Protein 3HI7 (pdb70)

GO terms:
  GO:0008131 primary methylamine oxidase activity (F, IDA)
  GO:0052598 histamine oxidase activity (F, IDA)
  GO:0005576 extracellular region (C, IDA)
  GO:0050232 putrescine oxidase activity (F, EXP)
  GO:0035580 specific granule lumen (C, TAS)
  GO:0005576 extracellular region (C, TAS)
  GO:0005886 plasma membrane (C, TAS)
  GO:0005515 protein binding (F, IPI)
  GO:0052597 diamine oxidase activity (F, IDA)
  GO:0005507 copper ion binding (F, IDA)
  GO:0005509 calcium ion binding (F, IDA)
  GO:0008201 heparin binding (F, IDA)
  GO:0070062 extracellular exosome (C, IDA)
  GO:0005886 plasma membrane (C, IDA)
  GO:0050232 putrescine oxidase activity (F, IDA)
  GO:0070062 extracellular exosome (C, HDA)
  GO:0009445 putrescine metabolic process (P, IMP)
  GO:0042803 protein homodimerization activity (F, IPI)

CATH classification: 3.10.450.40 (+2 more: 3.10.450.40, 2.70.98.20)

Structure (mmCIF, N/CA/C/O backbone):
data_3HI7
#
_entry.id   3HI7
#
_cell.length_a   92.506
_cell.length_b   94.784
_cell.length_c   196.525
_cell.angle_alpha   90.00
_cell.angle_beta   90.00
_cell.angle_gamma   90.00
#
_symmetry.space_group_name_H-M   'P 21 21 21'
#
loop_
_entity.id
_entity.type
_entity.pdbx_description
1 polymer 'Amiloride-sensitive amine oxidase'
2 branched beta-D-mannopyranose-(1-4)-2-acetamido-2-deoxy-beta-D-glucopyranose-(1-4)-2-acetamido-2-deoxy-beta-D-glucopyranose
3 branched 2-acetamido-2-deoxy-beta-D-glucopyranose-(1-4)-2-acetamido-2-deoxy-beta-D-glucopyranose
4 non-polymer 'COPPER (II) ION'
5 non-polymer 'CALCIUM ION'
6 non-polymer GLYCEROL
7 water water
#
loop_
_atom_site.group_PDB
_atom_site.id
_atom_site.type_symbol
_atom_site.label_atom_id
_atom_site.label_alt_id
_atom_site.label_comp_id
_atom_site.label_asym_id
_atom_site.label_entity_id
_atom_site.label_seq_id
_atom_site.pdbx_PDB_ins_code
_atom_site.Cartn_x
_atom_site.Cartn_y
_atom_site.Cartn_z
_atom_site.occupancy
_atom_site.B_iso_or_equiv
_atom_site.auth_seq_id
_atom_site.auth_comp_id
_atom_site.auth_asym_id
_atom_site.auth_atom_id
_atom_site.pdbx_PDB_model_num
ATOM 1 N N . PRO A 1 7 ? -54.973 1.302 47.562 1.00 37.88 27 PRO A N 1
ATOM 2 C CA . PRO A 1 7 ? -54.142 1.413 48.777 1.00 37.11 27 PRO A CA 1
ATOM 3 C C . PRO A 1 7 ? -54.869 0.999 50.059 1.00 36.35 27 PRO A C 1
ATOM 4 O O . PRO A 1 7 ? -54.241 0.473 50.987 1.00 37.29 27 PRO A O 1
ATOM 8 N N . ARG A 1 8 ? -56.179 1.248 50.118 1.00 34.86 28 ARG A N 1
ATOM 9 C CA . ARG A 1 8 ? -57.010 0.780 51.226 1.00 33.17 28 ARG A CA 1
ATOM 10 C C . ARG A 1 8 ? -56.987 -0.749 51.346 1.00 31.42 28 ARG A C 1
ATOM 11 O O . ARG A 1 8 ? -57.016 -1.270 52.456 1.00 31.19 28 ARG A O 1
ATOM 13 N N . LYS A 1 9 ? -56.927 -1.457 50.212 1.00 29.22 29 LYS A N 1
ATOM 14 C CA . LYS A 1 9 ? -56.972 -2.927 50.221 1.00 27.76 29 LYS A CA 1
ATOM 15 C C . LYS A 1 9 ? -55.725 -3.543 50.854 1.00 25.60 29 LYS A C 1
ATOM 16 O O . LYS A 1 9 ? -55.824 -4.607 51.458 1.00 25.68 29 LYS A O 1
ATOM 22 N N . ALA A 1 10 ? -54.578 -2.866 50.749 1.00 22.05 30 ALA A N 1
ATOM 23 C CA . ALA A 1 10 ? -53.343 -3.347 51.373 1.00 20.49 30 ALA A CA 1
ATOM 24 C C . ALA A 1 10 ? -53.498 -3.484 52.888 1.00 18.88 30 ALA A C 1
ATOM 25 O O . ALA A 1 10 ? -52.734 -4.211 53.530 1.00 17.84 30 ALA A O 1
ATOM 27 N N . GLY A 1 11 ? -54.490 -2.776 53.447 1.00 17.69 31 GLY A N 1
ATOM 28 C CA . GLY A 1 11 ? -54.801 -2.829 54.864 1.00 16.53 31 GLY A CA 1
ATOM 29 C C . GLY A 1 11 ? -55.077 -4.215 55.416 1.00 15.08 31 GLY A C 1
ATOM 30 O O . GLY A 1 11 ? -54.856 -4.454 56.583 1.00 14.33 31 GLY A O 1
ATOM 31 N N . VAL A 1 12 ? -55.528 -5.140 54.574 1.00 14.43 32 VAL A N 1
ATOM 32 C CA . VAL A 1 12 ? -55.736 -6.527 55.020 1.00 13.71 32 VAL A CA 1
ATOM 33 C C . VAL A 1 12 ? -54.438 -7.184 55.539 1.00 13.55 32 VAL A C 1
ATOM 34 O O . VAL A 1 12 ? -54.472 -8.071 56.397 1.00 12.00 32 VAL A O 1
ATOM 38 N N . PHE A 1 13 ? -53.301 -6.726 55.010 1.00 12.92 33 PHE A N 1
ATOM 39 C CA . PHE A 1 13 ? -51.978 -7.216 55.351 1.00 13.88 33 PHE A CA 1
ATOM 40 C C . PHE A 1 13 ? -51.275 -6.389 56.420 1.00 14.14 33 PHE A C 1
ATOM 41 O O . PHE A 1 13 ? -50.165 -6.716 56.838 1.00 13.82 33 PHE A O 1
ATOM 49 N N . SER A 1 14 ? -51.913 -5.317 56.860 1.00 14.06 34 SER A N 1
ATOM 50 C CA . SER A 1 14 ? -51.259 -4.386 57.755 1.00 14.80 34 SER A CA 1
ATOM 51 C C . SER A 1 14 ? -51.132 -4.866 59.211 1.00 14.92 34 SER A C 1
ATOM 52 O O . SER A 1 14 ? -52.039 -5.475 59.777 1.00 14.11 34 SER A O 1
ATOM 55 N N . ASP A 1 15 ? -49.982 -4.578 59.804 1.00 14.30 35 ASP A N 1
ATOM 56 C CA . ASP A 1 15 ? -49.769 -4.774 61.230 1.00 14.88 35 ASP A CA 1
ATOM 57 C C . ASP A 1 15 ? -50.755 -3.970 62.068 1.00 14.55 35 ASP A C 1
ATOM 58 O O . ASP A 1 15 ? -51.361 -3.008 61.603 1.00 13.29 35 ASP A O 1
ATOM 63 N N . LEU A 1 16 ? -50.910 -4.390 63.311 1.00 15.15 36 LEU A N 1
ATOM 64 C CA . LEU A 1 16 ? -51.812 -3.709 64.219 1.00 15.34 36 LEU A CA 1
ATOM 65 C C . LEU A 1 16 ? -51.311 -2.310 64.582 1.00 15.91 36 LEU A C 1
ATOM 66 O O . LEU A 1 16 ? -50.116 -2.092 64.792 1.00 16.01 36 LEU A O 1
ATOM 71 N N . SER A 1 17 ? -52.252 -1.381 64.674 1.00 16.37 37 SER A N 1
ATOM 72 C CA . SER A 1 17 ? -51.966 -0.052 65.183 1.00 16.60 37 SER A CA 1
ATOM 73 C C . SER A 1 17 ? -51.827 -0.057 66.689 1.00 16.73 37 SER A C 1
ATOM 74 O O . SER A 1 17 ? -52.226 -1.017 67.371 1.00 16.36 37 SER A O 1
ATOM 77 N N . ASN A 1 18 ? -51.253 1.032 67.205 1.00 16.58 38 ASN A N 1
ATOM 78 C CA . ASN A 1 18 ? -51.202 1.279 68.642 1.00 16.80 38 ASN A CA 1
ATOM 79 C C . ASN A 1 18 ? -52.586 1.089 69.253 1.00 16.62 38 ASN A C 1
ATOM 80 O O . ASN A 1 18 ? -52.737 0.372 70.241 1.00 16.56 38 ASN A O 1
ATOM 85 N N . GLN A 1 19 ? -53.592 1.713 68.637 1.00 16.75 39 GLN A N 1
ATOM 86 C CA . GLN A 1 19 ? -54.976 1.621 69.094 1.00 16.74 39 GLN A CA 1
ATOM 87 C C . GLN A 1 19 ? -55.518 0.194 69.105 1.00 16.83 39 GLN A C 1
ATOM 88 O O . GLN A 1 19 ? -56.204 -0.207 70.045 1.00 17.17 39 GLN A O 1
ATOM 90 N N . GLU A 1 20 ? -55.230 -0.561 68.049 1.00 16.43 40 GLU A N 1
ATOM 91 C CA . GLU A 1 20 ? -55.681 -1.953 67.947 1.00 16.16 40 GLU A CA 1
ATOM 92 C C . GLU A 1 20 ? -55.001 -2.832 68.988 1.00 15.94 40 GLU A C 1
ATOM 93 O O . GLU A 1 20 ? -55.647 -3.683 69.603 1.00 16.57 40 GLU A O 1
ATOM 99 N N . LEU A 1 21 ? -53.700 -2.633 69.193 1.00 15.18 41 LEU A N 1
ATOM 100 C CA . LEU A 1 21 ? -52.979 -3.367 70.229 1.00 15.12 41 LEU A CA 1
ATOM 101 C C . LEU A 1 21 ? -53.580 -3.077 71.611 1.00 16.52 41 LEU A C 1
ATOM 102 O O . LEU A 1 21 ? -53.805 -4.003 72.411 1.00 15.73 41 LEU A O 1
ATOM 107 N N . LYS A 1 22 ? -53.855 -1.799 71.879 1.00 17.38 42 LYS A N 1
ATOM 108 C CA . LYS A 1 22 ? -54.475 -1.417 73.153 1.00 17.94 42 LYS A CA 1
ATOM 109 C C . LYS A 1 22 ? -55.845 -2.079 73.304 1.00 18.22 42 LYS A C 1
ATOM 110 O O . LYS A 1 22 ? -56.185 -2.560 74.397 1.00 18.87 42 LYS A O 1
ATOM 116 N N . ALA A 1 23 ? -56.615 -2.127 72.218 1.00 17.82 43 ALA A N 1
ATOM 117 C CA . ALA A 1 23 ? -57.964 -2.699 72.248 1.00 18.05 43 ALA A CA 1
ATOM 118 C C . ALA A 1 23 ? -57.932 -4.195 72.550 1.00 18.21 43 ALA A C 1
ATOM 119 O O . ALA A 1 23 ? -58.742 -4.697 73.332 1.00 17.67 43 ALA A O 1
ATOM 121 N N . VAL A 1 24 ? -56.971 -4.897 71.952 1.00 17.83 44 VAL A N 1
ATOM 122 C CA . VAL A 1 24 ? -56.808 -6.324 72.213 1.00 18.06 44 VAL A CA 1
ATOM 123 C C . VAL A 1 24 ? -56.380 -6.574 73.656 1.00 18.54 44 VAL A C 1
ATOM 124 O O . VAL A 1 24 ? -56.956 -7.436 74.350 1.00 18.83 44 VAL A O 1
ATOM 128 N N . HIS A 1 25 ? -55.392 -5.817 74.116 1.00 19.14 45 HIS A N 1
ATOM 129 C CA . HIS A 1 25 ? -54.900 -5.945 75.470 1.00 20.92 45 HIS A CA 1
ATOM 130 C C . HIS A 1 25 ? -56.024 -5.688 76.487 1.00 20.97 45 HIS A C 1
ATOM 131 O O . HIS A 1 25 ? -56.170 -6.435 77.456 1.00 21.23 45 HIS A O 1
ATOM 138 N N . SER A 1 26 ? -56.815 -4.647 76.238 1.00 21.31 46 SER A N 1
ATOM 139 C CA A SER A 1 26 ? -57.924 -4.296 77.139 0.50 21.37 46 SER A CA 1
ATOM 140 C CA B SER A 1 26 ? -57.940 -4.272 77.110 0.50 21.56 46 SER A CA 1
ATOM 141 C C . SER A 1 26 ? -58.996 -5.383 77.222 1.00 21.62 46 SER A C 1
ATOM 142 O O . SER A 1 26 ? -59.488 -5.711 78.331 1.00 21.58 46 SER A O 1
ATOM 147 N N . PHE A 1 27 ? -59.355 -5.948 76.074 1.00 21.46 47 PHE A N 1
ATOM 148 C CA . PHE A 1 27 ? -60.300 -7.039 75.994 1.00 21.07 47 PHE A CA 1
ATOM 149 C C . PHE A 1 27 ? -59.822 -8.223 76.826 1.00 21.20 47 PHE A C 1
ATOM 150 O O . PHE A 1 27 ? -60.593 -8.800 77.604 1.00 19.95 47 PHE A O 1
ATOM 158 N N . LEU A 1 28 ? -58.549 -8.585 76.691 1.00 20.97 48 LEU A N 1
ATOM 159 C CA . LEU A 1 28 ? -58.010 -9.676 77.509 1.00 21.29 48 LEU A CA 1
ATOM 160 C C . LEU A 1 28 ? -58.032 -9.333 79.003 1.00 22.80 48 LEU A C 1
ATOM 161 O O . LEU A 1 28 ? -58.480 -10.151 79.828 1.00 21.77 48 LEU A O 1
ATOM 166 N N . TRP A 1 29 ? -57.576 -8.129 79.346 1.00 23.74 49 TRP A N 1
ATOM 167 C CA . TRP A 1 29 ? -57.591 -7.669 80.749 1.00 25.61 49 TRP A CA 1
ATOM 168 C C . TRP A 1 29 ? -58.999 -7.575 81.366 1.00 25.71 49 TRP A C 1
ATOM 169 O O . TRP A 1 29 ? -59.144 -7.656 82.591 1.00 26.07 49 TRP A O 1
ATOM 180 N N . SER A 1 30 ? -60.021 -7.423 80.531 1.00 26.38 50 SER A N 1
ATOM 181 C CA . SER A 1 30 ? -61.409 -7.415 81.008 1.00 27.39 50 SER A CA 1
ATOM 182 C C . SER A 1 30 ? -61.896 -8.795 81.486 1.00 28.44 50 SER A C 1
ATOM 183 O O . SER A 1 30 ? -62.900 -8.887 82.213 1.00 28.98 50 SER A O 1
ATOM 186 N N . LYS A 1 31 ? -61.204 -9.860 81.075 1.00 28.80 51 LYS A N 1
ATOM 187 C CA . LYS A 1 31 ? -61.574 -11.225 81.462 1.00 29.14 51 LYS A CA 1
ATOM 188 C C . LYS A 1 31 ? -60.867 -11.561 82.779 1.00 29.04 51 LYS A C 1
ATOM 189 O O . LYS A 1 31 ? -59.720 -12.019 82.796 1.00 28.66 51 LYS A O 1
ATOM 195 N N . LYS A 1 32 ? -61.553 -11.318 83.896 1.00 29.04 52 LYS A N 1
ATOM 196 C CA . LYS A 1 32 ? -60.910 -11.399 85.217 1.00 29.01 52 LYS A CA 1
ATOM 197 C C . LYS A 1 32 ? -60.448 -12.815 85.568 1.00 28.05 52 LYS A C 1
ATOM 198 O O . LYS A 1 32 ? -59.518 -12.991 86.350 1.00 27.54 52 LYS A O 1
ATOM 202 N N . GLU A 1 33 ? -61.072 -13.814 84.954 1.00 27.98 53 GLU A N 1
ATOM 203 C CA . GLU A 1 33 ? -60.705 -15.217 85.171 1.00 28.04 53 GLU A CA 1
ATOM 204 C C . GLU A 1 33 ? -59.296 -15.561 84.681 1.00 27.04 53 GLU A C 1
ATOM 205 O O . GLU A 1 33 ? -58.704 -16.545 85.121 1.00 26.22 53 GLU A O 1
ATOM 211 N N . LEU A 1 34 ? -58.756 -14.741 83.782 1.00 25.71 54 LEU A N 1
ATOM 212 C CA . LEU A 1 34 ? -57.409 -14.955 83.265 1.00 24.70 54 LEU A CA 1
ATOM 213 C C . LEU A 1 34 ? -56.349 -14.546 84.272 1.00 24.32 54 LEU A C 1
ATOM 214 O O . LEU A 1 34 ? -55.196 -14.940 84.135 1.00 23.63 54 LEU A O 1
ATOM 219 N N . ARG A 1 35 ? -56.726 -13.754 85.286 1.00 24.37 55 ARG A N 1
ATOM 220 C CA . ARG A 1 35 ? -55.808 -13.366 86.356 1.00 24.44 55 ARG A CA 1
ATOM 221 C C . ARG A 1 35 ? -54.527 -12.725 85.803 1.00 23.86 55 ARG A C 1
ATOM 222 O O . ARG A 1 35 ? -53.436 -12.993 86.278 1.00 23.04 55 ARG A O 1
ATOM 227 N N . LEU A 1 36 ? -54.676 -11.860 84.803 1.00 23.64 56 LEU A N 1
ATOM 228 C CA . LEU A 1 36 ? -53.514 -11.303 84.099 1.00 23.42 56 LEU A CA 1
ATOM 229 C C . LEU A 1 36 ? -52.740 -10.308 84.943 1.00 23.80 56 LEU A C 1
ATOM 230 O O . LEU A 1 36 ? -53.337 -9.501 85.672 1.00 24.73 56 LEU A O 1
ATOM 235 N N . GLN A 1 37 ? -51.412 -10.389 84.863 1.00 22.71 57 GLN A N 1
ATOM 236 C CA . GLN A 1 37 ? -50.501 -9.440 85.490 1.00 23.11 57 GLN A CA 1
ATOM 237 C C . GLN A 1 37 ? -49.564 -8.881 84.427 1.00 22.90 57 GLN A C 1
ATOM 238 O O . GLN A 1 37 ? -49.455 -9.459 83.343 1.00 22.50 57 GLN A O 1
ATOM 244 N N . PRO A 1 38 ? -48.904 -7.746 84.722 1.00 22.80 58 PRO A N 1
ATOM 245 C CA . PRO A 1 38 ? -47.975 -7.182 83.757 1.00 22.52 58 PRO A CA 1
ATOM 246 C C . PRO A 1 38 ? -46.702 -8.014 83.553 1.00 22.37 58 PRO A C 1
ATOM 247 O O . PRO A 1 38 ? -46.238 -8.712 84.466 1.00 22.02 58 PRO A O 1
ATOM 251 N N . SER A 1 39 ? -46.133 -7.877 82.359 1.00 22.31 59 SER A N 1
ATOM 252 C CA A SER A 1 39 ? -44.898 -8.562 81.962 0.50 22.22 59 SER A CA 1
ATOM 253 C CA B SER A 1 39 ? -44.923 -8.599 81.993 0.50 22.52 59 SER A CA 1
ATOM 254 C C . SER A 1 39 ? -43.757 -8.270 82.920 1.00 22.71 59 SER A C 1
ATOM 255 O O . SER A 1 39 ? -42.924 -9.131 83.191 1.00 22.97 59 SER A O 1
ATOM 260 N N . SER A 1 40 ? -43.723 -7.035 83.422 1.00 22.64 60 SER A N 1
ATOM 261 C CA . SER A 1 40 ? -42.653 -6.580 84.293 1.00 23.09 60 SER A CA 1
ATOM 262 C C . SER A 1 40 ? -42.703 -7.150 85.713 1.00 23.65 60 SER A C 1
ATOM 263 O O . SER A 1 40 ? -41.715 -7.051 86.417 1.00 24.08 60 SER A O 1
ATOM 266 N N . THR A 1 41 ? -43.818 -7.744 86.136 1.00 24.11 61 THR A N 1
ATOM 267 C CA . THR A 1 41 ? -43.894 -8.342 87.488 1.00 24.83 61 THR A CA 1
ATOM 268 C C . THR A 1 41 ? -42.808 -9.423 87.684 1.00 25.24 61 THR A C 1
ATOM 269 O O . THR A 1 41 ? -42.721 -10.359 86.887 1.00 25.11 61 THR A O 1
ATOM 273 N N . THR A 1 42 ? -41.992 -9.309 88.733 1.00 25.78 62 THR A N 1
ATOM 274 C CA . THR A 1 42 ? -40.839 -10.226 88.888 1.00 26.45 62 THR A CA 1
ATOM 275 C C . THR A 1 42 ? -41.184 -11.509 89.630 1.00 25.55 62 THR A C 1
ATOM 276 O O . THR A 1 42 ? -40.638 -11.806 90.699 1.00 25.48 62 THR A O 1
ATOM 280 N N . THR A 1 43 ? -42.110 -12.258 89.050 1.00 24.41 63 THR A N 1
ATOM 281 C CA . THR A 1 43 ? -42.321 -13.654 89.404 1.00 23.28 63 THR A CA 1
ATOM 282 C C . THR A 1 43 ? -42.641 -14.362 88.109 1.00 22.41 63 THR A C 1
ATOM 283 O O . THR A 1 43 ? -43.233 -13.760 87.224 1.00 21.31 63 THR A O 1
ATOM 287 N N . MET A 1 44 ? -42.233 -15.624 87.999 1.00 21.55 64 MET A N 1
ATOM 288 C CA . MET A 1 44 ? -42.638 -16.468 86.879 1.00 21.41 64 MET A CA 1
ATOM 289 C C . MET A 1 44 ? -44.028 -17.064 87.098 1.00 21.25 64 MET A C 1
ATOM 290 O O . MET A 1 44 ? -44.706 -17.437 86.147 1.00 20.39 64 MET A O 1
ATOM 295 N N . ALA A 1 45 ? -44.472 -17.133 88.353 1.00 21.36 65 ALA A N 1
ATOM 296 C CA . ALA A 1 45 ? -45.759 -17.738 88.666 1.00 21.41 65 ALA A CA 1
ATOM 297 C C . ALA A 1 45 ? -46.889 -16.732 88.460 1.00 22.01 65 ALA A C 1
ATOM 298 O O . ALA A 1 45 ? -47.550 -16.313 89.418 1.00 22.15 65 ALA A O 1
ATOM 300 N N . LYS A 1 46 ? -47.102 -16.332 87.203 1.00 21.25 66 LYS A N 1
ATOM 301 C CA . LYS A 1 46 ? -48.104 -15.326 86.857 1.00 20.56 66 LYS A CA 1
ATOM 302 C C . LYS A 1 46 ? -48.651 -15.646 85.478 1.00 19.70 66 LYS A C 1
ATOM 303 O O . LYS A 1 46 ? -48.013 -16.354 84.697 1.00 19.10 66 LYS A O 1
ATOM 309 N N . ASN A 1 47 ? -49.848 -15.137 85.211 1.00 18.60 67 ASN A N 1
ATOM 310 C CA . ASN A 1 47 ? -50.438 -15.160 83.888 1.00 18.10 67 ASN A CA 1
ATOM 311 C C . ASN A 1 47 ? -50.204 -13.791 83.232 1.00 17.92 67 ASN A C 1
ATOM 312 O O . ASN A 1 47 ? -50.468 -12.764 83.839 1.00 18.35 67 ASN A O 1
ATOM 317 N N . THR A 1 48 ? -49.682 -13.789 82.008 1.00 17.57 68 THR A N 1
ATOM 318 C CA A THR A 1 48 ? -49.330 -12.546 81.323 0.50 17.21 68 THR A CA 1
ATOM 319 C CA B THR A 1 48 ? -49.329 -12.550 81.309 0.50 17.00 68 THR A CA 1
ATOM 320 C C . THR A 1 48 ? -49.532 -12.735 79.818 1.00 17.17 68 THR A C 1
ATOM 321 O O . THR A 1 48 ? -49.396 -13.857 79.305 1.00 16.90 68 THR A O 1
ATOM 328 N N . VAL A 1 49 ? -49.867 -11.646 79.124 1.00 16.28 69 VAL A N 1
ATOM 329 C CA . VAL A 1 49 ? -49.942 -11.654 77.674 1.00 15.84 69 VAL A CA 1
ATOM 330 C C . VAL A 1 49 ? -48.536 -11.315 77.169 1.00 15.13 69 VAL A C 1
ATOM 331 O O . VAL A 1 49 ? -48.027 -10.209 77.364 1.00 14.43 69 VAL A O 1
ATOM 335 N N . PHE A 1 50 ? -47.909 -12.268 76.499 1.00 13.91 70 PHE A N 1
ATOM 336 C CA . PHE A 1 50 ? -46.510 -12.122 76.076 1.00 13.83 70 PHE A CA 1
ATOM 337 C C . PHE A 1 50 ? -46.361 -11.430 74.719 1.00 13.09 70 PHE A C 1
ATOM 338 O O . PHE A 1 50 ? -45.425 -10.658 74.533 1.00 13.38 70 PHE A O 1
ATOM 346 N N . LEU A 1 51 ? -47.273 -11.715 73.796 1.00 12.80 71 LEU A N 1
ATOM 347 C CA . LEU A 1 51 ? -47.208 -11.189 72.435 1.00 13.62 71 LEU A CA 1
ATOM 348 C C . LEU A 1 51 ? -48.605 -10.960 71.882 1.00 12.91 71 LEU A C 1
ATOM 349 O O . LEU A 1 51 ? -49.517 -11.762 72.092 1.00 13.39 71 LEU A O 1
ATOM 354 N N . ILE A 1 52 ? -48.764 -9.842 71.170 1.00 11.95 72 ILE A N 1
ATOM 355 C CA . ILE A 1 52 ? -49.958 -9.563 70.395 1.00 12.02 72 ILE A CA 1
ATOM 356 C C . ILE A 1 52 ? -49.486 -9.068 69.030 1.00 12.36 72 ILE A C 1
ATOM 357 O O . ILE A 1 52 ? -48.649 -8.147 68.953 1.00 12.28 72 ILE A O 1
ATOM 362 N N . GLU A 1 53 ? -50.001 -9.677 67.965 1.00 12.21 73 GLU A N 1
ATOM 363 C CA . GLU A 1 53 ? -49.698 -9.243 66.584 1.00 12.61 73 GLU A CA 1
ATOM 364 C C . GLU A 1 53 ? -50.842 -9.611 65.654 1.00 12.68 73 GLU A C 1
ATOM 365 O O . GLU A 1 53 ? -51.683 -10.442 65.992 1.00 13.65 73 GLU A O 1
ATOM 371 N N . MET A 1 54 ? -50.905 -8.980 64.491 1.00 12.65 74 MET A N 1
ATOM 372 C CA . MET A 1 54 ? -51.979 -9.259 63.546 1.00 12.31 74 MET A CA 1
ATOM 373 C C . MET A 1 54 ? -51.867 -10.709 63.050 1.00 12.77 74 MET A C 1
ATOM 374 O O . MET A 1 54 ? -50.771 -11.189 62.776 1.00 12.31 74 MET A O 1
ATOM 379 N N . LEU A 1 55 ? -53.017 -11.368 62.943 1.00 12.58 75 LEU A N 1
ATOM 380 C CA . LEU A 1 55 ? -53.121 -12.746 62.460 1.00 13.07 75 LEU A CA 1
ATOM 381 C C . LEU A 1 55 ? -53.758 -12.717 61.084 1.00 13.41 75 LEU A C 1
ATOM 382 O O . LEU A 1 55 ? -54.942 -12.376 60.928 1.00 13.05 75 LEU A O 1
ATOM 387 N N . LEU A 1 56 ? -52.959 -13.063 60.076 1.00 13.68 76 LEU A N 1
ATOM 388 C CA . LEU A 1 56 ? -53.369 -12.923 58.701 1.00 14.02 76 LEU A CA 1
ATOM 389 C C . LEU A 1 56 ? -54.558 -13.818 58.395 1.00 13.60 76 LEU A C 1
ATOM 390 O O . LEU A 1 56 ? -54.584 -14.966 58.846 1.00 13.50 76 LEU A O 1
ATOM 395 N N . PRO A 1 57 ? -55.571 -13.289 57.672 1.00 13.93 77 PRO A N 1
ATOM 396 C CA . PRO A 1 57 ? -56.708 -14.131 57.295 1.00 13.92 77 PRO A CA 1
ATOM 397 C C . PRO A 1 57 ? -56.346 -15.203 56.289 1.00 13.87 77 PRO A C 1
ATOM 398 O O . PRO A 1 57 ? -55.245 -15.175 55.696 1.00 13.47 77 PRO A O 1
ATOM 402 N N . LYS A 1 58 ? -57.266 -16.138 56.086 1.00 13.58 78 LYS A N 1
ATOM 403 C CA . LYS A 1 58 ? -57.019 -17.226 55.137 1.00 14.09 78 LYS A CA 1
ATOM 404 C C . LYS A 1 58 ? -56.843 -16.675 53.723 1.00 13.60 78 LYS A C 1
ATOM 405 O O . LYS A 1 58 ? -57.589 -15.786 53.283 1.00 13.79 78 LYS A O 1
ATOM 410 N N . LYS A 1 59 ? -55.861 -17.222 53.002 1.00 13.55 79 LYS A N 1
ATOM 411 C CA . LYS A 1 59 ? -55.588 -16.794 51.630 1.00 13.27 79 LYS A CA 1
ATOM 412 C C . LYS A 1 59 ? -56.831 -16.873 50.730 1.00 13.68 79 LYS A C 1
ATOM 413 O O . LYS A 1 59 ? -57.076 -15.988 49.926 1.00 13.57 79 LYS A O 1
ATOM 419 N N . TYR A 1 60 ? -57.635 -17.921 50.876 1.00 14.56 80 TYR A N 1
ATOM 420 C CA . TYR A 1 60 ? -58.857 -18.039 50.084 1.00 14.86 80 TYR A CA 1
ATOM 421 C C . TYR A 1 60 ? -59.718 -16.767 50.177 1.00 14.21 80 TYR A C 1
ATOM 422 O O . TYR A 1 60 ? -60.209 -16.253 49.170 1.00 14.70 80 TYR A O 1
ATOM 431 N N . HIS A 1 61 ? -59.904 -16.298 51.401 1.00 15.01 81 HIS A N 1
ATOM 432 C CA . HIS A 1 61 ? -60.738 -15.136 51.687 1.00 16.01 81 HIS A CA 1
ATOM 433 C C . HIS A 1 61 ? -60.071 -13.833 51.242 1.00 15.32 81 HIS A C 1
ATOM 434 O O . HIS A 1 61 ? -60.748 -12.941 50.713 1.00 15.46 81 HIS A O 1
ATOM 441 N N . VAL A 1 62 ? -58.764 -13.715 51.481 1.00 14.02 82 VAL A N 1
ATOM 442 C CA . VAL A 1 62 ? -58.005 -12.545 51.017 1.00 13.07 82 VAL A CA 1
ATOM 443 C C . VAL A 1 62 ? -58.079 -12.397 49.498 1.00 13.21 82 VAL A C 1
ATOM 444 O O . VAL A 1 62 ? -58.358 -11.313 48.989 1.00 13.41 82 VAL A O 1
ATOM 448 N N . LEU A 1 63 ? -57.884 -13.485 48.762 1.00 13.39 83 LEU A N 1
ATOM 449 C CA . LEU A 1 63 ? -57.923 -13.412 47.308 1.00 14.06 83 LEU A CA 1
ATOM 450 C C . LEU A 1 63 ? -59.321 -13.062 46.769 1.00 14.69 83 LEU A C 1
ATOM 451 O O . LEU A 1 63 ? -59.432 -12.328 45.795 1.00 14.39 83 LEU A O 1
ATOM 456 N N . ARG A 1 64 ? -60.376 -13.564 47.407 1.00 15.44 84 ARG A N 1
ATOM 457 C CA . ARG A 1 64 ? -61.728 -13.195 46.995 1.00 16.72 84 ARG A CA 1
ATOM 458 C C . ARG A 1 64 ? -61.965 -11.703 47.223 1.00 16.45 84 ARG A C 1
ATOM 459 O O . ARG A 1 64 ? -62.620 -11.040 46.395 1.00 17.59 84 ARG A O 1
ATOM 463 N N . PHE A 1 65 ? -61.423 -11.178 48.319 1.00 16.54 85 PHE A N 1
ATOM 464 C CA . PHE A 1 65 ? -61.468 -9.732 48.614 1.00 16.75 85 PHE A CA 1
ATOM 465 C C . PHE A 1 65 ? -60.705 -8.938 47.556 1.00 16.57 85 PHE A C 1
ATOM 466 O O . PHE A 1 65 ? -61.231 -7.979 46.982 1.00 17.14 85 PHE A O 1
ATOM 474 N N . LEU A 1 66 ? -59.459 -9.329 47.314 1.00 15.86 86 LEU A N 1
ATOM 475 C CA . LEU A 1 66 ? -58.596 -8.613 46.394 1.00 16.38 86 LEU A CA 1
ATOM 476 C C . LEU A 1 66 ? -59.023 -8.734 44.941 1.00 16.70 86 LEU A C 1
ATOM 477 O O . LEU A 1 66 ? -58.994 -7.744 44.199 1.00 17.49 86 LEU A O 1
ATOM 482 N N . ASP A 1 67 ? -59.394 -9.937 44.520 1.00 16.90 87 ASP A N 1
ATOM 483 C CA . ASP A 1 67 ? -59.531 -10.249 43.099 1.00 18.24 87 ASP A CA 1
ATOM 484 C C . ASP A 1 67 ? -60.986 -10.341 42.625 1.00 19.01 87 ASP A C 1
ATOM 485 O O . ASP A 1 67 ? -61.247 -10.162 41.448 1.00 18.77 87 ASP A O 1
ATOM 490 N N . LYS A 1 68 ? -61.918 -10.637 43.526 1.00 20.71 88 LYS A N 1
ATOM 491 C CA . LYS A 1 68 ? -63.301 -10.925 43.122 1.00 22.44 88 LYS A CA 1
ATOM 492 C C . LYS A 1 68 ? -64.348 -9.993 43.733 1.00 23.29 88 LYS A C 1
ATOM 493 O O . LYS A 1 68 ? -65.547 -10.269 43.618 1.00 24.27 88 LYS A O 1
ATOM 499 N N . GLY A 1 69 ? -63.913 -8.919 44.382 1.00 23.17 89 GLY A N 1
ATOM 500 C CA . GLY A 1 69 ? -64.827 -7.918 44.910 1.00 23.45 89 GLY A CA 1
ATOM 501 C C . GLY A 1 69 ? -65.630 -8.335 46.125 1.00 23.81 89 GLY A C 1
ATOM 502 O O . GLY A 1 69 ? -66.606 -7.669 46.466 1.00 25.21 89 GLY A O 1
ATOM 503 N N . GLU A 1 70 ? -65.243 -9.417 46.795 1.00 23.14 90 GLU A N 1
ATOM 504 C CA . GLU A 1 70 ? -65.964 -9.865 47.987 1.00 22.76 90 GLU A CA 1
ATOM 505 C C . GLU A 1 70 ? -65.568 -9.039 49.226 1.00 22.59 90 GLU A C 1
ATOM 506 O O . GLU A 1 70 ? -64.682 -8.181 49.171 1.00 22.15 90 GLU A O 1
ATOM 510 N N . ARG A 1 71 ? -66.252 -9.276 50.343 1.00 22.62 91 ARG A N 1
ATOM 511 C CA . ARG A 1 71 ? -66.055 -8.497 51.560 1.00 22.28 91 ARG A CA 1
ATOM 512 C C . ARG A 1 71 ? -64.665 -8.681 52.148 1.00 22.52 91 ARG A C 1
ATOM 513 O O . ARG A 1 71 ? -64.052 -9.737 51.984 1.00 21.93 91 ARG A O 1
ATOM 515 N N . HIS A 1 72 ? -64.174 -7.632 52.806 1.00 22.80 92 HIS A N 1
ATOM 516 C CA . HIS A 1 72 ? -62.953 -7.666 53.603 1.00 23.48 92 HIS A CA 1
ATOM 517 C C . HIS A 1 72 ? -63.048 -8.816 54.607 1.00 22.75 92 HIS A C 1
ATOM 518 O O . HIS A 1 72 ? -64.070 -8.928 55.312 1.00 23.07 92 HIS A O 1
ATOM 525 N N . PRO A 1 73 ? -62.004 -9.671 54.697 1.00 21.41 93 PRO A N 1
ATOM 526 C CA . PRO A 1 73 ? -62.067 -10.698 55.734 1.00 20.69 93 PRO A CA 1
ATOM 527 C C . PRO A 1 73 ? -62.024 -10.092 57.133 1.00 19.87 93 PRO A C 1
ATOM 528 O O . PRO A 1 73 ? -61.538 -8.969 57.317 1.00 19.65 93 PRO A O 1
ATOM 532 N N . VAL A 1 74 ? -62.518 -10.841 58.119 1.00 19.23 94 VAL A N 1
ATOM 533 C CA . VAL A 1 74 ? -62.457 -10.399 59.507 1.00 18.82 94 VAL A CA 1
ATOM 534 C C . VAL A 1 74 ? -60.997 -10.203 59.914 1.00 18.10 94 VAL A C 1
ATOM 535 O O . VAL A 1 74 ? -60.139 -11.002 59.565 1.00 18.59 94 VAL A O 1
ATOM 539 N N . ARG A 1 75 ? -60.730 -9.109 60.607 1.00 17.33 95 ARG A N 1
ATOM 540 C CA . ARG A 1 75 ? -59.399 -8.799 61.092 1.00 17.17 95 ARG A CA 1
ATOM 541 C C . ARG A 1 75 ? -59.264 -9.305 62.527 1.00 16.51 95 ARG A C 1
ATOM 542 O O . ARG A 1 75 ? -60.158 -9.082 63.369 1.00 16.55 95 ARG A O 1
ATOM 550 N N . GLU A 1 76 ? -58.160 -10.008 62.797 1.00 15.36 96 GLU A N 1
ATOM 551 C CA . GLU A 1 76 ? -57.905 -10.630 64.089 1.00 14.73 96 GLU A CA 1
ATOM 552 C C . GLU A 1 76 ? -56.487 -10.385 64.568 1.00 13.61 96 GLU A C 1
ATOM 553 O O . GLU A 1 76 ? -55.596 -10.086 63.763 1.00 13.44 96 GLU A O 1
ATOM 559 N N . ALA A 1 77 ? -56.273 -10.563 65.865 1.00 12.95 97 ALA A N 1
ATOM 560 C CA . ALA A 1 77 ? -54.926 -10.557 66.469 1.00 13.08 97 ALA A CA 1
ATOM 561 C C . ALA A 1 77 ? -54.583 -11.919 67.048 1.00 13.17 97 ALA A C 1
ATOM 562 O O . ALA A 1 77 ? -55.431 -12.581 67.651 1.00 14.00 97 ALA A O 1
ATOM 564 N N . ARG A 1 78 ? -53.334 -12.330 66.882 1.00 12.82 98 ARG A N 1
ATOM 565 C CA . ARG A 1 78 ? -52.777 -13.438 67.660 1.00 13.12 98 ARG A CA 1
ATOM 566 C C . ARG A 1 78 ? -52.411 -12.918 69.028 1.00 13.30 98 ARG A C 1
ATOM 567 O O . ARG A 1 78 ? -51.724 -11.901 69.123 1.00 12.79 98 ARG A O 1
ATOM 575 N N . ALA A 1 79 ? -52.823 -13.630 70.083 1.00 12.86 99 ALA A N 1
ATOM 576 C CA . ALA A 1 79 ? -52.404 -13.323 71.445 1.00 13.14 99 ALA A CA 1
ATOM 577 C C . ALA A 1 79 ? -51.803 -14.558 72.097 1.00 13.11 99 ALA A C 1
ATOM 578 O O . ALA A 1 79 ? -52.460 -15.595 72.166 1.00 13.23 99 ALA A O 1
ATOM 580 N N . VAL A 1 80 ? -50.561 -14.443 72.561 1.00 13.34 100 VAL A N 1
ATOM 581 C CA . VAL A 1 80 ? -49.852 -15.532 73.249 1.00 13.36 100 VAL A CA 1
ATOM 582 C C . VAL A 1 80 ? -49.869 -15.268 74.745 1.00 14.40 100 VAL A C 1
ATOM 583 O O . VAL A 1 80 ? -49.322 -14.263 75.231 1.00 14.46 100 VAL A O 1
ATOM 587 N N . ILE A 1 81 ? -50.499 -16.173 75.480 1.00 14.60 101 ILE A N 1
ATOM 588 C CA . ILE A 1 81 ? -50.636 -16.016 76.915 1.00 15.21 101 ILE A CA 1
ATOM 589 C C . ILE A 1 81 ? -49.804 -17.063 77.645 1.00 15.00 101 ILE A C 1
ATOM 590 O O . ILE A 1 81 ? -49.942 -18.261 77.410 1.00 15.28 101 ILE A O 1
ATOM 595 N N . PHE A 1 82 ? -48.940 -16.572 78.520 1.00 15.04 102 PHE A N 1
ATOM 596 C CA . PHE A 1 82 ? -48.165 -17.391 79.437 1.00 15.19 102 PHE A CA 1
ATOM 597 C C . PHE A 1 82 ? -49.023 -17.637 80.676 1.00 16.36 102 PHE A C 1
ATOM 598 O O . PHE A 1 82 ? -49.224 -16.725 81.471 1.00 16.23 102 PHE A O 1
ATOM 606 N N . PHE A 1 83 ? -49.483 -18.867 80.854 1.00 16.77 103 PHE A N 1
ATOM 607 C CA . PHE A 1 83 ? -50.245 -19.248 82.055 1.00 17.43 103 PHE A CA 1
ATOM 608 C C . PHE A 1 83 ? -49.325 -19.872 83.106 1.00 17.35 103 PHE A C 1
ATOM 609 O O . PHE A 1 83 ? -49.241 -21.081 83.233 1.00 18.18 103 PHE A O 1
ATOM 617 N N . GLY A 1 84 ? -48.617 -19.030 83.841 1.00 17.89 104 GLY A N 1
ATOM 618 C CA . GLY A 1 84 ? -47.679 -19.464 84.872 1.00 18.75 104 GLY A CA 1
ATOM 619 C C . GLY A 1 84 ? -48.291 -19.622 86.278 1.00 19.77 104 GLY A C 1
ATOM 620 O O . GLY A 1 84 ? -47.645 -20.207 87.176 1.00 19.76 104 GLY A O 1
ATOM 621 N N . ASP A 1 85 ? -49.505 -19.104 86.457 1.00 20.30 105 ASP A N 1
ATOM 622 C CA . ASP A 1 85 ? -50.176 -19.001 87.777 1.00 21.59 105 ASP A CA 1
ATOM 623 C C . ASP A 1 85 ? -51.164 -20.153 87.937 1.00 21.81 105 ASP A C 1
ATOM 624 O O . ASP A 1 85 ? -52.367 -19.953 88.081 1.00 22.51 105 ASP A O 1
ATOM 629 N N . GLN A 1 86 ? -50.649 -21.369 87.879 1.00 23.02 106 GLN A N 1
ATOM 630 C CA . GLN A 1 86 ? -51.475 -22.568 87.973 1.00 23.21 106 GLN A CA 1
ATOM 631 C C . GLN A 1 86 ? -50.570 -23.759 88.216 1.00 24.17 106 GLN A C 1
ATOM 632 O O . GLN A 1 86 ? -49.342 -23.669 88.023 1.00 24.00 106 GLN A O 1
ATOM 638 N N . GLU A 1 87 ? -51.166 -24.866 88.659 1.00 24.75 107 GLU A N 1
ATOM 639 C CA . GLU A 1 87 ? -50.409 -26.077 89.016 1.00 25.53 107 GLU A CA 1
ATOM 640 C C . GLU A 1 87 ? -49.523 -26.595 87.875 1.00 24.59 107 GLU A C 1
ATOM 641 O O . GLU A 1 87 ? -48.361 -26.944 88.098 1.00 24.82 107 GLU A O 1
ATOM 647 N N . HIS A 1 88 ? -50.081 -26.638 86.672 1.00 23.78 108 HIS A N 1
ATOM 648 C CA . HIS A 1 88 ? -49.365 -27.108 85.488 1.00 23.37 108 HIS A CA 1
ATOM 649 C C . HIS A 1 88 ? -49.252 -25.971 84.474 1.00 21.60 108 HIS A C 1
ATOM 650 O O . HIS A 1 88 ? -50.086 -25.871 83.578 1.00 21.60 108 HIS A O 1
ATOM 657 N N . PRO A 1 89 ? -48.224 -25.125 84.619 1.00 20.25 109 PRO A N 1
ATOM 658 C CA . PRO A 1 89 ? -48.081 -23.968 83.730 1.00 19.28 109 PRO A CA 1
ATOM 659 C C . PRO A 1 89 ? -48.003 -24.366 82.265 1.00 18.61 109 PRO A C 1
ATOM 660 O O . PRO A 1 89 ? -47.545 -25.457 81.937 1.00 17.58 109 PRO A O 1
ATOM 664 N N . ASN A 1 90 ? -48.514 -23.502 81.392 1.00 18.07 110 ASN A N 1
ATOM 665 C CA . ASN A 1 90 ? -48.380 -23.710 79.962 1.00 17.90 110 ASN A CA 1
ATOM 666 C C . ASN A 1 90 ? -48.440 -22.386 79.196 1.00 16.90 110 ASN A C 1
ATOM 667 O O . ASN A 1 90 ? -48.683 -21.341 79.783 1.00 16.23 110 ASN A O 1
ATOM 672 N N . VAL A 1 91 ? -48.192 -22.464 77.893 1.00 16.33 111 VAL A N 1
ATOM 673 C CA . VAL A 1 91 ? -48.416 -21.351 76.985 1.00 15.13 111 VAL A CA 1
ATOM 674 C C . VAL A 1 91 ? -49.596 -21.735 76.105 1.00 15.09 111 VAL A C 1
ATOM 675 O O . VAL A 1 91 ? -49.647 -22.843 75.558 1.00 15.96 111 VAL A O 1
ATOM 679 N N . THR A 1 92 ? -50.554 -20.837 75.978 1.00 14.49 112 THR A N 1
ATOM 680 C CA . THR A 1 92 ? -51.678 -21.021 75.094 1.00 14.89 112 THR A CA 1
ATOM 681 C C . THR A 1 92 ? -51.844 -19.772 74.237 1.00 14.87 112 THR A C 1
ATOM 682 O O . THR A 1 92 ? -51.695 -18.663 74.749 1.00 16.05 112 THR A O 1
ATOM 686 N N . GLU A 1 93 ? -52.169 -19.976 72.964 1.00 14.94 113 GLU A N 1
ATOM 687 C CA . GLU A 1 93 ? -52.440 -18.887 72.026 1.00 14.96 113 GLU A CA 1
ATOM 688 C C . GLU A 1 93 ? -53.921 -18.788 71.712 1.00 15.38 113 GLU A C 1
ATOM 689 O O . GLU A 1 93 ? -54.645 -19.799 71.708 1.00 15.51 113 GLU A O 1
ATOM 695 N N . PHE A 1 94 ? -54.359 -17.571 71.413 1.00 15.31 114 PHE A N 1
ATOM 696 C CA . PHE A 1 94 ? -55.729 -17.304 71.011 1.00 16.23 114 PHE A CA 1
ATOM 697 C C . PHE A 1 94 ? -55.749 -16.359 69.827 1.00 16.34 114 PHE A C 1
ATOM 698 O O . PHE A 1 94 ? -54.818 -15.546 69.663 1.00 16.50 114 PHE A O 1
ATOM 706 N N . ALA A 1 95 ? -56.800 -16.461 69.026 1.00 16.13 115 ALA A N 1
ATOM 707 C CA . ALA A 1 95 ? -57.149 -15.449 68.033 1.00 16.58 115 ALA A CA 1
ATOM 708 C C . ALA A 1 95 ? -58.226 -14.560 68.646 1.00 17.31 115 ALA A C 1
ATOM 709 O O . ALA A 1 95 ? -59.277 -15.065 69.084 1.00 18.49 115 ALA A O 1
ATOM 711 N N . VAL A 1 96 ? -57.945 -13.268 68.715 1.00 16.93 116 VAL A N 1
ATOM 712 C CA . VAL A 1 96 ? -58.859 -12.265 69.271 1.00 17.23 116 VAL A CA 1
ATOM 713 C C . VAL A 1 96 ? -59.429 -11.409 68.142 1.00 17.74 116 VAL A C 1
ATOM 714 O O . VAL A 1 96 ? -58.692 -10.881 67.286 1.00 16.66 116 VAL A O 1
ATOM 718 N N . GLY A 1 97 ? -60.753 -11.286 68.118 1.00 18.11 117 GLY A N 1
ATOM 719 C CA . GLY A 1 97 ? -61.413 -10.498 67.092 1.00 18.82 117 GLY A CA 1
ATOM 720 C C . GLY A 1 97 ? -62.863 -10.221 67.461 1.00 19.52 117 GLY A C 1
ATOM 721 O O . GLY A 1 97 ? -63.287 -10.584 68.562 1.00 19.75 117 GLY A O 1
ATOM 722 N N . PRO A 1 98 ? -63.613 -9.552 66.566 1.00 20.02 118 PRO A N 1
ATOM 723 C CA . PRO A 1 98 ? -63.089 -8.936 65.354 1.00 20.06 118 PRO A CA 1
ATOM 724 C C . PRO A 1 98 ? -62.399 -7.622 65.719 1.00 20.31 118 PRO A C 1
ATOM 725 O O . PRO A 1 98 ? -62.497 -7.146 66.876 1.00 19.78 118 PRO A O 1
ATOM 729 N N . LEU A 1 99 ? -61.670 -7.060 64.755 1.00 20.41 119 LEU A N 1
ATOM 730 C CA . LEU A 1 99 ? -61.089 -5.745 64.905 1.00 20.90 119 LEU A CA 1
ATOM 731 C C . LEU A 1 99 ? -61.661 -4.880 63.778 1.00 21.39 119 LEU A C 1
ATOM 732 O O . LEU A 1 99 ? -61.513 -5.220 62.605 1.00 21.05 119 LEU A O 1
ATOM 737 N N . PRO A 1 100 ? -62.328 -3.768 64.124 1.00 22.39 120 PRO A N 1
ATOM 738 C CA . PRO A 1 100 ? -62.493 -3.236 65.475 1.00 22.88 120 PRO A CA 1
ATOM 739 C C . PRO A 1 100 ? -63.568 -3.960 66.293 1.00 23.00 120 PRO A C 1
ATOM 740 O O . PRO A 1 100 ? -64.390 -4.705 65.735 1.00 22.84 120 PRO A O 1
ATOM 744 N N . GLY A 1 101 ? -63.538 -3.722 67.602 1.00 23.02 121 GLY A N 1
ATOM 745 C CA . GLY A 1 101 ? -64.560 -4.201 68.527 1.00 23.71 121 GLY A CA 1
ATOM 746 C C . GLY A 1 101 ? -64.418 -5.650 68.938 1.00 23.78 121 GLY A C 1
ATOM 747 O O . GLY A 1 101 ? -65.283 -6.457 68.632 1.00 24.51 121 GLY A O 1
ATOM 748 N N . PRO A 1 102 ? -63.315 -5.997 69.626 1.00 24.33 122 PRO A N 1
ATOM 749 C CA . PRO A 1 102 ? -63.081 -7.409 69.924 1.00 24.83 122 PRO A CA 1
ATOM 750 C C . PRO A 1 102 ? -64.123 -8.013 70.868 1.00 25.28 122 PRO A C 1
ATOM 751 O O . PRO A 1 102 ? -64.445 -7.403 71.889 1.00 25.44 122 PRO A O 1
ATOM 755 N N A CYS A 1 103 ? -64.657 -9.181 70.496 0.50 25.62 123 CYS A N 1
ATOM 756 N N B CYS A 1 103 ? -64.618 -9.202 70.543 0.50 25.29 123 CYS A N 1
ATOM 757 C CA A CYS A 1 103 ? -65.672 -9.903 71.287 0.50 25.90 123 CYS A CA 1
ATOM 758 C CA B CYS A 1 103 ? -65.628 -9.848 71.376 0.50 25.30 123 CYS A CA 1
ATOM 759 C C A CYS A 1 103 ? -65.237 -11.276 71.769 0.50 25.67 123 CYS A C 1
ATOM 760 C C B CYS A 1 103 ? -65.469 -11.367 71.542 0.50 25.17 123 CYS A C 1
ATOM 761 O O A CYS A 1 103 ? -65.669 -11.721 72.835 0.50 25.29 123 CYS A O 1
ATOM 762 O O B CYS A 1 103 ? -66.325 -11.999 72.163 0.50 24.09 123 CYS A O 1
ATOM 767 N N . TYR A 1 104 ? -64.412 -11.959 70.978 1.00 24.82 124 TYR A N 1
ATOM 768 C CA . TYR A 1 104 ? -64.097 -13.367 71.221 1.00 24.69 124 TYR A CA 1
ATOM 769 C C . TYR A 1 104 ? -62.604 -13.585 71.369 1.00 24.97 124 TYR A C 1
ATOM 770 O O . TYR A 1 104 ? -61.786 -12.772 70.906 1.00 24.73 124 TYR A O 1
ATOM 779 N N . MET A 1 105 ? -62.261 -14.678 72.043 1.00 25.42 125 MET A N 1
ATOM 780 C CA . MET A 1 105 ? -60.929 -15.252 71.957 1.00 25.71 125 MET A CA 1
ATOM 781 C C . MET A 1 105 ? -61.065 -16.758 71.666 1.00 26.05 125 MET A C 1
ATOM 782 O O . MET A 1 105 ? -61.584 -17.526 72.504 1.00 26.62 125 MET A O 1
ATOM 787 N N . ARG A 1 106 ? -60.646 -17.159 70.463 1.00 25.14 126 ARG A N 1
ATOM 788 C CA . ARG A 1 106 ? -60.725 -18.549 70.013 1.00 24.82 126 ARG A CA 1
ATOM 789 C C . ARG A 1 106 ? -59.341 -19.226 70.043 1.00 24.30 126 ARG A C 1
ATOM 790 O O . ARG A 1 106 ? -58.303 -18.561 69.889 1.00 22.88 126 ARG A O 1
ATOM 798 N N . ALA A 1 107 ? -59.323 -20.548 70.233 1.00 24.13 127 ALA A N 1
ATOM 799 C CA . ALA A 1 107 ? -58.056 -21.288 70.297 1.00 23.65 127 ALA A CA 1
ATOM 800 C C . ALA A 1 107 ? -57.268 -21.120 69.012 1.00 23.20 127 ALA A C 1
ATOM 801 O O . ALA A 1 107 ? -57.838 -21.110 67.905 1.00 23.82 127 ALA A O 1
ATOM 803 N N . LEU A 1 108 ? -55.958 -20.971 69.153 1.00 21.78 128 LEU A N 1
ATOM 804 C CA . LEU A 1 108 ? -55.082 -20.805 67.997 1.00 21.72 128 LEU A CA 1
ATOM 805 C C . LEU A 1 108 ? -53.891 -21.735 68.158 1.00 21.62 128 LEU A C 1
ATOM 806 O O . LEU A 1 108 ? -53.322 -21.836 69.238 1.00 20.41 128 LEU A O 1
ATOM 811 N N . SER A 1 109 ? -53.535 -22.416 67.075 1.00 23.09 129 SER A N 1
ATOM 812 C CA . SER A 1 109 ? -52.392 -23.338 67.054 1.00 23.58 129 SER A CA 1
ATOM 813 C C . SER A 1 109 ? -52.356 -24.295 68.264 1.00 23.20 129 SER A C 1
ATOM 814 O O . SER A 1 109 ? -51.315 -24.467 68.902 1.00 23.20 129 SER A O 1
ATOM 817 N N . PRO A 1 110 ? -53.497 -24.920 68.588 1.00 22.85 130 PRO A N 1
ATOM 818 C CA . PRO A 1 110 ? -53.497 -25.839 69.731 1.00 22.87 130 PRO A CA 1
ATOM 819 C C . PRO A 1 110 ? -52.594 -27.050 69.489 1.00 22.59 130 PRO A C 1
ATOM 820 O O . PRO A 1 110 ? -52.495 -27.521 68.353 1.00 23.14 130 PRO A O 1
ATOM 824 N N . ARG A 1 111 ? -51.943 -27.531 70.539 1.00 21.63 131 ARG A N 1
ATOM 825 C CA . ARG A 1 111 ? -51.054 -28.696 70.444 1.00 21.56 131 ARG A CA 1
ATOM 826 C C . ARG A 1 111 ? -51.370 -29.673 71.571 1.00 21.58 131 ARG A C 1
ATOM 827 O O . ARG A 1 111 ? -50.581 -29.849 72.502 1.00 21.20 131 ARG A O 1
ATOM 835 N N . PRO A 1 112 ? -52.543 -30.308 71.488 1.00 21.94 132 PRO A N 1
ATOM 836 C CA . PRO A 1 112 ? -52.971 -31.188 72.576 1.00 22.76 132 PRO A CA 1
ATOM 837 C C . PRO A 1 112 ? -52.047 -32.394 72.702 1.00 22.58 132 PRO A C 1
ATOM 838 O O . PRO A 1 112 ? -51.539 -32.900 71.703 1.00 23.23 132 PRO A O 1
ATOM 842 N N . GLY A 1 113 ? -51.793 -32.824 73.931 1.00 23.08 133 GLY A N 1
ATOM 843 C CA . GLY A 1 113 ? -50.864 -33.937 74.173 1.00 23.50 133 GLY A CA 1
ATOM 844 C C . GLY A 1 113 ? -49.401 -33.555 74.351 1.00 23.42 133 GLY A C 1
ATOM 845 O O . GLY A 1 113 ? -48.599 -34.374 74.802 1.00 24.51 133 GLY A O 1
ATOM 846 N N . TYR A 1 114 ? -49.031 -32.318 74.009 1.00 22.42 134 TYR A N 1
ATOM 847 C CA . TYR A 1 114 ? -47.655 -31.864 74.192 1.00 21.55 134 TYR A CA 1
ATOM 848 C C . TYR A 1 114 ? -47.554 -31.292 75.586 1.00 22.58 134 TYR A C 1
ATOM 849 O O . TYR A 1 114 ? -48.413 -30.505 75.985 1.00 22.65 134 TYR A O 1
ATOM 858 N N . GLN A 1 115 ? -46.512 -31.672 76.313 1.00 22.46 135 GLN A N 1
ATOM 859 C CA . GLN A 1 115 ? -46.448 -31.354 77.733 1.00 23.25 135 GLN A CA 1
ATOM 860 C C . GLN A 1 115 ? -45.338 -30.376 78.132 1.00 22.49 135 GLN A C 1
ATOM 861 O O . GLN A 1 115 ? -45.243 -29.995 79.306 1.00 22.90 135 GLN A O 1
ATOM 865 N N . SER A 1 116 ? -44.559 -29.904 77.163 1.00 20.66 136 SER A N 1
ATOM 866 C CA . SER A 1 116 ? -43.428 -29.042 77.462 1.00 20.10 136 SER A CA 1
ATOM 867 C C . SER A 1 116 ? -43.612 -27.581 77.023 1.00 19.06 136 SER A C 1
ATOM 868 O O . SER A 1 116 ? -42.617 -26.870 76.873 1.00 18.05 136 SER A O 1
ATOM 871 N N . SER A 1 117 ? -44.844 -27.102 76.853 1.00 18.23 137 SER A N 1
ATOM 872 C CA . SER A 1 117 ? -44.986 -25.728 76.344 1.00 17.92 137 SER A CA 1
ATOM 873 C C . SER A 1 117 ? -44.352 -24.693 77.277 1.00 17.50 137 SER A C 1
ATOM 874 O O . SER A 1 117 ? -43.780 -23.709 76.808 1.00 17.48 137 SER A O 1
ATOM 877 N N . TRP A 1 118 ? -44.395 -24.929 78.592 1.00 17.05 138 TRP A N 1
ATOM 878 C CA . TRP A 1 118 ? -43.865 -23.931 79.524 1.00 16.26 138 TRP A CA 1
ATOM 879 C C . TRP A 1 118 ? -42.346 -23.837 79.337 1.00 15.40 138 TRP A C 1
ATOM 880 O O . TRP A 1 118 ? -41.790 -22.737 79.148 1.00 14.36 138 TRP A O 1
ATOM 891 N N . ALA A 1 119 ? -41.670 -24.986 79.341 1.00 14.49 139 ALA A N 1
ATOM 892 C CA . ALA A 1 119 ? -40.229 -25.000 79.131 1.00 14.80 139 ALA A CA 1
ATOM 893 C C . ALA A 1 119 ? -39.825 -24.393 77.773 1.00 14.21 139 ALA A C 1
ATOM 894 O O . ALA A 1 119 ? -38.723 -23.840 77.636 1.00 15.03 139 ALA A O 1
ATOM 896 N N . SER A 1 120 ? -40.705 -24.487 76.786 1.00 14.29 140 SER A N 1
ATOM 897 C CA . SER A 1 120 ? -40.401 -24.013 75.415 1.00 14.04 140 SER A CA 1
ATOM 898 C C . SER A 1 120 ? -40.506 -22.502 75.249 1.00 14.22 140 SER A C 1
ATOM 899 O O . SER A 1 120 ? -40.101 -21.960 74.222 1.00 14.53 140 SER A O 1
ATOM 902 N N . ARG A 1 121 ? -41.064 -21.819 76.240 1.00 13.58 141 ARG A N 1
ATOM 903 C CA . ARG A 1 121 ? -41.369 -20.417 76.062 1.00 13.78 141 ARG A CA 1
ATOM 904 C C . ARG A 1 121 ? -40.083 -19.569 76.030 1.00 13.08 141 ARG A C 1
ATOM 905 O O . ARG A 1 121 ? -39.069 -19.918 76.635 1.00 13.48 141 ARG A O 1
ATOM 913 N N . PRO A 1 122 ? -40.120 -18.445 75.300 1.00 13.00 142 PRO A N 1
ATOM 914 C CA . PRO A 1 122 ? -39.038 -17.491 75.296 1.00 13.66 142 PRO A CA 1
ATOM 915 C C . PRO A 1 122 ? -38.729 -16.936 76.670 1.00 14.28 142 PRO A C 1
ATOM 916 O O . PRO A 1 122 ? -39.596 -16.920 77.552 1.00 13.50 142 PRO A O 1
ATOM 920 N N . ILE A 1 123 ? -37.496 -16.484 76.829 1.00 14.91 143 ILE A N 1
ATOM 921 C CA . ILE A 1 123 ? -37.067 -15.784 78.043 1.00 16.18 143 ILE A CA 1
ATOM 922 C C . ILE A 1 123 ? -37.690 -14.390 78.028 1.00 16.67 143 ILE A C 1
ATOM 923 O O . ILE A 1 123 ? -38.019 -13.861 76.977 1.00 17.72 143 ILE A O 1
ATOM 928 N N . SER A 1 124 ? -37.904 -13.818 79.200 1.00 17.16 144 SER A N 1
ATOM 929 C CA . SER A 1 124 ? -38.492 -12.488 79.316 1.00 16.57 144 SER A CA 1
ATOM 930 C C . SER A 1 124 ? -37.599 -11.612 80.188 1.00 16.60 144 SER A C 1
ATOM 931 O O . SER A 1 124 ? -36.704 -12.105 80.888 1.00 16.17 144 SER A O 1
ATOM 934 N N . THR A 1 125 ? -37.839 -10.303 80.137 1.00 16.93 145 THR A N 1
ATOM 935 C CA . THR A 1 125 ? -37.105 -9.353 80.965 1.00 17.73 145 THR A CA 1
ATOM 936 C C . THR A 1 125 ? -37.225 -9.677 82.453 1.00 16.92 145 THR A C 1
ATOM 937 O O . THR A 1 125 ? -36.240 -9.588 83.182 1.00 16.82 145 THR A O 1
ATOM 941 N N . ALA A 1 126 ? -38.421 -10.039 82.894 1.00 16.71 146 ALA A N 1
ATOM 942 C CA . ALA A 1 126 ? -38.640 -10.414 84.306 1.00 16.70 146 ALA A CA 1
ATOM 943 C C . ALA A 1 126 ? -37.772 -11.615 84.690 1.00 16.58 146 ALA A C 1
ATOM 944 O O . ALA A 1 126 ? -37.141 -11.648 85.760 1.00 16.67 146 ALA A O 1
ATOM 946 N N . GLU A 1 127 ? -37.697 -12.587 83.780 1.00 16.20 147 GLU A N 1
ATOM 947 C CA . GLU A 1 127 ? -36.910 -13.784 84.019 1.00 15.71 147 GLU A CA 1
ATOM 948 C C . GLU A 1 127 ? -35.435 -13.460 84.133 1.00 15.92 147 GLU A C 1
ATOM 949 O O . GLU A 1 127 ? -34.757 -13.955 85.034 1.00 15.07 147 GLU A O 1
ATOM 955 N N . TYR A 1 128 ? -34.929 -12.585 83.263 1.00 16.36 148 TYR A N 1
ATOM 956 C CA . TYR A 1 128 ? -33.539 -12.159 83.367 1.00 16.74 148 TYR A CA 1
ATOM 957 C C . TYR A 1 128 ? -33.235 -11.467 84.712 1.00 17.08 148 TYR A C 1
ATOM 958 O O . TYR A 1 128 ? -32.134 -11.665 85.289 1.00 17.26 148 TYR A O 1
ATOM 967 N N . ALA A 1 129 ? -34.186 -10.658 85.191 1.00 17.03 149 ALA A N 1
ATOM 968 C CA . ALA A 1 129 ? -34.022 -9.962 86.483 1.00 17.65 149 ALA A CA 1
ATOM 969 C C . ALA A 1 129 ? -33.869 -10.994 87.603 1.00 17.96 149 ALA A C 1
ATOM 970 O O . ALA A 1 129 ? -32.966 -10.886 88.450 1.00 18.51 149 ALA A O 1
ATOM 972 N N . LEU A 1 130 ? -34.741 -11.998 87.595 1.00 17.72 150 LEU A N 1
ATOM 973 C CA . LEU A 1 130 ? -34.659 -13.100 88.567 1.00 17.93 150 LEU A CA 1
ATOM 974 C C . LEU A 1 130 ? -33.377 -13.914 88.414 1.00 18.03 150 LEU A C 1
ATOM 975 O O . LEU A 1 130 ? -32.813 -14.372 89.413 1.00 17.62 150 LEU A O 1
ATOM 980 N N . LEU A 1 131 ? -32.909 -14.118 87.175 1.00 17.80 151 LEU A N 1
ATOM 981 C CA . LEU A 1 131 ? -31.620 -14.786 86.958 1.00 18.17 151 LEU A CA 1
ATOM 982 C C . LEU A 1 131 ? -30.466 -13.989 87.550 1.00 18.42 151 LEU A C 1
ATOM 983 O O . LEU A 1 131 ? -29.562 -14.563 88.186 1.00 18.23 151 LEU A O 1
ATOM 988 N N A TYR A 1 132 ? -30.481 -12.670 87.360 0.50 18.60 152 TYR A N 1
ATOM 989 N N B TYR A 1 132 ? -30.496 -12.677 87.362 0.50 18.80 152 TYR A N 1
ATOM 990 C CA A TYR A 1 132 ? -29.459 -11.818 87.969 0.50 18.98 152 TYR A CA 1
ATOM 991 C CA B TYR A 1 132 ? -29.475 -11.814 87.927 0.50 19.33 152 TYR A CA 1
ATOM 992 C C A TYR A 1 132 ? -29.478 -11.921 89.491 0.50 19.19 152 TYR A C 1
ATOM 993 C C B TYR A 1 132 ? -29.482 -11.870 89.471 0.50 19.43 152 TYR A C 1
ATOM 994 O O A TYR A 1 132 ? -28.430 -12.017 90.121 0.50 18.93 152 TYR A O 1
ATOM 995 O O B TYR A 1 132 ? -28.424 -11.887 90.094 0.50 19.18 152 TYR A O 1
ATOM 1012 N N . HIS A 1 133 ? -30.669 -11.900 90.075 1.00 19.57 153 HIS A N 1
ATOM 1013 C CA . HIS A 1 133 ? -30.799 -12.048 91.537 1.00 20.46 153 HIS A CA 1
ATOM 1014 C C . HIS A 1 133 ? -30.257 -13.416 91.998 1.00 20.42 153 HIS A C 1
ATOM 1015 O O . HIS A 1 133 ? -29.587 -13.510 93.035 1.00 20.86 153 HIS A O 1
ATOM 1022 N N . THR A 1 134 ? -30.526 -14.461 91.214 1.00 20.09 154 THR A N 1
ATOM 1023 C CA . THR A 1 134 ? -30.025 -15.802 91.505 1.00 20.29 154 THR A CA 1
ATOM 1024 C C . THR A 1 134 ? -28.510 -15.837 91.477 1.00 20.60 154 THR A C 1
ATOM 1025 O O . THR A 1 134 ? -27.884 -16.434 92.364 1.00 20.67 154 THR A O 1
ATOM 1029 N N . LEU A 1 135 ? -27.904 -15.184 90.486 1.00 20.77 155 LEU A N 1
ATOM 1030 C CA . LEU A 1 135 ? -26.448 -15.142 90.407 1.00 21.29 155 LEU A CA 1
ATOM 1031 C C . LEU A 1 135 ? -25.812 -14.334 91.537 1.00 22.06 155 LEU A C 1
ATOM 1032 O O . LEU A 1 135 ? -24.776 -14.735 92.078 1.00 22.51 155 LEU A O 1
ATOM 1037 N N . GLN A 1 136 ? -26.414 -13.196 91.871 1.00 22.75 156 GLN A N 1
ATOM 1038 C CA . GLN A 1 136 ? -25.929 -12.361 92.975 1.00 23.44 156 GLN A CA 1
ATOM 1039 C C . GLN A 1 136 ? -25.859 -13.170 94.276 1.00 23.80 156 GLN A C 1
ATOM 1040 O O . GLN A 1 136 ? -24.871 -13.100 94.988 1.00 24.61 156 GLN A O 1
ATOM 1046 N N . GLU A 1 137 ? -26.886 -13.963 94.556 1.00 23.57 157 GLU A N 1
ATOM 1047 C CA . GLU A 1 137 ? -26.873 -14.838 95.739 1.00 24.18 157 GLU A CA 1
ATOM 1048 C C . GLU A 1 137 ? -25.946 -16.051 95.612 1.00 23.19 157 GLU A C 1
ATOM 1049 O O . GLU A 1 137 ? -25.106 -16.301 96.497 1.00 22.78 157 GLU A O 1
ATOM 1055 N N . ALA A 1 138 ? -26.099 -16.818 94.531 1.00 21.92 158 ALA A N 1
ATOM 1056 C CA . ALA A 1 138 ? -25.330 -18.062 94.349 1.00 20.89 158 ALA A CA 1
ATOM 1057 C C . ALA A 1 138 ? -23.820 -17.875 94.252 1.00 20.41 158 ALA A C 1
ATOM 1058 O O . ALA A 1 138 ? -23.062 -18.763 94.654 1.00 19.89 158 ALA A O 1
ATOM 1060 N N . THR A 1 139 ? -23.375 -16.751 93.697 1.00 19.56 159 THR A N 1
ATOM 1061 C CA . THR A 1 139 ? -21.951 -16.512 93.516 1.00 20.01 159 THR A CA 1
ATOM 1062 C C . THR A 1 139 ? -21.313 -15.709 94.656 1.00 20.36 159 THR A C 1
ATOM 1063 O O . THR A 1 139 ? -20.166 -15.300 94.535 1.00 19.88 159 THR A O 1
ATOM 1067 N N . LYS A 1 140 ? -22.030 -15.505 95.761 1.00 21.36 160 LYS A N 1
ATOM 1068 C CA . LYS A 1 140 ? -21.433 -14.828 96.939 1.00 22.12 160 LYS A CA 1
ATOM 1069 C C . LYS A 1 140 ? -20.090 -15.433 97.373 1.00 21.49 160 LYS A C 1
ATOM 1070 O O . LYS A 1 140 ? -19.147 -14.698 97.622 1.00 20.32 160 LYS A O 1
ATOM 1076 N N . PRO A 1 141 ? -19.973 -16.771 97.401 1.00 20.94 161 PRO A N 1
ATOM 1077 C CA . PRO A 1 141 ? -18.683 -17.351 97.744 1.00 21.28 161 PRO A CA 1
ATOM 1078 C C . PRO A 1 141 ? -17.528 -16.890 96.849 1.00 21.19 161 PRO A C 1
ATOM 1079 O O . PRO A 1 141 ? -16.361 -16.853 97.294 1.00 21.36 161 PRO A O 1
ATOM 1083 N N . LEU A 1 142 ? -17.853 -16.503 95.607 1.00 20.61 162 LEU A N 1
ATOM 1084 C CA . LEU A 1 142 ? -16.845 -16.083 94.629 1.00 20.24 162 LEU A CA 1
ATOM 1085 C C . LEU A 1 142 ? -16.559 -14.580 94.608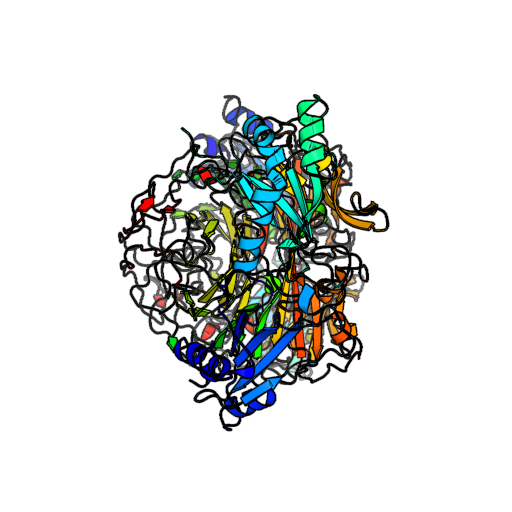 1.00 20.25 162 LEU A C 1
ATOM 1086 O O . LEU A 1 142 ? -15.789 -14.118 93.771 1.00 20.18 162 LEU A O 1
ATOM 1091 N N . HIS A 1 143 ? -17.166 -13.814 95.515 1.00 20.30 163 HIS A N 1
ATOM 1092 C CA . HIS A 1 143 ? -17.016 -12.352 95.485 1.00 20.42 163 HIS A CA 1
ATOM 1093 C C . HIS A 1 143 ? -15.545 -11.912 95.454 1.00 20.42 163 HIS A C 1
ATOM 1094 O O . HIS A 1 143 ? -15.149 -11.125 94.603 1.00 19.51 163 HIS A O 1
ATOM 1101 N N . GLN A 1 144 ? -14.722 -12.425 96.370 1.00 20.91 164 GLN A N 1
ATOM 1102 C CA . GLN A 1 144 ? -13.314 -12.047 96.380 1.00 21.63 164 GLN A CA 1
ATOM 1103 C C . GLN A 1 144 ? -12.586 -12.560 95.150 1.00 20.68 164 GLN A C 1
ATOM 1104 O O . GLN A 1 144 ? -11.729 -11.875 94.611 1.00 20.75 164 GLN A O 1
ATOM 1110 N N . PHE A 1 145 ? -12.902 -13.780 94.739 1.00 20.24 165 PHE A N 1
ATOM 1111 C CA . PHE A 1 145 ? -12.390 -14.311 93.471 1.00 19.99 165 PHE A CA 1
ATOM 1112 C C . PHE A 1 145 ? -12.671 -13.315 92.318 1.00 19.65 165 PHE A C 1
ATOM 1113 O O . PHE A 1 145 ? -11.779 -13.024 91.504 1.00 19.95 165 PHE A O 1
ATOM 1121 N N . PHE A 1 146 ? -13.891 -12.789 92.268 1.00 20.09 166 PHE A N 1
ATOM 1122 C CA . PHE A 1 146 ? -14.268 -11.823 91.223 1.00 20.23 166 PHE A CA 1
ATOM 1123 C C . PHE A 1 146 ? -13.426 -10.539 91.285 1.00 20.91 166 PHE A C 1
ATOM 1124 O O . PHE A 1 146 ? -12.889 -10.069 90.268 1.00 20.13 166 PHE A O 1
ATOM 1132 N N . LEU A 1 147 ? -13.306 -9.956 92.479 1.00 21.65 167 LEU A N 1
ATOM 1133 C CA . LEU A 1 147 ? -12.525 -8.733 92.617 1.00 22.02 167 LEU A CA 1
ATOM 1134 C C . LEU A 1 147 ? -11.067 -8.958 92.244 1.00 22.48 167 LEU A C 1
ATOM 1135 O O . LEU A 1 147 ? -10.475 -8.131 91.539 1.00 22.86 167 LEU A O 1
ATOM 1140 N N . ASN A 1 148 ? -10.489 -10.074 92.703 1.00 23.14 168 ASN A N 1
ATOM 1141 C CA . ASN A 1 148 ? -9.081 -10.365 92.468 1.00 23.68 168 ASN A CA 1
ATOM 1142 C C . ASN A 1 148 ? -8.771 -10.642 91.003 1.00 23.02 168 ASN A C 1
ATOM 1143 O O . ASN A 1 148 ? -7.763 -10.160 90.505 1.00 23.29 168 ASN A O 1
ATOM 1148 N N . THR A 1 149 ? -9.643 -11.385 90.314 1.00 22.06 169 THR A N 1
ATOM 1149 C CA . THR A 1 149 ? -9.370 -11.798 88.931 1.00 21.33 169 THR A CA 1
ATOM 1150 C C . THR A 1 149 ? -9.897 -10.817 87.855 1.00 20.51 169 THR A C 1
ATOM 1151 O O . THR A 1 149 ? -9.318 -10.717 86.767 1.00 21.17 169 THR A O 1
ATOM 1155 N N . THR A 1 150 ? -10.957 -10.082 88.170 1.00 20.24 170 THR A N 1
ATOM 1156 C CA . THR A 1 150 ? -11.610 -9.193 87.183 1.00 19.96 170 THR A CA 1
ATOM 1157 C C . THR A 1 150 ? -11.725 -7.717 87.568 1.00 20.01 170 THR A C 1
ATOM 1158 O O . THR A 1 150 ? -11.903 -6.867 86.691 1.00 19.98 170 THR A O 1
ATOM 1162 N N . GLY A 1 151 ? -11.670 -7.403 88.864 1.00 19.60 171 GLY A N 1
ATOM 1163 C CA . GLY A 1 151 ? -11.896 -6.031 89.321 1.00 19.01 171 GLY A CA 1
ATOM 1164 C C . GLY A 1 151 ? -13.355 -5.615 89.311 1.00 18.46 171 GLY A C 1
ATOM 1165 O O . GLY A 1 151 ? -13.692 -4.456 89.598 1.00 19.10 171 GLY A O 1
ATOM 1166 N N . PHE A 1 152 ? -14.227 -6.554 88.962 1.00 17.39 172 PHE A N 1
ATOM 1167 C CA . PHE A 1 152 ? -15.656 -6.320 88.783 1.00 16.91 172 PHE A CA 1
ATOM 1168 C C . PHE A 1 152 ? -16.389 -7.304 89.703 1.00 16.57 172 PHE A C 1
ATOM 1169 O O . PHE A 1 152 ? -15.792 -8.279 90.161 1.00 17.69 172 PHE A O 1
ATOM 1177 N N . SER A 1 153 ? -17.688 -7.108 89.907 1.00 16.71 173 SER A N 1
ATOM 1178 C CA . SER A 1 153 ? -18.467 -7.982 90.785 1.00 17.28 173 SER A CA 1
ATOM 1179 C C . SER A 1 153 ? -19.927 -8.036 90.407 1.00 17.38 173 SER A C 1
ATOM 1180 O O . SER A 1 153 ? -20.404 -7.206 89.642 1.00 16.73 173 SER A O 1
ATOM 1183 N N . PHE A 1 154 ? -20.636 -9.009 90.983 1.00 17.80 174 PHE A N 1
ATOM 1184 C CA . PHE A 1 154 ? -22.093 -9.056 90.928 1.00 18.88 174 PHE A CA 1
ATOM 1185 C C . PHE A 1 154 ? -22.714 -8.293 92.089 1.00 20.16 174 PHE A C 1
ATOM 1186 O O . PHE A 1 154 ? -23.743 -7.638 91.898 1.00 20.77 174 PHE A O 1
ATOM 1194 N N . GLN A 1 155 ? -22.106 -8.380 93.276 1.00 20.78 175 GLN A N 1
ATOM 1195 C CA . GLN A 1 155 ? -22.672 -7.722 94.473 1.00 21.83 175 GLN A CA 1
ATOM 1196 C C . GLN A 1 155 ? -22.043 -6.352 94.692 1.00 21.26 175 GLN A C 1
ATOM 1197 O O . GLN A 1 155 ? -20.840 -6.174 94.458 1.00 20.30 175 GLN A O 1
ATOM 1203 N N . ASP A 1 156 ? -22.885 -5.396 95.087 1.00 21.07 176 ASP A N 1
ATOM 1204 C CA . ASP A 1 156 ? -22.455 -4.037 95.460 1.00 21.25 176 ASP A CA 1
ATOM 1205 C C . ASP A 1 156 ? -21.675 -3.348 94.333 1.00 20.68 176 ASP A C 1
ATOM 1206 O O . ASP A 1 156 ? -20.693 -2.667 94.592 1.00 19.83 176 ASP A O 1
ATOM 1211 N N . CYS A 1 157 ? -22.108 -3.539 93.084 1.00 20.27 177 CYS A N 1
ATOM 1212 C CA . CYS A 1 157 ? -21.434 -2.901 91.950 1.00 20.44 177 CYS A CA 1
ATOM 1213 C C . CYS A 1 157 ? -22.205 -1.683 91.460 1.00 20.33 177 CYS A C 1
ATOM 1214 O O . CYS A 1 157 ? -23.400 -1.571 91.692 1.00 19.62 177 CYS A O 1
ATOM 1217 N N . HIS A 1 158 ? -21.498 -0.782 90.775 1.00 20.17 178 HIS A N 1
ATOM 1218 C CA . HIS A 1 158 ? -22.105 0.406 90.190 1.00 20.85 178 HIS A CA 1
ATOM 1219 C C . HIS A 1 158 ? -21.627 0.598 88.753 1.00 20.77 178 HIS A C 1
ATOM 1220 O O . HIS A 1 158 ? -22.439 0.512 87.841 1.00 21.20 178 HIS A O 1
ATOM 1227 N N . ASP A 1 159 ? -20.324 0.817 88.566 1.00 21.02 179 ASP A N 1
ATOM 1228 C CA . ASP A 1 159 ? -19.716 0.985 87.242 1.00 21.21 179 ASP A CA 1
ATOM 1229 C C . ASP A 1 159 ? -18.780 -0.163 86.859 1.00 20.74 179 ASP A C 1
ATOM 1230 O O . ASP A 1 159 ? -18.206 -0.161 85.769 1.00 19.72 179 ASP A O 1
ATOM 1235 N N . ARG A 1 160 ? -18.586 -1.118 87.767 1.00 19.35 180 ARG A N 1
ATOM 1236 C CA . ARG A 1 160 ? -17.721 -2.243 87.519 1.00 18.97 180 ARG A CA 1
ATOM 1237 C C . ARG A 1 160 ? -18.524 -3.513 87.794 1.00 18.10 180 ARG A C 1
ATOM 1238 O O . ARG A 1 160 ? -18.184 -4.329 88.668 1.00 16.96 180 ARG A O 1
ATOM 1246 N N . CYS A 1 161 ? -19.602 -3.655 87.027 1.00 16.86 181 CYS A N 1
ATOM 1247 C CA . CYS A 1 161 ? -20.530 -4.771 87.173 1.00 17.08 181 CYS A CA 1
ATOM 1248 C C . CYS A 1 161 ? -20.216 -5.926 86.225 1.00 16.73 181 CYS A C 1
ATOM 1249 O O . CYS A 1 161 ? -19.934 -5.704 85.036 1.00 15.65 181 CYS A O 1
ATOM 1252 N N . LEU A 1 162 ? -20.293 -7.146 86.756 1.00 16.07 182 LEU A N 1
ATOM 1253 C CA . LEU A 1 162 ? -20.314 -8.342 85.908 1.00 16.43 182 LEU A CA 1
ATOM 1254 C C . LEU A 1 162 ? -21.687 -8.472 85.284 1.00 16.37 182 LEU A C 1
ATOM 1255 O O . LEU A 1 162 ? -22.708 -8.046 85.847 1.00 16.41 182 LEU A O 1
ATOM 1260 N N . ALA A 1 163 ? -21.705 -9.073 84.099 1.00 16.18 183 ALA A N 1
ATOM 1261 C CA . ALA A 1 163 ? -22.931 -9.331 83.379 1.00 16.11 183 ALA A CA 1
ATOM 1262 C C . ALA A 1 163 ? -22.837 -10.752 82.852 1.00 15.56 183 ALA A C 1
ATOM 1263 O O . ALA A 1 163 ? -21.800 -11.410 82.989 1.00 15.57 183 ALA A O 1
ATOM 1265 N N . PHE A 1 164 ? -23.921 -11.230 82.269 1.00 15.81 184 PHE A N 1
ATOM 1266 C CA . PHE A 1 164 ? -23.890 -12.542 81.628 1.00 15.52 184 PHE A CA 1
ATOM 1267 C C . PHE A 1 164 ? -24.629 -12.533 80.295 1.00 15.32 184 PHE A C 1
ATOM 1268 O O . PHE A 1 164 ? -25.449 -11.679 80.050 1.00 15.27 184 PHE A O 1
ATOM 1276 N N . THR A 1 165 ? -24.267 -13.495 79.450 1.00 15.20 185 THR A N 1
ATOM 1277 C CA . THR A 1 165 ? -24.911 -13.740 78.164 1.00 14.95 185 THR A CA 1
ATOM 1278 C C . THR A 1 165 ? -25.356 -15.185 78.236 1.00 14.03 185 THR A C 1
ATOM 1279 O O . THR A 1 165 ? -24.520 -16.078 78.445 1.00 14.12 185 THR A O 1
ATOM 1283 N N . ASP A 1 166 ? -26.658 -15.414 78.125 1.00 13.69 186 ASP A N 1
ATOM 1284 C CA . ASP A 1 166 ? -27.200 -16.768 78.127 1.00 13.46 186 ASP A CA 1
ATOM 1285 C C . ASP A 1 166 ? -27.144 -17.357 76.715 1.00 13.31 186 ASP A C 1
ATOM 1286 O O . ASP A 1 166 ? -27.364 -16.653 75.723 1.00 13.79 186 ASP A O 1
ATOM 1291 N N . VAL A 1 167 ? -26.865 -18.651 76.647 1.00 13.31 187 VAL A N 1
ATOM 1292 C CA . VAL A 1 167 ? -26.963 -19.375 75.395 1.00 13.21 187 VAL A CA 1
ATOM 1293 C C . VAL A 1 167 ? -28.189 -20.266 75.439 1.00 13.01 187 VAL A C 1
ATOM 1294 O O . VAL A 1 167 ? -28.780 -20.513 76.504 1.00 13.20 187 VAL A O 1
ATOM 1298 N N . ALA A 1 168 ? -28.584 -20.722 74.259 1.00 12.35 188 ALA A N 1
ATOM 1299 C CA . ALA A 1 168 ? -29.724 -21.585 74.103 1.00 12.00 188 ALA A CA 1
ATOM 1300 C C . ALA A 1 168 ? -29.374 -22.558 72.962 1.00 12.48 188 ALA A C 1
ATOM 1301 O O . ALA A 1 168 ? -28.500 -22.249 72.146 1.00 11.99 188 ALA A O 1
ATOM 1303 N N . PRO A 1 169 ? -30.020 -23.738 72.924 1.00 13.27 189 PRO A N 1
ATOM 1304 C CA . PRO A 1 169 ? -31.071 -24.208 73.828 1.00 13.52 189 PRO A CA 1
ATOM 1305 C C . PRO A 1 169 ? -30.559 -24.517 75.250 1.00 13.61 189 PRO A C 1
ATOM 1306 O O . PRO A 1 169 ? -29.355 -24.458 75.508 1.00 13.43 189 PRO A O 1
ATOM 1310 N N . ARG A 1 170 ? -31.490 -24.879 76.124 1.00 14.02 190 ARG A N 1
ATOM 1311 C CA . ARG A 1 170 ? -31.284 -24.807 77.567 1.00 14.05 190 ARG A CA 1
ATOM 1312 C C . ARG A 1 170 ? -31.494 -26.179 78.214 1.00 14.08 190 ARG A C 1
ATOM 1313 O O . ARG A 1 170 ? -32.483 -26.424 78.919 1.00 14.42 190 ARG A O 1
ATOM 1321 N N . GLY A 1 171 ? -30.561 -27.069 77.942 1.00 14.21 191 GLY A N 1
ATOM 1322 C CA . GLY A 1 171 ? -30.624 -28.415 78.469 1.00 14.73 191 GLY A CA 1
ATOM 1323 C C . GLY A 1 171 ? -30.257 -29.426 77.410 1.00 15.31 191 GLY A C 1
ATOM 1324 O O . GLY A 1 171 ? -29.623 -29.087 76.401 1.00 14.47 191 GLY A O 1
ATOM 1325 N N . VAL A 1 172 ? -30.652 -30.670 77.656 1.00 15.89 192 VAL A N 1
ATOM 1326 C CA . VAL A 1 172 ? -30.305 -31.786 76.778 1.00 16.57 192 VAL A CA 1
ATOM 1327 C C . VAL A 1 172 ? -31.516 -32.553 76.288 1.00 16.49 192 VAL A C 1
ATOM 1328 O O . VAL A 1 172 ? -31.357 -33.556 75.604 1.00 16.48 192 VAL A O 1
ATOM 1332 N N . ALA A 1 173 ? -32.714 -32.094 76.625 1.00 15.86 193 ALA A N 1
ATOM 1333 C CA . ALA A 1 173 ? -33.949 -32.771 76.230 1.00 16.95 193 ALA A CA 1
ATOM 1334 C C . ALA A 1 173 ? -35.135 -31.845 76.408 1.00 16.27 193 ALA A C 1
ATOM 1335 O O . ALA A 1 173 ? -35.079 -30.876 77.185 1.00 16.02 193 ALA A O 1
ATOM 1337 N N . SER A 1 174 ? -36.212 -32.166 75.704 1.00 16.53 194 SER A N 1
ATOM 1338 C CA . SER A 1 174 ? -37.466 -31.436 75.772 1.00 17.00 194 SER A CA 1
ATOM 1339 C C . SER A 1 174 ? -37.952 -31.335 77.213 1.00 17.69 194 SER A C 1
ATOM 1340 O O . SER A 1 174 ? -37.955 -32.332 77.945 1.00 17.11 194 SER A O 1
ATOM 1343 N N . GLY A 1 175 ? -38.348 -30.126 77.616 1.00 17.05 195 GLY A N 1
ATOM 1344 C CA . GLY A 1 175 ? -38.844 -29.879 78.959 1.00 17.15 195 GLY A CA 1
ATOM 1345 C C . GLY A 1 175 ? -37.839 -29.293 79.923 1.00 16.91 195 GLY A C 1
ATOM 1346 O O . GLY A 1 175 ? -38.211 -28.902 81.026 1.00 17.59 195 GLY A O 1
ATOM 1347 N N . GLN A 1 176 ? -36.568 -29.252 79.542 1.00 16.56 196 GLN A N 1
ATOM 1348 C CA . GLN A 1 176 ? -35.541 -28.674 80.399 1.00 16.05 196 GLN A CA 1
ATOM 1349 C C . GLN A 1 176 ? -35.409 -27.169 80.147 1.00 16.12 196 GLN A C 1
ATOM 1350 O O . GLN A 1 176 ? -35.680 -26.667 79.040 1.00 15.69 196 GLN A O 1
ATOM 1356 N N . ARG A 1 177 ? -34.993 -26.471 81.192 1.00 15.78 197 ARG A N 1
ATOM 1357 C CA . ARG A 1 177 ? -34.693 -25.047 81.138 1.00 15.29 197 ARG A CA 1
ATOM 1358 C C . ARG A 1 177 ? -33.482 -24.797 82.030 1.00 15.16 197 ARG A C 1
ATOM 1359 O O . ARG A 1 177 ? -33.556 -24.223 83.134 1.00 15.64 197 ARG A O 1
ATOM 1367 N N . ARG A 1 178 ? -32.348 -25.269 81.527 1.00 14.20 198 ARG A N 1
ATOM 1368 C CA . ARG A 1 178 ? -31.073 -25.183 82.183 1.00 14.61 198 ARG A CA 1
ATOM 1369 C C . ARG A 1 178 ? -30.133 -24.431 81.262 1.00 13.65 198 ARG A C 1
ATOM 1370 O O . ARG A 1 178 ? -29.721 -24.963 80.236 1.00 13.95 198 ARG A O 1
ATOM 1378 N N . SER A 1 179 ? -29.845 -23.184 81.600 1.00 13.15 199 SER A N 1
ATOM 1379 C CA . SER A 1 179 ? -29.062 -22.296 80.721 1.00 12.93 199 SER A CA 1
ATOM 1380 C C . SER A 1 179 ? -27.605 -22.164 81.110 1.00 13.40 199 SER A C 1
ATOM 1381 O O . SER A 1 179 ? -27.276 -21.856 82.264 1.00 13.51 199 SER A O 1
ATOM 1384 N N . TRP A 1 180 ? -26.713 -22.343 80.136 1.00 13.00 200 TRP A N 1
ATOM 1385 C CA . TRP A 1 180 ? -25.315 -21.951 80.315 1.00 13.28 200 TRP A CA 1
ATOM 1386 C C . TRP A 1 180 ? -25.191 -20.433 80.150 1.00 13.98 200 TRP A C 1
ATOM 1387 O O . TRP A 1 180 ? -25.760 -19.846 79.221 1.00 13.36 200 TRP A O 1
ATOM 1398 N N . LEU A 1 181 ? -24.464 -19.806 81.073 1.00 13.71 201 LEU A N 1
ATOM 1399 C CA . LEU A 1 181 ? -24.300 -18.351 81.100 1.00 14.32 201 LEU A CA 1
ATOM 1400 C C . LEU A 1 181 ? -22.832 -18.029 80.987 1.00 14.02 201 LEU A C 1
ATOM 1401 O O . LEU A 1 181 ? -22.025 -18.519 81.778 1.00 14.90 201 LEU A O 1
ATOM 1406 N N . ILE A 1 182 ? -22.471 -17.200 80.010 1.00 13.61 202 ILE A N 1
ATOM 1407 C CA . ILE A 1 182 ? -21.114 -16.721 79.839 1.00 13.41 202 ILE A CA 1
ATOM 1408 C C . ILE A 1 182 ? -20.957 -15.438 80.667 1.00 13.81 202 ILE A C 1
ATOM 1409 O O . ILE A 1 182 ? -21.652 -14.442 80.419 1.00 13.66 202 ILE A O 1
ATOM 1414 N N . ILE A 1 183 ? -20.036 -15.455 81.628 1.00 13.47 203 ILE A N 1
ATOM 1415 C CA . ILE A 1 183 ? -19.799 -14.290 82.453 1.00 13.17 203 ILE A CA 1
ATOM 1416 C C . ILE A 1 183 ? -18.853 -13.323 81.759 1.00 13.56 203 ILE A C 1
ATOM 1417 O O . ILE A 1 183 ? -17.806 -13.726 81.193 1.00 13.96 203 ILE A O 1
ATOM 1422 N N . GLN A 1 184 ? -19.222 -12.042 81.811 1.00 13.43 204 GLN A N 1
ATOM 1423 C CA . GLN A 1 184 ? -18.541 -10.971 81.095 1.00 13.69 204 GLN A CA 1
ATOM 1424 C C . GLN A 1 184 ? -18.402 -9.728 81.971 1.00 14.13 204 GLN A C 1
ATOM 1425 O O . GLN A 1 184 ? -19.168 -9.535 82.902 1.00 12.94 204 GLN A O 1
ATOM 1431 N N . ARG A 1 185 ? -17.427 -8.885 81.646 1.00 14.22 205 ARG A N 1
ATOM 1432 C CA . ARG A 1 185 ? -17.383 -7.553 82.239 1.00 15.33 205 ARG A CA 1
ATOM 1433 C C . ARG A 1 185 ? -18.256 -6.570 81.487 1.00 15.64 205 ARG A C 1
ATOM 1434 O O . ARG A 1 185 ? -18.145 -6.435 80.269 1.00 15.15 205 ARG A O 1
ATOM 1442 N N . TYR A 1 186 ? -19.130 -5.879 82.220 1.00 15.48 206 TYR A N 1
ATOM 1443 C CA . TYR A 1 186 ? -20.047 -4.918 81.623 1.00 16.31 206 TYR A CA 1
ATOM 1444 C C . TYR A 1 186 ? -19.364 -3.583 81.309 1.00 16.35 206 TYR A C 1
ATOM 1445 O O . TYR A 1 186 ? -19.415 -2.622 82.086 1.00 16.28 206 TYR A O 1
ATOM 1454 N N . VAL A 1 187 ? -18.703 -3.556 80.157 1.00 15.20 207 VAL A N 1
ATOM 1455 C CA . VAL A 1 187 ? -18.036 -2.388 79.637 1.00 15.00 207 VAL A CA 1
ATOM 1456 C C . VAL A 1 187 ? -18.584 -2.160 78.217 1.00 15.10 207 VAL A C 1
ATOM 1457 O O . VAL A 1 187 ? -19.361 -2.960 77.720 1.00 15.23 207 VAL A O 1
ATOM 1461 N N . GLU A 1 188 ? -18.187 -1.056 77.600 1.00 15.32 208 GLU A N 1
ATOM 1462 C CA . GLU A 1 188 ? -18.516 -0.767 76.200 1.00 14.80 208 GLU A CA 1
ATOM 1463 C C . GLU A 1 188 ? -18.166 -1.957 75.308 1.00 14.21 208 GLU A C 1
ATOM 1464 O O . GLU A 1 188 ? -17.007 -2.369 75.241 1.00 13.85 208 GLU A O 1
ATOM 1470 N N . GLY A 1 189 ? -19.161 -2.469 74.575 1.00 14.00 209 GLY A N 1
ATOM 1471 C CA . GLY A 1 189 ? -18.987 -3.653 73.753 1.00 13.72 209 GLY A CA 1
ATOM 1472 C C . GLY A 1 189 ? -18.727 -4.892 74.585 1.00 12.96 209 GLY A C 1
ATOM 1473 O O . GLY A 1 189 ? -17.873 -5.718 74.230 1.00 12.54 209 GLY A O 1
ATOM 1474 N N . TYR A 1 190 ? -19.474 -5.016 75.688 1.00 12.86 210 TYR A N 1
ATOM 1475 C CA . TYR A 1 190 ? -19.327 -6.107 76.698 1.00 12.67 210 TYR A CA 1
ATOM 1476 C C . TYR A 1 190 ? -19.351 -7.516 76.156 1.00 12.44 210 TYR A C 1
ATOM 1477 O O . TYR A 1 190 ? -18.833 -8.444 76.791 1.00 11.44 210 TYR A O 1
ATOM 1486 N N . PHE A 1 191 ? -19.976 -7.687 74.991 1.00 12.52 211 PHE A N 1
ATOM 1487 C CA . PHE A 1 191 ? -20.006 -8.966 74.305 1.00 11.93 211 PHE A CA 1
ATOM 1488 C C . PHE A 1 191 ? -18.646 -9.608 74.148 1.00 12.32 211 PHE A C 1
ATOM 1489 O O . PHE A 1 191 ? -18.544 -10.850 74.124 1.00 13.30 211 PHE A O 1
ATOM 1497 N N . LEU A 1 192 ? -17.613 -8.772 74.024 1.00 12.41 212 LEU A N 1
ATOM 1498 C CA . LEU A 1 192 ? -16.263 -9.226 73.743 1.00 12.64 212 LEU A CA 1
ATOM 1499 C C . LEU A 1 192 ? -15.357 -9.268 74.976 1.00 13.28 212 LEU A C 1
ATOM 1500 O O . LEU A 1 192 ? -14.137 -9.345 74.827 1.00 13.27 212 LEU A O 1
ATOM 1505 N N . HIS A 1 193 ? -15.952 -9.273 76.176 1.00 13.39 213 HIS A N 1
ATOM 1506 C CA . HIS A 1 193 ? -15.190 -9.314 77.418 1.00 14.06 213 HIS A CA 1
ATOM 1507 C C . HIS A 1 193 ? -15.541 -10.477 78.353 1.00 14.26 213 HIS A C 1
ATOM 1508 O O . HIS A 1 193 ? -15.949 -10.247 79.494 1.00 13.35 213 HIS A O 1
ATOM 1515 N N . PRO A 1 194 ? -15.371 -11.738 77.888 1.00 14.01 214 PRO A N 1
ATOM 1516 C CA . PRO A 1 194 ? -15.634 -12.874 78.766 1.00 14.17 214 PRO A CA 1
ATOM 1517 C C . PRO A 1 194 ? -14.567 -12.944 79.862 1.00 14.72 214 PRO A C 1
ATOM 1518 O O . PRO A 1 194 ? -13.421 -12.544 79.626 1.00 14.83 214 PRO A O 1
ATOM 1522 N N . THR A 1 195 ? -14.956 -13.409 81.048 1.00 15.20 215 THR A N 1
ATOM 1523 C CA . THR A 1 195 ? -14.011 -13.480 82.180 1.00 15.93 215 THR A CA 1
ATOM 1524 C C . THR A 1 195 ? -13.303 -14.819 82.302 1.00 16.28 215 THR A C 1
ATOM 1525 O O . THR A 1 195 ? -12.275 -14.919 82.958 1.00 17.80 215 THR A O 1
ATOM 1529 N N . GLY A 1 196 ? -13.834 -15.842 81.651 1.00 16.93 216 GLY A N 1
ATOM 1530 C CA . GLY A 1 196 ? -13.343 -17.209 81.802 1.00 16.07 216 GLY A CA 1
ATOM 1531 C C . GLY A 1 196 ? -14.239 -18.082 82.629 1.00 16.03 216 GLY A C 1
ATOM 1532 O O . GLY A 1 196 ? -14.041 -19.302 82.675 1.00 16.66 216 GLY A O 1
ATOM 1533 N N . LEU A 1 197 ? -15.235 -17.482 83.285 1.00 16.04 217 LEU A N 1
ATOM 1534 C CA . LEU A 1 197 ? -16.234 -18.239 84.038 1.00 16.00 217 LEU A CA 1
ATOM 1535 C C . LEU A 1 197 ? -17.508 -18.445 83.232 1.00 15.93 217 LEU A C 1
ATOM 1536 O O . LEU A 1 197 ? -17.994 -17.518 82.582 1.00 15.97 217 LEU A O 1
ATOM 1541 N N . GLU A 1 198 ? -18.052 -19.652 83.299 1.00 15.10 218 GLU A N 1
ATOM 1542 C CA . GLU A 1 198 ? -19.380 -19.956 82.771 1.00 15.97 218 GLU A CA 1
ATOM 1543 C C . GLU A 1 198 ? -20.161 -20.729 83.828 1.00 15.96 218 GLU A C 1
ATOM 1544 O O . GLU A 1 198 ? -19.573 -21.551 84.528 1.00 17.31 218 GLU A O 1
ATOM 1550 N N . LEU A 1 199 ? -21.468 -20.479 83.926 1.00 15.53 219 LEU A N 1
ATOM 1551 C CA . LEU A 1 199 ? -22.339 -21.064 84.941 1.00 15.75 219 LEU A CA 1
ATOM 1552 C C . LEU A 1 199 ? -23.586 -21.701 84.325 1.00 15.90 219 LEU A C 1
ATOM 1553 O O . LEU A 1 199 ? -24.215 -21.117 83.436 1.00 15.31 219 LEU A O 1
ATOM 1558 N N . LEU A 1 200 ? -23.928 -22.900 84.793 1.00 15.16 220 LEU A N 1
ATOM 1559 C CA . LEU A 1 200 ? -25.143 -23.578 84.377 1.00 15.29 220 LEU A CA 1
ATOM 1560 C C . LEU A 1 200 ? -26.209 -23.383 85.436 1.00 16.03 220 LEU A C 1
ATOM 1561 O O . LEU A 1 200 ? -25.994 -23.783 86.587 1.00 16.13 220 LEU A O 1
ATOM 1566 N N . VAL A 1 201 ? -27.334 -22.772 85.059 1.00 15.96 221 VAL A N 1
ATOM 1567 C CA . VAL A 1 201 ? -28.451 -22.512 85.975 1.00 16.19 221 VAL A CA 1
ATOM 1568 C C . VAL A 1 201 ? -29.738 -23.224 85.568 1.00 16.59 221 VAL A C 1
ATOM 1569 O O . VAL A 1 201 ? -30.217 -23.073 84.460 1.00 16.82 221 VAL A O 1
ATOM 1573 N N . ASP A 1 202 ? -30.310 -24.001 86.487 1.00 16.88 222 ASP A N 1
ATOM 1574 C CA . ASP A 1 202 ? -31.619 -24.597 86.274 1.00 17.69 222 ASP A CA 1
ATOM 1575 C C . ASP A 1 202 ? -32.665 -23.591 86.748 1.00 17.90 222 ASP A C 1
ATOM 1576 O O . ASP A 1 202 ? -32.787 -23.355 87.954 1.00 19.07 222 ASP A O 1
ATOM 1581 N N . HIS A 1 203 ? -33.386 -22.988 85.798 1.00 16.86 223 HIS A N 1
ATOM 1582 C CA . HIS A 1 203 ? -34.449 -22.021 86.101 1.00 16.69 223 HIS A CA 1
ATOM 1583 C C . HIS A 1 203 ? -35.844 -22.482 85.631 1.00 16.73 223 HIS A C 1
ATOM 1584 O O . HIS A 1 203 ? -36.687 -21.690 85.254 1.00 15.92 223 HIS A O 1
ATOM 1591 N N . GLY A 1 204 ? -36.086 -23.788 85.709 1.00 17.24 224 GLY A N 1
ATOM 1592 C CA . GLY A 1 204 ? -37.357 -24.354 85.315 1.00 17.89 224 GLY A CA 1
ATOM 1593 C C . GLY A 1 204 ? -38.535 -24.045 86.232 1.00 18.67 224 GLY A C 1
ATOM 1594 O O . GLY A 1 204 ? -39.647 -23.816 85.752 1.00 19.28 224 GLY A O 1
ATOM 1595 N N A SER A 1 205 ? -38.295 -24.017 87.544 0.50 18.70 225 SER A N 1
ATOM 1596 N N B SER A 1 205 ? -38.326 -24.065 87.548 0.50 19.42 225 SER A N 1
ATOM 1597 C CA A SER A 1 205 ? -39.385 -23.794 88.506 0.50 18.46 225 SER A CA 1
ATOM 1598 C CA B SER A 1 205 ? -39.461 -23.870 88.466 0.50 19.85 225 SER A CA 1
ATOM 1599 C C A SER A 1 205 ? -40.008 -22.412 88.364 0.50 19.05 225 SER A C 1
ATOM 1600 C C B SER A 1 205 ? -40.008 -22.447 88.395 0.50 19.77 225 SER A C 1
ATOM 1601 O O A SER A 1 205 ? -39.314 -21.444 88.058 0.50 18.77 225 SER A O 1
ATOM 1602 O O B SER A 1 205 ? -39.264 -21.496 88.159 0.50 19.55 225 SER A O 1
ATOM 1607 N N . THR A 1 206 ? -41.315 -22.309 88.605 1.00 19.89 226 THR A N 1
ATOM 1608 C CA . THR A 1 206 ? -41.959 -20.984 88.659 1.00 20.85 226 THR A CA 1
ATOM 1609 C C . THR A 1 206 ? -41.633 -20.267 89.978 1.00 21.53 226 THR A C 1
ATOM 1610 O O . THR A 1 206 ? -41.942 -19.095 90.129 1.00 21.55 226 THR A O 1
ATOM 1614 N N . ASP A 1 207 ? -41.026 -20.986 90.925 1.00 22.28 227 ASP A N 1
ATOM 1615 C CA . ASP A 1 207 ? -40.508 -20.379 92.134 1.00 22.86 227 ASP A CA 1
ATOM 1616 C C . ASP A 1 207 ? -39.000 -20.192 91.974 1.00 22.21 227 ASP A C 1
ATOM 1617 O O . ASP A 1 207 ? -38.228 -21.150 92.060 1.00 21.85 227 ASP A O 1
ATOM 1622 N N . ALA A 1 208 ? -38.580 -18.949 91.744 1.00 22.45 228 ALA A N 1
ATOM 1623 C CA . ALA A 1 208 ? -37.160 -18.650 91.505 1.00 23.18 228 ALA A CA 1
ATOM 1624 C C . ALA A 1 208 ? -36.277 -19.023 92.690 1.00 23.64 228 ALA A C 1
ATOM 1625 O O . ALA A 1 208 ? -35.066 -19.196 92.547 1.00 23.41 228 ALA A O 1
ATOM 1627 N N . GLY A 1 209 ? -36.882 -19.151 93.871 1.00 24.71 229 GLY A N 1
ATOM 1628 C CA . GLY A 1 209 ? -36.165 -19.634 95.041 1.00 24.79 229 GLY A CA 1
ATOM 1629 C C . GLY A 1 209 ? -35.611 -21.038 94.893 1.00 24.99 229 GLY A C 1
ATOM 1630 O O . GLY A 1 209 ? -34.659 -21.389 95.580 1.00 26.00 229 GLY A O 1
ATOM 1631 N N . HIS A 1 210 ? -36.188 -21.848 94.006 1.00 24.48 230 HIS A N 1
ATOM 1632 C CA . HIS A 1 210 ? -35.657 -23.185 93.737 1.00 24.79 230 HIS A CA 1
ATOM 1633 C C . HIS A 1 210 ? -34.509 -23.211 92.728 1.00 23.56 230 HIS A C 1
ATOM 1634 O O . HIS A 1 210 ? -33.892 -24.254 92.545 1.00 22.89 230 HIS A O 1
ATOM 1641 N N . TRP A 1 211 ? -34.252 -22.091 92.055 1.00 22.58 231 TRP A N 1
ATOM 1642 C CA . TRP A 1 211 ? -33.237 -22.032 91.001 1.00 21.77 231 TRP A CA 1
ATOM 1643 C C . TRP A 1 211 ? -31.838 -22.207 91.556 1.00 22.04 231 TRP A C 1
ATOM 1644 O O . TRP A 1 211 ? -31.511 -21.689 92.626 1.00 21.93 231 TRP A O 1
ATOM 1655 N N . ALA A 1 212 ? -30.996 -22.932 90.829 1.00 22.16 232 ALA A N 1
ATOM 1656 C CA . ALA A 1 212 ? -29.659 -23.225 91.337 1.00 22.39 232 ALA A CA 1
ATOM 1657 C C . ALA A 1 212 ? -28.626 -23.203 90.239 1.00 22.16 232 ALA A C 1
ATOM 1658 O O . ALA A 1 212 ? -28.916 -23.579 89.091 1.00 21.60 232 ALA A O 1
ATOM 1660 N N . VAL A 1 213 ? -27.426 -22.777 90.614 1.00 22.02 233 VAL A N 1
ATOM 1661 C CA . VAL A 1 213 ? -26.235 -23.014 89.828 1.00 22.32 233 VAL A CA 1
ATOM 1662 C C . VAL A 1 213 ? -25.881 -24.480 90.021 1.00 22.76 233 VAL A C 1
ATOM 1663 O O . VAL A 1 213 ? -25.528 -24.893 91.138 1.00 23.07 233 VAL A O 1
ATOM 1667 N N . GLU A 1 214 ? -25.977 -25.275 88.955 1.00 22.04 234 GLU A N 1
ATOM 1668 C CA . GLU A 1 214 ? -25.749 -26.725 89.067 1.00 21.62 234 GLU A CA 1
ATOM 1669 C C . GLU A 1 214 ? -24.368 -27.147 88.591 1.00 21.46 234 GLU A C 1
ATOM 1670 O O . GLU A 1 214 ? -23.937 -28.263 88.855 1.00 21.41 234 GLU A O 1
ATOM 1676 N N . GLN A 1 215 ? -23.670 -26.261 87.894 1.00 20.25 235 GLN A N 1
ATOM 1677 C CA . GLN A 1 215 ? -22.338 -26.568 87.411 1.00 20.87 235 GLN A CA 1
ATOM 1678 C C . GLN A 1 215 ? -21.609 -25.270 87.143 1.00 20.22 235 GLN A C 1
ATOM 1679 O O . GLN A 1 215 ? -22.245 -24.254 86.861 1.00 19.22 235 GLN A O 1
ATOM 1685 N N . VAL A 1 216 ? -20.281 -25.325 87.251 1.00 19.69 236 VAL A N 1
ATOM 1686 C CA . VAL A 1 216 ? -19.398 -24.175 87.113 1.00 19.65 236 VAL A CA 1
ATOM 1687 C C . VAL A 1 216 ? -18.225 -24.585 86.246 1.00 19.48 236 VAL A C 1
ATOM 1688 O O . VAL A 1 216 ? -17.594 -25.606 86.495 1.00 20.03 236 VAL A O 1
ATOM 1692 N N . TRP A 1 217 ? -17.948 -23.792 85.223 1.00 18.40 237 TRP A N 1
ATOM 1693 C CA . TRP A 1 217 ? -16.757 -23.957 84.407 1.00 18.48 237 TRP A CA 1
ATOM 1694 C C . TRP A 1 217 ? -15.892 -22.704 84.531 1.00 18.25 237 TRP A C 1
ATOM 1695 O O . TRP A 1 217 ? -16.387 -21.576 84.371 1.00 17.90 237 TRP A O 1
ATOM 1706 N N . TYR A 1 218 ? -14.609 -22.885 84.849 1.00 18.08 238 TYR A N 1
ATOM 1707 C CA . TYR A 1 218 ? -13.665 -21.772 84.837 1.00 18.59 238 TYR A CA 1
ATOM 1708 C C . TYR A 1 218 ? -12.342 -22.179 84.194 1.00 18.97 238 TYR A C 1
ATOM 1709 O O . TYR A 1 218 ? -11.701 -23.146 84.632 1.00 19.26 238 TYR A O 1
ATOM 1718 N N . ASN A 1 219 ? -11.963 -21.458 83.138 1.00 19.60 239 ASN A N 1
ATOM 1719 C CA . ASN A 1 219 ? -10.634 -21.557 82.507 1.00 20.34 239 ASN A CA 1
ATOM 1720 C C . ASN A 1 219 ? -10.197 -22.998 82.278 1.00 20.57 239 ASN A C 1
ATOM 1721 O O . ASN A 1 219 ? -9.104 -23.400 82.670 1.00 20.62 239 ASN A O 1
ATOM 1726 N N . GLY A 1 220 ? -11.091 -23.792 81.716 1.00 20.76 240 GLY A N 1
ATOM 1727 C CA . GLY A 1 220 ? -10.747 -25.136 81.267 1.00 21.52 240 GLY A CA 1
ATOM 1728 C C . GLY A 1 220 ? -11.149 -26.279 82.169 1.00 22.01 240 GLY A C 1
ATOM 1729 O O . GLY A 1 220 ? -10.955 -27.431 81.791 1.00 22.50 240 GLY A O 1
ATOM 1730 N N . LYS A 1 221 ? -11.717 -25.987 83.343 1.00 22.20 241 LYS A N 1
ATOM 1731 C CA . LYS A 1 221 ? -12.075 -27.038 84.308 1.00 22.36 241 LYS A CA 1
ATOM 1732 C C . LYS A 1 221 ? -13.465 -26.849 84.871 1.00 22.20 241 LYS A C 1
ATOM 1733 O O . LYS A 1 221 ? -13.907 -25.716 85.084 1.00 22.16 241 LYS A O 1
ATOM 1737 N N . PHE A 1 222 ? -14.124 -27.963 85.175 1.00 22.37 242 PHE A N 1
ATOM 1738 C CA . PHE A 1 222 ? -15.418 -27.932 85.830 1.00 22.48 242 PHE A CA 1
ATOM 1739 C C . PHE A 1 222 ? -15.210 -27.972 87.340 1.00 23.85 242 PHE A C 1
ATOM 1740 O O . PHE A 1 222 ? -14.244 -28.598 87.817 1.00 23.81 242 PHE A O 1
ATOM 1748 N N . TYR A 1 223 ? -16.115 -27.339 88.091 1.00 24.60 243 TYR A N 1
ATOM 1749 C CA . TYR A 1 223 ? -15.977 -27.239 89.556 1.00 25.50 243 TYR A CA 1
ATOM 1750 C C . TYR A 1 223 ? -17.167 -27.623 90.409 1.00 26.76 243 TYR A C 1
ATOM 1751 O O . TYR A 1 223 ? -17.035 -27.652 91.652 1.00 29.03 243 TYR A O 1
ATOM 1760 N N . GLY A 1 224 ? -18.322 -27.887 89.807 1.00 26.48 244 GLY A N 1
ATOM 1761 C CA . GLY A 1 224 ? -19.462 -28.408 90.574 1.00 26.35 244 GLY A CA 1
ATOM 1762 C C . GLY A 1 224 ? -20.325 -27.305 91.173 1.00 25.76 244 GLY A C 1
ATOM 1763 O O . GLY A 1 224 ? -21.519 -27.221 90.883 1.00 27.29 244 GLY A O 1
ATOM 1764 N N . SER A 1 225 ? -19.720 -26.446 91.992 1.00 24.06 245 SER A N 1
ATOM 1765 C CA . SER A 1 225 ? -20.449 -25.341 92.625 1.00 22.64 245 SER A CA 1
ATOM 1766 C C . SER A 1 225 ? -19.556 -24.116 92.807 1.00 21.75 245 SER A C 1
ATOM 1767 O O . SER A 1 225 ? -18.329 -24.223 92.755 1.00 21.18 245 SER A O 1
ATOM 1770 N N . PRO A 1 226 ? -20.167 -22.940 93.041 1.00 21.24 246 PRO A N 1
ATOM 1771 C CA . PRO A 1 226 ? -19.360 -21.748 93.321 1.00 21.25 246 PRO A CA 1
ATOM 1772 C C . PRO A 1 226 ? -18.466 -21.883 94.573 1.00 21.31 246 PRO A C 1
ATOM 1773 O O . PRO A 1 226 ? -17.330 -21.408 94.577 1.00 20.58 246 PRO A O 1
ATOM 1777 N N . GLU A 1 227 ? -18.986 -22.555 95.596 1.00 21.73 247 GLU A N 1
ATOM 1778 C CA . GLU A 1 227 ? -18.240 -22.817 96.829 1.00 22.87 247 GLU A CA 1
ATOM 1779 C C . GLU A 1 227 ? -16.977 -23.650 96.557 1.00 22.85 247 GLU A C 1
ATOM 1780 O O . GLU A 1 227 ? -15.894 -23.315 97.051 1.00 22.92 247 GLU A O 1
ATOM 1782 N N . GLU A 1 228 ? -17.082 -24.700 95.740 1.00 22.85 248 GLU A N 1
ATOM 1783 C CA . GLU A 1 228 ? -15.898 -25.520 95.451 1.00 22.86 248 GLU A CA 1
ATOM 1784 C C . GLU A 1 228 ? -14.836 -24.696 94.749 1.00 22.65 248 GLU A C 1
ATOM 1785 O O . GLU A 1 228 ? -13.668 -24.747 95.114 1.00 22.89 248 GLU A O 1
ATOM 1791 N N . LEU A 1 229 ? -15.221 -23.937 93.726 1.00 22.74 249 LEU A N 1
ATOM 1792 C CA . LEU A 1 229 ? -14.245 -23.078 93.054 1.00 22.68 249 LEU A CA 1
ATOM 1793 C C . LEU A 1 229 ? -13.646 -22.048 94.035 1.00 22.90 249 LEU A C 1
ATOM 1794 O O . LEU A 1 229 ? -12.453 -21.750 93.984 1.00 23.13 249 LEU A O 1
ATOM 1799 N N . ALA A 1 230 ? -14.484 -21.486 94.895 1.00 23.79 250 ALA A N 1
ATOM 1800 C CA . ALA A 1 230 ? -14.006 -20.494 95.870 1.00 24.72 250 ALA A CA 1
ATOM 1801 C C . ALA A 1 230 ? -12.942 -21.124 96.789 1.00 25.53 250 ALA A C 1
ATOM 1802 O O . ALA A 1 230 ? -11.892 -20.524 97.049 1.00 25.58 250 ALA A O 1
ATOM 1804 N N . ARG A 1 231 ? -13.217 -22.346 97.237 1.00 26.75 251 ARG A N 1
ATOM 1805 C CA . ARG A 1 231 ? -12.318 -23.087 98.134 1.00 27.64 251 ARG A CA 1
ATOM 1806 C C . ARG A 1 231 ? -10.985 -23.373 97.458 1.00 28.56 251 ARG A C 1
ATOM 1807 O O . ARG A 1 231 ? -9.921 -23.044 98.007 1.00 28.89 251 ARG A O 1
ATOM 1809 N N . LYS A 1 232 ? -11.044 -23.957 96.255 1.00 28.91 252 LYS A N 1
ATOM 1810 C CA . LYS A 1 232 ? -9.843 -24.295 95.496 1.00 29.34 252 LYS A CA 1
ATOM 1811 C C . LYS A 1 232 ? -9.033 -23.054 95.177 1.00 29.75 252 LYS A C 1
ATOM 1812 O O . LYS A 1 232 ? -7.796 -23.083 95.219 1.00 30.26 252 LYS A O 1
ATOM 1816 N N . TYR A 1 233 ? -9.725 -21.952 94.881 1.00 29.63 253 TYR A N 1
ATOM 1817 C CA . TYR A 1 233 ? -9.045 -20.694 94.651 1.00 29.58 253 TYR A CA 1
ATOM 1818 C C . TYR A 1 233 ? -8.331 -20.235 95.912 1.00 30.27 253 TYR A C 1
ATOM 1819 O O . TYR A 1 233 ? -7.157 -19.879 95.851 1.00 30.32 253 TYR A O 1
ATOM 1828 N N . ALA A 1 234 ? -9.064 -20.218 97.027 1.00 31.13 254 ALA A N 1
ATOM 1829 C CA . ALA A 1 234 ? -8.520 -19.820 98.335 1.00 32.16 254 ALA A CA 1
ATOM 1830 C C . ALA A 1 234 ? -7.317 -20.687 98.716 1.00 33.05 254 ALA A C 1
ATOM 1831 O O . ALA A 1 234 ? -6.329 -20.174 99.239 1.00 33.83 254 ALA A O 1
ATOM 1833 N N . ASP A 1 235 ? -7.398 -21.986 98.421 1.00 33.94 255 ASP A N 1
ATOM 1834 C CA . ASP A 1 235 ? -6.320 -22.941 98.701 1.00 34.61 255 ASP A CA 1
ATOM 1835 C C . ASP A 1 235 ? -5.167 -22.906 97.687 1.00 34.73 255 ASP A C 1
ATOM 1836 O O . ASP A 1 235 ? -4.249 -23.731 97.762 1.00 35.19 255 ASP A O 1
ATOM 1841 N N . GLY A 1 236 ? -5.206 -21.965 96.741 1.00 34.66 256 GLY A N 1
ATOM 1842 C CA . GLY A 1 236 ? -4.116 -21.794 95.780 1.00 34.48 256 GLY A CA 1
ATOM 1843 C C . GLY A 1 236 ? -4.024 -22.868 94.705 1.00 34.41 256 GLY A C 1
ATOM 1844 O O . GLY A 1 236 ? -2.975 -23.020 94.069 1.00 34.43 256 GLY A O 1
ATOM 1845 N N . GLU A 1 237 ? -5.131 -23.574 94.473 1.00 34.51 257 GLU A N 1
ATOM 1846 C CA . GLU A 1 237 ? -5.196 -24.712 93.537 1.00 34.77 257 GLU A CA 1
ATOM 1847 C C . GLU A 1 237 ? -5.872 -24.404 92.188 1.00 34.01 257 GLU A C 1
ATOM 1848 O O . GLU A 1 237 ? -6.237 -25.322 91.459 1.00 34.31 257 GLU A O 1
ATOM 1854 N N . VAL A 1 238 ? -6.017 -23.127 91.854 1.00 33.09 258 VAL A N 1
ATOM 1855 C CA . VAL A 1 238 ? -6.633 -22.731 90.586 1.00 32.17 258 VAL A CA 1
ATOM 1856 C C . VAL A 1 238 ? -5.671 -21.877 89.778 1.00 31.60 258 VAL A C 1
ATOM 1857 O O . VAL A 1 238 ? -5.199 -20.851 90.253 1.00 32.11 258 VAL A O 1
ATOM 1861 N N . ASP A 1 239 ? -5.397 -22.314 88.550 1.00 30.97 259 ASP A N 1
ATOM 1862 C CA . ASP A 1 239 ? -4.657 -21.525 87.579 1.00 30.27 259 ASP A CA 1
ATOM 1863 C C . ASP A 1 239 ? -5.552 -20.383 87.099 1.00 29.65 259 ASP A C 1
ATOM 1864 O O . ASP A 1 239 ? -6.344 -20.561 86.177 1.00 28.92 259 ASP A O 1
ATOM 1866 N N . VAL A 1 240 ? -5.441 -19.217 87.725 1.00 28.79 260 VAL A N 1
ATOM 1867 C CA . VAL A 1 240 ? -6.341 -18.113 87.396 1.00 28.18 260 VAL A CA 1
ATOM 1868 C C . VAL A 1 240 ? -5.740 -17.221 86.326 1.00 27.72 260 VAL A C 1
ATOM 1869 O O . VAL A 1 240 ? -4.518 -17.179 86.134 1.00 26.79 260 VAL A O 1
ATOM 1873 N N . VAL A 1 241 ? -6.626 -16.530 85.613 1.00 26.92 261 VAL A N 1
ATOM 1874 C CA . VAL A 1 241 ? -6.236 -15.508 84.665 1.00 26.61 261 VAL A CA 1
ATOM 1875 C C . VAL A 1 241 ? -6.701 -14.164 85.217 1.00 26.37 261 VAL A C 1
ATOM 1876 O O . VAL A 1 241 ? -7.898 -13.895 85.276 1.00 26.30 261 VAL A O 1
ATOM 1880 N N . VAL A 1 242 ? -5.756 -13.329 85.631 1.00 26.29 262 VAL A N 1
ATOM 1881 C CA . VAL A 1 242 ? -6.072 -12.003 86.152 1.00 27.00 262 VAL A CA 1
ATOM 1882 C C . VAL A 1 242 ? -6.206 -11.016 84.991 1.00 27.79 262 VAL A C 1
ATOM 1883 O O . VAL A 1 242 ? -5.245 -10.765 84.271 1.00 27.46 262 VAL A O 1
ATOM 1887 N N . LEU A 1 243 ? -7.395 -10.451 84.816 1.00 28.77 263 LEU A N 1
ATOM 1888 C CA . LEU A 1 243 ? -7.653 -9.524 83.710 1.00 30.00 263 LEU A CA 1
ATOM 1889 C C . LEU A 1 243 ? -7.203 -8.103 84.072 1.00 31.28 263 LEU A C 1
ATOM 1890 O O . LEU A 1 243 ? -7.371 -7.667 85.223 1.00 31.75 263 LEU A O 1
ATOM 1895 N N . GLU A 1 244 ? -6.672 -7.381 83.087 1.00 32.94 264 GLU A N 1
ATOM 1896 C CA . GLU A 1 244 ? -6.267 -5.974 83.265 1.00 34.17 264 GLU A CA 1
ATOM 1897 C C . GLU A 1 244 ? -7.472 -5.050 83.457 1.00 35.46 264 GLU A C 1
ATOM 1898 O O . GLU A 1 244 ? -8.608 -5.429 83.178 1.00 35.35 264 GLU A O 1
ATOM 1900 N N . ASP A 1 245 ? -7.218 -3.838 83.946 1.00 37.13 265 ASP A N 1
ATOM 1901 C CA . ASP A 1 245 ? -8.277 -2.844 84.142 1.00 38.52 265 ASP A CA 1
ATOM 1902 C C . ASP A 1 245 ? -8.701 -2.333 82.765 1.00 39.29 265 ASP A C 1
ATOM 1903 O O . ASP A 1 245 ? -7.850 -1.879 82.003 1.00 39.44 265 ASP A O 1
ATOM 1908 N N . PRO A 1 246 ? -10.006 -2.429 82.428 1.00 40.25 266 PRO A N 1
ATOM 1909 C CA . PRO A 1 246 ? -10.483 -1.883 81.154 1.00 40.97 266 PRO A CA 1
ATOM 1910 C C . PRO A 1 246 ? -10.940 -0.426 81.227 1.00 41.90 266 PRO A C 1
ATOM 1911 O O . PRO A 1 246 ? -11.143 0.194 80.176 1.00 42.80 266 PRO A O 1
ATOM 1915 N N . LEU A 1 247 ? -11.129 0.104 82.440 1.00 42.62 267 LEU A N 1
ATOM 1916 C CA . LEU A 1 247 ? -11.634 1.471 82.640 1.00 42.75 267 LEU A CA 1
ATOM 1917 C C . LEU A 1 247 ? -10.555 2.359 83.266 1.00 43.06 267 LEU A C 1
ATOM 1918 O O . LEU A 1 247 ? -9.359 2.214 82.978 1.00 43.37 267 LEU A O 1
ATOM 1923 N N . GLU A 1 258 ? -6.671 6.410 77.541 1.00 34.42 278 GLU A N 1
ATOM 1924 C CA . GLU A 1 258 ? -6.850 7.356 76.441 1.00 33.88 278 GLU A CA 1
ATOM 1925 C C . GLU A 1 258 ? -7.270 6.680 75.126 1.00 33.07 278 GLU A C 1
ATOM 1926 O O . GLU A 1 258 ? -8.243 7.120 74.520 1.00 34.12 278 GLU A O 1
ATOM 1928 N N . PRO A 1 259 ? -6.554 5.622 74.674 1.00 31.59 279 PRO A N 1
ATOM 1929 C CA . PRO A 1 259 ? -7.010 4.926 73.446 1.00 30.01 279 PRO A CA 1
ATOM 1930 C C . PRO A 1 259 ? -8.358 4.242 73.638 1.00 28.20 279 PRO A C 1
ATOM 1931 O O . PRO A 1 259 ? -8.673 3.830 74.753 1.00 27.82 279 PRO A O 1
ATOM 1935 N N . PRO A 1 260 ? -9.168 4.132 72.569 1.00 25.87 280 PRO A N 1
ATOM 1936 C CA . PRO A 1 260 ? -10.422 3.404 72.728 1.00 24.14 280 PRO A CA 1
ATOM 1937 C C . PRO A 1 260 ? -10.226 1.948 73.152 1.00 22.12 280 PRO A C 1
ATOM 1938 O O . PRO A 1 260 ? -9.210 1.343 72.866 1.00 21.29 280 PRO A O 1
ATOM 1942 N N . LEU A 1 261 ? -11.218 1.400 73.831 1.00 20.97 281 LEU A N 1
ATOM 1943 C CA . LEU A 1 261 ? -11.267 -0.017 74.125 1.00 20.44 281 LEU A CA 1
ATOM 1944 C C . LEU A 1 261 ? -11.346 -0.745 72.784 1.00 19.15 281 LEU A C 1
ATOM 1945 O O . LEU A 1 261 ? -11.953 -0.228 71.845 1.00 18.32 281 LEU A O 1
ATOM 1950 N N . PHE A 1 262 ? -10.750 -1.924 72.686 1.00 17.81 282 PHE A N 1
ATOM 1951 C CA . PHE A 1 262 ? -10.775 -2.665 71.416 1.00 17.68 282 PHE A CA 1
ATOM 1952 C C . PHE A 1 262 ? -12.211 -2.936 70.947 1.00 17.11 282 PHE A C 1
ATOM 1953 O O . PHE A 1 262 ? -12.460 -3.022 69.739 1.00 16.77 282 PHE A O 1
ATOM 1961 N N . SER A 1 263 ? -13.136 -3.075 71.904 1.00 15.98 283 SER A N 1
ATOM 1962 C CA . SER A 1 263 ? -14.550 -3.370 71.622 1.00 14.78 283 SER A CA 1
ATOM 1963 C C . SER A 1 263 ? -15.403 -2.151 71.300 1.00 14.56 283 SER A C 1
ATOM 1964 O O . SER A 1 263 ? -16.629 -2.268 71.184 1.00 14.70 283 SER A O 1
ATOM 1967 N N . SER A 1 264 ? -14.764 -0.981 71.207 1.00 14.48 284 SER A N 1
ATOM 1968 C CA A SER A 1 264 ? -15.418 0.278 70.868 0.50 13.84 284 SER A CA 1
ATOM 1969 C CA B SER A 1 264 ? -15.452 0.258 70.859 0.50 15.04 284 SER A CA 1
ATOM 1970 C C . SER A 1 264 ? -15.358 0.538 69.361 1.00 14.48 284 SER A C 1
ATOM 1971 O O . SER A 1 264 ? -14.441 0.077 68.699 1.00 14.53 284 SER A O 1
ATOM 1976 N N . HIS A 1 265 ? -16.320 1.303 68.848 1.00 15.61 285 HIS A N 1
ATOM 1977 C CA . HIS A 1 265 ? -16.323 1.747 67.454 1.00 16.25 285 HIS A CA 1
ATOM 1978 C C . HIS A 1 265 ? -15.557 3.060 67.277 1.00 16.78 285 HIS A C 1
ATOM 1979 O O . HIS A 1 265 ? -15.492 3.590 66.165 1.00 16.94 285 HIS A O 1
ATOM 1986 N N . LYS A 1 266 ? -15.006 3.628 68.346 1.00 16.68 286 LYS A N 1
ATOM 1987 C CA . LYS A 1 266 ? -14.309 4.907 68.189 1.00 17.36 286 LYS A CA 1
ATOM 1988 C C . LYS A 1 266 ? -13.108 4.779 67.268 1.00 17.05 286 LYS A C 1
ATOM 1989 O O . LYS A 1 266 ? -12.358 3.818 67.372 1.00 17.22 286 LYS A O 1
ATOM 1995 N N . PRO A 1 267 ? -12.906 5.761 66.368 1.00 17.29 287 PRO A N 1
ATOM 1996 C CA . PRO A 1 267 ? -11.781 5.642 65.437 1.00 17.45 287 PRO A CA 1
ATOM 1997 C C . PRO A 1 267 ? -10.413 5.557 66.109 1.00 17.49 287 PRO A C 1
ATOM 1998 O O . PRO A 1 267 ? -10.182 6.154 67.179 1.00 17.08 287 PRO A O 1
ATOM 2002 N N . ARG A 1 268 ? -9.520 4.816 65.475 1.00 17.30 288 ARG A N 1
ATOM 2003 C CA . ARG A 1 268 ? -8.107 4.839 65.829 1.00 17.93 288 ARG A CA 1
ATOM 2004 C C . ARG A 1 268 ? -7.305 4.375 64.632 1.00 19.00 288 ARG A C 1
ATOM 2005 O O . ARG A 1 268 ? -7.842 3.730 63.724 1.00 18.13 288 ARG A O 1
ATOM 2013 N N . GLY A 1 269 ? -6.010 4.682 64.658 1.00 19.27 289 GLY A N 1
ATOM 2014 C CA . GLY A 1 269 ? -5.142 4.521 63.495 1.00 20.05 289 GLY A CA 1
ATOM 2015 C C . GLY A 1 269 ? -5.360 5.652 62.499 1.00 20.60 289 GLY A C 1
ATOM 2016 O O . GLY A 1 269 ? -6.260 6.484 62.660 1.00 20.78 289 GLY A O 1
ATOM 2017 N N . ASP A 1 270 ? -4.530 5.706 61.464 1.00 21.75 290 ASP A N 1
ATOM 2018 C CA . ASP A 1 270 ? -4.675 6.730 60.438 1.00 22.43 290 ASP A CA 1
ATOM 2019 C C . ASP A 1 270 ? -4.409 6.114 59.086 1.00 22.45 290 ASP A C 1
ATOM 2020 O O . ASP A 1 270 ? -3.419 5.426 58.908 1.00 23.46 290 ASP A O 1
ATOM 2025 N N . PHE A 1 271 ? -5.285 6.372 58.133 1.00 22.30 291 PHE A N 1
ATOM 2026 C CA . PHE A 1 271 ? -5.017 6.004 56.748 1.00 22.21 291 PHE A CA 1
ATOM 2027 C C . PHE A 1 271 ? -3.838 6.783 56.181 1.00 22.70 291 PHE A C 1
ATOM 2028 O O . PHE A 1 271 ? -3.631 7.935 56.541 1.00 22.29 291 PHE A O 1
ATOM 2036 N N . PRO A 1 272 ? -3.085 6.169 55.259 1.00 23.52 292 PRO A N 1
ATOM 2037 C CA . PRO A 1 272 ? -1.974 6.880 54.639 1.00 24.73 292 PRO A CA 1
ATOM 2038 C C . PRO A 1 272 ? -2.411 8.030 53.750 1.00 25.92 292 PRO A C 1
ATOM 2039 O O . PRO A 1 272 ? -1.630 8.944 53.543 1.00 26.18 292 PRO A O 1
ATOM 2043 N N . SER A 1 273 ? -3.629 7.977 53.212 1.00 27.19 293 SER A N 1
ATOM 2044 C CA . SER A 1 273 ? -4.145 9.061 52.386 1.00 28.71 293 SER A CA 1
ATOM 2045 C C . SER A 1 273 ? -5.331 9.680 53.090 1.00 29.48 293 SER A C 1
ATOM 2046 O O . SER A 1 273 ? -6.433 9.155 52.943 1.00 31.20 293 SER A O 1
ATOM 2048 N N . PRO A 1 274 ? -5.124 10.825 53.791 1.00 29.79 294 PRO A N 1
ATOM 2049 C CA . PRO A 1 274 ? -6.152 11.437 54.651 1.00 30.27 294 PRO A CA 1
ATOM 2050 C C . PRO A 1 274 ? -7.459 11.799 53.943 1.00 30.48 294 PRO A C 1
ATOM 2051 O O . PRO A 1 274 ? -7.439 12.337 52.836 1.00 30.75 294 PRO A O 1
ATOM 2055 N N . ILE A 1 275 ? -8.583 11.520 54.607 1.00 30.38 295 ILE A N 1
ATOM 2056 C CA . ILE A 1 275 ? -9.901 11.856 54.099 1.00 30.01 295 ILE A CA 1
ATOM 2057 C C . ILE A 1 275 ? -10.560 12.839 55.074 1.00 29.88 295 ILE A C 1
ATOM 2058 O O . ILE A 1 275 ? -11.010 12.443 56.149 1.00 30.12 295 ILE A O 1
ATOM 2063 N N . HIS A 1 276 ? -10.634 14.110 54.699 1.00 29.07 296 HIS A N 1
ATOM 2064 C CA . HIS A 1 276 ? -11.102 15.157 55.621 1.00 28.88 296 HIS A CA 1
ATOM 2065 C C . HIS A 1 276 ? -12.494 15.688 55.321 1.00 28.04 296 HIS A C 1
ATOM 2066 O O . HIS A 1 276 ? -12.960 16.602 55.996 1.00 29.08 296 HIS A O 1
ATOM 2068 N N . VAL A 1 277 ? -13.159 15.156 54.294 1.00 26.07 297 VAL A N 1
ATOM 2069 C CA . VAL A 1 277 ? -14.474 15.665 53.917 1.00 24.47 297 VAL A CA 1
ATOM 2070 C C . VAL A 1 277 ? -15.472 14.526 53.811 1.00 23.01 297 VAL A C 1
ATOM 2071 O O . VAL A 1 277 ? -15.087 13.359 53.707 1.00 21.41 297 VAL A O 1
ATOM 2075 N N . SER A 1 278 ? -16.753 14.877 53.867 1.00 22.15 298 SER A N 1
ATOM 2076 C CA . SER A 1 278 ? -17.813 13.901 53.664 1.00 21.54 298 SER A CA 1
ATOM 2077 C C . SER A 1 278 ? -17.714 13.363 52.255 1.00 19.94 298 SER A C 1
ATOM 2078 O O . SER A 1 278 ? -17.313 14.085 51.345 1.00 18.97 298 SER A O 1
ATOM 2081 N N . GLY A 1 279 ? -18.055 12.087 52.090 1.00 18.87 299 GLY A N 1
ATOM 2082 C CA . GLY A 1 279 ? -18.138 11.466 50.785 1.00 17.70 299 GLY A CA 1
ATOM 2083 C C . GLY A 1 279 ? -19.422 11.872 50.078 1.00 17.02 299 GLY A C 1
ATOM 2084 O O . GLY A 1 279 ? -20.245 12.613 50.629 1.00 16.38 299 GLY A O 1
ATOM 2085 N N . PRO A 1 280 ? -19.611 11.381 48.850 1.00 16.00 300 PRO A N 1
ATOM 2086 C CA . PRO A 1 280 ? -20.777 11.748 48.064 1.00 15.42 300 PRO A CA 1
ATOM 2087 C C . PRO A 1 280 ? -22.065 11.274 48.715 1.00 14.69 300 PRO A C 1
ATOM 2088 O O . PRO A 1 280 ? -22.052 10.315 49.495 1.00 15.09 300 PRO A O 1
ATOM 2092 N N . ARG A 1 281 ? -23.145 11.991 48.447 1.00 14.46 301 ARG A N 1
ATOM 2093 C CA . ARG A 1 281 ? -24.421 11.719 49.085 1.00 14.24 301 ARG A CA 1
ATOM 2094 C C . ARG A 1 281 ? -25.499 11.775 48.033 1.00 13.80 301 ARG A C 1
ATOM 2095 O O . ARG A 1 281 ? -25.347 12.469 47.032 1.00 14.13 301 ARG A O 1
ATOM 2097 N N A LEU A 1 282 ? -26.592 11.060 48.280 0.50 13.39 302 LEU A N 1
ATOM 2098 N N B LEU A 1 282 ? -26.589 11.051 48.278 0.50 13.47 302 LEU A N 1
ATOM 2099 C CA A LEU A 1 282 ? -27.779 11.141 47.453 0.50 13.30 302 LEU A CA 1
ATOM 2100 C CA B LEU A 1 282 ? -27.788 11.128 47.463 0.50 13.45 302 LEU A CA 1
ATOM 2101 C C A LEU A 1 282 ? -28.566 12.409 47.743 0.50 13.27 302 LEU A C 1
ATOM 2102 C C B LEU A 1 282 ? -28.574 12.402 47.745 0.50 13.35 302 LEU A C 1
ATOM 2103 O O A LEU A 1 282 ? -28.723 12.792 48.900 0.50 13.38 302 LEU A O 1
ATOM 2104 O O B LEU A 1 282 ? -28.742 12.781 48.902 0.50 13.46 302 LEU A O 1
ATOM 2113 N N . VAL A 1 283 ? -29.065 13.047 46.693 1.00 13.12 303 VAL A N 1
ATOM 2114 C CA . VAL A 1 283 ? -30.076 14.102 46.828 1.00 13.60 303 VAL A CA 1
ATOM 2115 C C . VAL A 1 283 ? -31.324 13.669 46.069 1.00 13.40 303 VAL A C 1
ATOM 2116 O O . VAL A 1 283 ? -31.264 12.863 45.131 1.00 13.62 303 VAL A O 1
ATOM 2120 N N . GLN A 1 284 ? -32.470 14.151 46.523 1.00 13.42 304 GLN A N 1
ATOM 2121 C CA . GLN A 1 284 ? -33.746 13.792 45.894 1.00 12.56 304 GLN A CA 1
ATOM 2122 C C . GLN A 1 284 ? -34.640 15.027 45.791 1.00 13.27 304 GLN A C 1
ATOM 2123 O O . GLN A 1 284 ? -35.702 15.103 46.417 1.00 12.86 304 GLN A O 1
ATOM 2129 N N . PRO A 1 285 ? -34.232 15.999 44.959 1.00 13.69 305 PRO A N 1
ATOM 2130 C CA . PRO A 1 285 ? -34.969 17.255 44.845 1.00 14.14 305 PRO A CA 1
ATOM 2131 C C . PRO A 1 285 ? -36.399 17.120 44.325 1.00 13.80 305 PRO A C 1
ATOM 2132 O O . PRO A 1 285 ? -37.228 17.989 44.610 1.00 14.26 305 PRO A O 1
ATOM 2136 N N . HIS A 1 286 ? -36.699 16.059 43.576 1.00 12.99 306 HIS A N 1
ATOM 2137 C CA . HIS A 1 286 ? -38.054 15.847 43.079 1.00 13.56 306 HIS A CA 1
ATOM 2138 C C . HIS A 1 286 ? -38.918 15.009 44.011 1.00 12.23 306 HIS A C 1
ATOM 2139 O O . HIS A 1 286 ? -40.107 14.789 43.751 1.00 13.15 306 HIS A O 1
ATOM 2146 N N . GLY A 1 287 ? -38.338 14.571 45.112 1.00 11.09 307 GLY A N 1
ATOM 2147 C CA . GLY A 1 287 ? -39.046 13.749 46.082 1.00 10.64 307 GLY A CA 1
ATOM 2148 C C . GLY A 1 287 ? -39.122 12.308 45.601 1.00 10.24 307 GLY A C 1
ATOM 2149 O O . GLY A 1 287 ? -38.577 11.966 44.545 1.00 10.12 307 GLY A O 1
ATOM 2150 N N . PRO A 1 288 ? -39.784 11.442 46.385 1.00 8.89 308 PRO A N 1
ATOM 2151 C CA . PRO A 1 288 ? -39.891 10.030 46.011 1.00 9.13 308 PRO A CA 1
ATOM 2152 C C . PRO A 1 288 ? -40.575 9.808 44.687 1.00 10.14 308 PRO A C 1
ATOM 2153 O O . PRO A 1 288 ? -41.517 10.535 44.341 1.00 10.36 308 PRO A O 1
ATOM 2157 N N . ARG A 1 289 ? -40.110 8.812 43.938 1.00 10.64 309 ARG A N 1
ATOM 2158 C CA . ARG A 1 289 ? -40.778 8.415 42.714 1.00 11.18 309 ARG A CA 1
ATOM 2159 C C . ARG A 1 289 ? -41.712 7.217 42.929 1.00 11.21 309 ARG A C 1
ATOM 2160 O O . ARG A 1 289 ? -42.468 6.836 42.017 1.00 12.68 309 ARG A O 1
ATOM 2168 N N . PHE A 1 290 ? -41.624 6.624 44.115 1.00 10.15 310 PHE A N 1
ATOM 2169 C CA . PHE A 1 290 ? -42.564 5.596 44.553 1.00 9.83 310 PHE A CA 1
ATOM 2170 C C . PHE A 1 290 ? -43.697 6.269 45.328 1.00 9.68 310 PHE A C 1
ATOM 2171 O O . PHE A 1 290 ? -43.550 7.409 45.799 1.00 9.28 310 PHE A O 1
ATOM 2179 N N . ARG A 1 291 ? -44.821 5.577 45.423 1.00 9.19 311 ARG A N 1
ATOM 2180 C CA . ARG A 1 291 ? -45.993 6.067 46.134 1.00 9.24 311 ARG A CA 1
ATOM 2181 C C . ARG A 1 291 ? -46.189 5.134 47.299 1.00 9.58 311 ARG A C 1
ATOM 2182 O O . ARG A 1 291 ? -46.613 3.978 47.107 1.00 11.13 311 ARG A O 1
ATOM 2190 N N . LEU A 1 292 ? -45.876 5.618 48.491 1.00 8.76 312 LEU A N 1
ATOM 2191 C CA . LEU A 1 292 ? -46.087 4.876 49.722 1.00 9.02 312 LEU A CA 1
ATOM 2192 C C . LEU A 1 292 ? -47.264 5.486 50.439 1.00 9.77 312 LEU A C 1
ATOM 2193 O O . LEU A 1 292 ? -47.246 6.686 50.758 1.00 9.90 312 LEU A O 1
ATOM 2198 N N . GLU A 1 293 ? -48.290 4.674 50.676 1.00 9.68 313 GLU A N 1
ATOM 2199 C CA . GLU A 1 293 ? -49.444 5.112 51.437 1.00 10.68 313 GLU A CA 1
ATOM 2200 C C . GLU A 1 293 ? -49.861 3.953 52.360 1.00 10.49 313 GLU A C 1
ATOM 2201 O O . GLU A 1 293 ? -50.216 2.864 51.880 1.00 9.66 313 GLU A O 1
ATOM 2207 N N . GLY A 1 294 ? -49.788 4.179 53.664 1.00 10.41 314 GLY A N 1
ATOM 2208 C CA . GLY A 1 294 ? -50.032 3.121 54.641 1.00 10.55 314 GLY A CA 1
ATOM 2209 C C . GLY A 1 294 ? -48.976 2.042 54.439 1.00 10.18 314 GLY A C 1
ATOM 2210 O O . GLY A 1 294 ? -47.795 2.321 54.465 1.00 11.24 314 GLY A O 1
ATOM 2211 N N . ASN A 1 295 ? -49.406 0.810 54.204 1.00 10.92 315 ASN A N 1
ATOM 2212 C CA . ASN A 1 295 ? -48.473 -0.294 53.919 1.00 11.03 315 ASN A CA 1
ATOM 2213 C C . ASN A 1 295 ? -48.529 -0.714 52.444 1.00 10.82 315 ASN A C 1
ATOM 2214 O O . ASN A 1 295 ? -48.178 -1.858 52.098 1.00 10.68 315 ASN A O 1
ATOM 2219 N N . ALA A 1 296 ? -48.980 0.203 51.577 1.00 10.29 316 ALA A N 1
ATOM 2220 C CA . ALA A 1 296 ? -49.080 -0.032 50.133 1.00 10.31 316 ALA A CA 1
ATOM 2221 C C . ALA A 1 296 ? -47.995 0.743 49.405 1.00 10.33 316 ALA A C 1
ATOM 2222 O O . ALA A 1 296 ? -47.806 1.923 49.677 1.00 9.31 316 ALA A O 1
ATOM 2224 N N . VAL A 1 297 ? -47.311 0.080 48.469 1.00 9.46 317 VAL A N 1
ATOM 2225 C CA . VAL A 1 297 ? -46.267 0.712 47.661 1.00 9.09 317 VAL A CA 1
ATOM 2226 C C . VAL A 1 297 ? -46.553 0.532 46.175 1.00 8.97 317 VAL A C 1
ATOM 2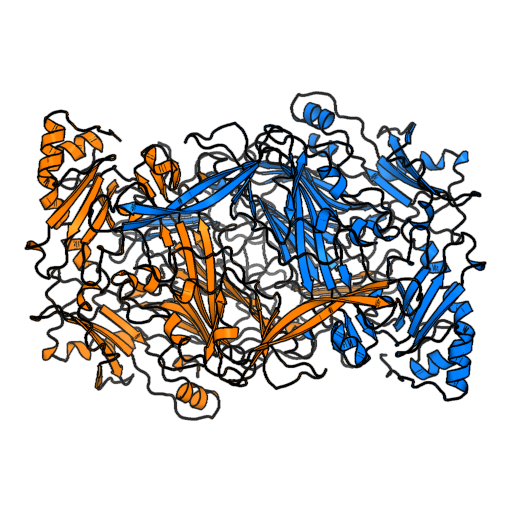227 O O . VAL A 1 297 ? -46.915 -0.561 45.703 1.00 9.20 317 VAL A O 1
ATOM 2231 N N . LEU A 1 298 ? -46.399 1.625 45.433 1.00 8.82 318 LEU A N 1
ATOM 2232 C CA . LEU A 1 298 ? -46.407 1.621 43.973 1.00 8.72 318 LEU A CA 1
ATOM 2233 C C . LEU A 1 298 ? -45.058 2.186 43.506 1.00 9.31 318 LEU A C 1
ATOM 2234 O O . LEU A 1 298 ? -44.602 3.197 44.013 1.00 8.63 318 LEU A O 1
ATOM 2239 N N . TYR A 1 299 ? -44.415 1.513 42.568 1.00 8.65 319 TYR A N 1
ATOM 2240 C CA . TYR A 1 299 ? -43.144 1.985 42.037 1.00 8.91 319 TYR A CA 1
ATOM 2241 C C . TYR A 1 299 ? -42.996 1.512 40.595 1.00 9.98 319 TYR A C 1
ATOM 2242 O O . TYR A 1 299 ? -42.665 0.354 40.356 1.00 9.39 319 TYR A O 1
ATOM 2251 N N . GLY A 1 300 ? -43.252 2.414 39.643 1.00 10.36 320 GLY A N 1
ATOM 2252 C CA . GLY A 1 300 ? -43.274 2.050 38.214 1.00 10.62 320 GLY A CA 1
ATOM 2253 C C . GLY A 1 300 ? -44.211 0.890 37.912 1.00 9.72 320 GLY A C 1
ATOM 2254 O O . GLY A 1 300 ? -45.436 0.982 38.066 1.00 11.29 320 GLY A O 1
ATOM 2255 N N . GLY A 1 301 ? -43.625 -0.242 37.546 1.00 9.73 321 GLY A N 1
ATOM 2256 C CA . GLY A 1 301 ? -44.396 -1.437 37.258 1.00 9.24 321 GLY A CA 1
ATOM 2257 C C . GLY A 1 301 ? -44.925 -2.140 38.494 1.00 9.80 321 GLY A C 1
ATOM 2258 O O . GLY A 1 301 ? -45.880 -2.933 38.393 1.00 8.85 321 GLY A O 1
ATOM 2259 N N . TRP A 1 302 ? -44.294 -1.888 39.646 1.00 9.36 322 TRP A N 1
ATOM 2260 C CA . TRP A 1 302 ? -44.561 -2.632 40.884 1.00 8.74 322 TRP A CA 1
ATOM 2261 C C . TRP A 1 302 ? -45.773 -2.149 41.694 1.00 9.28 322 TRP A C 1
ATOM 2262 O O . TRP A 1 302 ? -46.026 -0.952 41.808 1.00 9.18 322 TRP A O 1
ATOM 2273 N N . SER A 1 303 ? -46.484 -3.096 42.286 1.00 8.96 323 SER A N 1
ATOM 2274 C CA . SER A 1 303 ? -47.426 -2.827 43.375 1.00 9.52 323 SER A CA 1
ATOM 2275 C C . SER A 1 303 ? -47.213 -3.910 44.432 1.00 9.70 323 SER A C 1
ATOM 2276 O O . SER A 1 303 ? -47.173 -5.068 44.077 1.00 10.03 323 SER A O 1
ATOM 2279 N N . PHE A 1 304 ? -47.060 -3.541 45.700 1.00 8.82 324 PHE A N 1
ATOM 2280 C CA . PHE A 1 304 ? -47.012 -4.520 46.775 1.00 9.20 324 PHE A CA 1
ATOM 2281 C C . PHE A 1 304 ? -47.454 -3.933 48.110 1.00 9.34 324 PHE A C 1
ATOM 2282 O O . PHE A 1 304 ? -47.542 -2.695 48.291 1.00 8.76 324 PHE A O 1
ATOM 2290 N N . ALA A 1 305 ? -47.781 -4.822 49.039 1.00 9.15 325 ALA A N 1
ATOM 2291 C CA . ALA A 1 305 ? -48.035 -4.428 50.406 1.00 10.35 325 ALA A CA 1
ATOM 2292 C C . ALA A 1 305 ? -46.919 -4.987 51.263 1.00 9.91 325 ALA A C 1
ATOM 2293 O O . ALA A 1 305 ? -46.206 -5.905 50.832 1.00 10.35 325 ALA A O 1
ATOM 2295 N N . PHE A 1 306 ? -46.729 -4.458 52.464 1.00 10.01 326 PHE A N 1
ATOM 2296 C CA . PHE A 1 306 ? -45.737 -5.040 53.374 1.00 10.60 326 PHE A CA 1
ATOM 2297 C C . PHE A 1 306 ? -46.213 -5.094 54.803 1.00 11.71 326 PHE A C 1
ATOM 2298 O O . PHE A 1 306 ? -47.169 -4.419 55.197 1.00 11.99 326 PHE A O 1
ATOM 2306 N N . ARG A 1 307 ? -45.519 -5.886 55.595 1.00 12.62 327 ARG A N 1
ATOM 2307 C CA . ARG A 1 307 ? -45.773 -5.928 57.022 1.00 14.02 327 ARG A CA 1
ATOM 2308 C C . ARG A 1 307 ? -44.509 -6.378 57.721 1.00 13.93 327 ARG A C 1
ATOM 2309 O O . ARG A 1 307 ? -43.602 -6.944 57.097 1.00 13.86 327 ARG A O 1
ATOM 2317 N N . LEU A 1 308 ? -44.431 -6.033 58.999 1.00 13.48 328 LEU A N 1
ATOM 2318 C CA . LEU A 1 308 ? -43.339 -6.421 59.852 1.00 14.10 328 LEU A CA 1
ATOM 2319 C C . LEU A 1 308 ? -43.953 -7.250 60.976 1.00 14.15 328 LEU A C 1
ATOM 2320 O O . LEU A 1 308 ? -44.513 -6.703 61.938 1.00 14.48 328 LEU A O 1
ATOM 2325 N N . ARG A 1 309 ? -43.939 -8.568 60.813 1.00 14.03 329 ARG A N 1
ATOM 2326 C CA . ARG A 1 309 ? -44.519 -9.449 61.827 1.00 14.13 329 ARG A CA 1
ATOM 2327 C C . ARG A 1 309 ? -43.613 -9.472 63.047 1.00 13.60 329 ARG A C 1
ATOM 2328 O O . ARG A 1 309 ? -42.444 -9.806 62.936 1.00 13.33 329 ARG A O 1
ATOM 2336 N N . SER A 1 310 ? -44.147 -9.100 64.209 1.00 12.79 330 SER A N 1
ATOM 2337 C CA . SER A 1 310 ? -43.362 -8.971 65.418 1.00 12.94 330 SER A CA 1
ATOM 2338 C C . SER A 1 310 ? -42.591 -10.266 65.730 1.00 12.80 330 SER A C 1
ATOM 2339 O O . SER A 1 310 ? -41.438 -10.229 66.136 1.00 12.61 330 SER A O 1
ATOM 2342 N N . SER A 1 311 ? -43.206 -11.416 65.472 1.00 12.95 331 SER A N 1
ATOM 2343 C CA . SER A 1 311 ? -42.548 -12.676 65.797 1.00 13.87 331 SER A CA 1
ATOM 2344 C C . SER A 1 311 ? -41.393 -13.010 64.790 1.00 15.22 331 SER A C 1
ATOM 2345 O O . SER A 1 311 ? -40.271 -13.316 65.210 1.00 17.92 331 SER A O 1
ATOM 2348 N N . SER A 1 312 ? -41.637 -12.874 63.490 1.00 14.49 332 SER A N 1
ATOM 2349 C CA . SER A 1 312 ? -40.732 -13.458 62.486 1.00 13.79 332 SER A CA 1
ATOM 2350 C C . SER A 1 312 ? -40.038 -12.500 61.506 1.00 13.37 332 SER A C 1
ATOM 2351 O O . SER A 1 312 ? -39.124 -12.930 60.793 1.00 13.60 332 SER A O 1
ATOM 2354 N N . GLY A 1 313 ? -40.497 -11.256 61.414 1.00 13.14 333 GLY A N 1
ATOM 2355 C CA . GLY A 1 313 ? -39.806 -10.257 60.597 1.00 12.30 333 GLY A CA 1
ATOM 2356 C C . GLY A 1 313 ? -40.549 -9.799 59.355 1.00 12.01 333 GLY A C 1
ATOM 2357 O O . GLY A 1 313 ? -41.768 -9.962 59.225 1.00 10.65 333 GLY A O 1
ATOM 2358 N N . LEU A 1 314 ? -39.766 -9.233 58.442 1.00 11.60 334 LEU A N 1
ATOM 2359 C CA . LEU A 1 314 ? -40.264 -8.453 57.323 1.00 11.03 334 LEU A CA 1
ATOM 2360 C C . LEU A 1 314 ? -40.937 -9.367 56.300 1.00 11.11 334 LEU A C 1
ATOM 2361 O O . LEU A 1 314 ? -40.460 -10.479 56.049 1.00 10.76 334 LEU A O 1
ATOM 2366 N N . GLN A 1 315 ? -42.022 -8.877 55.695 1.00 11.38 335 GLN A N 1
ATOM 2367 C CA . GLN A 1 315 ? -42.733 -9.566 54.633 1.00 11.04 335 GLN A CA 1
ATOM 2368 C C . GLN A 1 315 ? -43.187 -8.596 53.547 1.00 11.00 335 GLN A C 1
ATOM 2369 O O . GLN A 1 315 ? -43.499 -7.433 53.827 1.00 11.64 335 GLN A O 1
ATOM 2375 N N . VAL A 1 316 ? -43.208 -9.053 52.307 1.00 10.65 336 VAL A N 1
ATOM 2376 C CA . VAL A 1 316 ? -43.879 -8.302 51.255 1.00 10.16 336 VAL A CA 1
ATOM 2377 C C . VAL A 1 316 ? -44.977 -9.218 50.719 1.00 10.32 336 VAL A C 1
ATOM 2378 O O . VAL A 1 316 ? -44.783 -10.439 50.590 1.00 9.42 336 VAL A O 1
ATOM 2382 N N . LEU A 1 317 ? -46.140 -8.632 50.464 1.00 9.49 337 LEU A N 1
ATOM 2383 C CA . LEU A 1 317 ? -47.344 -9.386 50.133 1.00 10.23 337 LEU A CA 1
ATOM 2384 C C . LEU A 1 317 ? -48.008 -8.844 48.877 1.00 9.74 337 LEU A C 1
ATOM 2385 O O . LEU A 1 317 ? -47.871 -7.664 48.548 1.00 10.31 337 LEU A O 1
ATOM 2390 N N . ASN A 1 318 ? -48.734 -9.717 48.178 1.00 8.93 338 ASN A N 1
ATOM 2391 C CA . ASN A 1 318 ? -49.523 -9.342 47.023 1.00 9.28 338 ASN A CA 1
ATOM 2392 C C . ASN A 1 318 ? -48.724 -8.544 46.000 1.00 9.35 338 ASN A C 1
ATOM 2393 O O . ASN A 1 318 ? -49.157 -7.498 45.515 1.00 9.29 338 ASN A O 1
ATOM 2398 N N . VAL A 1 319 ? -47.542 -9.077 45.695 1.00 9.10 339 VAL A N 1
ATOM 2399 C CA . VAL A 1 319 ? -46.578 -8.441 44.830 1.00 9.29 339 VAL A CA 1
ATOM 2400 C C . VAL A 1 319 ? -47.000 -8.632 43.382 1.00 9.53 339 VAL A C 1
ATOM 2401 O O . VAL A 1 319 ? -47.151 -9.768 42.889 1.00 9.28 339 VAL A O 1
ATOM 2405 N N . HIS A 1 320 ? -47.175 -7.506 42.697 1.00 9.24 340 HIS A N 1
ATOM 2406 C CA . HIS A 1 320 ? -47.567 -7.463 41.306 1.00 9.31 340 HIS A CA 1
ATOM 2407 C C . HIS A 1 320 ? -46.524 -6.660 40.546 1.00 10.24 340 HIS A C 1
ATOM 2408 O O . HIS A 1 320 ? -45.923 -5.712 41.098 1.00 8.20 340 HIS A O 1
ATOM 2415 N N . PHE A 1 321 ? -46.343 -7.029 39.273 1.00 10.96 341 PHE A N 1
ATOM 2416 C CA . PHE A 1 321 ? -45.678 -6.178 38.298 1.00 12.56 341 PHE A CA 1
ATOM 2417 C C . PHE A 1 321 ? -46.510 -6.099 37.010 1.00 14.16 341 PHE A C 1
ATOM 2418 O O . PHE A 1 321 ? -47.028 -7.108 36.520 1.00 14.68 341 PHE A O 1
ATOM 2426 N N . GLY A 1 322 ? -46.661 -4.893 36.483 1.00 14.65 342 GLY A N 1
ATOM 2427 C CA . GLY A 1 322 ? -47.533 -4.653 35.326 1.00 16.39 342 GLY A CA 1
ATOM 2428 C C . GLY A 1 322 ? -48.974 -5.071 35.497 1.00 16.16 342 GLY A C 1
ATOM 2429 O O . GLY A 1 322 ? -49.643 -5.414 34.517 1.00 18.50 342 GLY A O 1
ATOM 2430 N N . GLY A 1 323 ? -49.484 -5.009 36.721 1.00 15.30 343 GLY A N 1
ATOM 2431 C CA . GLY A 1 323 ? -50.855 -5.383 37.019 1.00 15.49 343 GLY A CA 1
ATOM 2432 C C . GLY A 1 323 ? -51.106 -6.884 37.115 1.00 14.77 343 GLY A C 1
ATOM 2433 O O . GLY A 1 323 ? -52.260 -7.307 37.218 1.00 15.59 343 GLY A O 1
ATOM 2434 N N . GLU A 1 324 ? -50.047 -7.689 37.124 1.00 13.18 344 GLU A N 1
ATOM 2435 C CA . GLU A 1 324 ? -50.197 -9.134 37.288 1.00 13.74 344 GLU A CA 1
ATOM 2436 C C . GLU A 1 324 ? -49.476 -9.604 38.529 1.00 12.48 344 GLU A C 1
ATOM 2437 O O . GLU A 1 324 ? -48.356 -9.163 38.807 1.00 11.05 344 GLU A O 1
ATOM 2443 N N . ARG A 1 325 ? -50.113 -10.500 39.268 1.00 11.33 345 ARG A N 1
ATOM 2444 C CA . ARG A 1 325 ? -49.490 -11.046 40.464 1.00 11.14 345 ARG A CA 1
ATOM 2445 C C . ARG A 1 325 ? -48.285 -11.920 40.108 1.00 9.85 345 ARG A C 1
ATOM 2446 O O . ARG A 1 325 ? -48.317 -12.684 39.127 1.00 9.84 345 ARG A O 1
ATOM 2454 N N . ILE A 1 326 ? -47.234 -11.758 40.913 1.00 9.27 346 ILE A N 1
ATOM 2455 C CA A ILE A 1 326 ? -46.007 -12.552 40.890 0.50 9.14 346 ILE A CA 1
ATOM 2456 C CA B ILE A 1 326 ? -46.086 -12.638 40.847 0.50 9.25 346 ILE A CA 1
ATOM 2457 C C . ILE A 1 326 ? -45.856 -13.407 42.150 1.00 9.18 346 ILE A C 1
ATOM 2458 O O . ILE A 1 326 ? -45.475 -14.583 42.097 1.00 9.11 346 ILE A O 1
ATOM 2467 N N . ALA A 1 327 ? -46.095 -12.786 43.300 1.00 8.94 347 ALA A N 1
ATOM 2468 C CA . ALA A 1 327 ? -45.944 -13.465 44.583 1.00 8.92 347 ALA A CA 1
ATOM 2469 C C . ALA A 1 327 ? -47.013 -13.040 45.565 1.00 9.36 347 ALA A C 1
ATOM 2470 O O . ALA A 1 327 ? -47.214 -11.845 45.819 1.00 10.33 347 ALA A O 1
ATOM 2472 N N . TYR A 1 328 ? -47.671 -14.004 46.188 1.00 8.31 348 TYR A N 1
ATOM 2473 C CA . TYR A 1 328 ? -48.585 -13.662 47.270 1.00 8.73 348 TYR A CA 1
ATOM 2474 C C . TYR A 1 328 ? -47.873 -13.225 48.563 1.00 9.38 348 TYR A C 1
ATOM 2475 O O . TYR A 1 328 ? -48.345 -12.321 49.263 1.00 8.77 348 TYR A O 1
ATOM 2484 N N . GLU A 1 329 ? -46.745 -13.863 48.875 1.00 9.11 349 GLU A N 1
ATOM 2485 C CA . GLU A 1 329 ? -45.978 -13.612 50.096 1.00 8.98 349 GLU A CA 1
ATOM 2486 C C . GLU A 1 329 ? -44.498 -13.953 49.874 1.00 8.79 349 GLU A C 1
ATOM 2487 O O . GLU A 1 329 ? -44.157 -15.007 49.315 1.00 9.40 349 GLU A O 1
ATOM 2493 N N . VAL A 1 330 ? -43.625 -13.053 50.301 1.00 7.88 350 VAL A N 1
ATOM 2494 C CA . VAL A 1 330 ? -42.201 -13.338 50.437 1.00 7.85 350 VAL A CA 1
ATOM 2495 C C . VAL A 1 330 ? -41.849 -12.872 51.840 1.00 8.26 350 VAL A C 1
ATOM 2496 O O . VAL A 1 330 ? -42.034 -11.690 52.172 1.00 8.16 350 VAL A O 1
ATOM 2500 N N . SER A 1 331 ? -41.435 -13.803 52.698 1.00 7.47 351 SER A N 1
ATOM 2501 C CA . SER A 1 331 ? -41.196 -13.476 54.104 1.00 8.54 351 SER A CA 1
ATOM 2502 C C . SER A 1 331 ? -40.018 -14.197 54.740 1.00 8.36 351 SER A C 1
ATOM 2503 O O . SER A 1 331 ? -39.690 -15.338 54.401 1.00 8.42 351 SER A O 1
ATOM 2506 N N . VAL A 1 332 ? -39.401 -13.497 55.686 1.00 8.36 352 VAL A N 1
ATOM 2507 C CA . VAL A 1 332 ? -38.422 -14.051 56.590 1.00 8.86 352 VAL A CA 1
ATOM 2508 C C . VAL A 1 332 ? -39.125 -15.059 57.505 1.00 9.25 352 VAL A C 1
ATOM 2509 O O . VAL A 1 332 ? -40.184 -14.758 58.058 1.00 9.60 352 VAL A O 1
ATOM 2513 N N . GLN A 1 333 ? -38.543 -16.253 57.654 1.00 8.39 353 GLN A N 1
ATOM 2514 C CA . GLN A 1 333 ? -39.150 -17.304 58.470 1.00 8.67 353 GLN A CA 1
ATOM 2515 C C . GLN A 1 333 ? -38.352 -17.656 59.730 1.00 9.07 353 GLN A C 1
ATOM 2516 O O . GLN A 1 333 ? -38.953 -17.987 60.756 1.00 9.67 353 GLN A O 1
ATOM 2522 N N . GLU A 1 334 ? -37.021 -17.640 59.626 1.00 9.22 354 GLU A N 1
ATOM 2523 C CA . GLU A 1 334 ? -36.127 -17.990 60.745 1.00 9.96 354 GLU A CA 1
ATOM 2524 C C . GLU A 1 334 ? -34.704 -17.587 60.404 1.00 9.61 354 GLU A C 1
ATOM 2525 O O . GLU A 1 334 ? -34.351 -17.449 59.224 1.00 9.17 354 GLU A O 1
ATOM 2531 N N . ALA A 1 335 ? -33.904 -17.316 61.430 1.00 9.33 355 ALA A N 1
ATOM 2532 C CA . ALA A 1 335 ? -32.497 -16.991 61.247 1.00 9.49 355 ALA A CA 1
ATOM 2533 C C . ALA A 1 335 ? -31.735 -17.668 62.383 1.00 10.25 355 ALA A C 1
ATOM 2534 O O . ALA A 1 335 ? -32.065 -17.473 63.563 1.00 9.70 355 ALA A O 1
ATOM 2536 N N . VAL A 1 336 ? -30.727 -18.463 62.023 1.00 9.60 356 VAL A N 1
ATOM 2537 C CA A VAL A 1 336 ? -30.056 -19.360 62.960 0.50 10.20 356 VAL A CA 1
ATOM 2538 C CA B VAL A 1 336 ? -30.044 -19.285 63.026 0.50 9.80 356 VAL A CA 1
ATOM 2539 C C . VAL A 1 336 ? -28.556 -19.109 62.940 1.00 10.58 356 VAL A C 1
ATOM 2540 O O . VAL A 1 336 ? -28.015 -18.758 61.888 1.00 10.16 356 VAL A O 1
ATOM 2547 N N . ALA A 1 337 ? -27.891 -19.311 64.078 1.00 11.06 357 ALA A N 1
ATOM 2548 C CA . ALA A 1 337 ? -26.449 -19.336 64.121 1.00 11.19 357 ALA A CA 1
ATOM 2549 C C . ALA A 1 337 ? -26.055 -20.547 64.972 1.00 12.16 357 ALA A C 1
ATOM 2550 O O . ALA A 1 337 ? -26.432 -20.634 66.141 1.00 12.16 357 ALA A O 1
ATOM 2552 N N . LEU A 1 338 ? -25.345 -21.494 64.350 1.00 12.08 358 LEU A N 1
ATOM 2553 C CA . LEU A 1 338 ? -25.065 -22.797 64.931 1.00 12.67 358 LEU A CA 1
ATOM 2554 C C . LEU A 1 338 ? -23.584 -22.888 65.198 1.00 11.87 358 LEU A C 1
ATOM 2555 O O . LEU A 1 338 ? -22.785 -22.867 64.260 1.00 12.23 358 LEU A O 1
ATOM 2560 N N . TYR A 1 339 ? -23.230 -22.997 66.476 1.00 11.88 359 TYR A N 1
ATOM 2561 C CA . TYR A 1 339 ? -21.859 -22.863 66.951 1.00 11.25 359 TYR A CA 1
ATOM 2562 C C . TYR A 1 339 ? -21.196 -24.176 67.358 1.00 11.76 359 TYR A C 1
ATOM 2563 O O . TYR A 1 339 ? -21.859 -25.159 67.701 1.00 12.67 359 TYR A O 1
ATOM 2572 N N . GLY A 1 340 ? -19.866 -24.159 67.322 1.00 11.69 360 GLY A N 1
ATOM 2573 C CA . GLY A 1 340 ? -19.052 -25.088 68.078 1.00 12.21 360 GLY A CA 1
ATOM 2574 C C . GLY A 1 340 ? -18.270 -24.315 69.123 1.00 12.74 360 GLY A C 1
ATOM 2575 O O . GLY A 1 340 ? -18.176 -23.083 69.046 1.00 13.72 360 GLY A O 1
ATOM 2576 N N . GLY A 1 341 ? -17.707 -25.029 70.100 1.00 13.39 361 GLY A N 1
ATOM 2577 C CA . GLY A 1 341 ? -16.910 -24.399 71.143 1.00 13.63 361 GLY A CA 1
ATOM 2578 C C . GLY A 1 341 ? -16.116 -25.380 72.006 1.00 13.82 361 GLY A C 1
ATOM 2579 O O . GLY A 1 341 ? -16.427 -26.553 72.079 1.00 14.03 361 GLY A O 1
ATOM 2580 N N . HIS A 1 342 ? -15.071 -24.857 72.627 1.00 14.93 362 HIS A N 1
ATOM 2581 C CA . HIS A 1 342 ? -14.297 -25.567 73.640 1.00 15.68 362 HIS A CA 1
ATOM 2582 C C . HIS A 1 342 ? -14.949 -25.438 75.010 1.00 15.30 362 HIS A C 1
ATOM 2583 O O . HIS A 1 342 ? -14.760 -26.308 75.888 1.00 15.51 362 HIS A O 1
ATOM 2590 N N . THR A 1 343 ? -15.701 -24.355 75.219 1.00 14.83 363 THR A N 1
ATOM 2591 C CA . THR A 1 343 ? -16.365 -24.125 76.501 1.00 14.81 363 THR A CA 1
ATOM 2592 C C . THR A 1 343 ? -17.772 -24.710 76.431 1.00 15.02 363 THR A C 1
ATOM 2593 O O . THR A 1 343 ? -18.329 -24.825 75.320 1.00 14.55 363 THR A O 1
ATOM 2597 N N . PRO A 1 344 ? -18.360 -25.075 77.596 1.00 14.73 364 PRO A N 1
ATOM 2598 C CA . PRO A 1 344 ? -19.701 -25.633 77.594 1.00 14.74 364 PRO A CA 1
ATOM 2599 C C . PRO A 1 344 ? -20.748 -24.687 76.992 1.00 14.79 364 PRO A C 1
ATOM 2600 O O . PRO A 1 344 ? -21.676 -25.154 76.297 1.00 14.22 364 PRO A O 1
ATOM 2604 N N . ALA A 1 345 ? -20.610 -23.377 77.223 1.00 14.67 365 ALA A N 1
ATOM 2605 C CA . ALA A 1 345 ? -21.575 -22.438 76.635 1.00 13.92 365 ALA A CA 1
ATOM 2606 C C . ALA A 1 345 ? -21.436 -22.439 75.115 1.00 14.13 365 ALA A C 1
ATOM 2607 O O . ALA A 1 345 ? -22.433 -22.389 74.398 1.00 13.30 365 ALA A O 1
ATOM 2609 N N . GLY A 1 346 ? -20.196 -22.460 74.637 1.00 14.33 366 GLY A N 1
ATOM 2610 C CA . GLY A 1 346 ? -19.925 -22.445 73.204 1.00 14.70 366 GLY A CA 1
ATOM 2611 C C . GLY A 1 346 ? -20.474 -23.660 72.499 1.00 15.26 366 GLY A C 1
ATOM 2612 O O . GLY A 1 346 ? -21.160 -23.544 71.484 1.00 15.28 366 GLY A O 1
ATOM 2613 N N . MET A 1 347 ? -20.206 -24.834 73.058 1.00 15.62 367 MET A N 1
ATOM 2614 C CA . MET A 1 347 ? -20.655 -26.074 72.432 1.00 15.82 367 MET A CA 1
ATOM 2615 C C . MET A 1 347 ? -22.174 -26.282 72.545 1.00 14.75 367 MET A C 1
ATOM 2616 O O . MET A 1 347 ? -22.743 -27.068 71.797 1.00 14.55 367 MET A O 1
ATOM 2621 N N . GLN A 1 348 ? -22.818 -25.559 73.456 1.00 13.41 368 GLN A N 1
ATOM 2622 C CA . GLN A 1 348 ? -24.276 -25.548 73.596 1.00 12.80 368 GLN A CA 1
ATOM 2623 C C . GLN A 1 348 ? -25.034 -24.692 72.566 1.00 11.88 368 GLN A C 1
ATOM 2624 O O . GLN A 1 348 ? -26.240 -24.911 72.338 1.00 12.08 368 GLN A O 1
ATOM 2630 N N . THR A 1 349 ? -24.363 -23.702 71.979 1.00 11.66 369 THR A N 1
ATOM 2631 C CA . THR A 1 349 ? -25.068 -22.582 71.332 1.00 11.72 369 THR A CA 1
ATOM 2632 C C . THR A 1 349 ? -25.617 -22.948 69.939 1.00 11.52 369 THR A C 1
ATOM 2633 O O . THR A 1 349 ? -24.860 -23.145 68.995 1.00 11.89 369 THR A O 1
ATOM 2637 N N . LYS A 1 350 ? -26.932 -23.017 69.850 1.00 11.38 370 LYS A N 1
ATOM 2638 C CA . LYS A 1 350 ? -27.657 -23.035 68.579 1.00 11.61 370 LYS A CA 1
ATOM 2639 C C . LYS A 1 350 ? -28.771 -22.019 68.703 1.00 11.61 370 LYS A C 1
ATOM 2640 O O . LYS A 1 350 ? -29.857 -22.300 69.217 1.00 12.07 370 LYS A O 1
ATOM 2646 N N . TYR A 1 351 ? -28.477 -20.805 68.257 1.00 11.96 371 TYR A N 1
ATOM 2647 C CA . TYR A 1 351 ? -29.427 -19.713 68.382 1.00 12.00 371 TYR A CA 1
ATOM 2648 C C . TYR A 1 351 ? -30.430 -19.673 67.217 1.00 12.50 371 TYR A C 1
ATOM 2649 O O . TYR A 1 351 ? -30.021 -19.630 66.065 1.00 12.96 371 TYR A O 1
ATOM 2658 N N . LEU A 1 352 ? -31.723 -19.647 67.548 1.00 11.82 372 LEU A N 1
ATOM 2659 C CA . LEU A 1 352 ? -32.829 -19.455 66.597 1.00 12.55 372 LEU A CA 1
ATOM 2660 C C . LEU A 1 352 ? -33.537 -18.141 66.928 1.00 12.06 372 LEU A C 1
ATOM 2661 O O . LEU A 1 352 ? -34.232 -18.052 67.925 1.00 11.28 372 LEU A O 1
ATOM 2666 N N . ASP A 1 353 ? -33.378 -17.134 66.071 1.00 11.99 373 ASP A N 1
ATOM 2667 C CA . ASP A 1 353 ? -33.819 -15.763 66.365 1.00 12.66 373 ASP A CA 1
ATOM 2668 C C . ASP A 1 353 ? -35.319 -15.538 66.584 1.00 12.00 373 ASP A C 1
ATOM 2669 O O . ASP A 1 353 ? -35.693 -14.625 67.324 1.00 11.43 373 ASP A O 1
ATOM 2674 N N . VAL A 1 354 ? -36.177 -16.312 65.915 1.00 11.35 374 VAL A N 1
ATOM 2675 C CA . VAL A 1 354 ? -37.623 -16.174 66.085 1.00 11.73 374 VAL A CA 1
ATOM 2676 C C . VAL A 1 354 ? -38.001 -16.460 67.551 1.00 11.92 374 VAL A C 1
ATOM 2677 O O . VAL A 1 354 ? -38.960 -15.897 68.056 1.00 13.08 374 VAL A O 1
ATOM 2681 N N . GLY A 1 355 ? -37.195 -17.259 68.240 1.00 12.28 375 GLY A N 1
ATOM 2682 C CA . GLY A 1 355 ? -37.385 -17.476 69.692 1.00 12.35 375 GLY A CA 1
ATOM 2683 C C . GLY A 1 355 ? -37.124 -16.241 70.556 1.00 12.69 375 GLY A C 1
ATOM 2684 O O . GLY A 1 355 ? -37.347 -16.272 71.784 1.00 11.91 375 GLY A O 1
ATOM 2685 N N . TRP A 1 356 ? -36.642 -15.168 69.925 1.00 12.55 376 TRP A N 1
ATOM 2686 C CA . TRP A 1 356 ? -36.290 -13.925 70.615 1.00 13.60 376 TRP A CA 1
ATOM 2687 C C . TRP A 1 356 ? -37.041 -12.698 70.097 1.00 14.35 376 TRP A C 1
ATOM 2688 O O . TRP A 1 356 ? -36.741 -11.562 70.500 1.00 16.95 376 TRP A O 1
ATOM 2699 N N . GLY A 1 357 ? -38.007 -12.900 69.213 1.00 14.79 377 GLY A N 1
ATOM 2700 C CA . GLY A 1 357 ? -38.808 -11.817 68.674 1.00 14.25 377 GLY A CA 1
ATOM 2701 C C . GLY A 1 357 ? -38.005 -11.108 67.608 1.00 14.42 377 GLY A C 1
ATOM 2702 O O . GLY A 1 357 ? -37.821 -9.890 67.646 1.00 13.76 377 GLY A O 1
ATOM 2703 N N . LEU A 1 358 ? -37.566 -11.895 66.639 1.00 14.56 378 LEU A N 1
ATOM 2704 C CA . LEU A 1 358 ? -36.837 -11.423 65.454 1.00 14.06 378 LEU A CA 1
ATOM 2705 C C . LEU A 1 358 ? -37.446 -10.159 64.825 1.00 13.21 378 LEU A C 1
ATOM 2706 O O . LEU A 1 358 ? -36.711 -9.255 64.456 1.00 12.90 378 LEU A O 1
ATOM 2711 N N . GLY A 1 359 ? -38.776 -10.108 64.686 1.00 13.26 379 GLY A N 1
ATOM 2712 C CA . GLY A 1 359 ? -39.453 -8.960 64.096 1.00 12.98 379 GLY A CA 1
ATOM 2713 C C . GLY A 1 359 ? -39.761 -7.815 65.059 1.00 13.40 379 GLY A C 1
ATOM 2714 O O . GLY A 1 359 ? -40.396 -6.845 64.655 1.00 14.17 379 GLY A O 1
ATOM 2715 N N . SER A 1 360 ? -39.310 -7.924 66.309 1.00 13.12 380 SER A N 1
ATOM 2716 C CA A SER A 1 360 ? -39.648 -6.963 67.376 0.50 12.85 380 SER A CA 1
ATOM 2717 C CA B SER A 1 360 ? -39.652 -6.942 67.352 0.50 13.73 380 SER A CA 1
ATOM 2718 C C . SER A 1 360 ? -38.446 -6.129 67.822 1.00 13.18 380 SER A C 1
ATOM 2719 O O . SER A 1 360 ? -38.584 -5.245 68.682 1.00 14.24 380 SER A O 1
ATOM 2724 N N . VAL A 1 361 ? -37.271 -6.435 67.271 1.00 11.43 381 VAL A N 1
ATOM 2725 C CA . VAL A 1 361 ? -36.025 -5.809 67.644 1.00 10.82 381 VAL A CA 1
ATOM 2726 C C . VAL A 1 361 ? -35.530 -4.934 66.488 1.00 9.56 381 VAL A C 1
ATOM 2727 O O . VAL A 1 361 ? -34.331 -4.847 66.194 1.00 10.29 381 VAL A O 1
ATOM 2731 N N . THR A 1 362 ? -36.497 -4.244 65.904 1.00 9.12 382 THR A N 1
ATOM 2732 C CA . THR A 1 362 ? -36.338 -3.349 64.776 1.00 9.03 382 THR A CA 1
ATOM 2733 C C . THR A 1 362 ? -36.000 -1.946 65.294 1.00 9.03 382 THR A C 1
ATOM 2734 O O . THR A 1 362 ? -36.839 -1.021 65.294 1.00 8.65 382 THR A O 1
ATOM 2738 N N . HIS A 1 363 ? -34.765 -1.785 65.733 1.00 9.47 383 HIS A N 1
ATOM 2739 C CA . HIS A 1 363 ? -34.359 -0.556 66.415 1.00 9.83 383 HIS A CA 1
ATOM 2740 C C . HIS A 1 363 ? -33.996 0.542 65.429 1.00 10.28 383 HIS A C 1
ATOM 2741 O O . HIS A 1 363 ? -33.894 0.331 64.205 1.00 10.33 383 HIS A O 1
ATOM 2748 N N . GLU A 1 364 ? -33.859 1.738 65.971 1.00 10.08 384 GLU A N 1
ATOM 2749 C CA . GLU A 1 364 ? -33.942 2.941 65.180 1.00 9.81 384 GLU A CA 1
ATOM 2750 C C . GLU A 1 364 ? -32.866 3.059 64.106 1.00 9.96 384 GLU A C 1
ATOM 2751 O O . GLU A 1 364 ? -31.660 2.950 64.385 1.00 9.23 384 GLU A O 1
ATOM 2757 N N . LEU A 1 365 ? -33.327 3.296 62.872 1.00 10.09 385 LEU A N 1
ATOM 2758 C CA . LEU A 1 365 ? -32.467 3.479 61.722 1.00 10.09 385 LEU A CA 1
ATOM 2759 C C . LEU A 1 365 ? -31.945 4.911 61.735 1.00 10.95 385 LEU A C 1
ATOM 2760 O O . LEU A 1 365 ? -32.732 5.861 61.882 1.00 12.34 385 LEU A O 1
ATOM 2765 N N . ALA A 1 366 ? -30.625 5.048 61.622 1.00 11.27 386 ALA A N 1
ATOM 2766 C CA . ALA A 1 366 ? -29.948 6.338 61.660 1.00 11.53 386 ALA A CA 1
ATOM 2767 C C . ALA A 1 366 ? -29.885 6.937 60.252 1.00 12.11 386 ALA A C 1
ATOM 2768 O O . ALA A 1 366 ? -29.239 6.359 59.366 1.00 12.32 386 ALA A O 1
ATOM 2770 N N . PRO A 1 367 ? -30.559 8.079 60.025 1.00 13.40 387 PRO A N 1
ATOM 2771 C CA . PRO A 1 367 ? -30.586 8.653 58.663 1.00 13.73 387 PRO A CA 1
ATOM 2772 C C . PRO A 1 367 ? -29.220 9.040 58.152 1.00 14.45 387 PRO A C 1
ATOM 2773 O O . PRO A 1 367 ? -28.445 9.668 58.880 1.00 14.35 387 PRO A O 1
ATOM 2777 N N . GLY A 1 368 ? -28.936 8.635 56.917 1.00 13.60 388 GLY A N 1
ATOM 2778 C CA . GLY A 1 368 ? -27.639 8.861 56.304 1.00 14.65 388 GLY A CA 1
ATOM 2779 C C . GLY A 1 368 ? -26.670 7.726 56.523 1.00 14.99 388 GLY A C 1
ATOM 2780 O O . GLY A 1 368 ? -25.689 7.626 55.803 1.00 16.67 388 GLY A O 1
ATOM 2781 N N . ILE A 1 369 ? -26.931 6.854 57.500 1.00 14.11 389 ILE A N 1
ATOM 2782 C CA . ILE A 1 369 ? -26.042 5.735 57.780 1.00 14.32 389 ILE A CA 1
ATOM 2783 C C . ILE A 1 369 ? -26.754 4.429 57.470 1.00 14.23 389 ILE A C 1
ATOM 2784 O O . ILE A 1 369 ? -26.336 3.672 56.560 1.00 14.80 389 ILE A O 1
ATOM 2789 N N . ASP A 1 370 ? -27.842 4.156 58.196 1.00 13.29 390 ASP A N 1
ATOM 2790 C CA . ASP A 1 370 ? -28.560 2.887 58.026 1.00 12.92 390 ASP A CA 1
ATOM 2791 C C . ASP A 1 370 ? -29.368 2.865 56.724 1.00 12.86 390 ASP A C 1
ATOM 2792 O O . ASP A 1 370 ? -29.506 1.811 56.095 1.00 12.75 390 ASP A O 1
ATOM 2797 N N . CYS A 1 371 ? -29.914 4.033 56.343 1.00 12.05 391 CYS A N 1
ATOM 2798 C CA . CYS A 1 371 ? -30.542 4.258 55.048 1.00 11.95 391 CYS A CA 1
ATOM 2799 C C . CYS A 1 371 ? -30.078 5.638 54.582 1.00 12.45 391 CYS A C 1
ATOM 2800 O O . CYS A 1 371 ? -29.647 6.458 55.424 1.00 13.32 391 CYS A O 1
ATOM 2803 N N . PRO A 1 372 ? -30.176 5.921 53.273 1.00 12.47 392 PRO A N 1
ATOM 2804 C CA . PRO A 1 372 ? -29.836 7.276 52.809 1.00 12.85 392 PRO A CA 1
ATOM 2805 C C . PRO A 1 372 ? -30.620 8.384 53.524 1.00 13.21 392 PRO A C 1
ATOM 2806 O O . PRO A 1 372 ? -31.748 8.165 53.972 1.00 12.30 392 PRO A O 1
ATOM 2810 N N . GLU A 1 373 ? -30.038 9.592 53.579 1.00 13.75 393 GLU A N 1
ATOM 2811 C CA . GLU A 1 373 ? -30.723 10.748 54.176 1.00 14.72 393 GLU A CA 1
ATOM 2812 C C . GLU A 1 373 ? -32.030 11.085 53.460 1.00 13.44 393 GLU A C 1
ATOM 2813 O O . GLU A 1 373 ? -32.896 11.753 54.023 1.00 13.32 393 GLU A O 1
ATOM 2819 N N . THR A 1 374 ? -32.157 10.617 52.227 1.00 12.14 394 THR A N 1
ATOM 2820 C CA . THR A 1 374 ? -33.313 10.837 51.379 1.00 11.61 394 THR A CA 1
ATOM 2821 C C . THR A 1 374 ? -34.425 9.777 51.550 1.00 10.82 394 THR A C 1
ATOM 2822 O O . THR A 1 374 ? -35.472 9.883 50.926 1.00 10.28 394 THR A O 1
ATOM 2826 N N . ALA A 1 375 ? -34.193 8.771 52.388 1.00 10.29 395 ALA A N 1
ATOM 2827 C CA . ALA A 1 375 ? -35.172 7.700 52.590 1.00 9.84 395 ALA A CA 1
ATOM 2828 C C . ALA A 1 375 ? -36.404 8.187 53.314 1.00 9.52 395 ALA A C 1
ATOM 2829 O O . ALA A 1 375 ? -36.365 9.197 54.050 1.00 9.02 395 ALA A O 1
ATOM 2831 N N . THR A 1 376 ? -37.496 7.453 53.120 1.00 9.50 396 THR A N 1
ATOM 2832 C CA . THR A 1 376 ? -38.688 7.616 53.926 1.00 9.50 396 THR A CA 1
ATOM 2833 C C . THR A 1 376 ? -38.566 6.680 55.106 1.00 9.75 396 THR A C 1
ATOM 2834 O O . THR A 1 376 ? -38.385 5.472 54.930 1.00 8.81 396 THR A O 1
ATOM 2838 N N . PHE A 1 377 ? -38.636 7.235 56.317 1.00 10.16 397 PHE A N 1
ATOM 2839 C CA . PHE A 1 377 ? -38.485 6.440 57.523 1.00 10.40 397 PHE A CA 1
ATOM 2840 C C . PHE A 1 377 ? -39.845 6.264 58.164 1.00 11.04 397 PHE A C 1
ATOM 2841 O O . PHE A 1 377 ? -40.657 7.202 58.206 1.00 12.13 397 PHE A O 1
ATOM 2849 N N . LEU A 1 378 ? -40.112 5.052 58.625 1.00 10.28 398 LEU A N 1
ATOM 2850 C CA . LEU A 1 378 ? -41.405 4.690 59.151 1.00 10.65 398 LEU A CA 1
ATOM 2851 C C . LEU A 1 378 ? -41.284 4.123 60.557 1.00 10.94 398 LEU A C 1
ATOM 2852 O O . LEU A 1 378 ? -40.422 3.286 60.847 1.00 10.56 398 LEU A O 1
ATOM 2857 N N . ASP A 1 379 ? -42.191 4.549 61.418 1.00 11.55 399 ASP A N 1
ATOM 2858 C CA . ASP A 1 379 ? -42.302 3.996 62.757 1.00 12.30 399 ASP A CA 1
ATOM 2859 C C . ASP A 1 379 ? -43.189 2.742 62.780 1.00 12.04 399 ASP A C 1
ATOM 2860 O O . ASP A 1 379 ? -43.995 2.506 61.871 1.00 12.87 399 ASP A O 1
ATOM 2865 N N . THR A 1 380 ? -43.066 1.955 63.848 1.00 12.33 400 THR A N 1
ATOM 2866 C CA . THR A 1 380 ? -44.042 0.914 64.114 1.00 12.00 400 THR A CA 1
ATOM 2867 C C . THR A 1 380 ? -44.295 0.762 65.609 1.00 11.70 400 THR A C 1
ATOM 2868 O O . THR A 1 380 ? -43.660 1.428 66.424 1.00 10.79 400 THR A O 1
ATOM 2872 N N . PHE A 1 381 ? -45.280 -0.075 65.946 1.00 11.89 401 PHE A N 1
ATOM 2873 C CA . PHE A 1 381 ? -45.530 -0.491 67.315 1.00 12.10 401 PHE A CA 1
ATOM 2874 C C . PHE A 1 381 ? -45.390 -1.994 67.417 1.00 12.01 401 PHE A C 1
ATOM 2875 O O . PHE A 1 381 ? -45.804 -2.721 66.502 1.00 12.48 401 PHE A O 1
ATOM 2883 N N . HIS A 1 382 ? -44.815 -2.436 68.523 1.00 11.88 402 HIS A N 1
ATOM 2884 C CA . HIS A 1 382 ? -44.754 -3.860 68.874 1.00 11.77 402 HIS A CA 1
ATOM 2885 C C . HIS A 1 382 ? -45.286 -4.061 70.292 1.00 12.15 402 HIS A C 1
ATOM 2886 O O . HIS A 1 382 ? -45.098 -3.212 71.168 1.00 12.28 402 HIS A O 1
ATOM 2893 N N . TYR A 1 383 ? -45.896 -5.214 70.505 1.00 12.16 403 TYR A N 1
ATOM 2894 C CA . TYR A 1 383 ? -46.244 -5.700 71.833 1.00 12.97 403 TYR A CA 1
ATOM 2895 C C . TYR A 1 383 ? -45.615 -7.087 71.966 1.00 12.69 403 TYR A C 1
ATOM 2896 O O . TYR A 1 383 ? -46.194 -8.086 71.533 1.00 13.56 403 TYR A O 1
ATOM 2905 N N . TYR A 1 384 ? -44.410 -7.111 72.524 1.00 12.92 404 TYR A N 1
ATOM 2906 C CA . TYR A 1 384 ? -43.606 -8.326 72.728 1.00 13.57 404 TYR A CA 1
ATOM 2907 C C . TYR A 1 384 ? -42.866 -8.182 74.063 1.00 14.22 404 TYR A C 1
ATOM 2908 O O . TYR A 1 384 ? -41.996 -7.327 74.201 1.00 13.92 404 TYR A O 1
ATOM 2917 N N . ASP A 1 385 ? -43.228 -8.987 75.069 1.00 14.87 405 ASP A N 1
ATOM 2918 C CA . ASP A 1 385 ? -42.632 -8.861 76.406 1.00 15.41 405 ASP A CA 1
ATOM 2919 C C . ASP A 1 385 ? -42.671 -7.429 76.968 1.00 15.98 405 ASP A C 1
ATOM 2920 O O . ASP A 1 385 ? -41.656 -6.872 77.382 1.00 16.98 405 ASP A O 1
ATOM 2925 N N . ALA A 1 386 ? -43.851 -6.840 76.964 1.00 16.64 406 ALA A N 1
ATOM 2926 C CA . ALA A 1 386 ? -44.042 -5.447 77.378 1.00 17.46 406 ALA A CA 1
ATOM 2927 C C . ALA A 1 386 ? -45.327 -5.318 78.193 1.00 17.81 406 ALA A C 1
ATOM 2928 O O . ALA A 1 386 ? -46.220 -6.163 78.116 1.00 17.77 406 ALA A O 1
ATOM 2930 N N . ASP A 1 387 ? -45.414 -4.232 78.955 1.00 18.89 407 ASP A N 1
ATOM 2931 C CA . ASP A 1 387 ? -46.613 -3.900 79.740 1.00 19.70 407 ASP A CA 1
ATOM 2932 C C . ASP A 1 387 ? -47.665 -3.179 78.895 1.00 19.60 407 ASP A C 1
ATOM 2933 O O . ASP A 1 387 ? -48.865 -3.246 79.178 1.00 20.24 407 ASP A O 1
ATOM 2938 N N . ASP A 1 388 ? -47.216 -2.494 77.838 1.00 19.25 408 ASP A N 1
ATOM 2939 C CA . ASP A 1 388 ? -48.092 -1.738 76.950 1.00 18.60 408 ASP A CA 1
ATOM 2940 C C . ASP A 1 388 ? -47.453 -1.769 75.545 1.00 17.52 408 ASP A C 1
ATOM 2941 O O . ASP A 1 388 ? -46.253 -2.020 75.439 1.00 17.18 408 ASP A O 1
ATOM 2946 N N . PRO A 1 389 ? -48.232 -1.515 74.487 1.00 16.50 409 PRO A N 1
ATOM 2947 C CA . PRO A 1 389 ? -47.630 -1.408 73.146 1.00 16.11 409 PRO A CA 1
ATOM 2948 C C . PRO A 1 389 ? -46.489 -0.379 73.158 1.00 15.78 409 PRO A C 1
ATOM 2949 O O . PRO A 1 389 ? -46.595 0.645 73.851 1.00 14.30 409 PRO A O 1
ATOM 2953 N N . VAL A 1 390 ? -45.385 -0.700 72.479 1.00 14.59 410 VAL A N 1
ATOM 2954 C CA . VAL A 1 390 ? -44.181 0.119 72.514 1.00 13.69 410 VAL A CA 1
ATOM 2955 C C . VAL A 1 390 ? -43.917 0.728 71.128 1.00 13.64 410 VAL A C 1
ATOM 2956 O O . VAL A 1 390 ? -43.951 0.026 70.105 1.00 13.03 410 VAL A O 1
ATOM 2960 N N . HIS A 1 391 ? -43.682 2.036 71.098 1.00 12.90 411 HIS A N 1
ATOM 2961 C CA . HIS A 1 391 ? -43.387 2.758 69.862 1.00 13.13 411 HIS A CA 1
ATOM 2962 C C . HIS A 1 391 ? -41.916 2.624 69.485 1.00 13.03 411 HIS A C 1
ATOM 2963 O O . HIS A 1 391 ? -41.019 2.872 70.309 1.00 12.89 411 HIS A O 1
ATOM 2970 N N . TYR A 1 392 ? -41.673 2.203 68.244 1.00 12.33 412 TYR A N 1
ATOM 2971 C CA . TYR A 1 392 ? -40.338 1.975 67.702 1.00 11.77 412 TYR A CA 1
ATOM 2972 C C . TYR A 1 392 ? -40.127 2.980 66.574 1.00 11.80 412 TYR A C 1
ATOM 2973 O O . TYR A 1 392 ? -40.670 2.810 65.488 1.00 10.97 412 TYR A O 1
ATOM 2982 N N . PRO A 1 393 ? -39.354 4.045 66.828 1.00 11.99 413 PRO A N 1
ATOM 2983 C CA . PRO A 1 393 ? -39.122 5.078 65.814 1.00 11.87 413 PRO A CA 1
ATOM 2984 C C . PRO A 1 393 ? -38.208 4.590 64.684 1.00 10.88 413 PRO A C 1
ATOM 2985 O O . PRO A 1 393 ? -37.269 3.876 64.952 1.00 11.30 413 PRO A O 1
ATOM 2989 N N . ARG A 1 394 ? -38.504 4.985 63.455 1.00 11.35 414 ARG A N 1
ATOM 2990 C CA . ARG A 1 394 ? -37.694 4.647 62.290 1.00 10.70 414 ARG A CA 1
ATOM 2991 C C . ARG A 1 394 ? -37.337 3.157 62.286 1.00 10.43 414 ARG A C 1
ATOM 2992 O O . ARG A 1 394 ? -36.184 2.785 62.175 1.00 11.13 414 ARG A O 1
ATOM 3000 N N . ALA A 1 395 ? -38.342 2.318 62.496 1.00 9.41 415 ALA A N 1
ATOM 3001 C CA . ALA A 1 395 ? -38.161 0.875 62.476 1.00 9.13 415 ALA A CA 1
ATOM 3002 C C . ALA A 1 395 ? -37.917 0.346 61.055 1.00 9.68 415 ALA A C 1
ATOM 3003 O O . ALA A 1 395 ? -37.260 -0.690 60.892 1.00 10.49 415 ALA A O 1
ATOM 3005 N N . LEU A 1 396 ? -38.470 1.036 60.054 1.00 9.17 416 LEU A N 1
ATOM 3006 C CA . LEU A 1 396 ? -38.283 0.628 58.647 1.00 10.58 416 LEU A CA 1
ATOM 3007 C C . LEU A 1 396 ? -37.929 1.857 57.828 1.00 10.27 416 LEU A C 1
ATOM 3008 O O . LEU A 1 396 ? -38.225 2.985 58.215 1.00 10.85 416 LEU A O 1
ATOM 3013 N N . CYS A 1 397 ? -37.360 1.623 56.661 1.00 9.90 417 CYS A N 1
ATOM 3014 C CA . CYS A 1 397 ? -37.188 2.683 55.701 1.00 10.28 417 CYS A CA 1
ATOM 3015 C C . CYS A 1 397 ? -37.448 2.162 54.279 1.00 10.77 417 CYS A C 1
ATOM 3016 O O . CYS A 1 397 ? -37.322 0.946 54.003 1.00 10.22 417 CYS A O 1
ATOM 3019 N N . LEU A 1 398 ? -37.825 3.089 53.395 1.00 9.93 418 LEU A N 1
ATOM 3020 C CA . LEU A 1 398 ? -38.102 2.787 52.005 1.00 9.05 418 LEU A CA 1
ATOM 3021 C C . LEU A 1 398 ? -37.451 3.893 51.210 1.00 8.80 418 LEU A C 1
ATOM 3022 O O . LEU A 1 398 ? -37.649 5.080 51.510 1.00 8.00 418 LEU A O 1
ATOM 3027 N N . PHE A 1 399 ? -36.620 3.500 50.241 1.00 7.63 419 PHE A N 1
ATOM 3028 C CA . PHE A 1 399 ? -35.854 4.469 49.484 1.00 8.09 419 PHE A CA 1
ATOM 3029 C C . PHE A 1 399 ? -35.487 3.974 48.085 1.00 8.39 419 PHE A C 1
ATOM 3030 O O . PHE A 1 399 ? -35.302 2.771 47.868 1.00 7.13 419 PHE A O 1
ATOM 3038 N N . GLU A 1 400 ? -35.354 4.918 47.157 1.00 8.24 420 GLU A N 1
ATOM 3039 C CA . GLU A 1 400 ? -34.802 4.632 45.851 1.00 8.75 420 GLU A CA 1
ATOM 3040 C C . GLU A 1 400 ? -33.350 5.057 45.867 1.00 9.04 420 GLU A C 1
ATOM 3041 O O . GLU A 1 400 ? -33.011 6.132 46.357 1.00 9.83 420 GLU A O 1
ATOM 3047 N N A MET A 1 401 ? -32.472 4.222 45.343 0.50 9.04 421 MET A N 1
ATOM 3048 N N B MET A 1 401 ? -32.507 4.190 45.304 0.50 10.13 421 MET A N 1
ATOM 3049 C CA A MET A 1 401 ? -31.077 4.601 45.281 0.50 8.67 421 MET A CA 1
ATOM 3050 C CA B MET A 1 401 ? -31.047 4.305 45.311 0.50 10.73 421 MET A CA 1
ATOM 3051 C C A MET A 1 401 ? -30.444 4.117 43.998 0.50 9.76 421 MET A C 1
ATOM 3052 C C B MET A 1 401 ? -30.562 4.136 43.865 0.50 10.88 421 MET A C 1
ATOM 3053 O O A MET A 1 401 ? -30.672 2.967 43.559 0.50 8.56 421 MET A O 1
ATOM 3054 O O B MET A 1 401 ? -31.045 3.240 43.161 0.50 9.90 421 MET A O 1
ATOM 3063 N N . PRO A 1 402 ? -29.617 4.980 43.409 1.00 10.92 422 PRO A N 1
ATOM 3064 C CA . PRO A 1 402 ? -28.876 4.617 42.209 1.00 11.23 422 PRO A CA 1
ATOM 3065 C C . PRO A 1 402 ? -27.956 3.457 42.516 1.00 11.53 422 PRO A C 1
ATOM 3066 O O . PRO A 1 402 ? -27.298 3.429 43.557 1.00 12.05 422 PRO A O 1
ATOM 3070 N N . THR A 1 403 ? -27.926 2.469 41.638 1.00 11.40 423 THR A N 1
ATOM 3071 C CA . THR A 1 403 ? -27.131 1.275 41.878 1.00 12.09 423 THR A CA 1
ATOM 3072 C C . THR A 1 403 ? -25.676 1.509 41.432 1.00 12.46 423 THR A C 1
ATOM 3073 O O . THR A 1 403 ? -24.794 0.747 41.767 1.00 14.28 423 THR A O 1
ATOM 3077 N N . GLY A 1 404 ? -25.448 2.531 40.637 1.00 13.32 424 GLY A N 1
ATOM 3078 C CA . GLY A 1 404 ? -24.122 2.826 40.113 1.00 14.18 424 GLY A CA 1
ATOM 3079 C C . GLY A 1 404 ? -23.818 2.111 38.809 1.00 14.46 424 GLY A C 1
ATOM 3080 O O . GLY A 1 404 ? -22.779 2.384 38.185 1.00 17.55 424 GLY A O 1
ATOM 3081 N N . VAL A 1 405 ? -24.707 1.227 38.376 1.00 12.32 425 VAL A N 1
ATOM 3082 C CA . VAL A 1 405 ? -24.544 0.533 37.089 1.00 12.33 425 VAL A CA 1
ATOM 3083 C C . VAL A 1 405 ? -25.823 0.612 36.244 1.00 10.72 425 VAL A C 1
ATOM 3084 O O . VAL A 1 405 ? -26.948 0.442 36.761 1.00 10.37 425 VAL A O 1
ATOM 3088 N N . PRO A 1 406 ? -25.680 0.898 34.949 1.00 9.42 426 PRO A N 1
ATOM 3089 C CA . PRO A 1 406 ? -26.884 1.075 34.146 1.00 9.01 426 PRO A CA 1
ATOM 3090 C C . PRO A 1 406 ? -27.713 -0.213 34.085 1.00 8.83 426 PRO A C 1
ATOM 3091 O O . PRO A 1 406 ? -27.143 -1.321 34.105 1.00 8.08 426 PRO A O 1
ATOM 3095 N N . LEU A 1 407 ? -29.038 -0.077 34.061 1.00 9.16 427 LEU A N 1
ATOM 3096 C CA . LEU A 1 407 ? -29.899 -1.254 33.904 1.00 8.18 427 LEU A CA 1
ATOM 3097 C C . LEU A 1 407 ? -29.603 -1.909 32.535 1.00 7.80 427 LEU A C 1
ATOM 3098 O O . LEU A 1 407 ? -29.494 -3.128 32.411 1.00 6.91 427 LEU A O 1
ATOM 3103 N N . ARG A 1 408 ? -29.460 -1.076 31.512 1.00 8.01 428 ARG A N 1
ATOM 3104 C CA . ARG A 1 408 ? -28.998 -1.519 30.211 1.00 8.50 428 ARG A CA 1
ATOM 3105 C C . ARG A 1 408 ? -28.290 -0.378 29.538 1.00 8.86 428 ARG A C 1
ATOM 3106 O O . ARG A 1 408 ? -28.589 0.791 29.817 1.00 8.57 428 ARG A O 1
ATOM 3114 N N . ARG A 1 409 ? -27.340 -0.727 28.667 1.00 8.33 429 ARG A N 1
ATOM 3115 C CA . ARG A 1 409 ? -26.644 0.253 27.847 1.00 8.76 429 ARG A CA 1
ATOM 3116 C C . ARG A 1 409 ? -26.053 -0.437 26.632 1.00 8.09 429 ARG A C 1
ATOM 3117 O O . ARG A 1 409 ? -25.751 -1.620 26.682 1.00 7.85 429 ARG A O 1
ATOM 3125 N N . HIS A 1 410 ? -25.881 0.322 25.554 1.00 8.28 430 HIS A N 1
ATOM 3126 C CA . HIS A 1 410 ? -25.260 -0.168 24.334 1.00 7.98 430 HIS A CA 1
ATOM 3127 C C . HIS A 1 410 ? -24.658 0.978 23.538 1.00 8.31 430 HIS A C 1
ATOM 3128 O O . HIS A 1 410 ? -25.318 1.984 23.295 1.00 7.99 430 HIS A O 1
ATOM 3135 N N . PHE A 1 411 ? -23.403 0.789 23.133 1.00 7.25 431 PHE A N 1
ATOM 3136 C CA . PHE A 1 411 ? -22.730 1.645 22.175 1.00 8.28 431 PHE A CA 1
ATOM 3137 C C . PHE A 1 411 ? -22.773 0.941 20.815 1.00 8.40 431 PHE A C 1
ATOM 3138 O O . PHE A 1 411 ? -22.085 -0.068 20.602 1.00 8.98 431 PHE A O 1
ATOM 3146 N N . ASN A 1 412 ? -23.572 1.479 19.899 1.00 8.55 432 ASN A N 1
ATOM 3147 C CA . ASN A 1 412 ? -23.756 0.908 18.573 1.00 8.85 432 ASN A CA 1
ATOM 3148 C C . ASN A 1 412 ? -22.750 1.578 17.638 1.00 9.87 432 ASN A C 1
ATOM 3149 O O . ASN A 1 412 ? -23.006 2.653 17.068 1.00 9.47 432 ASN A O 1
ATOM 3154 N N . SER A 1 413 ? -21.573 0.973 17.548 1.00 11.23 433 SER A N 1
ATOM 3155 C CA . SER A 1 413 ? -20.462 1.551 16.789 1.00 11.62 433 SER A CA 1
ATOM 3156 C C . SER A 1 413 ? -20.713 1.460 15.291 1.00 12.65 433 SER A C 1
ATOM 3157 O O . SER A 1 413 ? -21.409 0.557 14.834 1.00 12.89 433 SER A O 1
ATOM 3160 N N . ASN A 1 414 ? -20.123 2.373 14.519 1.00 12.83 434 ASN A N 1
ATOM 3161 C CA . ASN A 1 414 ? -20.075 2.189 13.072 1.00 14.16 434 ASN A CA 1
ATOM 3162 C C . ASN A 1 414 ? -18.738 1.552 12.641 1.00 15.06 434 ASN A C 1
ATOM 3163 O O . ASN A 1 414 ? -18.521 1.313 11.466 1.00 16.34 434 ASN A O 1
ATOM 3168 N N . PHE A 1 415 ? -17.860 1.273 13.599 1.00 15.76 435 PHE A N 1
ATOM 3169 C CA . PHE A 1 415 ? -16.577 0.571 13.368 1.00 16.97 435 PHE A CA 1
ATOM 3170 C C . PHE A 1 415 ? -15.632 1.348 12.465 1.00 18.28 435 PHE A C 1
ATOM 3171 O O . PHE A 1 415 ? -14.665 0.782 11.946 1.00 19.79 435 PHE A O 1
ATOM 3179 N N . LYS A 1 416 ? -15.921 2.635 12.289 1.00 18.37 436 LYS A N 1
ATOM 3180 C CA . LYS A 1 416 ? -15.144 3.497 11.401 1.00 18.56 436 LYS A CA 1
ATOM 3181 C C . LYS A 1 416 ? -14.818 4.836 12.068 1.00 17.91 436 LYS A C 1
ATOM 3182 O O . LYS A 1 416 ? -14.624 5.845 11.380 1.00 19.12 436 LYS A O 1
ATOM 3184 N N . GLY A 1 417 ? -14.777 4.856 13.393 1.00 16.39 437 GLY A N 1
ATOM 3185 C CA . GLY A 1 417 ? -14.456 6.077 14.136 1.00 15.79 437 GLY A CA 1
ATOM 3186 C C . GLY A 1 417 ? -15.623 6.808 14.741 1.00 15.28 437 GLY A C 1
ATOM 3187 O O . GLY A 1 417 ? -15.448 7.898 15.315 1.00 14.78 437 GLY A O 1
ATOM 3188 N N . GLY A 1 418 ? -16.820 6.247 14.587 1.00 14.43 438 GLY A N 1
ATOM 3189 C CA . GLY A 1 418 ? -18.019 6.874 15.121 1.00 13.49 438 GLY A CA 1
ATOM 3190 C C . GLY A 1 418 ? -19.068 5.863 15.541 1.00 13.46 438 GLY A C 1
ATOM 3191 O O . GLY A 1 418 ? -18.756 4.691 15.827 1.00 12.69 438 GLY A O 1
ATOM 3192 N N . PHE A 1 419 ? -20.317 6.324 15.556 1.00 12.48 439 PHE A N 1
ATOM 3193 C CA . PHE A 1 419 ? -21.425 5.521 16.093 1.00 12.38 439 PHE A CA 1
ATOM 3194 C C . PHE A 1 419 ? -22.717 5.747 15.352 1.00 12.19 439 PHE A C 1
ATOM 3195 O O . PHE A 1 419 ? -22.876 6.755 14.650 1.00 12.73 439 PHE A O 1
ATOM 3203 N N . ASN A 1 420 ? -23.634 4.791 15.514 1.00 11.25 440 ASN A N 1
ATOM 3204 C CA . ASN A 1 420 ? -25.001 4.914 15.046 1.00 11.27 440 ASN A CA 1
ATOM 3205 C C . ASN A 1 420 ? -25.920 5.457 16.122 1.00 10.84 440 ASN A C 1
ATOM 3206 O O . ASN A 1 420 ? -26.849 6.182 15.827 1.00 11.58 440 ASN A O 1
ATOM 3211 N N . PHE A 1 421 ? -25.664 5.042 17.360 1.00 10.73 441 PHE A N 1
ATOM 3212 C CA . PHE A 1 421 ? -26.325 5.588 18.546 1.00 10.33 441 PHE A CA 1
ATOM 3213 C C . PHE A 1 421 ? -25.637 5.060 19.805 1.00 10.03 441 PHE A C 1
ATOM 3214 O O . PHE A 1 421 ? -24.929 4.046 19.754 1.00 9.24 441 PHE A O 1
ATOM 3222 N N . TYR A 1 422 ? -25.837 5.776 20.909 1.00 9.97 442 TYR A N 1
ATOM 3223 C CA . TYR A 1 422 ? -25.641 5.245 22.268 1.00 10.09 442 TYR A CA 1
ATOM 3224 C C . TYR A 1 422 ? -26.993 5.236 22.961 1.00 9.61 442 TYR A C 1
ATOM 3225 O O . TYR A 1 422 ? -27.732 6.210 22.894 1.00 9.76 442 TYR A O 1
ATOM 3234 N N . ALA A 1 423 ? -27.320 4.141 23.640 1.00 8.92 443 ALA A N 1
ATOM 3235 C CA . ALA A 1 423 ? -28.538 4.114 24.441 1.00 9.42 443 ALA A CA 1
ATOM 3236 C C . ALA A 1 423 ? -28.227 3.608 25.830 1.00 9.22 443 ALA A C 1
ATOM 3237 O O . ALA A 1 423 ? -27.429 2.698 26.014 1.00 10.25 443 ALA A O 1
ATOM 3239 N N . GLY A 1 424 ? -28.875 4.197 26.819 1.00 9.76 444 GLY A N 1
ATOM 3240 C CA . GLY A 1 424 ? -28.703 3.720 28.176 1.00 9.74 444 GLY A CA 1
ATOM 3241 C C . GLY A 1 424 ? -29.809 4.144 29.114 1.00 10.38 444 GLY A C 1
ATOM 3242 O O . GLY A 1 424 ? -30.494 5.149 28.890 1.00 10.30 444 GLY A O 1
ATOM 3243 N N . LEU A 1 425 ? -29.973 3.345 30.163 1.00 9.88 445 LEU A N 1
ATOM 3244 C CA . LEU A 1 425 ? -30.918 3.611 31.217 1.00 10.22 445 LEU A CA 1
ATOM 3245 C C . LEU A 1 425 ? -30.176 3.570 32.550 1.00 9.96 445 LEU A C 1
ATOM 3246 O O . LEU A 1 425 ? -29.686 2.526 32.941 1.00 10.06 445 LEU A O 1
ATOM 3251 N N . LYS A 1 426 ? -30.135 4.706 33.252 1.00 10.07 446 LYS A N 1
ATOM 3252 C CA . LYS A 1 426 ? -29.490 4.832 34.550 1.00 10.92 446 LYS A CA 1
ATOM 3253 C C . LYS A 1 426 ? -30.097 3.817 35.534 1.00 10.85 446 LYS A C 1
ATOM 3254 O O . LYS A 1 426 ? -31.320 3.632 35.562 1.00 11.20 446 LYS A O 1
ATOM 3260 N N . GLY A 1 427 ? -29.236 3.192 36.322 1.00 10.55 447 GLY A N 1
ATOM 3261 C CA . GLY A 1 427 ? -29.636 2.191 37.294 1.00 10.33 447 GLY A CA 1
ATOM 3262 C C . GLY A 1 427 ? -30.188 2.796 38.564 1.00 10.24 447 GLY A C 1
ATOM 3263 O O . GLY A 1 427 ? -29.547 3.656 39.180 1.00 11.10 447 GLY A O 1
ATOM 3264 N N . GLN A 1 428 ? -31.398 2.364 38.929 1.00 9.87 448 GLN A N 1
ATOM 3265 C CA . GLN A 1 428 ? -32.033 2.692 40.198 1.00 9.77 448 GLN A CA 1
ATOM 3266 C C . GLN A 1 428 ? -32.653 1.415 40.752 1.00 9.80 448 GLN A C 1
ATOM 3267 O O . GLN A 1 428 ? -32.993 0.507 39.977 1.00 9.01 448 GLN A O 1
ATOM 3273 N N . VAL A 1 429 ? -32.813 1.369 42.075 1.00 9.05 449 VAL A N 1
ATOM 3274 C CA A VAL A 1 429 ? -33.557 0.294 42.744 0.60 8.94 449 VAL A CA 1
ATOM 3275 C CA B VAL A 1 429 ? -33.545 0.295 42.743 0.40 8.75 449 VAL A CA 1
ATOM 3276 C C . VAL A 1 429 ? -34.337 0.854 43.939 1.00 8.91 449 VAL A C 1
ATOM 3277 O O . VAL A 1 429 ? -33.911 1.834 44.570 1.00 9.09 449 VAL A O 1
ATOM 3284 N N . LEU A 1 430 ? -35.490 0.255 44.217 1.00 7.94 450 LEU A N 1
ATOM 3285 C CA . LEU A 1 430 ? -36.291 0.577 45.398 1.00 7.22 450 LEU A CA 1
ATOM 3286 C C . LEU A 1 430 ? -35.911 -0.429 46.492 1.00 7.97 450 LEU A C 1
ATOM 3287 O O . LEU A 1 430 ? -35.893 -1.640 46.230 1.00 8.88 450 LEU A O 1
ATOM 3292 N N . VAL A 1 431 ? -35.595 0.064 47.686 1.00 7.10 451 VAL A N 1
ATOM 3293 C CA . VAL A 1 431 ? -35.235 -0.784 48.824 1.00 7.20 451 VAL A CA 1
ATOM 3294 C C . VAL A 1 431 ? -36.207 -0.581 49.989 1.00 7.78 451 VAL A C 1
ATOM 3295 O O . VAL A 1 431 ? -36.368 0.539 50.474 1.00 7.62 451 VAL A O 1
ATOM 3299 N N . LEU A 1 432 ? -36.830 -1.673 50.429 1.00 7.69 452 LEU A N 1
ATOM 3300 C CA . LEU A 1 432 ? -37.560 -1.724 51.694 1.00 7.92 452 LEU A CA 1
ATOM 3301 C C . LEU A 1 432 ? -36.687 -2.454 52.689 1.00 8.43 452 LEU A C 1
ATOM 3302 O O . LEU A 1 432 ? -36.278 -3.598 52.440 1.00 8.06 452 LEU A O 1
ATOM 3307 N N . ARG A 1 433 ? -36.416 -1.807 53.819 1.00 7.08 453 ARG A N 1
ATOM 3308 C CA . ARG A 1 433 ? -35.403 -2.273 54.752 1.00 8.00 453 ARG A CA 1
ATOM 3309 C C . ARG A 1 433 ? -35.902 -2.216 56.188 1.00 7.92 453 ARG A C 1
ATOM 3310 O O . ARG A 1 433 ? -36.593 -1.275 56.597 1.00 8.48 453 ARG A O 1
ATOM 3318 N N . THR A 1 434 ? -35.555 -3.243 56.956 1.00 8.08 454 THR A N 1
ATOM 3319 C CA . THR A 1 434 ? -35.615 -3.172 58.401 1.00 7.83 454 THR A CA 1
ATOM 3320 C C . THR A 1 434 ? -34.360 -3.831 58.957 1.00 8.58 454 THR A C 1
ATOM 3321 O O . THR A 1 434 ? -33.458 -4.215 58.203 1.00 8.88 454 THR A O 1
ATOM 3325 N N . THR A 1 435 ? -34.279 -3.908 60.274 1.00 9.07 455 THR A N 1
ATOM 3326 C CA . THR A 1 435 ? -33.172 -4.573 60.926 1.00 9.15 455 THR A CA 1
ATOM 3327 C C . THR A 1 435 ? -33.682 -5.498 62.026 1.00 9.71 455 THR A C 1
ATOM 3328 O O . THR A 1 435 ? -34.849 -5.443 62.413 1.00 9.92 455 THR A O 1
ATOM 3332 N N . SER A 1 436 ? -32.792 -6.350 62.523 1.00 9.76 456 SER A N 1
ATOM 3333 C CA . SER A 1 436 ? -33.017 -7.078 63.757 1.00 10.31 456 SER A CA 1
ATOM 3334 C C . SER A 1 436 ? -31.750 -7.030 64.600 1.00 10.73 456 SER A C 1
ATOM 3335 O O . SER A 1 436 ? -30.671 -7.435 64.158 1.00 10.51 456 SER A O 1
ATOM 3338 N N . THR A 1 437 ? -31.875 -6.495 65.813 1.00 10.78 457 THR A N 1
ATOM 3339 C CA . THR A 1 437 ? -30.779 -6.528 66.769 1.00 11.30 457 THR A CA 1
ATOM 3340 C C . THR A 1 437 ? -31.296 -7.189 68.051 1.00 12.06 457 THR A C 1
ATOM 3341 O O . THR A 1 437 ? -31.741 -6.512 68.981 1.00 12.63 457 THR A O 1
ATOM 3345 N N . VAL A 1 438 ? -31.263 -8.517 68.095 1.00 12.11 458 VAL A N 1
ATOM 3346 C CA . VAL A 1 438 ? -31.709 -9.223 69.308 1.00 12.42 458 VAL A CA 1
ATOM 3347 C C . VAL A 1 438 ? -30.775 -8.915 70.487 1.00 12.59 458 VAL A C 1
ATOM 3348 O O . VAL A 1 438 ? -31.218 -8.655 71.621 1.00 13.33 458 VAL A O 1
ATOM 3352 N N . TYR A 1 439 ? -29.481 -8.955 70.216 1.00 12.22 459 TYR A N 1
ATOM 3353 C CA . TYR A 1 439 ? -28.482 -8.812 71.272 1.00 12.13 459 TYR A CA 1
ATOM 3354 C C . TYR A 1 439 ? -27.162 -8.270 70.733 1.00 12.27 459 TYR A C 1
ATOM 3355 O O . TYR A 1 439 ? -26.952 -7.030 70.713 1.00 12.48 459 TYR A O 1
ATOM 3364 N N . ASN A 1 440 ? -26.292 -9.179 70.280 1.00 12.22 460 ASN A N 1
ATOM 3365 C CA . ASN A 1 440 ? -24.950 -8.835 69.776 1.00 11.78 460 ASN A CA 1
ATOM 3366 C C . ASN A 1 440 ? -24.927 -8.471 68.295 1.00 11.97 460 ASN A C 1
ATOM 3367 O O . ASN A 1 440 ? -24.233 -7.524 67.888 1.00 11.37 460 ASN A O 1
ATOM 3386 N N . ASP A 1 442 ? -26.419 -7.428 64.474 1.00 10.47 462 ASP A N 1
ATOM 3387 C CA . ASP A 1 442 ? -27.381 -6.590 63.778 1.00 10.83 462 ASP A CA 1
ATOM 3388 C C . ASP A 1 442 ? -27.518 -7.122 62.355 1.00 10.90 462 ASP A C 1
ATOM 3389 O O . ASP A 1 442 ? -26.564 -7.088 61.575 1.00 12.05 462 ASP A O 1
ATOM 3394 N N . TYR A 1 443 ? -28.692 -7.661 62.035 1.00 10.98 463 TYR A N 1
ATOM 3395 C CA . TYR A 1 443 ? -28.979 -8.063 60.663 1.00 11.14 463 TYR A CA 1
ATOM 3396 C C . TYR A 1 443 ? -29.771 -6.988 59.979 1.00 10.59 463 TYR A C 1
ATOM 3397 O O . TYR A 1 443 ? -30.701 -6.406 60.562 1.00 11.73 463 TYR A O 1
ATOM 3406 N N . ILE A 1 444 ? -29.418 -6.744 58.722 1.00 9.68 464 ILE A N 1
ATOM 3407 C CA . ILE A 1 444 ? -30.110 -5.796 57.885 1.00 9.97 464 ILE A CA 1
ATOM 3408 C C . ILE A 1 444 ? -30.901 -6.552 56.806 1.00 9.38 464 ILE A C 1
ATOM 3409 O O . ILE A 1 444 ? -30.326 -7.312 56.013 1.00 10.03 464 ILE A O 1
ATOM 3414 N N . TRP A 1 445 ? -32.218 -6.362 56.811 1.00 8.94 465 TRP A N 1
ATOM 3415 C CA . TRP A 1 445 ? -33.114 -7.120 55.956 1.00 8.75 465 TRP A CA 1
ATOM 3416 C C . TRP A 1 445 ? -33.656 -6.228 54.833 1.00 9.68 465 TRP A C 1
ATOM 3417 O O . TRP A 1 445 ? -34.394 -5.279 55.107 1.00 8.97 465 TRP A O 1
ATOM 3428 N N . ASP A 1 446 ? -33.328 -6.575 53.587 1.00 9.28 466 ASP A N 1
ATOM 3429 C CA . ASP A 1 446 ? -33.776 -5.828 52.419 1.00 8.88 466 ASP A CA 1
ATOM 3430 C C . ASP A 1 446 ? -34.688 -6.673 51.537 1.00 9.02 466 ASP A C 1
ATOM 3431 O O . ASP A 1 446 ? -34.430 -7.858 51.318 1.00 8.78 466 ASP A O 1
ATOM 3436 N N . PHE A 1 447 ? -35.737 -6.045 51.017 1.00 8.94 467 PHE A N 1
ATOM 3437 C CA . PHE A 1 447 ? -36.380 -6.489 49.780 1.00 8.63 467 PHE A CA 1
ATOM 3438 C C . PHE A 1 447 ? -36.200 -5.351 48.777 1.00 9.49 467 PHE A C 1
ATOM 3439 O O . PHE A 1 447 ? -36.473 -4.190 49.096 1.00 8.34 467 PHE A O 1
ATOM 3447 N N . ILE A 1 448 ? -35.696 -5.703 47.601 1.00 9.29 468 ILE A N 1
ATOM 3448 C CA . ILE A 1 448 ? -35.238 -4.747 46.592 1.00 10.02 468 ILE A CA 1
ATOM 3449 C C . ILE A 1 448 ? -35.994 -4.992 45.284 1.00 9.78 468 ILE A C 1
ATOM 3450 O O . ILE A 1 448 ? -36.196 -6.150 44.873 1.00 9.30 468 ILE A O 1
ATOM 3455 N N . PHE A 1 449 ? -36.388 -3.900 44.622 1.00 8.65 469 PHE A N 1
ATOM 3456 C CA . PHE A 1 449 ? -37.236 -3.964 43.455 1.00 8.57 469 PHE A CA 1
ATOM 3457 C C . PHE A 1 449 ? -36.612 -3.184 42.317 1.00 8.38 469 PHE A C 1
ATOM 3458 O O . PHE A 1 449 ? -36.435 -1.975 42.425 1.00 7.84 469 PHE A O 1
ATOM 3466 N N . TYR A 1 450 ? -36.258 -3.896 41.243 1.00 7.38 470 TYR A N 1
ATOM 3467 C CA . TYR A 1 450 ? -35.624 -3.275 40.087 1.00 7.67 470 TYR A CA 1
ATOM 3468 C C . TYR A 1 450 ? -36.686 -2.874 39.059 1.00 7.46 470 TYR A C 1
ATOM 3469 O O . TYR A 1 450 ? -37.726 -3.521 38.966 1.00 7.81 470 TYR A O 1
ATOM 3478 N N . PRO A 1 451 ? -36.432 -1.813 38.260 1.00 8.17 471 PRO A N 1
ATOM 3479 C CA . PRO A 1 451 ? -37.474 -1.378 37.338 1.00 7.77 471 PRO A CA 1
ATOM 3480 C C . PRO A 1 451 ? -37.850 -2.368 36.234 1.00 7.46 471 PRO A C 1
ATOM 3481 O O . PRO A 1 451 ? -38.849 -2.148 35.562 1.00 7.81 471 PRO A O 1
ATOM 3485 N N . ASN A 1 452 ? -37.049 -3.420 36.033 1.00 6.96 472 ASN A N 1
ATOM 3486 C CA . ASN A 1 452 ? -37.333 -4.449 35.023 1.00 7.08 472 ASN A CA 1
ATOM 3487 C C . ASN A 1 452 ? -38.010 -5.731 35.587 1.00 7.44 472 ASN A C 1
ATOM 3488 O O . ASN A 1 452 ? -38.019 -6.781 34.948 1.00 7.86 472 ASN A O 1
ATOM 3493 N N . GLY A 1 453 ? -38.618 -5.619 36.756 1.00 7.43 473 GLY A N 1
ATOM 3494 C CA . GLY A 1 453 ? -39.439 -6.716 37.305 1.00 8.46 473 GLY A CA 1
ATOM 3495 C C . GLY A 1 453 ? -38.642 -7.765 38.068 1.00 8.60 473 GLY A C 1
ATOM 3496 O O . GLY A 1 453 ? -39.190 -8.798 38.484 1.00 8.48 473 GLY A O 1
ATOM 3497 N N . VAL A 1 454 ? -37.352 -7.502 38.269 1.00 8.15 474 VAL A N 1
ATOM 3498 C CA . VAL A 1 454 ? -36.523 -8.328 39.151 1.00 8.50 474 VAL A CA 1
ATOM 3499 C C . VAL A 1 454 ? -36.689 -7.872 40.603 1.00 9.42 474 VAL A C 1
ATOM 3500 O O . VAL A 1 454 ? -36.619 -6.672 40.887 1.00 8.48 474 VAL A O 1
ATOM 3504 N N A MET A 1 455 ? -36.916 -8.813 41.515 0.50 9.11 475 MET A N 1
ATOM 3505 N N B MET A 1 455 ? -36.937 -8.838 41.502 0.50 9.27 475 MET A N 1
ATOM 3506 C CA A MET A 1 455 ? -36.858 -8.479 42.929 0.50 9.59 475 MET A CA 1
ATOM 3507 C CA B MET A 1 455 ? -36.989 -8.614 42.959 0.50 9.89 475 MET A CA 1
ATOM 3508 C C A MET A 1 455 ? -35.869 -9.382 43.641 0.50 9.72 475 MET A C 1
ATOM 3509 C C B MET A 1 455 ? -35.812 -9.362 43.590 0.50 9.90 475 MET A C 1
ATOM 3510 O O A MET A 1 455 ? -35.630 -10.523 43.249 0.50 9.87 475 MET A O 1
ATOM 3511 O O B MET A 1 455 ? -35.375 -10.386 43.069 0.50 10.07 475 MET A O 1
ATOM 3520 N N . GLU A 1 456 ? -35.279 -8.837 44.685 1.00 10.11 476 GLU A N 1
ATOM 3521 C CA . GLU A 1 456 ? -34.188 -9.476 45.394 1.00 10.67 476 GLU A CA 1
ATOM 3522 C C . GLU A 1 456 ? -34.446 -9.394 46.886 1.00 10.91 476 GLU A C 1
ATOM 3523 O O . GLU A 1 456 ? -34.929 -8.368 47.379 1.00 10.48 476 GLU A O 1
ATOM 3529 N N . ALA A 1 457 ? -34.172 -10.491 47.587 1.00 9.61 477 ALA A N 1
ATOM 3530 C CA . ALA A 1 457 ? -34.127 -10.530 49.025 1.00 9.77 477 ALA A CA 1
ATOM 3531 C C . ALA A 1 457 ? -32.671 -10.615 49.447 1.00 10.61 477 ALA A C 1
ATOM 3532 O O . ALA A 1 457 ? -31.882 -11.361 48.848 1.00 10.50 477 ALA A O 1
ATOM 3534 N N . LYS A 1 458 ? -32.315 -9.855 50.484 1.00 10.90 478 LYS A N 1
ATOM 3535 C CA . LYS A 1 458 ? -30.950 -9.796 50.969 1.00 11.87 478 LYS A CA 1
ATOM 3536 C C . LYS A 1 458 ? -30.927 -9.684 52.484 1.00 11.55 478 LYS A C 1
ATOM 3537 O O . LYS A 1 458 ? -31.772 -8.998 53.089 1.00 11.06 478 LYS A O 1
ATOM 3543 N N . MET A 1 459 ? -30.001 -10.396 53.115 1.00 11.71 479 MET A N 1
ATOM 3544 C CA . MET A 1 459 ? -29.693 -10.168 54.531 1.00 11.56 479 MET A CA 1
ATOM 3545 C C . MET A 1 459 ? -28.211 -9.849 54.633 1.00 11.65 479 MET A C 1
ATOM 3546 O O . MET A 1 459 ? -27.388 -10.544 54.025 1.00 12.17 479 MET A O 1
ATOM 3551 N N . HIS A 1 460 ? -27.868 -8.764 55.332 1.00 10.75 480 HIS A N 1
ATOM 3552 C CA . HIS A 1 460 ? -26.483 -8.429 55.622 1.00 10.95 480 HIS A CA 1
ATOM 3553 C C . HIS A 1 460 ? -26.260 -8.569 57.118 1.00 11.31 480 HIS A C 1
ATOM 3554 O O . HIS A 1 460 ? -27.136 -8.176 57.909 1.00 11.63 480 HIS A O 1
ATOM 3561 N N . ALA A 1 461 ? -25.113 -9.110 57.513 1.00 10.16 481 ALA A N 1
ATOM 3562 C CA . ALA A 1 461 ? -24.773 -9.264 58.933 1.00 10.59 481 ALA A CA 1
ATOM 3563 C C . ALA A 1 461 ? -23.707 -8.272 59.384 1.00 10.79 481 ALA A C 1
ATOM 3564 O O . ALA A 1 461 ? -22.695 -8.085 58.709 1.00 11.08 481 ALA A O 1
ATOM 3566 N N . THR A 1 462 ? -23.969 -7.608 60.506 1.00 10.18 482 THR A N 1
ATOM 3567 C CA . THR A 1 462 ? -22.997 -6.752 61.166 1.00 10.05 482 THR A CA 1
ATOM 3568 C C . THR A 1 462 ? -23.232 -6.819 62.692 1.00 10.56 482 THR A C 1
ATOM 3569 O O . THR A 1 462 ? -23.894 -7.723 63.161 1.00 9.63 482 THR A O 1
ATOM 3573 N N . GLY A 1 463 ? -22.662 -5.908 63.474 1.00 11.33 483 GLY A N 1
ATOM 3574 C CA . GLY A 1 463 ? -22.696 -6.047 64.928 1.00 11.63 483 GLY A CA 1
ATOM 3575 C C . GLY A 1 463 ? -21.562 -6.922 65.467 1.00 11.43 483 GLY A C 1
ATOM 3576 O O . GLY A 1 463 ? -20.555 -7.145 64.800 1.00 11.72 483 GLY A O 1
ATOM 3577 N N . TYR A 1 464 ? -21.728 -7.410 66.698 1.00 12.21 484 TYR A N 1
ATOM 3578 C CA . TYR A 1 464 ? -20.661 -8.099 67.434 1.00 11.90 484 TYR A CA 1
ATOM 3579 C C . TYR A 1 464 ? -20.830 -9.606 67.315 1.00 12.14 484 TYR A C 1
ATOM 3580 O O . TYR A 1 464 ? -21.949 -10.079 67.364 1.00 12.28 484 TYR A O 1
ATOM 3589 N N . VAL A 1 465 ? -19.726 -10.345 67.202 1.00 12.25 485 VAL A N 1
ATOM 3590 C CA . VAL A 1 465 ? -19.762 -11.811 67.187 1.00 12.70 485 VAL A CA 1
ATOM 3591 C C . VAL A 1 465 ? -20.031 -12.402 68.581 1.00 13.48 485 VAL A C 1
ATOM 3592 O O . VAL A 1 465 ? -19.843 -11.728 69.595 1.00 12.59 485 VAL A O 1
ATOM 3596 N N . HIS A 1 466 ? -20.492 -13.652 68.598 1.00 13.93 486 HIS A N 1
ATOM 3597 C CA . HIS A 1 466 ? -20.679 -14.438 69.817 1.00 13.68 486 HIS A CA 1
ATOM 3598 C C . HIS A 1 466 ? -19.315 -15.047 70.116 1.00 14.36 486 HIS A C 1
ATOM 3599 O O . HIS A 1 466 ? -18.701 -15.715 69.258 1.00 14.47 486 HIS A O 1
ATOM 3606 N N . ALA A 1 467 ? -18.814 -14.772 71.320 1.00 14.40 487 ALA A N 1
ATOM 3607 C CA . ALA A 1 467 ? -17.432 -15.079 71.653 1.00 14.57 487 ALA A CA 1
ATOM 3608 C C . ALA A 1 467 ? -17.320 -15.629 73.063 1.00 14.12 487 ALA A C 1
ATOM 3609 O O . ALA A 1 467 ? -18.167 -15.364 73.927 1.00 14.43 487 ALA A O 1
ATOM 3611 N N . THR A 1 468 ? -16.244 -16.367 73.279 1.00 14.47 488 THR A N 1
ATOM 3612 C CA . THR A 1 468 ? -15.985 -17.055 74.545 1.00 14.69 488 THR A CA 1
ATOM 3613 C C . THR A 1 468 ? -14.538 -16.829 74.976 1.00 14.68 488 THR A C 1
ATOM 3614 O O . THR A 1 468 ? -13.732 -16.270 74.235 1.00 13.52 488 THR A O 1
ATOM 3618 N N . PHE A 1 469 ? -14.236 -17.230 76.208 1.00 15.53 489 PHE A N 1
ATOM 3619 C CA . PHE A 1 469 ? -12.914 -17.032 76.804 1.00 15.40 489 PHE A CA 1
ATOM 3620 C C . PHE A 1 469 ? -11.856 -17.855 76.105 1.00 15.74 489 PHE A C 1
ATOM 3621 O O . PHE A 1 469 ? -12.037 -19.051 75.883 1.00 15.75 489 PHE A O 1
ATOM 3629 N N . TYR A 1 470 ? -10.731 -17.220 75.800 1.00 16.62 490 TYR A N 1
ATOM 3630 C CA . TYR A 1 470 ? -9.617 -17.912 75.167 1.00 17.84 490 TYR A CA 1
ATOM 3631 C C . TYR A 1 470 ? -8.954 -18.941 76.098 1.00 18.51 490 TYR A C 1
ATOM 3632 O O . TYR A 1 470 ? -8.552 -18.620 77.218 1.00 19.06 490 TYR A O 1
ATOM 3641 N N . THR A 1 471 ? -8.876 -20.169 75.613 1.00 19.50 491 THR A N 1
ATOM 3642 C CA . THR A 1 471 ? -7.844 -21.137 76.020 1.00 20.64 491 THR A CA 1
ATOM 3643 C C . THR A 1 471 ? -7.320 -21.748 74.720 1.00 21.72 491 THR A C 1
ATOM 3644 O O . THR A 1 471 ? -7.999 -21.654 73.708 1.00 20.44 491 THR A O 1
ATOM 3648 N N . PRO A 1 472 ? -6.120 -22.383 74.740 1.00 23.02 492 PRO A N 1
ATOM 3649 C CA . PRO A 1 472 ? -5.572 -23.089 73.560 1.00 23.66 492 PRO A CA 1
ATOM 3650 C C . PRO A 1 472 ? -6.517 -24.074 72.885 1.00 24.42 492 PRO A C 1
ATOM 3651 O O . PRO A 1 472 ? -6.548 -24.163 71.645 1.00 25.30 492 PRO A O 1
ATOM 3655 N N . GLU A 1 473 ? -7.306 -24.787 73.688 1.00 24.78 493 GLU A N 1
ATOM 3656 C CA . GLU A 1 473 ? -8.264 -25.776 73.194 1.00 24.82 493 GLU A CA 1
ATOM 3657 C C . GLU A 1 473 ? -9.348 -25.130 72.316 1.00 24.31 493 GLU A C 1
ATOM 3658 O O . GLU A 1 473 ? -9.958 -25.790 71.459 1.00 24.11 493 GLU A O 1
ATOM 3664 N N . GLY A 1 474 ? -9.570 -23.834 72.532 1.00 22.80 494 GLY A N 1
ATOM 3665 C CA . GLY A 1 474 ? -10.507 -23.051 71.736 1.00 22.17 494 GLY A CA 1
ATOM 3666 C C . GLY A 1 474 ? -10.175 -22.977 70.264 1.00 20.97 494 GLY A C 1
ATOM 3667 O O . GLY A 1 474 ? -11.074 -22.788 69.435 1.00 20.65 494 GLY A O 1
ATOM 3668 N N . LEU A 1 475 ? -8.900 -23.155 69.916 1.00 19.29 495 LEU A N 1
ATOM 3669 C CA . LEU A 1 475 ? -8.473 -23.011 68.521 1.00 18.62 495 LEU A CA 1
ATOM 3670 C C . LEU A 1 475 ? -8.997 -24.112 67.586 1.00 18.20 495 LEU A C 1
ATOM 3671 O O . LEU A 1 475 ? -8.991 -23.931 66.381 1.00 18.05 495 LEU A O 1
ATOM 3676 N N . ARG A 1 476 ? -9.472 -25.232 68.130 1.00 17.04 496 ARG A N 1
ATOM 3677 C CA . ARG A 1 476 ? -10.183 -26.232 67.326 1.00 17.78 496 ARG A CA 1
ATOM 3678 C C . ARG A 1 476 ? -11.633 -25.854 66.981 1.00 16.61 496 ARG A C 1
ATOM 3679 O O . ARG A 1 476 ? -12.281 -26.560 66.228 1.00 15.82 496 ARG A O 1
ATOM 3687 N N . HIS A 1 477 ? -12.141 -24.770 67.555 1.00 15.51 497 HIS A N 1
ATOM 3688 C CA . HIS A 1 477 ? -13.524 -24.377 67.353 1.00 15.62 497 HIS A CA 1
ATOM 3689 C C . HIS A 1 477 ? -13.648 -22.884 67.081 1.00 14.84 497 HIS A C 1
ATOM 3690 O O . HIS A 1 477 ? -14.719 -22.323 67.261 1.00 13.81 497 HIS A O 1
ATOM 3697 N N . GLY A 1 478 ? -12.571 -22.246 66.644 1.00 14.85 498 GLY A N 1
ATOM 3698 C CA . GLY A 1 478 ? -12.579 -20.801 66.416 1.00 15.46 498 GLY A CA 1
ATOM 3699 C C . GLY A 1 478 ? -11.208 -20.157 66.333 1.00 15.36 498 GLY A C 1
ATOM 3700 O O . GLY A 1 478 ? -10.196 -20.843 66.147 1.00 15.92 498 GLY A O 1
ATOM 3701 N N . THR A 1 479 ? -11.202 -18.831 66.453 1.00 15.06 499 THR A N 1
ATOM 3702 C CA . THR A 1 479 ? -10.048 -18.004 66.153 1.00 15.26 499 THR A CA 1
ATOM 3703 C C . THR A 1 479 ? -9.803 -17.077 67.323 1.00 15.39 499 THR A C 1
ATOM 3704 O O . THR A 1 479 ? -10.743 -16.494 67.862 1.00 15.64 499 THR A O 1
ATOM 3708 N N . ARG A 1 480 ? -8.546 -16.957 67.739 1.00 16.05 500 ARG A N 1
ATOM 3709 C CA . ARG A 1 480 ? -8.206 -16.000 68.782 1.00 15.86 500 ARG A CA 1
ATOM 3710 C C . ARG A 1 480 ? -8.252 -14.601 68.188 1.00 15.46 500 ARG A C 1
ATOM 3711 O O . ARG A 1 480 ? -7.550 -14.316 67.201 1.00 15.90 500 ARG A O 1
ATOM 3719 N N . LEU A 1 481 ? -9.096 -13.743 68.767 1.00 15.47 501 LEU A N 1
ATOM 3720 C CA . LEU A 1 481 ? -9.342 -12.387 68.249 1.00 15.10 501 LEU A CA 1
ATOM 3721 C C . LEU A 1 481 ? -8.768 -11.275 69.114 1.00 15.70 501 LEU A C 1
ATOM 3722 O O . LEU A 1 481 ? -8.640 -10.138 68.664 1.00 16.08 501 LEU A O 1
ATOM 3727 N N . HIS A 1 482 ? -8.443 -11.597 70.364 1.00 16.04 502 HIS A N 1
ATOM 3728 C CA . HIS A 1 482 ? -7.836 -10.629 71.286 1.00 16.39 502 HIS A CA 1
ATOM 3729 C C . HIS A 1 482 ? -7.187 -11.470 72.373 1.00 16.62 502 HIS A C 1
ATOM 3730 O O . HIS A 1 482 ? -7.196 -12.699 72.288 1.00 15.29 502 HIS A O 1
ATOM 3737 N N . THR A 1 483 ? -6.593 -10.814 73.367 1.00 17.39 503 THR A N 1
ATOM 3738 C CA . THR A 1 483 ? -5.797 -11.511 74.387 1.00 17.72 503 THR A CA 1
ATOM 3739 C C . THR A 1 483 ? -6.543 -12.662 75.030 1.00 17.36 503 THR A C 1
ATOM 3740 O O . THR A 1 483 ? -6.033 -13.788 75.070 1.00 17.98 503 THR A O 1
ATOM 3744 N N . HIS A 1 484 ? -7.772 -12.397 75.466 1.00 17.41 504 HIS A N 1
ATOM 3745 C CA . HIS A 1 484 ? -8.608 -13.377 76.167 1.00 17.37 504 HIS A CA 1
ATOM 3746 C C . HIS A 1 484 ? -9.865 -13.825 75.410 1.00 16.21 504 HIS A C 1
ATOM 3747 O O . HIS A 1 484 ? -10.810 -14.273 76.028 1.00 15.36 504 HIS A O 1
ATOM 3754 N N . LEU A 1 485 ? -9.860 -13.726 74.083 1.00 15.60 505 LEU A N 1
ATOM 3755 C CA . LEU A 1 485 ? -11.096 -13.818 73.304 1.00 15.11 505 LEU A CA 1
ATOM 3756 C C . LEU A 1 485 ? -10.992 -14.820 72.153 1.00 14.54 505 LEU A C 1
ATOM 3757 O O . LEU A 1 485 ? -10.087 -14.716 71.323 1.00 15.09 505 LEU A O 1
ATOM 3762 N N . ILE A 1 486 ? -11.931 -15.767 72.107 1.00 14.71 506 ILE A N 1
ATOM 3763 C CA . ILE A 1 486 ? -12.129 -16.661 70.935 1.00 14.40 506 ILE A CA 1
ATOM 3764 C C . ILE A 1 486 ? -13.441 -16.287 70.216 1.00 13.86 506 ILE A C 1
ATOM 3765 O O . ILE A 1 486 ? -14.500 -16.219 70.831 1.00 13.28 506 ILE A O 1
ATOM 3770 N N . GLY A 1 487 ? -13.353 -16.045 68.908 1.00 13.39 507 GLY A N 1
ATOM 3771 C CA . GLY A 1 487 ? -14.541 -16.013 68.057 1.00 13.11 507 GLY A CA 1
ATOM 3772 C C . GLY A 1 487 ? -14.861 -17.427 67.619 1.00 12.74 507 GLY A C 1
ATOM 3773 O O . GLY A 1 487 ? -14.133 -18.010 66.814 1.00 13.14 507 GLY A O 1
ATOM 3774 N N . ASN A 1 488 ? -15.949 -17.975 68.162 1.00 12.72 508 ASN A N 1
ATOM 3775 C CA . ASN A 1 488 ? -16.400 -19.338 67.855 1.00 12.35 508 ASN A CA 1
ATOM 3776 C C . ASN A 1 488 ? -16.846 -19.497 66.409 1.00 12.26 508 ASN A C 1
ATOM 3777 O O . ASN A 1 488 ? -17.549 -18.624 65.856 1.00 12.35 508 ASN A O 1
ATOM 3782 N N . ILE A 1 489 ? -16.440 -20.614 65.808 1.00 11.87 509 ILE A N 1
ATOM 3783 C CA . ILE A 1 489 ? -16.917 -21.011 64.477 1.00 11.80 509 ILE A CA 1
ATOM 3784 C C . ILE A 1 489 ? -18.422 -21.238 64.531 1.00 10.97 509 ILE A C 1
ATOM 3785 O O . ILE A 1 489 ? -18.953 -21.738 65.530 1.00 11.18 509 ILE A O 1
ATOM 3790 N N . HIS A 1 490 ? -19.123 -20.815 63.481 1.00 10.62 510 HIS A N 1
ATOM 3791 C CA . HIS A 1 490 ? -20.550 -21.062 63.366 1.00 10.37 510 HIS A CA 1
ATOM 3792 C C . HIS A 1 490 ? -20.993 -20.929 61.922 1.00 10.29 510 HIS A C 1
ATOM 3793 O O . HIS A 1 490 ? -20.267 -20.407 61.090 1.00 9.99 510 HIS A O 1
ATOM 3800 N N . THR A 1 491 ? -22.221 -21.345 61.667 1.00 10.34 511 THR A N 1
ATOM 3801 C CA . THR A 1 491 ? -22.846 -21.145 60.374 1.00 10.58 511 THR A CA 1
ATOM 3802 C C . THR A 1 491 ? -24.121 -20.355 60.560 1.00 10.55 511 THR A C 1
ATOM 3803 O O . THR A 1 491 ? -24.921 -20.690 61.432 1.00 10.79 511 THR A O 1
ATOM 3807 N N . HIS A 1 492 ? -24.299 -19.316 59.741 1.00 10.65 512 HIS A N 1
ATOM 3808 C CA . HIS A 1 492 ? -25.542 -18.596 59.655 1.00 11.54 512 HIS A CA 1
ATOM 3809 C C . HIS A 1 492 ? -26.437 -19.269 58.643 1.00 11.65 512 HIS A C 1
ATOM 3810 O O . HIS A 1 492 ? -25.998 -19.540 57.528 1.00 11.78 512 HIS A O 1
ATOM 3817 N N . LEU A 1 493 ? -27.683 -19.524 59.022 1.00 11.87 513 LEU A N 1
ATOM 3818 C CA . LEU A 1 493 ? -28.668 -20.059 58.070 1.00 12.42 513 LEU A CA 1
ATOM 3819 C C . LEU A 1 493 ? -29.949 -19.267 58.236 1.00 12.40 513 LEU A C 1
ATOM 3820 O O . LEU A 1 493 ? -30.395 -19.065 59.381 1.00 12.98 513 LEU A O 1
ATOM 3825 N N . VAL A 1 494 ? -30.518 -18.807 57.110 1.00 10.92 514 VAL A N 1
ATOM 3826 C CA . VAL A 1 494 ? -31.768 -18.045 57.069 1.00 10.41 514 VAL A CA 1
ATOM 3827 C C . VAL A 1 494 ? -32.786 -18.778 56.198 1.00 9.59 514 VAL A C 1
ATOM 3828 O O . VAL A 1 494 ? -32.425 -19.283 55.128 1.00 9.46 514 VAL A O 1
ATOM 3832 N N . HIS A 1 495 ? -34.030 -18.860 56.669 1.00 8.74 515 HIS A N 1
ATOM 3833 C CA . HIS A 1 495 ? -35.113 -19.468 55.886 1.00 8.81 515 HIS A CA 1
ATOM 3834 C C . HIS A 1 495 ? -36.107 -18.426 55.410 1.00 9.32 515 HIS A C 1
ATOM 3835 O O . HIS A 1 495 ? -36.570 -17.570 56.195 1.00 9.30 515 HIS A O 1
ATOM 3842 N N . TYR A 1 496 ? -36.435 -18.502 54.119 1.00 8.91 516 TYR A N 1
ATOM 3843 C CA . TYR A 1 496 ? -37.469 -17.671 53.514 1.00 8.60 516 TYR A CA 1
ATOM 3844 C C . TYR A 1 496 ? -38.613 -18.484 52.951 1.00 8.99 516 TYR A C 1
ATOM 3845 O O . TYR A 1 496 ? -38.405 -19.542 52.350 1.00 10.08 516 TYR A O 1
ATOM 3854 N N . ARG A 1 497 ? -39.823 -17.959 53.140 1.00 8.44 517 ARG A N 1
ATOM 3855 C CA . ARG A 1 497 ? -41.029 -18.465 52.492 1.00 8.16 517 ARG A CA 1
ATOM 3856 C C . ARG A 1 497 ? -41.287 -17.604 51.261 1.00 7.79 517 ARG A C 1
ATOM 3857 O O . ARG A 1 497 ? -41.325 -16.369 51.359 1.00 7.91 517 ARG A O 1
ATOM 3865 N N . VAL A 1 498 ? -41.420 -18.251 50.102 1.00 7.53 518 VAL A N 1
ATOM 3866 C CA . VAL A 1 498 ? -41.594 -17.580 48.810 1.00 7.52 518 VAL A CA 1
ATOM 3867 C C . VAL A 1 498 ? -42.817 -18.161 48.110 1.00 7.93 518 VAL A C 1
ATOM 3868 O O . VAL A 1 498 ? -42.724 -19.072 47.269 1.00 7.71 518 VAL A O 1
ATOM 3872 N N . ASP A 1 499 ? -43.985 -17.662 48.512 1.00 7.45 519 ASP A N 1
ATOM 3873 C CA . ASP A 1 499 ? -45.238 -18.091 47.937 1.00 7.70 519 ASP A CA 1
ATOM 3874 C C . ASP A 1 499 ? -45.444 -17.357 46.610 1.00 8.24 519 ASP A C 1
ATOM 3875 O O . ASP A 1 499 ? -46.188 -16.380 46.515 1.00 8.25 519 ASP A O 1
ATOM 3880 N N . LEU A 1 500 ? -44.756 -17.823 45.574 1.00 8.70 520 LEU A N 1
ATOM 3881 C CA . LEU A 1 500 ? -44.982 -17.317 44.228 1.00 8.89 520 LEU A CA 1
ATOM 3882 C C . LEU A 1 500 ? -46.368 -17.749 43.755 1.00 9.29 520 LEU A C 1
ATOM 3883 O O . LEU A 1 500 ? -46.767 -18.902 43.958 1.00 8.83 520 LEU A O 1
ATOM 3888 N N . ASP A 1 501 ? -47.083 -16.805 43.131 1.00 8.23 521 ASP A N 1
ATOM 3889 C CA . ASP A 1 501 ? -48.342 -17.035 42.463 1.00 8.53 521 ASP A CA 1
ATOM 3890 C C . ASP A 1 501 ? -48.143 -16.420 41.082 1.00 8.99 521 ASP A C 1
ATOM 3891 O O . ASP A 1 501 ? -48.617 -15.322 40.811 1.00 9.18 521 ASP A O 1
ATOM 3896 N N . VAL A 1 502 ? -47.428 -17.131 40.210 1.00 8.90 522 VAL A N 1
ATOM 3897 C CA . VAL A 1 502 ? -46.994 -16.562 38.945 1.00 9.24 522 VAL A CA 1
ATOM 3898 C C . VAL A 1 502 ? -48.177 -16.398 37.989 1.00 10.32 522 VAL A C 1
ATOM 3899 O O . VAL A 1 502 ? -48.729 -17.387 37.504 1.00 9.95 522 VAL A O 1
ATOM 3903 N N . ALA A 1 503 ? -48.532 -15.138 37.711 1.00 11.27 523 ALA A N 1
ATOM 3904 C CA . ALA A 1 503 ? -49.750 -14.791 36.975 1.00 13.03 523 ALA A CA 1
ATOM 3905 C C . ALA A 1 503 ? -51.024 -15.389 37.603 1.00 14.71 523 ALA A C 1
ATOM 3906 O O . ALA A 1 503 ? -52.001 -15.604 36.903 1.00 17.17 523 ALA A O 1
ATOM 3908 N N . GLY A 1 504 ? -51.021 -15.654 38.902 1.00 15.87 524 GLY A N 1
ATOM 3909 C CA . GLY A 1 504 ? -52.138 -16.356 39.549 1.00 16.46 524 GLY A CA 1
ATOM 3910 C C . GLY A 1 504 ? -51.712 -17.560 40.367 1.00 16.70 524 GLY A C 1
ATOM 3911 O O . GLY A 1 504 ? -50.523 -17.904 40.432 1.00 15.16 524 GLY A O 1
ATOM 3912 N N . THR A 1 505 ? -52.691 -18.236 40.978 1.00 16.73 525 THR A N 1
ATOM 3913 C CA A THR A 1 505 ? -52.450 -19.249 41.964 0.60 17.13 525 THR A CA 1
ATOM 3914 C CA B THR A 1 505 ? -52.359 -19.258 41.981 0.40 16.86 525 THR A CA 1
ATOM 3915 C C . THR A 1 505 ? -51.842 -20.550 41.382 1.00 17.33 525 THR A C 1
ATOM 3916 O O . THR A 1 505 ? -50.913 -21.112 41.926 1.00 18.31 525 THR A O 1
ATOM 3923 N N . LYS A 1 506 ? -52.412 -21.030 40.270 1.00 17.12 526 LYS A N 1
ATOM 3924 C CA . LYS A 1 506 ? -52.006 -22.346 39.722 1.00 16.58 526 LYS A CA 1
ATOM 3925 C C . LYS A 1 506 ? -50.716 -22.301 38.889 1.00 14.11 526 LYS A C 1
ATOM 3926 O O . LYS A 1 506 ? -50.643 -21.695 37.810 1.00 13.99 526 LYS A O 1
ATOM 3932 N N . ASN A 1 507 ? -49.692 -22.948 39.428 1.00 11.21 527 ASN A N 1
ATOM 3933 C CA . ASN A 1 507 ? -48.379 -22.978 38.816 1.00 10.00 527 ASN A CA 1
ATOM 3934 C C . ASN A 1 507 ? -47.815 -24.395 38.753 1.00 9.81 527 ASN A C 1
ATOM 3935 O O . ASN A 1 507 ? -48.341 -25.329 39.404 1.00 9.53 527 ASN A O 1
ATOM 3940 N N . SER A 1 508 ? -46.738 -24.536 37.968 1.00 8.87 528 SER A N 1
ATOM 3941 C CA A SER A 1 508 ? -45.909 -25.734 38.010 0.50 8.51 528 SER A CA 1
ATOM 3942 C CA B SER A 1 508 ? -45.899 -25.735 37.975 0.50 9.57 528 SER A CA 1
ATOM 3943 C C . SER A 1 508 ? -44.455 -25.320 38.225 1.00 9.18 528 SER A C 1
ATOM 3944 O O . SER A 1 508 ? -44.141 -24.120 38.259 1.00 9.14 528 SER A O 1
ATOM 3949 N N . PHE A 1 509 ? -43.586 -26.304 38.422 1.00 8.66 529 PHE A N 1
ATOM 3950 C CA . PHE A 1 509 ? -42.172 -26.078 38.646 1.00 9.11 529 PHE A CA 1
ATOM 3951 C C . PHE A 1 509 ? -41.381 -26.876 37.614 1.00 10.12 529 PHE A C 1
ATOM 3952 O O . PHE A 1 509 ? -41.684 -28.034 37.360 1.00 9.69 529 PHE A O 1
ATOM 3960 N N . GLN A 1 510 ? -40.406 -26.241 36.981 1.00 10.59 530 GLN A N 1
ATOM 3961 C CA . GLN A 1 510 ? -39.566 -26.925 35.999 1.00 10.80 530 GLN A CA 1
ATOM 3962 C C . GLN A 1 510 ? -38.143 -26.403 36.109 1.00 10.47 530 GLN A C 1
ATOM 3963 O O . GLN A 1 510 ? -37.909 -25.323 36.670 1.00 10.13 530 GLN A O 1
ATOM 3969 N N . THR A 1 511 ? -37.189 -27.163 35.595 1.00 9.07 531 THR A N 1
ATOM 3970 C CA . THR A 1 511 ? -35.811 -26.705 35.576 1.00 8.90 531 THR A CA 1
ATOM 3971 C C . THR A 1 511 ? -35.257 -26.861 34.158 1.00 9.60 531 THR A C 1
ATOM 3972 O O . THR A 1 511 ? -35.726 -27.702 33.375 1.00 9.84 531 THR A O 1
ATOM 3976 N N . LEU A 1 512 ? -34.269 -26.033 33.833 1.00 9.96 532 LEU A N 1
ATOM 3977 C CA . LEU A 1 512 ? -33.579 -26.107 32.541 1.00 10.19 532 LEU A CA 1
ATOM 3978 C C . LEU A 1 512 ? -32.091 -26.335 32.782 1.00 10.93 532 LEU A C 1
ATOM 3979 O O . LEU A 1 512 ? -31.507 -25.802 33.726 1.00 11.90 532 LEU A O 1
ATOM 3984 N N . GLN A 1 513 ? -31.504 -27.166 31.930 1.00 11.48 533 GLN A N 1
ATOM 3985 C CA . GLN A 1 513 ? -30.091 -27.417 31.945 1.00 11.66 533 GLN A CA 1
ATOM 3986 C C . GLN A 1 513 ? -29.549 -27.352 30.532 1.00 11.76 533 GLN A C 1
ATOM 3987 O O . GLN A 1 513 ? -30.307 -27.510 29.569 1.00 13.24 533 GLN A O 1
ATOM 3989 N N . MET A 1 514 ? -28.241 -27.139 30.438 1.00 12.22 534 MET A N 1
ATOM 3990 C CA . MET A 1 514 ? -27.498 -27.355 29.196 1.00 13.24 534 MET A CA 1
ATOM 3991 C C . MET A 1 514 ? -26.986 -28.789 29.156 1.00 13.46 534 MET A C 1
ATOM 3992 O O . MET A 1 514 ? -26.378 -29.286 30.120 1.00 13.47 534 MET A O 1
ATOM 3997 N N . LYS A 1 515 ? -27.242 -29.456 28.041 1.00 13.84 535 LYS A N 1
ATOM 3998 C CA . LYS A 1 515 ? -26.715 -30.792 27.801 1.00 14.63 535 LYS A CA 1
ATOM 3999 C C . LYS A 1 515 ? -26.075 -30.813 26.419 1.00 14.04 535 LYS A C 1
ATOM 4000 O O . LYS A 1 515 ? -26.665 -30.345 25.445 1.00 13.95 535 LYS A O 1
ATOM 4006 N N . LEU A 1 516 ? -24.872 -31.357 26.335 1.00 13.26 536 LEU A N 1
ATOM 4007 C CA . LEU A 1 516 ? -24.187 -31.441 25.043 1.00 13.25 536 LEU A CA 1
ATOM 4008 C C . LEU A 1 516 ? -24.807 -32.546 24.190 1.00 13.53 536 LEU A C 1
ATOM 4009 O O . LEU A 1 516 ? -25.266 -33.582 24.709 1.00 13.17 536 LEU A O 1
ATOM 4014 N N . GLU A 1 517 ? -24.806 -32.320 22.879 1.00 13.06 537 GLU A N 1
ATOM 4015 C CA . GLU A 1 517 ? -25.051 -33.377 21.890 1.00 13.32 537 GLU A CA 1
ATOM 4016 C C . GLU A 1 517 ? -23.787 -33.493 21.032 1.00 13.52 537 GLU A C 1
ATOM 4017 O O . GLU A 1 517 ? -22.963 -32.575 20.977 1.00 12.51 537 GLU A O 1
ATOM 4023 N N . ASN A 1 518 ? -23.627 -34.646 20.396 1.00 14.15 538 ASN A N 1
ATOM 4024 C CA . ASN A 1 518 ? -22.495 -34.911 19.533 1.00 15.18 538 ASN A CA 1
ATOM 4025 C C . ASN A 1 518 ? -23.085 -35.447 18.250 1.00 15.82 538 ASN A C 1
ATOM 4026 O O . ASN A 1 518 ? -23.593 -36.565 18.221 1.00 15.65 538 ASN A O 1
ATOM 4031 N N . ILE A 1 519 ? -23.068 -34.619 17.212 1.00 16.01 539 ILE A N 1
ATOM 4032 C CA . ILE A 1 519 ? -23.716 -34.933 15.952 1.00 16.35 539 ILE A CA 1
ATOM 4033 C C . ILE A 1 519 ? -22.709 -34.864 14.797 1.00 16.25 539 ILE A C 1
ATOM 4034 O O . ILE A 1 519 ? -21.636 -34.273 14.919 1.00 16.44 539 ILE A O 1
ATOM 4039 N N . THR A 1 520 ? -23.080 -35.467 13.667 1.00 17.50 540 THR A N 1
ATOM 4040 C CA . THR A 1 520 ? -22.359 -35.266 12.423 1.00 16.97 540 THR A CA 1
ATOM 4041 C C . THR A 1 520 ? -22.446 -33.793 12.040 1.00 16.60 540 THR A C 1
ATOM 4042 O O . THR A 1 520 ? -23.520 -33.200 12.088 1.00 15.79 540 THR A O 1
ATOM 4046 N N . ASN A 1 521 ? -21.310 -33.211 11.677 1.00 16.57 541 ASN A N 1
ATOM 4047 C CA . ASN A 1 521 ? -21.278 -31.832 11.188 1.00 16.89 541 ASN A CA 1
ATOM 4048 C C . ASN A 1 521 ? -22.070 -31.802 9.869 1.00 17.82 541 ASN A C 1
ATOM 4049 O O . ASN A 1 521 ? -21.666 -32.447 8.868 1.00 18.12 541 ASN A O 1
ATOM 4054 N N . PRO A 1 522 ? -23.207 -31.069 9.855 1.00 17.75 542 PRO A N 1
ATOM 4055 C CA . PRO A 1 522 ? -24.119 -31.157 8.705 1.00 18.62 542 PRO A CA 1
ATOM 4056 C C . PRO A 1 522 ? -23.580 -30.585 7.390 1.00 19.15 542 PRO A C 1
ATOM 4057 O O . PRO A 1 522 ? -24.054 -30.993 6.326 1.00 20.23 542 PRO A O 1
ATOM 4061 N N . TRP A 1 523 ? -22.591 -29.694 7.466 1.00 18.90 543 TRP A N 1
ATOM 4062 C CA . TRP A 1 523 ? -21.947 -29.105 6.287 1.00 18.65 543 TRP A CA 1
ATOM 4063 C C . TRP A 1 523 ? -20.531 -29.671 6.022 1.00 19.49 543 TRP A C 1
ATOM 4064 O O . TRP A 1 523 ? -19.876 -29.256 5.067 1.00 19.97 543 TRP A O 1
ATOM 4075 N N . SER A 1 524 ? -20.052 -30.590 6.870 1.00 19.69 544 SER A N 1
ATOM 4076 C CA . SER A 1 524 ? -18.732 -31.230 6.690 1.00 20.05 544 SER A CA 1
ATOM 4077 C C . SER A 1 524 ? -18.766 -32.615 7.323 1.00 20.63 544 SER A C 1
ATOM 4078 O O . SER A 1 524 ? -18.286 -32.808 8.440 1.00 19.27 544 SER A O 1
ATOM 4081 N N . PRO A 1 525 ? -19.352 -33.587 6.603 1.00 21.53 545 PRO A N 1
ATOM 4082 C CA . PRO A 1 525 ? -19.742 -34.871 7.218 1.00 22.23 545 PRO A CA 1
ATOM 4083 C C . PRO A 1 525 ? -18.608 -35.730 7.781 1.00 21.87 545 PRO A C 1
ATOM 4084 O O . PRO A 1 525 ? -18.874 -36.603 8.606 1.00 22.49 545 PRO A O 1
ATOM 4088 N N . ARG A 1 526 ? -17.363 -35.467 7.395 1.00 21.42 546 ARG A N 1
ATOM 4089 C CA . ARG A 1 526 ? -16.219 -36.151 8.013 1.00 21.50 546 ARG A CA 1
ATOM 4090 C C . ARG A 1 526 ? -15.970 -35.656 9.439 1.00 20.79 546 ARG A C 1
ATOM 4091 O O . ARG A 1 526 ? -15.149 -36.230 10.159 1.00 21.11 546 ARG A O 1
ATOM 4095 N N . HIS A 1 527 ? -16.667 -34.591 9.853 1.00 19.38 547 HIS A N 1
ATOM 4096 C CA . HIS A 1 527 ? -16.410 -33.967 11.149 1.00 18.38 547 HIS A CA 1
ATOM 4097 C C . HIS A 1 527 ? -17.607 -34.040 12.086 1.00 17.33 547 HIS A C 1
ATOM 4098 O O . HIS A 1 527 ? -18.691 -34.466 11.695 1.00 16.50 547 HIS A O 1
ATOM 4105 N N . ARG A 1 528 ? -17.367 -33.665 13.346 1.00 17.18 548 ARG A N 1
ATOM 4106 C CA . ARG A 1 528 ? -18.403 -33.679 14.385 1.00 17.00 548 ARG A CA 1
ATOM 4107 C C . ARG A 1 528 ? -18.703 -32.266 14.887 1.00 16.01 548 ARG A C 1
ATOM 4108 O O . ARG A 1 528 ? -17.844 -31.386 14.852 1.00 17.80 548 ARG A O 1
ATOM 4116 N N . VAL A 1 529 ? -19.931 -32.066 15.342 1.00 15.48 549 VAL A N 1
ATOM 4117 C CA . VAL A 1 529 ? -20.286 -30.887 16.137 1.00 14.47 549 VAL A CA 1
ATOM 4118 C C . VAL A 1 529 ? -20.668 -31.376 17.531 1.00 14.24 549 VAL A C 1
ATOM 4119 O O . VAL A 1 529 ? -21.602 -32.142 17.681 1.00 14.07 549 VAL A O 1
ATOM 4123 N N . VAL A 1 530 ? -19.904 -30.965 18.538 1.00 14.41 550 VAL A N 1
ATOM 4124 C CA . VAL A 1 530 ? -20.241 -31.243 19.930 1.00 14.03 550 VAL A CA 1
ATOM 4125 C C . VAL A 1 530 ? -20.660 -29.900 20.519 1.00 13.96 550 VAL A C 1
ATOM 4126 O O . VAL A 1 530 ? -19.837 -28.984 20.626 1.00 13.78 550 VAL A O 1
ATOM 4130 N N . GLN A 1 531 ? -21.942 -29.773 20.858 1.00 12.66 551 GLN A N 1
ATOM 4131 C CA . GLN A 1 531 ? -22.504 -28.458 21.175 1.00 12.11 551 GLN A CA 1
ATOM 4132 C C . GLN A 1 531 ? -23.617 -28.502 22.232 1.00 12.02 551 GLN A C 1
ATOM 4133 O O . GLN A 1 531 ? -24.255 -29.554 22.453 1.00 11.61 551 GLN A O 1
ATOM 4139 N N . PRO A 1 532 ? -23.873 -27.345 22.867 1.00 11.26 552 PRO A N 1
ATOM 4140 C CA . PRO A 1 532 ? -24.982 -27.213 23.796 1.00 11.54 552 PRO A CA 1
ATOM 4141 C C . PRO A 1 532 ? -26.364 -27.447 23.176 1.00 11.15 552 PRO A C 1
ATOM 4142 O O . PRO A 1 532 ? -26.617 -27.031 22.044 1.00 10.98 552 PRO A O 1
ATOM 4146 N N . THR A 1 533 ? -27.229 -28.096 23.947 1.00 11.62 553 THR A N 1
ATOM 4147 C CA . THR A 1 533 ? -28.660 -28.145 23.694 1.00 12.16 553 THR A CA 1
ATOM 4148 C C . THR A 1 533 ? -29.369 -27.730 24.984 1.00 11.94 553 THR A C 1
ATOM 4149 O O . THR A 1 533 ? -28.763 -27.749 26.048 1.00 10.99 553 THR A O 1
ATOM 4153 N N . LEU A 1 534 ? -30.655 -27.379 24.866 1.00 12.27 554 LEU A N 1
ATOM 4154 C CA . LEU A 1 534 ? -31.478 -26.930 25.978 1.00 13.58 554 LEU A CA 1
ATOM 4155 C C . LEU A 1 534 ? -32.328 -28.109 26.429 1.00 14.15 554 LEU A C 1
ATOM 4156 O O . LEU A 1 534 ? -33.107 -28.650 25.630 1.00 15.36 554 LEU A O 1
ATOM 4161 N N . GLU A 1 535 ? -32.156 -28.528 27.683 1.00 14.13 555 GLU A N 1
ATOM 4162 C CA . GLU A 1 535 ? -32.908 -29.630 28.302 1.00 15.29 555 GLU A CA 1
ATOM 4163 C C . GLU A 1 535 ? -33.874 -29.095 29.355 1.00 14.61 555 GLU A C 1
ATOM 4164 O O . GLU A 1 535 ? -33.480 -28.281 30.200 1.00 14.75 555 GLU A O 1
ATOM 4170 N N . GLN A 1 536 ? -35.118 -29.555 29.298 1.00 14.03 556 GLN A N 1
ATOM 4171 C CA . GLN A 1 536 ? -36.173 -29.146 30.230 1.00 13.56 556 GLN A CA 1
ATOM 4172 C C . GLN A 1 536 ? -36.549 -30.361 31.080 1.00 14.27 556 GLN A C 1
ATOM 4173 O O . GLN A 1 536 ? -36.677 -31.493 30.554 1.00 15.23 556 GLN A O 1
ATOM 4175 N N . THR A 1 537 ? -36.710 -30.151 32.373 1.00 13.08 557 THR A N 1
ATOM 4176 C CA . THR A 1 537 ? -37.167 -31.211 33.273 1.00 13.37 557 THR A CA 1
ATOM 4177 C C . THR A 1 537 ? -38.419 -30.736 33.968 1.00 13.46 557 THR A C 1
ATOM 4178 O O . THR A 1 537 ? -38.432 -29.635 34.532 1.00 12.10 557 THR A O 1
ATOM 4182 N N . GLN A 1 538 ? -39.459 -31.572 33.935 1.00 14.27 558 GLN A N 1
ATOM 4183 C CA . GLN A 1 538 ? -40.704 -31.295 34.645 1.00 15.11 558 GLN A CA 1
ATOM 4184 C C . GLN A 1 538 ? -40.725 -32.027 35.973 1.00 14.34 558 GLN A C 1
ATOM 4185 O O . GLN A 1 538 ? -40.127 -33.092 36.117 1.00 15.61 558 GLN A O 1
ATOM 4191 N N . TYR A 1 539 ? -41.402 -31.443 36.950 1.00 13.14 559 TYR A N 1
ATOM 4192 C CA . TYR A 1 539 ? -41.495 -31.996 38.287 1.00 12.44 559 TYR A CA 1
ATOM 4193 C C . TYR A 1 539 ? -42.967 -32.171 38.611 1.00 13.07 559 TYR A C 1
ATOM 4194 O O . TYR A 1 539 ? -43.756 -31.234 38.416 1.00 13.68 559 TYR A O 1
ATOM 4203 N N . SER A 1 540 ? -43.339 -33.371 39.079 1.00 11.69 560 SER A N 1
ATOM 4204 C CA . SER A 1 540 ? -44.738 -33.675 39.348 1.00 11.44 560 SER A CA 1
ATOM 4205 C C . SER A 1 540 ? -45.085 -33.810 40.832 1.00 10.47 560 SER A C 1
ATOM 4206 O O . SER A 1 540 ? -46.250 -33.718 41.193 1.00 10.19 560 SER A O 1
ATOM 4209 N N . TRP A 1 541 ? -44.090 -34.068 41.671 1.00 9.89 561 TRP A N 1
ATOM 4210 C CA . TRP A 1 541 ? -44.303 -34.436 43.070 1.00 9.87 561 TRP A CA 1
ATOM 4211 C C . TRP A 1 541 ? -43.340 -33.707 43.973 1.00 9.16 561 TRP A C 1
ATOM 4212 O O . TRP A 1 541 ? -42.201 -33.486 43.603 1.00 9.70 561 TRP A O 1
ATOM 4223 N N . GLU A 1 542 ? -43.778 -33.367 45.177 1.00 9.10 562 GLU A N 1
ATOM 4224 C CA . GLU A 1 542 ? -42.960 -32.545 46.086 1.00 8.87 562 GLU A CA 1
ATOM 4225 C C . GLU A 1 542 ? -41.558 -33.071 46.285 1.00 9.01 562 GLU A C 1
ATOM 4226 O O . GLU A 1 542 ? -40.597 -32.316 46.195 1.00 8.50 562 GLU A O 1
ATOM 4232 N N . ARG A 1 543 ? -41.408 -34.375 46.527 1.00 8.69 563 ARG A N 1
ATOM 4233 C CA A ARG A 1 543 ? -40.082 -34.940 46.805 0.60 9.21 563 ARG A CA 1
ATOM 4234 C CA B ARG A 1 543 ? -40.089 -34.927 46.815 0.40 9.24 563 ARG A CA 1
ATOM 4235 C C . ARG A 1 543 ? -39.080 -34.690 45.680 1.00 9.44 563 ARG A C 1
ATOM 4236 O O . ARG A 1 543 ? -37.858 -34.554 45.921 1.00 9.40 563 ARG A O 1
ATOM 4251 N N . GLN A 1 544 ? -39.571 -34.645 44.455 1.00 9.51 564 GLN A N 1
ATOM 4252 C CA . GLN A 1 544 ? -38.732 -34.419 43.283 1.00 10.21 564 GLN A CA 1
ATOM 4253 C C . GLN A 1 544 ? -38.122 -33.021 43.275 1.00 10.48 564 GLN A C 1
ATOM 4254 O O . GLN A 1 544 ? -37.070 -32.810 42.703 1.00 10.55 564 GLN A O 1
ATOM 4260 N N . ALA A 1 545 ? -38.822 -32.081 43.903 1.00 10.03 565 ALA A N 1
ATOM 4261 C CA . ALA A 1 545 ? -38.423 -30.672 43.921 1.00 10.50 565 ALA A CA 1
ATOM 4262 C C . ALA A 1 545 ? -37.849 -30.232 45.265 1.00 9.90 565 ALA A C 1
ATOM 4263 O O . ALA A 1 545 ? -37.696 -29.019 45.517 1.00 9.59 565 ALA A O 1
ATOM 4265 N N . ALA A 1 546 ? -37.534 -31.199 46.137 1.00 9.03 566 ALA A N 1
ATOM 4266 C CA . ALA A 1 546 ? -36.826 -30.937 47.394 1.00 9.50 566 ALA A CA 1
ATOM 4267 C C . ALA A 1 546 ? -35.332 -31.165 47.168 1.00 10.73 566 ALA A C 1
ATOM 4268 O O . ALA A 1 546 ? -34.871 -32.306 47.142 1.00 12.24 566 ALA A O 1
ATOM 4270 N N . PHE A 1 547 ? -34.579 -30.092 46.963 1.00 10.40 567 PHE A N 1
ATOM 4271 C CA . PHE A 1 547 ? -33.180 -30.211 46.598 1.00 10.92 567 PHE A CA 1
ATOM 4272 C C . PHE A 1 547 ? -32.345 -30.167 47.828 1.00 12.78 567 PHE A C 1
ATOM 4273 O O . PHE A 1 547 ? -32.360 -29.182 48.547 1.00 12.60 567 PHE A O 1
ATOM 4281 N N . ARG A 1 548 ? -31.607 -31.238 48.081 1.00 14.99 568 ARG A N 1
ATOM 4282 C CA . ARG A 1 548 ? -30.684 -31.287 49.223 1.00 16.27 568 ARG A CA 1
ATOM 4283 C C . ARG A 1 548 ? -29.375 -30.637 48.830 1.00 17.13 568 ARG A C 1
ATOM 4284 O O . ARG A 1 548 ? -29.091 -30.474 47.646 1.00 17.42 568 ARG A O 1
ATOM 4288 N N . PHE A 1 549 ? -28.577 -30.241 49.820 1.00 18.10 569 PHE A N 1
ATOM 4289 C CA . PHE A 1 549 ? -27.291 -29.611 49.544 1.00 19.45 569 PHE A CA 1
ATOM 4290 C C . PHE A 1 549 ? -26.325 -30.486 48.737 1.00 21.92 569 PHE A C 1
ATOM 4291 O O . PHE A 1 549 ? -25.552 -29.961 47.937 1.00 22.84 569 PHE A O 1
ATOM 4299 N N . LYS A 1 550 ? -26.397 -31.802 48.926 1.00 23.72 570 LYS A N 1
ATOM 4300 C CA . LYS A 1 550 ? -25.565 -32.744 48.165 1.00 25.58 570 LYS A CA 1
ATOM 4301 C C . LYS A 1 550 ? -26.012 -32.873 46.715 1.00 27.04 570 LYS A C 1
ATOM 4302 O O . LYS A 1 550 ? -25.225 -33.284 45.883 1.00 28.98 570 LYS A O 1
ATOM 4304 N N . ARG A 1 551 ? -27.277 -32.578 46.423 1.00 28.03 571 ARG A N 1
ATOM 4305 C CA . ARG A 1 551 ? -27.803 -32.661 45.054 1.00 28.32 571 ARG A CA 1
ATOM 4306 C C . ARG A 1 551 ? -27.339 -31.467 44.197 1.00 27.97 571 ARG A C 1
ATOM 4307 O O . ARG A 1 551 ? -27.211 -30.321 44.695 1.00 27.87 571 ARG A O 1
ATOM 4315 N N . LYS A 1 552 ? -27.053 -31.749 42.921 1.00 26.64 572 LYS A N 1
ATOM 4316 C CA . LYS A 1 552 ? -26.727 -30.706 41.951 1.00 25.82 572 LYS A CA 1
ATOM 4317 C C . LYS A 1 552 ? -27.968 -29.841 41.755 1.00 23.66 572 LYS A C 1
ATOM 4318 O O . LYS A 1 552 ? -29.043 -30.356 41.404 1.00 25.21 572 LYS A O 1
ATOM 4320 N N . LEU A 1 553 ? -27.825 -28.544 42.004 1.00 21.79 573 LEU A N 1
ATOM 4321 C CA . LEU A 1 553 ? -28.958 -27.597 41.907 1.00 19.04 573 LEU A CA 1
ATOM 4322 C C . LEU A 1 553 ? -28.972 -27.021 40.486 1.00 16.09 573 LEU A C 1
ATOM 4323 O O . LEU A 1 553 ? -27.997 -26.418 40.057 1.00 14.10 573 LEU A O 1
ATOM 4328 N N . PRO A 1 554 ? -30.057 -27.239 39.741 1.00 13.74 574 PRO A N 1
ATOM 4329 C CA . PRO A 1 554 ? -30.091 -26.727 38.373 1.00 13.45 574 PRO A CA 1
ATOM 4330 C C . PRO A 1 554 ? -29.930 -25.202 38.304 1.00 13.67 574 PRO A C 1
ATOM 4331 O O . PRO A 1 554 ? -30.307 -24.489 39.251 1.00 13.25 574 PRO A O 1
ATOM 4335 N N . LYS A 1 555 ? -29.352 -24.727 37.191 1.00 13.89 575 LYS A N 1
ATOM 4336 C CA . LYS A 1 555 ? -29.010 -23.317 37.025 1.00 14.69 575 LYS A CA 1
ATOM 4337 C C . LYS A 1 555 ? -30.233 -22.460 36.733 1.00 13.43 575 LYS A C 1
ATOM 4338 O O . LYS A 1 555 ? -30.225 -21.259 37.007 1.00 14.15 575 LYS A O 1
ATOM 4341 N N . TYR A 1 556 ? -31.288 -23.092 36.216 1.00 11.17 576 TYR A N 1
ATOM 4342 C CA . TYR A 1 556 ? -32.591 -22.459 35.966 1.00 10.66 576 TYR A CA 1
ATOM 4343 C C . TYR A 1 556 ? -33.687 -23.141 36.789 1.00 10.13 576 TYR A C 1
ATOM 4344 O O . TYR A 1 556 ? -34.060 -24.271 36.502 1.00 10.10 576 TYR A O 1
ATOM 4353 N N . LEU A 1 557 ? -34.199 -22.428 37.787 1.00 9.16 577 LEU A N 1
ATOM 4354 C CA . LEU A 1 557 ? -35.273 -22.916 38.675 1.00 8.82 577 LEU A CA 1
ATOM 4355 C C . LEU A 1 557 ? -36.518 -22.078 38.360 1.00 8.96 577 LEU A C 1
ATOM 4356 O O . LEU A 1 557 ? -36.593 -20.876 38.721 1.00 10.00 577 LEU A O 1
ATOM 4361 N N . LEU A 1 558 ? -37.472 -22.672 37.655 1.00 9.19 578 LEU A N 1
ATOM 4362 C CA . LEU A 1 558 ? -38.620 -21.919 37.109 1.00 9.13 578 LEU A CA 1
ATOM 4363 C C . LEU A 1 558 ? -39.982 -22.281 37.726 1.00 9.40 578 LEU A C 1
ATOM 4364 O O . LEU A 1 558 ? -40.349 -23.459 37.839 1.00 9.64 578 LEU A O 1
ATOM 4369 N N . PHE A 1 559 ? -40.732 -21.242 38.079 1.00 8.76 579 PHE A N 1
ATOM 4370 C CA . PHE A 1 559 ? -42.118 -21.374 38.499 1.00 8.48 579 PHE A CA 1
ATOM 4371 C C . PHE A 1 559 ? -42.988 -20.829 37.373 1.00 8.94 579 PHE A C 1
ATOM 4372 O O . PHE A 1 559 ? -42.902 -19.646 37.011 1.00 8.27 579 PHE A O 1
ATOM 4380 N N . THR A 1 560 ? -43.785 -21.716 36.786 1.00 8.69 580 THR A N 1
ATOM 4381 C CA . THR A 1 560 ? -44.458 -21.433 35.531 1.00 9.29 580 THR A CA 1
ATOM 4382 C C . THR A 1 560 ? -45.966 -21.345 35.649 1.00 10.01 580 THR A C 1
ATOM 4383 O O . THR A 1 560 ? -46.581 -22.038 36.462 1.00 10.37 580 THR A O 1
ATOM 4387 N N . SER A 1 561 ? -46.537 -20.496 34.813 1.00 10.73 581 SER A N 1
ATOM 4388 C CA . SER A 1 561 ? -47.970 -20.434 34.557 1.00 11.88 581 SER A CA 1
ATOM 4389 C C . SER A 1 561 ? -48.279 -21.195 33.269 1.00 13.24 581 SER A C 1
ATOM 4390 O O . SER A 1 561 ? -47.449 -21.244 32.370 1.00 13.71 581 SER A O 1
ATOM 4393 N N . PRO A 1 562 ? -49.505 -21.733 33.139 1.00 14.23 582 PRO A N 1
ATOM 4394 C CA . PRO A 1 562 ? -49.835 -22.379 31.847 1.00 15.66 582 PRO A CA 1
ATOM 4395 C C . PRO A 1 562 ? -49.981 -21.357 30.681 1.00 16.08 582 PRO A C 1
ATOM 4396 O O . PRO A 1 562 ? -49.896 -21.714 29.519 1.00 17.66 582 PRO A O 1
ATOM 4400 N N . GLN A 1 563 ? -50.149 -20.093 31.013 1.00 16.85 583 GLN A N 1
ATOM 4401 C CA . GLN A 1 563 ? -50.280 -19.022 30.030 1.00 18.21 583 GLN A CA 1
ATOM 4402 C C . GLN A 1 563 ? -48.970 -18.888 29.250 1.00 18.28 583 GLN A C 1
ATOM 4403 O O . GLN A 1 563 ? -47.887 -18.986 29.835 1.00 16.74 583 GLN A O 1
ATOM 4409 N N . GLU A 1 564 ? -49.072 -18.692 27.941 1.00 18.25 584 GLU A N 1
ATOM 4410 C CA . GLU A 1 564 ? -47.883 -18.492 27.096 1.00 18.09 584 GLU A CA 1
ATOM 4411 C C . GLU A 1 564 ? -47.703 -17.015 26.753 1.00 16.77 584 GLU A C 1
ATOM 4412 O O . GLU A 1 564 ? -48.684 -16.250 26.690 1.00 15.85 584 GLU A O 1
ATOM 4418 N N . ASN A 1 565 ? -46.443 -16.603 26.568 1.00 14.33 585 ASN A N 1
ATOM 4419 C CA . ASN A 1 565 ? -46.147 -15.262 26.059 1.00 12.88 585 ASN A CA 1
ATOM 4420 C C . ASN A 1 565 ? -46.417 -15.259 24.554 1.00 12.76 585 ASN A C 1
ATOM 4421 O O . ASN A 1 565 ? -46.769 -16.314 24.003 1.00 12.14 585 ASN A O 1
ATOM 4426 N N . PRO A 1 566 ? -46.241 -14.108 23.864 1.00 13.06 586 PRO A N 1
ATOM 4427 C CA . PRO A 1 566 ? -46.577 -14.076 22.431 1.00 12.66 586 PRO A CA 1
ATOM 4428 C C . PRO A 1 566 ? -45.696 -14.950 21.519 1.00 12.54 586 PRO A C 1
ATOM 4429 O O . PRO A 1 566 ? -46.050 -15.176 20.346 1.00 12.47 586 PRO A O 1
ATOM 4433 N N . TRP A 1 567 ? -44.589 -15.460 22.048 1.00 11.40 587 TRP A N 1
ATOM 4434 C CA . TRP A 1 567 ? -43.630 -16.255 21.301 1.00 10.95 587 TRP A CA 1
ATOM 4435 C C . TRP A 1 567 ? -43.759 -17.755 21.570 1.00 11.56 587 TRP A C 1
ATOM 4436 O O . TRP A 1 567 ? -42.941 -18.530 21.096 1.00 11.43 587 TRP A O 1
ATOM 4447 N N . GLY A 1 568 ? -44.772 -18.156 22.349 1.00 11.89 588 GLY A N 1
ATOM 4448 C CA . GLY A 1 568 ? -45.096 -19.571 22.568 1.00 12.13 588 GLY A CA 1
ATOM 4449 C C . GLY A 1 568 ? -44.387 -20.219 23.743 1.00 12.38 588 GLY A C 1
ATOM 4450 O O . GLY A 1 568 ? -44.399 -21.450 23.880 1.00 13.94 588 GLY A O 1
ATOM 4451 N N . HIS A 1 569 ? -43.744 -19.401 24.581 1.00 10.51 589 HIS A N 1
ATOM 4452 C CA . HIS A 1 569 ? -43.085 -19.891 25.786 1.00 10.29 589 HIS A CA 1
ATOM 4453 C C . HIS A 1 569 ? -43.905 -19.607 27.041 1.00 10.02 589 HIS A C 1
ATOM 4454 O O . HIS A 1 569 ? -44.538 -18.564 27.165 1.00 9.67 589 HIS A O 1
ATOM 4461 N N . LYS A 1 570 ? -43.908 -20.561 27.970 1.00 10.05 590 LYS A N 1
ATOM 4462 C CA . LYS A 1 570 ? -44.672 -20.394 29.196 1.00 10.39 590 LYS A CA 1
ATOM 4463 C C . LYS A 1 570 ? -44.138 -19.228 30.043 1.00 9.74 590 LYS A C 1
ATOM 4464 O O . LYS A 1 570 ? -42.921 -19.006 30.165 1.00 10.42 590 LYS A O 1
ATOM 4467 N N . ARG A 1 571 ? -45.075 -18.458 30.572 1.00 9.74 591 ARG A N 1
ATOM 4468 C CA . ARG A 1 571 ? -44.764 -17.319 31.417 1.00 9.56 591 ARG A CA 1
ATOM 4469 C C . ARG A 1 571 ? -44.271 -17.802 32.767 1.00 10.33 591 ARG A C 1
ATOM 4470 O O . ARG A 1 571 ? -44.984 -18.522 33.484 1.00 11.74 591 ARG A O 1
ATOM 4478 N N . SER A 1 572 ? -43.051 -17.395 33.145 1.00 9.31 592 SER A N 1
ATOM 4479 C CA A SER A 1 572 ? -42.392 -17.948 34.322 0.60 8.89 592 SER A CA 1
ATOM 4480 C CA B SER A 1 572 ? -42.489 -17.904 34.380 0.40 9.41 592 SER A CA 1
ATOM 4481 C C . SER A 1 572 ? -41.663 -16.866 35.110 1.00 8.83 592 SER A C 1
ATOM 4482 O O . SER A 1 572 ? -41.336 -15.799 34.567 1.00 7.44 592 SER A O 1
ATOM 4487 N N . TYR A 1 573 ? -41.364 -17.193 36.354 1.00 8.24 593 TYR A N 1
ATOM 4488 C CA . TYR A 1 573 ? -40.395 -16.465 37.156 1.00 8.42 593 TYR A CA 1
ATOM 4489 C C . TYR A 1 573 ? -39.332 -17.433 37.604 1.00 8.67 593 TYR A C 1
ATOM 4490 O O . TYR A 1 573 ? -39.622 -18.570 37.986 1.00 9.15 593 TYR A O 1
ATOM 4499 N N . ARG A 1 574 ? -38.094 -16.953 37.582 1.00 9.00 594 ARG A N 1
ATOM 4500 C CA . ARG A 1 574 ? -36.920 -17.735 37.873 1.00 8.82 594 ARG A CA 1
ATOM 4501 C C . ARG A 1 574 ? -36.398 -17.356 39.256 1.00 9.36 594 ARG A C 1
ATOM 4502 O O . ARG A 1 574 ? -36.289 -16.164 39.579 1.00 8.83 594 ARG A O 1
ATOM 4510 N N . LEU A 1 575 ? -36.040 -18.359 40.058 1.00 9.06 595 LEU A N 1
ATOM 4511 C CA . LEU A 1 575 ? -35.415 -18.160 41.366 1.00 9.73 595 LEU A CA 1
ATOM 4512 C C . LEU A 1 575 ? -33.918 -18.421 41.272 1.00 10.14 595 LEU A C 1
ATOM 4513 O O . LEU A 1 575 ? -33.494 -19.494 40.813 1.00 9.93 595 LEU A O 1
ATOM 4518 N N . GLN A 1 576 ? -33.119 -17.449 41.721 1.00 10.18 596 GLN A N 1
ATOM 4519 C CA . GLN A 1 576 ? -31.670 -17.525 41.668 1.00 11.29 596 GLN A CA 1
ATOM 4520 C C . GLN A 1 576 ? -31.136 -17.256 43.064 1.00 11.48 596 GLN A C 1
ATOM 4521 O O . GLN A 1 576 ? -31.383 -16.174 43.621 1.00 11.62 596 GLN A O 1
ATOM 4527 N N . ILE A 1 577 ? -30.410 -18.214 43.617 1.00 11.45 597 ILE A N 1
ATOM 4528 C CA . ILE A 1 577 ? -30.019 -18.191 45.026 1.00 12.01 597 ILE A CA 1
ATOM 4529 C C . ILE A 1 577 ? -28.550 -17.756 45.159 1.00 13.03 597 ILE A C 1
ATOM 4530 O O . ILE A 1 577 ? -27.677 -18.268 44.426 1.00 12.59 597 ILE A O 1
ATOM 4535 N N A HIS A 1 578 ? -28.300 -16.810 46.066 0.50 13.14 598 HIS A N 1
ATOM 4536 N N B HIS A 1 578 ? -28.287 -16.787 46.046 0.50 13.07 598 HIS A N 1
ATOM 4537 C CA A HIS A 1 578 ? -26.955 -16.366 46.395 0.50 13.87 598 HIS A CA 1
ATOM 4538 C CA B HIS A 1 578 ? -26.922 -16.370 46.389 0.50 13.76 598 HIS A CA 1
ATOM 4539 C C A HIS A 1 578 ? -26.633 -16.807 47.818 0.50 14.02 598 HIS A C 1
ATOM 4540 C C B HIS A 1 578 ? -26.632 -16.811 47.813 0.50 13.95 598 HIS A C 1
ATOM 4541 O O A HIS A 1 578 ? -27.093 -16.197 48.788 0.50 13.77 598 HIS A O 1
ATOM 4542 O O B HIS A 1 578 ? -27.116 -16.211 48.778 0.50 13.72 598 HIS A O 1
ATOM 4555 N N . SER A 1 579 ? -25.843 -17.867 47.939 1.00 14.07 599 SER A N 1
ATOM 4556 C CA . SER A 1 579 ? -25.591 -18.484 49.237 1.00 14.04 599 SER A CA 1
ATOM 4557 C C . SER A 1 579 ? -24.297 -19.288 49.245 1.00 15.36 599 SER A C 1
ATOM 4558 O O . SER A 1 579 ? -23.831 -19.744 48.183 1.00 15.29 599 SER A O 1
ATOM 4561 N N . MET A 1 580 ? -23.735 -19.433 50.448 1.00 16.06 600 MET A N 1
ATOM 4562 C CA A MET A 1 580 ? -22.627 -20.346 50.717 0.70 17.14 600 MET A CA 1
ATOM 4563 C CA B MET A 1 580 ? -22.643 -20.364 50.690 0.30 16.77 600 MET A CA 1
ATOM 4564 C C . MET A 1 580 ? -23.031 -21.361 51.788 1.00 16.82 600 MET A C 1
ATOM 4565 O O . MET A 1 580 ? -22.177 -21.893 52.479 1.00 18.50 600 MET A O 1
ATOM 4574 N N . ALA A 1 581 ? -24.328 -21.622 51.939 1.00 15.80 601 ALA A N 1
ATOM 4575 C CA . ALA A 1 581 ? -24.817 -22.569 52.961 1.00 15.27 601 ALA A CA 1
ATOM 4576 C C . ALA A 1 581 ? -24.496 -24.008 52.586 1.00 14.97 601 ALA A C 1
ATOM 4577 O O . ALA A 1 581 ? -24.219 -24.314 51.437 1.00 14.58 601 ALA A O 1
ATOM 4579 N N . ASP A 1 582 ? -24.541 -24.900 53.565 1.00 16.00 602 ASP A N 1
ATOM 4580 C CA . ASP A 1 582 ? -24.369 -26.332 53.329 1.00 16.38 602 ASP A CA 1
ATOM 4581 C C . ASP A 1 582 ? -25.057 -27.018 54.491 1.00 16.17 602 ASP A C 1
ATOM 4582 O O . ASP A 1 582 ? -25.545 -26.341 55.400 1.00 15.72 602 ASP A O 1
ATOM 4587 N N . GLN A 1 583 ? -25.126 -28.348 54.462 1.00 16.27 603 GLN A N 1
ATOM 4588 C CA . GLN A 1 583 ? -25.686 -29.100 55.565 1.00 16.58 603 GLN A CA 1
ATOM 4589 C C . GLN A 1 583 ? -24.795 -28.935 56.789 1.00 16.98 603 GLN A C 1
ATOM 4590 O O . GLN A 1 583 ? -23.589 -29.190 56.702 1.00 17.64 603 GLN A O 1
ATOM 4596 N N . VAL A 1 584 ? -25.384 -28.558 57.922 1.00 16.41 604 VAL A N 1
ATOM 4597 C CA . VAL A 1 584 ? -24.602 -28.314 59.138 1.00 16.79 604 VAL A CA 1
ATOM 4598 C C . VAL A 1 584 ? -24.753 -29.486 60.122 1.00 17.32 604 VAL A C 1
ATOM 4599 O O . VAL A 1 584 ? -23.786 -30.223 60.373 1.00 18.06 604 VAL A O 1
ATOM 4603 N N . LEU A 1 585 ? -25.949 -29.701 60.647 1.00 17.00 605 LEU A N 1
ATOM 4604 C CA . LEU A 1 585 ? -26.165 -30.814 61.572 1.00 16.73 605 LEU A CA 1
ATOM 4605 C C . LEU A 1 585 ? -26.576 -32.097 60.825 1.00 16.91 605 LEU A C 1
ATOM 4606 O O . LEU A 1 585 ? -27.126 -32.036 59.722 1.00 16.11 605 LEU A O 1
ATOM 4611 N N . PRO A 1 586 ? -26.343 -33.278 61.440 1.00 16.60 606 PRO A N 1
ATOM 4612 C CA . PRO A 1 586 ? -26.784 -34.511 60.788 1.00 16.88 606 PRO A CA 1
ATOM 4613 C C . PRO A 1 586 ? -28.301 -34.603 60.728 1.00 16.94 606 PRO A C 1
ATOM 4614 O O . PRO A 1 586 ? -28.960 -34.432 61.743 1.00 17.26 606 PRO A O 1
ATOM 4618 N N . PRO A 1 587 ? -28.866 -34.849 59.540 1.00 17.43 607 PRO A N 1
ATOM 4619 C CA . PRO A 1 587 ? -30.313 -35.042 59.482 1.00 16.94 607 PRO A CA 1
ATOM 4620 C C . PRO A 1 587 ? -30.801 -36.113 60.448 1.00 17.46 607 PRO A C 1
ATOM 4621 O O . PRO A 1 587 ? -30.253 -37.223 60.479 1.00 17.67 607 PRO A O 1
ATOM 4625 N N . GLY A 1 588 ? -31.801 -35.775 61.254 1.00 16.81 608 GLY A N 1
ATOM 4626 C CA . GLY A 1 588 ? -32.386 -36.711 62.203 1.00 17.43 608 GLY A CA 1
ATOM 4627 C C . GLY A 1 588 ? -31.765 -36.704 63.597 1.00 17.18 608 GLY A C 1
ATOM 4628 O O . GLY A 1 588 ? -32.267 -37.381 64.487 1.00 18.01 608 GLY A O 1
ATOM 4629 N N . TRP A 1 589 ? -30.698 -35.939 63.811 1.00 16.51 609 TRP A N 1
ATOM 4630 C CA . TRP A 1 589 ? -30.020 -35.950 65.109 1.00 16.28 609 TRP A CA 1
ATOM 4631 C C . TRP A 1 589 ? -30.505 -34.845 66.058 1.00 15.63 609 TRP A C 1
ATOM 4632 O O . TRP A 1 589 ? -30.191 -33.675 65.851 1.00 15.60 609 TRP A O 1
ATOM 4643 N N . GLN A 1 590 ? -31.235 -35.236 67.098 1.00 15.18 610 GLN A N 1
ATOM 4644 C CA . GLN A 1 590 ? -31.576 -34.352 68.218 1.00 15.32 610 GLN A CA 1
ATOM 4645 C C . GLN A 1 590 ? -32.102 -32.964 67.794 1.00 14.64 610 GLN A C 1
ATOM 4646 O O . GLN A 1 590 ? -33.193 -32.887 67.231 1.00 14.24 610 GLN A O 1
ATOM 4652 N N . GLU A 1 591 ? -31.344 -31.900 68.064 1.00 14.68 611 GLU A N 1
ATOM 4653 C CA . GLU A 1 591 ? -31.786 -30.506 67.817 1.00 14.73 611 GLU A CA 1
ATOM 4654 C C . GLU A 1 591 ? -31.993 -30.159 66.330 1.00 14.49 611 GLU A C 1
ATOM 4655 O O . GLU A 1 591 ? -32.656 -29.152 65.995 1.00 13.20 611 GLU A O 1
ATOM 4661 N N . GLU A 1 592 ? -31.454 -30.991 65.440 1.00 12.83 612 GLU A N 1
ATOM 4662 C CA . GLU A 1 592 ? -31.677 -30.813 63.999 1.00 12.65 612 GLU A CA 1
ATOM 4663 C C . GLU A 1 592 ? -33.152 -30.848 63.639 1.00 11.78 612 GLU A C 1
ATOM 4664 O O . GLU A 1 592 ? -33.539 -30.295 62.610 1.00 11.70 612 GLU A O 1
ATOM 4670 N N . GLN A 1 593 ? -33.974 -31.490 64.476 1.00 11.81 613 GLN A N 1
ATOM 4671 C CA . GLN A 1 593 ? -35.423 -31.543 64.259 1.00 11.56 613 GLN A CA 1
ATOM 4672 C C . GLN A 1 593 ? -36.038 -30.138 64.183 1.00 11.27 613 GLN A C 1
ATOM 4673 O O . GLN A 1 593 ? -37.122 -29.954 63.600 1.00 9.99 613 GLN A O 1
ATOM 4679 N N . ALA A 1 594 ? -35.364 -29.158 64.788 1.00 11.29 614 ALA A N 1
ATOM 4680 C CA . ALA A 1 594 ? -35.851 -27.775 64.805 1.00 11.46 614 ALA A CA 1
ATOM 4681 C C . ALA A 1 594 ? -35.572 -27.030 63.516 1.00 10.96 614 ALA A C 1
ATOM 4682 O O . ALA A 1 594 ? -36.172 -25.976 63.264 1.00 11.61 614 ALA A O 1
ATOM 4684 N N . ILE A 1 595 ? -34.632 -27.545 62.717 1.00 10.51 615 ILE A N 1
ATOM 4685 C CA . ILE A 1 595 ? -34.172 -26.848 61.529 1.00 9.88 615 ILE A CA 1
ATOM 4686 C C . ILE A 1 595 ? -34.056 -27.774 60.316 1.00 9.78 615 ILE A C 1
ATOM 4687 O O . ILE A 1 595 ? -33.114 -27.672 59.552 1.00 9.89 615 ILE A O 1
ATOM 4692 N N . THR A 1 596 ? -35.057 -28.626 60.115 1.00 8.91 616 THR A N 1
ATOM 4693 C CA . THR A 1 596 ? -35.042 -29.562 58.989 1.00 8.96 616 THR A CA 1
ATOM 4694 C C . THR A 1 596 ? -35.180 -28.841 57.640 1.00 8.54 616 THR A C 1
ATOM 4695 O O . THR A 1 596 ? -34.827 -29.390 56.614 1.00 9.16 616 THR A O 1
ATOM 4699 N N . TRP A 1 597 ? -35.688 -27.610 57.643 1.00 9.58 617 TRP A N 1
ATOM 4700 C CA . TRP A 1 597 ? -35.712 -26.790 56.422 1.00 8.72 617 TRP A CA 1
ATOM 4701 C C . TRP A 1 597 ? -34.292 -26.535 55.893 1.00 9.20 617 TRP A C 1
ATOM 4702 O O . TRP A 1 597 ? -34.094 -26.334 54.678 1.00 9.58 617 TRP A O 1
ATOM 4713 N N . ALA A 1 598 ? -33.309 -26.529 56.797 1.00 9.15 618 ALA A N 1
ATOM 4714 C CA . ALA A 1 598 ? -31.910 -26.264 56.446 1.00 9.47 618 ALA A CA 1
ATOM 4715 C C . ALA A 1 598 ? -31.236 -27.435 55.719 1.00 9.89 618 ALA A C 1
ATOM 4716 O O . ALA A 1 598 ? -30.062 -27.363 55.386 1.00 11.68 618 ALA A O 1
ATOM 4718 N N . ARG A 1 599 ? -31.968 -28.521 55.504 1.00 9.70 619 ARG A N 1
ATOM 4719 C CA . ARG A 1 599 ? -31.519 -29.580 54.603 1.00 10.44 619 ARG A CA 1
ATOM 4720 C C . ARG A 1 599 ? -31.622 -29.169 53.124 1.00 10.84 619 ARG A C 1
ATOM 4721 O O . ARG A 1 599 ? -31.007 -29.799 52.255 1.00 10.51 619 ARG A O 1
ATOM 4729 N N . TYR A 1 600 ? -32.421 -28.132 52.847 1.00 10.39 620 TYR A N 1
ATOM 4730 C CA . TYR A 1 600 ? -32.832 -27.807 51.479 1.00 10.17 620 TYR A CA 1
ATOM 4731 C C . TYR A 1 600 ? -32.541 -26.348 51.103 1.00 9.84 620 TYR A C 1
ATOM 4732 O O . TYR A 1 600 ? -33.198 -25.460 51.615 1.00 9.28 620 TYR A O 1
ATOM 4741 N N . PRO A 1 601 ? -31.611 -26.112 50.170 1.00 9.21 621 PRO A N 1
ATOM 4742 C CA . PRO A 1 601 ? -31.540 -24.763 49.596 1.00 8.79 621 PRO A CA 1
ATOM 4743 C C . PRO A 1 601 ? -32.856 -24.350 48.947 1.00 8.61 621 PRO A C 1
ATOM 4744 O O . PRO A 1 601 ? -33.239 -23.170 49.019 1.00 8.48 621 PRO A O 1
ATOM 4748 N N . LEU A 1 602 ? -33.538 -25.299 48.301 1.00 8.18 622 LEU A N 1
ATOM 4749 C CA . LEU A 1 602 ? -34.869 -25.079 47.726 1.00 8.20 622 LEU A CA 1
ATOM 4750 C C . LEU A 1 602 ? -35.706 -26.306 47.999 1.00 8.29 622 LEU A C 1
ATOM 4751 O O . LEU A 1 602 ? -35.261 -27.438 47.734 1.00 8.85 622 LEU A O 1
ATOM 4756 N N . ALA A 1 603 ? -36.918 -26.078 48.490 1.00 8.38 623 ALA A N 1
ATOM 4757 C CA . ALA A 1 603 ? -37.954 -27.097 48.486 1.00 8.49 623 ALA A CA 1
ATOM 4758 C C . ALA A 1 603 ? -39.267 -26.445 48.084 1.00 8.90 623 ALA A C 1
ATOM 4759 O O . ALA A 1 603 ? -39.492 -25.256 48.332 1.00 9.21 623 ALA A O 1
ATOM 4761 N N . VAL A 1 604 ? -40.126 -27.225 47.457 1.00 8.17 624 VAL A N 1
ATOM 4762 C CA . VAL A 1 604 ? -41.385 -26.718 46.923 1.00 8.33 624 VAL A CA 1
ATOM 4763 C C . VAL A 1 604 ? -42.520 -27.496 47.566 1.00 8.98 624 VAL A C 1
ATOM 4764 O O . VAL A 1 604 ? -42.532 -28.728 47.513 1.00 9.09 624 VAL A O 1
ATOM 4768 N N . THR A 1 605 ? -43.451 -26.798 48.202 1.00 8.97 625 THR A N 1
ATOM 4769 C CA . THR A 1 605 ? -44.625 -27.470 48.774 1.00 8.73 625 THR A CA 1
ATOM 4770 C C . THR A 1 605 ? -45.950 -27.006 48.176 1.00 9.24 625 THR A C 1
ATOM 4771 O O . THR A 1 605 ? -46.062 -25.905 47.594 1.00 9.03 625 THR A O 1
ATOM 4775 N N . LYS A 1 606 ? -46.957 -27.869 48.299 1.00 9.31 626 LYS A N 1
ATOM 4776 C CA . LYS A 1 606 ? -48.350 -27.471 48.059 1.00 9.23 626 LYS A CA 1
ATOM 4777 C C . LYS A 1 606 ? -48.854 -26.582 49.206 1.00 8.65 626 LYS A C 1
ATOM 4778 O O . LYS A 1 606 ? -48.701 -26.917 50.389 1.00 7.87 626 LYS A O 1
ATOM 4784 N N . TYR A 1 607 ? -49.441 -25.431 48.837 1.00 9.15 627 TYR A N 1
ATOM 4785 C CA . TYR A 1 607 ? -49.952 -24.449 49.793 1.00 9.25 627 TYR A CA 1
ATOM 4786 C C . TYR A 1 607 ? -50.984 -25.086 50.723 1.00 10.22 627 TYR A C 1
ATOM 4787 O O . TYR A 1 607 ? -51.875 -25.801 50.255 1.00 9.97 627 TYR A O 1
ATOM 4796 N N . ARG A 1 608 ? -50.877 -24.765 52.006 1.00 10.21 628 ARG A N 1
ATOM 4797 C CA . ARG A 1 608 ? -51.824 -25.199 53.017 1.00 12.30 628 ARG A CA 1
ATOM 4798 C C . ARG A 1 608 ? -51.821 -24.197 54.192 1.00 11.56 628 ARG A C 1
ATOM 4799 O O . ARG A 1 608 ? -50.763 -23.744 54.632 1.00 10.48 628 ARG A O 1
ATOM 4807 N N . GLU A 1 609 ? -53.012 -23.873 54.703 1.00 12.38 629 GLU A N 1
ATOM 4808 C CA . GLU A 1 609 ? -53.129 -22.947 55.862 1.00 12.79 629 GLU A CA 1
ATOM 4809 C C . GLU A 1 609 ? -52.465 -23.463 57.151 1.00 14.21 629 GLU A C 1
ATOM 4810 O O . GLU A 1 609 ? -52.135 -22.682 58.061 1.00 14.40 629 GLU A O 1
ATOM 4816 N N . SER A 1 610 ? -52.258 -24.770 57.243 1.00 13.93 630 SER A N 1
ATOM 4817 C CA . SER A 1 610 ? -51.613 -25.342 58.407 1.00 14.78 630 SER A CA 1
ATOM 4818 C C . SER A 1 610 ? -50.094 -25.397 58.269 1.00 14.62 630 SER A C 1
ATOM 4819 O O . SER A 1 610 ? -49.418 -25.863 59.187 1.00 16.30 630 SER A O 1
ATOM 4822 N N . GLU A 1 611 ? -49.558 -24.898 57.158 1.00 12.58 631 GLU A N 1
ATOM 4823 C CA . GLU A 1 611 ? -48.121 -24.941 56.881 1.00 12.02 631 GLU A CA 1
ATOM 4824 C C . GLU A 1 611 ? -47.611 -23.546 56.457 1.00 11.59 631 GLU A C 1
ATOM 4825 O O . GLU A 1 611 ? -46.805 -23.418 55.540 1.00 12.72 631 GLU A O 1
ATOM 4831 N N . LEU A 1 612 ? -48.060 -22.506 57.148 1.00 11.71 632 LEU A N 1
ATOM 4832 C CA . LEU A 1 612 ? -47.729 -21.136 56.738 1.00 11.26 632 LEU A CA 1
ATOM 4833 C C . LEU A 1 612 ? -46.324 -20.740 57.182 1.00 11.47 632 LEU A C 1
ATOM 4834 O O . LEU A 1 612 ? -45.746 -19.808 56.623 1.00 10.68 632 LEU A O 1
ATOM 4839 N N . CYS A 1 613 ? -45.811 -21.403 58.217 1.00 11.32 633 CYS A N 1
ATOM 4840 C CA . CYS A 1 613 ? -44.520 -21.054 58.792 1.00 12.15 633 CYS A CA 1
ATOM 4841 C C . CYS A 1 613 ? -43.632 -22.249 58.923 1.00 11.03 633 CYS A C 1
ATOM 4842 O O . CYS A 1 613 ? -44.114 -23.327 59.254 1.00 11.07 633 CYS A O 1
ATOM 4845 N N . SER A 1 614 ? -42.327 -22.048 58.761 1.00 10.34 634 SER A N 1
ATOM 4846 C CA . SER A 1 614 ? -41.372 -23.138 58.949 1.00 10.64 634 SER A CA 1
ATOM 4847 C C . SER A 1 614 ? -40.754 -23.165 60.348 1.00 10.76 634 SER A C 1
ATOM 4848 O O . SER A 1 614 ? -40.076 -24.137 60.705 1.00 11.60 634 SER A O 1
ATOM 4851 N N . SER A 1 615 ? -40.956 -22.113 61.145 1.00 11.15 635 SER A N 1
ATOM 4852 C CA . SER A 1 615 ? -40.461 -22.082 62.507 1.00 10.94 635 SER A CA 1
ATOM 4853 C C . SER A 1 615 ? -41.522 -21.488 63.450 1.00 10.73 635 SER A C 1
ATOM 4854 O O . SER A 1 615 ? -42.683 -21.369 63.068 1.00 11.70 635 SER A O 1
ATOM 4857 N N . SER A 1 616 ? -41.109 -21.155 64.663 1.00 11.12 636 SER A N 1
ATOM 4858 C CA . SER A 1 616 ? -41.990 -20.596 65.690 1.00 10.75 636 SER A CA 1
ATOM 4859 C C . SER A 1 616 ? -41.167 -20.013 66.815 1.00 10.95 636 SER A C 1
ATOM 4860 O O . SER A 1 616 ? -39.959 -20.263 66.940 1.00 10.80 636 SER A O 1
ATOM 4863 N N . ILE A 1 617 ? -41.841 -19.253 67.674 1.00 11.02 637 ILE A N 1
ATOM 4864 C CA . ILE A 1 617 ? -41.191 -18.686 68.852 1.00 11.49 637 ILE A CA 1
ATOM 4865 C C . ILE A 1 617 ? -40.749 -19.740 69.851 1.00 11.06 637 ILE A C 1
ATOM 4866 O O . ILE A 1 617 ? -39.958 -19.442 70.731 1.00 12.75 637 ILE A O 1
ATOM 4871 N N . TYR A 1 618 ? -41.247 -20.966 69.683 1.00 11.39 638 TYR A N 1
ATOM 4872 C CA . TYR A 1 618 ? -41.013 -22.070 70.594 1.00 11.19 638 TYR A CA 1
ATOM 4873 C C . TYR A 1 618 ? -39.843 -22.957 70.209 1.00 11.23 638 TYR A C 1
ATOM 4874 O O . TYR A 1 618 ? -39.350 -23.732 71.050 1.00 11.34 638 TYR A O 1
ATOM 4883 N N . HIS A 1 619 ? -39.362 -22.825 68.966 1.00 11.52 639 HIS A N 1
ATOM 4884 C CA . HIS A 1 619 ? -38.317 -23.719 68.477 1.00 11.46 639 HIS A CA 1
ATOM 4885 C C . HIS A 1 619 ? -37.000 -23.596 69.242 1.00 11.57 639 HIS A C 1
ATOM 4886 O O . HIS A 1 619 ? -36.348 -24.603 69.529 1.00 11.25 639 HIS A O 1
ATOM 4893 N N . GLN A 1 620 ? -36.614 -22.364 69.580 1.00 11.59 640 GLN A N 1
ATOM 4894 C CA . GLN A 1 620 ? -35.356 -22.124 70.264 1.00 11.14 640 GLN A CA 1
ATOM 4895 C C . GLN A 1 620 ? -35.215 -22.940 71.547 1.00 11.32 640 GLN A C 1
ATOM 4896 O O . GLN A 1 620 ? -34.155 -23.521 71.789 1.00 10.95 640 GLN A O 1
ATOM 4902 N N . ASN A 1 621 ? -36.264 -22.956 72.373 1.00 11.95 641 ASN A N 1
ATOM 4903 C CA . ASN A 1 621 ? -36.183 -23.589 73.706 1.00 12.63 641 ASN A CA 1
ATOM 4904 C C . ASN A 1 621 ? -36.762 -24.993 73.806 1.00 13.06 641 ASN A C 1
ATOM 4905 O O . ASN A 1 621 ? -36.630 -25.636 74.850 1.00 14.89 641 ASN A O 1
ATOM 4910 N N . ASP A 1 622 ? -37.359 -25.499 72.730 1.00 13.91 642 ASP A N 1
ATOM 4911 C CA . ASP A 1 622 ? -37.535 -26.956 72.581 1.00 13.79 642 ASP A CA 1
ATOM 4912 C C . ASP A 1 622 ? -37.257 -27.389 71.133 1.00 13.08 642 ASP A C 1
ATOM 4913 O O . ASP A 1 622 ? -38.192 -27.692 70.392 1.00 13.47 642 ASP A O 1
ATOM 4918 N N . PRO A 1 623 ? -35.977 -27.423 70.747 1.00 13.10 643 PRO A N 1
ATOM 4919 C CA . PRO A 1 623 ? -35.590 -27.828 69.403 1.00 13.27 643 PRO A CA 1
ATOM 4920 C C . PRO A 1 623 ? -35.755 -29.329 69.180 1.00 14.22 643 PRO A C 1
ATOM 4921 O O . PRO A 1 623 ? -35.750 -29.786 68.040 1.00 13.46 643 PRO A O 1
ATOM 4925 N N . TRP A 1 624 ? -35.894 -30.080 70.278 1.00 14.53 644 TRP A N 1
ATOM 4926 C CA . TRP A 1 624 ? -36.009 -31.534 70.210 1.00 15.00 644 TRP A CA 1
ATOM 4927 C C . TRP A 1 624 ? -37.399 -31.966 69.777 1.00 15.05 644 TRP A C 1
ATOM 4928 O O . TRP A 1 624 ? -37.533 -32.957 69.057 1.00 16.16 644 TRP A O 1
ATOM 4939 N N . ASP A 1 625 ? -38.428 -31.221 70.181 1.00 14.64 645 ASP A N 1
ATOM 4940 C CA . ASP A 1 625 ? -39.822 -31.578 69.910 1.00 15.40 645 ASP A CA 1
ATOM 4941 C C . ASP A 1 625 ? -40.657 -30.345 69.567 1.00 14.56 645 ASP A C 1
ATOM 4942 O O . ASP A 1 625 ? -41.649 -30.029 70.230 1.00 14.78 645 ASP A O 1
ATOM 4947 N N . PRO A 1 626 ? -40.297 -29.650 68.475 1.00 14.27 646 PRO A N 1
ATOM 4948 C CA . PRO A 1 626 ? -40.931 -28.370 68.170 1.00 14.25 646 PRO A CA 1
ATOM 4949 C C . PRO A 1 626 ? -42.291 -28.526 67.483 1.00 14.37 646 PRO A C 1
ATOM 4950 O O . PRO A 1 626 ? -42.591 -29.606 66.967 1.00 14.60 646 PRO A O 1
ATOM 4954 N N . PRO A 1 627 ? -43.105 -27.458 67.466 1.00 14.22 647 PRO A N 1
ATOM 4955 C CA . PRO A 1 627 ? -44.468 -27.531 66.936 1.00 14.06 647 PRO A CA 1
ATOM 4956 C C . PRO A 1 627 ? -44.571 -27.590 65.418 1.00 13.05 647 PRO A C 1
ATOM 4957 O O . PRO A 1 627 ? -45.638 -27.910 64.910 1.00 13.59 647 PRO A O 1
ATOM 4961 N N . VAL A 1 628 ? -43.482 -27.279 64.718 1.00 12.58 648 VAL A N 1
ATOM 4962 C CA . VAL A 1 628 ? -43.439 -27.347 63.250 1.00 12.74 648 VAL A CA 1
ATOM 4963 C C . VAL A 1 628 ? -42.147 -28.036 62.851 1.00 12.07 648 VAL A C 1
ATOM 4964 O O . VAL A 1 628 ? -41.065 -27.632 63.275 1.00 12.60 648 VAL A O 1
ATOM 4968 N N . VAL A 1 629 ? -42.267 -29.100 62.066 1.00 11.40 649 VAL A N 1
ATOM 4969 C CA . VAL A 1 629 ? -41.094 -29.795 61.549 1.00 10.86 649 VAL A CA 1
ATOM 4970 C C . VAL A 1 629 ? -41.200 -29.738 60.037 1.00 10.76 649 VAL A C 1
ATOM 4971 O O . VAL A 1 629 ? -42.078 -30.388 59.433 1.00 10.48 649 VAL A O 1
ATOM 4975 N N . PHE A 1 630 ? -40.341 -28.934 59.411 1.00 9.69 650 PHE A N 1
ATOM 4976 C CA . PHE A 1 630 ? -40.508 -28.628 57.985 1.00 9.97 650 PHE A CA 1
ATOM 4977 C C . PHE A 1 630 ? -40.545 -29.895 57.135 1.00 9.57 650 PHE A C 1
ATOM 4978 O O . PHE A 1 630 ? -41.323 -29.993 56.192 1.00 8.88 650 PHE A O 1
ATOM 4986 N N . GLU A 1 631 ? -39.713 -30.866 57.486 1.00 10.25 651 GLU A N 1
ATOM 4987 C CA . GLU A 1 631 ? -39.650 -32.149 56.753 1.00 10.04 651 GLU A CA 1
ATOM 4988 C C . GLU A 1 631 ? -41.013 -32.812 56.614 1.00 10.52 651 GLU A C 1
ATOM 4989 O O . GLU A 1 631 ? -41.302 -33.439 55.590 1.00 10.95 651 GLU A O 1
ATOM 4995 N N . GLN A 1 632 ? -41.855 -32.649 57.628 1.00 10.30 652 GLN A N 1
ATOM 4996 C CA . GLN A 1 632 ? -43.201 -33.168 57.621 1.00 11.07 652 GLN A CA 1
ATOM 4997 C C . GLN A 1 632 ? -44.066 -32.638 56.492 1.00 10.20 652 GLN A C 1
ATOM 4998 O O . GLN A 1 632 ? -44.947 -33.361 56.041 1.00 10.60 652 GLN A O 1
ATOM 5004 N N . PHE A 1 633 ? -43.800 -31.420 55.984 1.00 9.29 653 PHE A N 1
ATOM 5005 C CA . PHE A 1 633 ? -44.555 -30.878 54.864 1.00 8.53 653 PHE A CA 1
ATOM 5006 C C . PHE A 1 633 ? -44.285 -31.676 53.557 1.00 8.70 653 PHE A C 1
ATOM 5007 O O . PHE A 1 633 ? -45.064 -31.611 52.590 1.00 8.51 653 PHE A O 1
ATOM 5015 N N . LEU A 1 634 ? -43.147 -32.379 53.522 1.00 9.27 654 LEU A N 1
ATOM 5016 C CA . LEU A 1 634 ? -42.756 -33.215 52.376 1.00 9.69 654 LEU A CA 1
ATOM 5017 C C . LEU A 1 634 ? -43.183 -34.685 52.521 1.00 9.99 654 LEU A C 1
ATOM 5018 O O . LEU A 1 634 ? -43.190 -35.404 51.544 1.00 10.17 654 LEU A O 1
ATOM 5023 N N . HIS A 1 635 ? -43.551 -35.116 53.717 1.00 10.53 655 HIS A N 1
ATOM 5024 C CA . HIS A 1 635 ? -43.914 -36.524 53.938 1.00 11.78 655 HIS A CA 1
ATOM 5025 C C . HIS A 1 635 ? -44.979 -37.037 52.977 1.00 11.72 655 HIS A C 1
ATOM 5026 O O . HIS A 1 635 ? -44.883 -38.170 52.478 1.00 13.26 655 HIS A O 1
ATOM 5033 N N . ASN A 1 636 ? -46.006 -36.240 52.715 1.00 11.22 656 ASN A N 1
ATOM 5034 C CA . ASN A 1 636 ? -47.084 -36.703 51.863 1.00 10.40 656 ASN A CA 1
ATOM 5035 C C . ASN A 1 636 ? -46.826 -36.594 50.359 1.00 10.00 656 ASN A C 1
ATOM 5036 O O . ASN A 1 636 ? -47.672 -36.989 49.565 1.00 9.35 656 ASN A O 1
ATOM 5041 N N . ASN A 1 637 ? -45.655 -36.071 49.974 1.00 10.06 657 ASN A N 1
ATOM 5042 C CA . ASN A 1 637 ? -45.206 -36.116 48.582 1.00 9.98 657 ASN A CA 1
ATOM 5043 C C . ASN A 1 637 ? -46.303 -35.783 47.565 1.00 9.92 657 ASN A C 1
ATOM 5044 O O . ASN A 1 637 ? -46.621 -36.568 46.644 1.00 10.18 657 ASN A O 1
ATOM 5049 N N . GLU A 1 638 ? -46.874 -34.598 47.723 1.00 9.37 658 GLU A N 1
ATOM 5050 C CA . GLU A 1 638 ? -48.052 -34.232 46.983 1.00 8.93 658 GLU A CA 1
ATOM 5051 C C . GLU A 1 638 ? -47.780 -33.883 45.531 1.00 9.31 658 GLU A C 1
ATOM 5052 O O . GLU A 1 638 ? -46.679 -33.452 45.160 1.00 9.21 658 GLU A O 1
ATOM 5058 N N . ASN A 1 639 ? -48.794 -34.079 44.705 1.00 9.37 659 ASN A N 1
ATOM 5059 C CA . ASN A 1 639 ? -48.711 -33.643 43.321 1.00 10.15 659 ASN A CA 1
ATOM 5060 C C . ASN A 1 639 ? -48.587 -32.119 43.254 1.00 10.00 659 ASN A C 1
ATOM 5061 O O . ASN A 1 639 ? -49.313 -31.411 43.951 1.00 10.79 659 ASN A O 1
ATOM 5066 N N . ILE A 1 640 ? -47.636 -31.633 42.450 1.00 10.29 660 ILE A N 1
ATOM 5067 C CA . ILE A 1 640 ? -47.360 -30.185 42.333 1.00 10.59 660 ILE A CA 1
ATOM 5068 C C . ILE A 1 640 ? -47.481 -29.697 40.874 1.00 11.57 660 ILE A C 1
ATOM 5069 O O . ILE A 1 640 ? -46.892 -28.673 40.484 1.00 11.56 660 ILE A O 1
ATOM 5074 N N . GLU A 1 641 ? -48.234 -30.441 40.068 1.00 13.03 661 GLU A N 1
ATOM 5075 C CA . GLU A 1 641 ? -48.629 -29.988 38.731 1.00 14.35 661 GLU A CA 1
ATOM 5076 C C . GLU A 1 641 ? -49.874 -29.089 38.818 1.00 14.26 661 GLU A C 1
ATOM 5077 O O . GLU A 1 641 ? -50.938 -29.520 39.265 1.00 15.93 661 GLU A O 1
ATOM 5083 N N . ASN A 1 642 ? -49.796 -27.846 38.371 1.00 14.20 662 ASN A N 1
ATOM 5084 C CA A ASN A 1 642 ? -50.952 -26.968 38.360 0.50 13.92 662 ASN A CA 1
ATOM 5085 C CA B ASN A 1 642 ? -50.979 -26.986 38.342 0.50 13.85 662 ASN A CA 1
ATOM 5086 C C . ASN A 1 642 ? -51.611 -26.864 39.738 1.00 13.38 662 ASN A C 1
ATOM 5087 O O . ASN A 1 642 ? -52.808 -27.163 39.922 1.00 13.23 662 ASN A O 1
ATOM 5096 N N . GLU A 1 643 ? -50.801 -26.443 40.702 1.00 11.49 663 GLU A N 1
ATOM 5097 C CA A GLU A 1 643 ? -51.242 -26.268 42.084 0.50 10.95 663 GLU A CA 1
ATOM 5098 C CA B GLU A 1 643 ? -51.211 -26.295 42.087 0.50 10.98 663 GLU A CA 1
ATOM 5099 C C . GLU A 1 643 ? -50.722 -24.940 42.601 1.00 10.45 663 GLU A C 1
ATOM 5100 O O . GLU A 1 643 ? -49.877 -24.306 41.964 1.00 10.08 663 GLU A O 1
ATOM 5111 N N . ASP A 1 644 ? -51.253 -24.524 43.752 1.00 9.75 664 ASP A N 1
ATOM 5112 C CA . ASP A 1 644 ? -50.722 -23.388 44.473 1.00 9.77 664 ASP A CA 1
ATOM 5113 C C . ASP A 1 644 ? -49.429 -23.856 45.156 1.00 9.13 664 ASP A C 1
ATOM 5114 O O . ASP A 1 644 ? -49.452 -24.620 46.129 1.00 9.43 664 ASP A O 1
ATOM 5119 N N . LEU A 1 645 ? -48.299 -23.426 44.611 1.00 8.38 665 LEU A N 1
ATOM 5120 C CA . LEU A 1 645 ? -46.988 -23.856 45.093 1.00 8.29 665 LEU A CA 1
ATOM 5121 C C . LEU A 1 645 ? -46.379 -22.796 46.014 1.00 8.32 665 LEU A C 1
ATOM 5122 O O . LEU A 1 645 ? -46.651 -21.586 45.855 1.00 7.47 665 LEU A O 1
ATOM 5127 N N . VAL A 1 646 ? -45.571 -23.257 46.962 1.00 8.24 666 VAL A N 1
ATOM 5128 C CA . VAL A 1 646 ? -44.775 -22.406 47.834 1.00 7.68 666 VAL A CA 1
ATOM 5129 C C . VAL A 1 646 ? -43.337 -22.852 47.712 1.00 8.20 666 VAL A C 1
ATOM 5130 O O . VAL A 1 646 ? -43.037 -24.044 47.863 1.00 7.79 666 VAL A O 1
ATOM 5134 N N . ALA A 1 647 ? -42.451 -21.926 47.361 1.00 7.53 667 ALA A N 1
ATOM 5135 C CA . ALA A 1 647 ? -41.018 -22.205 47.339 1.00 7.55 667 ALA A CA 1
ATOM 5136 C C . ALA A 1 647 ? -40.475 -21.798 48.697 1.00 8.58 667 ALA A C 1
ATOM 5137 O O . ALA A 1 647 ? -40.907 -20.796 49.259 1.00 8.46 667 ALA A O 1
ATOM 5139 N N . TRP A 1 648 ? -39.550 -22.583 49.237 1.00 7.92 668 TRP A N 1
ATOM 5140 C CA . TRP A 1 648 ? -38.912 -22.270 50.494 1.00 7.74 668 TRP A CA 1
ATOM 5141 C C . TRP A 1 648 ? -37.403 -22.329 50.261 1.00 7.45 668 TRP A C 1
ATOM 5142 O O . TRP A 1 648 ? -36.894 -23.315 49.701 1.00 8.39 668 TRP A O 1
ATOM 5153 N N . VAL A 1 649 ? -36.713 -21.282 50.690 1.00 7.03 669 VAL A N 1
ATOM 5154 C CA . VAL A 1 649 ? -35.306 -21.071 50.362 1.00 7.04 669 VAL A CA 1
ATOM 5155 C C . VAL A 1 649 ? -34.434 -20.918 51.610 1.00 7.45 669 VAL A C 1
ATOM 5156 O O . VAL A 1 649 ? -34.706 -20.077 52.476 1.00 7.34 669 VAL A O 1
ATOM 5160 N N . THR A 1 650 ? -33.383 -21.725 51.689 1.00 8.01 670 THR A N 1
ATOM 5161 C CA . THR A 1 650 ? -32.364 -21.590 52.711 1.00 8.00 670 THR A CA 1
ATOM 5162 C C . THR A 1 650 ? -31.156 -20.878 52.106 1.00 8.54 670 THR A C 1
ATOM 5163 O O . THR A 1 650 ? -30.635 -21.293 51.060 1.00 8.84 670 THR A O 1
ATOM 5167 N N . VAL A 1 651 ? -30.697 -19.835 52.779 1.00 8.51 671 VAL A N 1
ATOM 5168 C CA . VAL A 1 651 ? -29.464 -19.163 52.406 1.00 9.13 671 VAL A CA 1
ATOM 5169 C C . VAL A 1 651 ? -28.636 -19.050 53.659 1.00 9.70 671 VAL A C 1
ATOM 5170 O O . VAL A 1 651 ? -29.173 -19.123 54.784 1.00 10.29 671 VAL A O 1
ATOM 5174 N N . GLY A 1 652 ? -27.328 -18.922 53.476 1.00 10.29 672 GLY A N 1
ATOM 5175 C CA . GLY A 1 652 ? -26.437 -18.740 54.599 1.00 10.03 672 GLY A CA 1
ATOM 5176 C C . GLY A 1 652 ? -24.962 -18.842 54.264 1.00 10.52 672 GLY A C 1
ATOM 5177 O O . GLY A 1 652 ? -24.545 -18.816 53.090 1.00 9.05 672 GLY A O 1
ATOM 5178 N N . PHE A 1 653 ? -24.167 -18.934 55.322 1.00 10.43 673 PHE A N 1
ATOM 5179 C CA . PHE A 1 653 ? -22.717 -18.931 55.197 1.00 11.57 673 PHE A CA 1
ATOM 5180 C C . PHE A 1 653 ? -22.021 -19.396 56.464 1.00 11.45 673 PHE A C 1
ATOM 5181 O O . PHE A 1 653 ? -22.475 -19.115 57.576 1.00 12.01 673 PHE A O 1
ATOM 5189 N N . LEU A 1 654 ? -20.945 -20.147 56.267 1.00 12.12 674 LEU A N 1
ATOM 5190 C CA . LEU A 1 654 ? -19.986 -20.452 57.331 1.00 11.95 674 LEU A CA 1
ATOM 5191 C C . LEU A 1 654 ? -19.230 -19.173 57.694 1.00 12.03 674 LEU A C 1
ATOM 5192 O O . LEU A 1 654 ? -18.737 -18.446 56.820 1.00 12.48 674 LEU A O 1
ATOM 5197 N N . HIS A 1 655 ? -19.145 -18.903 58.993 1.00 11.11 675 HIS A N 1
ATOM 5198 C CA . HIS A 1 655 ? -18.406 -17.755 59.503 1.00 10.78 675 HIS A CA 1
ATOM 5199 C C . HIS A 1 655 ? -17.348 -18.274 60.498 1.00 11.32 675 HIS A C 1
ATOM 5200 O O . HIS A 1 655 ? -17.657 -18.651 61.637 1.00 11.25 675 HIS A O 1
ATOM 5207 N N . ILE A 1 656 ? -16.112 -18.296 60.031 1.00 11.99 676 ILE A N 1
ATOM 5208 C CA . ILE A 1 656 ? -14.952 -18.531 60.889 1.00 12.15 676 ILE A CA 1
ATOM 5209 C C . ILE A 1 656 ? -14.449 -17.145 61.241 1.00 11.62 676 ILE A C 1
ATOM 5210 O O . ILE A 1 656 ? -13.958 -16.435 60.359 1.00 12.03 676 ILE A O 1
ATOM 5215 N N . PRO A 1 657 ? -14.588 -16.729 62.515 1.00 11.92 677 PRO A N 1
ATOM 5216 C CA . PRO A 1 657 ? -14.206 -15.340 62.785 1.00 11.79 677 PRO A CA 1
ATOM 5217 C C . PRO A 1 657 ? -12.717 -15.076 62.571 1.00 12.36 677 PRO A C 1
ATOM 5218 O O . PRO A 1 657 ? -11.887 -16.003 62.598 1.00 12.46 677 PRO A O 1
ATOM 5222 N N . HIS A 1 658 ? -12.416 -13.815 62.316 1.00 12.17 678 HIS A N 1
ATOM 5223 C CA . HIS A 1 658 ? -11.067 -13.353 62.067 1.00 12.30 678 HIS A CA 1
ATOM 5224 C C . HIS A 1 658 ? -10.890 -11.996 62.735 1.00 12.28 678 HIS A C 1
ATOM 5225 O O . HIS A 1 658 ? -11.868 -11.323 63.104 1.00 12.61 678 HIS A O 1
ATOM 5232 N N . SER A 1 659 ? -9.636 -11.565 62.889 1.00 13.12 679 SER A N 1
ATOM 5233 C CA . SER A 1 659 ? -9.353 -10.376 63.692 1.00 12.66 679 SER A CA 1
ATOM 5234 C C . SER A 1 659 ? -9.999 -9.097 63.138 1.00 12.52 679 SER A C 1
ATOM 5235 O O . SER A 1 659 ? -10.311 -8.177 63.900 1.00 12.40 679 SER A O 1
ATOM 5238 N N . GLU A 1 660 ? -10.264 -9.057 61.829 1.00 12.00 680 GLU A N 1
ATOM 5239 C CA . GLU A 1 660 ? -10.991 -7.929 61.227 1.00 12.12 680 GLU A CA 1
ATOM 5240 C C . GLU A 1 660 ? -12.442 -7.795 61.716 1.00 12.24 680 GLU A C 1
ATOM 5241 O O . GLU A 1 660 ? -13.064 -6.744 61.528 1.00 13.08 680 GLU A O 1
ATOM 5247 N N . ASP A 1 661 ? -12.962 -8.841 62.346 1.00 12.10 681 ASP A N 1
ATOM 5248 C CA . ASP A 1 661 ? -14.302 -8.830 62.957 1.00 11.83 681 ASP A CA 1
ATOM 5249 C C . ASP A 1 661 ? -14.347 -8.041 64.278 1.00 12.13 681 ASP A C 1
ATOM 5250 O O . ASP A 1 661 ? -15.394 -7.985 64.899 1.00 11.65 681 ASP A O 1
ATOM 5255 N N . ILE A 1 662 ? -13.221 -7.465 64.714 1.00 12.31 682 ILE A N 1
ATOM 5256 C CA . ILE A 1 662 ? -13.167 -6.664 65.952 1.00 12.57 682 ILE A CA 1
ATOM 5257 C C . ILE A 1 662 ? -13.109 -5.173 65.608 1.00 12.53 682 ILE A C 1
ATOM 5258 O O . ILE A 1 662 ? -12.232 -4.756 64.857 1.00 13.63 682 ILE A O 1
ATOM 5263 N N . PRO A 1 663 ? -14.027 -4.356 66.153 1.00 12.71 683 PRO A N 1
ATOM 5264 C CA . PRO A 1 663 ? -15.076 -4.671 67.116 1.00 12.42 683 PRO A CA 1
ATOM 5265 C C . PRO A 1 663 ? -16.299 -5.362 66.526 1.00 12.40 683 PRO A C 1
ATOM 5266 O O . PRO A 1 663 ? -17.005 -6.065 67.248 1.00 12.73 683 PRO A O 1
ATOM 5270 N N . ASN A 1 664 ? -16.566 -5.147 65.238 1.00 11.96 684 ASN A N 1
ATOM 5271 C CA . ASN A 1 664 ? -17.768 -5.678 64.605 1.00 11.98 684 ASN A CA 1
ATOM 5272 C C . ASN A 1 664 ? -17.479 -6.378 63.276 1.00 11.91 684 ASN A C 1
ATOM 5273 O O . ASN A 1 664 ? -16.551 -6.008 62.541 1.00 11.68 684 ASN A O 1
ATOM 5278 N N 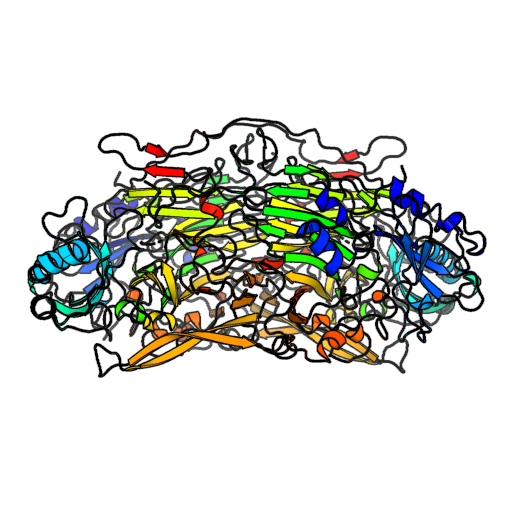A THR A 1 665 ? -18.292 -7.387 62.985 0.50 11.73 685 THR A N 1
ATOM 5279 N N B THR A 1 665 ? -18.277 -7.391 62.971 0.50 12.39 685 THR A N 1
ATOM 5280 C CA A THR A 1 665 ? -18.424 -7.936 61.636 0.50 11.40 685 THR A CA 1
ATOM 5281 C CA B THR A 1 665 ? -18.300 -7.956 61.625 0.50 12.84 685 THR A CA 1
ATOM 5282 C C A THR A 1 665 ? -18.871 -6.803 60.717 0.50 11.96 685 THR A C 1
ATOM 5283 C C B THR A 1 665 ? -18.895 -6.884 60.707 0.50 12.64 685 THR A C 1
ATOM 5284 O O A THR A 1 665 ? -19.616 -5.904 61.137 0.50 12.28 685 THR A O 1
ATOM 5285 O O B THR A 1 665 ? -19.762 -6.111 61.124 0.50 13.22 685 THR A O 1
ATOM 5292 N N . ALA A 1 666 ? -18.378 -6.813 59.482 1.00 12.06 686 ALA A N 1
ATOM 5293 C CA . ALA A 1 666 ? -18.732 -5.773 58.521 1.00 11.99 686 ALA A CA 1
ATOM 5294 C C . ALA A 1 666 ? -19.553 -6.389 57.395 1.00 11.32 686 ALA A C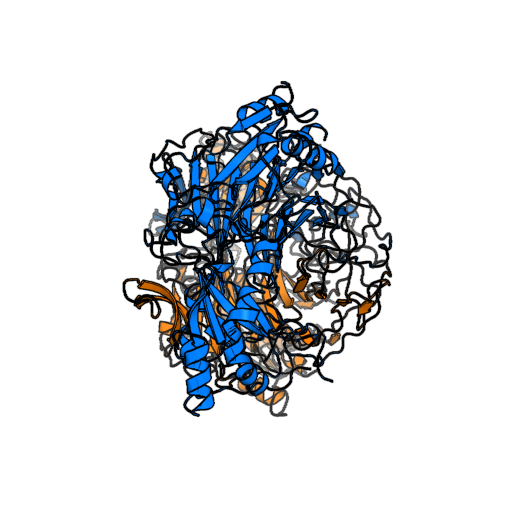 1
ATOM 5295 O O . ALA A 1 666 ? -19.508 -7.599 57.180 1.00 11.67 686 ALA A O 1
ATOM 5297 N N . THR A 1 667 ? -20.328 -5.556 56.714 1.00 11.29 687 THR A N 1
ATOM 5298 C CA . THR A 1 667 ? -21.239 -6.025 55.669 1.00 11.48 687 THR A CA 1
ATOM 5299 C C . THR A 1 667 ? -20.581 -6.439 54.327 1.00 12.38 687 THR A C 1
ATOM 5300 O O . THR A 1 667 ? -21.125 -7.305 53.646 1.00 12.33 687 THR A O 1
ATOM 5304 N N . PRO A 1 668 ? -19.436 -5.837 53.945 1.00 12.88 688 PRO A N 1
ATOM 5305 C CA . PRO A 1 668 ? -18.934 -6.241 52.607 1.00 13.85 688 PRO A CA 1
ATOM 5306 C C . PRO A 1 668 ? -18.657 -7.755 52.525 1.00 14.84 688 PRO A C 1
ATOM 5307 O O . PRO A 1 668 ? -17.994 -8.340 53.400 1.00 14.11 688 PRO A O 1
ATOM 5311 N N . GLY A 1 669 ? -19.237 -8.412 51.511 1.00 16.24 689 GLY A N 1
ATOM 5312 C CA . GLY A 1 669 ? -19.112 -9.858 51.364 1.00 16.72 689 GLY A CA 1
ATOM 5313 C C . GLY A 1 669 ? -19.889 -10.717 52.341 1.00 18.24 689 GLY A C 1
ATOM 5314 O O . GLY A 1 669 ? -19.789 -11.958 52.304 1.00 19.82 689 GLY A O 1
ATOM 5315 N N . ASN A 1 670 ? -20.649 -10.090 53.235 1.00 18.33 690 ASN A N 1
ATOM 5316 C CA . ASN A 1 670 ? -21.342 -10.820 54.296 1.00 18.55 690 ASN A CA 1
ATOM 5317 C C . ASN A 1 670 ? -22.852 -10.689 54.106 1.00 17.79 690 ASN A C 1
ATOM 5318 O O . ASN A 1 670 ? -23.587 -10.430 55.078 1.00 18.07 690 ASN A O 1
ATOM 5323 N N . SER A 1 671 ? -23.312 -10.820 52.863 1.00 16.31 691 SER A N 1
ATOM 5324 C CA . SER A 1 671 ? -24.757 -10.868 52.627 1.00 15.53 691 SER A CA 1
ATOM 5325 C C . SER A 1 671 ? -25.137 -12.092 51.802 1.00 13.74 691 SER A C 1
ATOM 5326 O O . SER A 1 671 ? -24.314 -12.643 51.064 1.00 13.33 691 SER A O 1
ATOM 5329 N N . VAL A 1 672 ? -26.384 -12.520 51.958 1.00 11.71 692 VAL A N 1
ATOM 5330 C CA . VAL A 1 672 ? -26.893 -13.672 51.223 1.00 10.49 692 VAL A CA 1
ATOM 5331 C C . VAL A 1 672 ? -28.351 -13.374 50.913 1.00 10.54 692 VAL A C 1
ATOM 5332 O O . VAL A 1 672 ? -28.945 -12.449 51.457 1.00 10.18 692 VAL A O 1
ATOM 5336 N N . GLY A 1 673 ? -28.912 -14.137 49.997 1.00 10.01 693 GLY A N 1
ATOM 5337 C CA . GLY A 1 673 ? -30.297 -13.978 49.625 1.00 9.92 693 GLY A CA 1
ATOM 5338 C C . GLY A 1 673 ? -30.577 -14.614 48.283 1.00 9.70 693 GLY A C 1
ATOM 5339 O O . GLY A 1 673 ? -29.946 -15.614 47.924 1.00 9.56 693 GLY A O 1
ATOM 5340 N N . PHE A 1 674 ? -31.539 -14.046 47.555 1.00 9.16 694 PHE A N 1
ATOM 5341 C CA . PHE A 1 674 ? -31.964 -14.624 46.288 1.00 9.02 694 PHE A CA 1
ATOM 5342 C C . PHE A 1 674 ? -32.621 -13.584 45.409 1.00 9.65 694 PHE A C 1
ATOM 5343 O O . PHE A 1 674 ? -33.045 -12.523 45.888 1.00 9.09 694 PHE A O 1
ATOM 5351 N N . LEU A 1 675 ? -32.691 -13.882 44.116 1.00 9.35 695 LEU A N 1
ATOM 5352 C CA . LEU A 1 675 ? -33.409 -13.026 43.172 1.00 10.26 695 LEU A CA 1
ATOM 5353 C C . LEU A 1 675 ? -34.572 -13.781 42.536 1.00 9.63 695 LEU A C 1
ATOM 5354 O O . LEU A 1 675 ? -34.506 -15.011 42.334 1.00 9.97 695 LEU A O 1
ATOM 5359 N N . LEU A 1 676 ? -35.628 -13.042 42.223 1.00 8.09 696 LEU A N 1
ATOM 5360 C CA . LEU A 1 676 ? -36.735 -13.527 41.428 1.00 7.83 696 LEU A CA 1
ATOM 5361 C C . LEU A 1 676 ? -36.753 -12.708 40.148 1.00 9.12 696 LEU A C 1
ATOM 5362 O O . LEU A 1 676 ? -36.911 -11.486 40.178 1.00 8.82 696 LEU A O 1
ATOM 5367 N N . ARG A 1 677 ? -36.590 -13.375 39.015 1.00 8.98 697 ARG A N 1
ATOM 5368 C CA A ARG A 1 677 ? -36.437 -12.713 37.720 0.60 9.62 697 ARG A CA 1
ATOM 5369 C CA B ARG A 1 677 ? -36.526 -12.651 37.762 0.40 9.82 697 ARG A CA 1
ATOM 5370 C C . ARG A 1 677 ? -37.490 -13.213 36.734 1.00 9.41 697 ARG A C 1
ATOM 5371 O O . ARG A 1 677 ? -37.691 -14.432 36.651 1.00 9.63 697 ARG A O 1
ATOM 5386 N N . PRO A 1 678 ? -38.126 -12.306 35.966 1.00 9.64 698 PRO A N 1
ATOM 5387 C CA . PRO A 1 678 ? -39.112 -12.794 34.993 1.00 9.52 698 PRO A CA 1
ATOM 5388 C C . PRO A 1 678 ? -38.402 -13.585 33.883 1.00 10.27 698 PRO A C 1
ATOM 5389 O O . PRO A 1 678 ? -37.294 -13.236 33.475 1.00 10.15 698 PRO A O 1
ATOM 5393 N N . PHE A 1 679 ? -39.033 -14.658 33.430 1.00 9.12 699 PHE A N 1
ATOM 5394 C CA . PHE A 1 679 ? -38.430 -15.533 32.432 1.00 8.74 699 PHE A CA 1
ATOM 5395 C C . PHE A 1 679 ? -39.544 -15.910 31.468 1.00 8.38 699 PHE A C 1
ATOM 5396 O O . PHE A 1 679 ? -40.380 -16.773 31.747 1.00 8.14 699 PHE A O 1
ATOM 5404 N N . ASN A 1 680 ? -39.568 -15.214 30.338 1.00 7.13 700 ASN A N 1
ATOM 5405 C CA . ASN A 1 680 ? -40.638 -15.322 29.350 1.00 7.79 700 ASN A CA 1
ATOM 5406 C C . ASN A 1 680 ? -42.010 -14.889 29.884 1.00 7.39 700 ASN A C 1
ATOM 5407 O O . ASN A 1 680 ? -43.038 -15.226 29.313 1.00 6.96 700 ASN A O 1
ATOM 5412 N N . PHE A 1 681 ? -42.015 -14.114 30.969 1.00 7.89 701 PHE A N 1
ATOM 5413 C CA . PHE A 1 681 ? -43.253 -13.614 31.533 1.00 8.21 701 PHE A CA 1
ATOM 5414 C C . PHE A 1 681 ? -43.833 -12.441 30.738 1.00 8.78 701 PHE A C 1
ATOM 5415 O O . PHE A 1 681 ? -45.040 -12.354 30.526 1.00 7.98 701 PHE A O 1
ATOM 5423 N N . PHE A 1 682 ? -42.966 -11.524 30.349 1.00 8.51 702 PHE A N 1
ATOM 5424 C CA . PHE A 1 682 ? -43.337 -10.327 29.611 1.00 9.40 702 PHE A CA 1
ATOM 5425 C C . PHE A 1 682 ? -42.907 -10.497 28.152 1.00 10.19 702 PHE A C 1
ATOM 5426 O O . PHE A 1 682 ? -41.960 -11.221 27.886 1.00 11.62 702 PHE A O 1
ATOM 5434 N N . PRO A 1 683 ? -43.581 -9.815 27.206 1.00 10.20 703 PRO A N 1
ATOM 5435 C CA . PRO A 1 683 ? -43.265 -9.981 25.774 1.00 10.89 703 PRO A CA 1
ATOM 5436 C C . PRO A 1 683 ? -41.889 -9.497 25.366 1.00 9.98 703 PRO A C 1
ATOM 5437 O O . PRO A 1 683 ? -41.352 -9.973 24.360 1.00 10.61 703 PRO A O 1
ATOM 5441 N N . GLU A 1 684 ? -41.382 -8.500 26.106 1.00 10.09 704 GLU A N 1
ATOM 5442 C CA . GLU A 1 684 ? -40.057 -7.914 25.924 1.00 9.79 704 GLU A CA 1
ATOM 5443 C C . GLU A 1 684 ? -39.667 -7.257 27.272 1.00 9.73 704 GLU A C 1
ATOM 5444 O O . GLU A 1 684 ? -40.422 -7.332 28.240 1.00 10.77 704 GLU A O 1
ATOM 5450 N N . ASP A 1 685 ? -38.508 -6.614 27.337 1.00 9.19 705 ASP A N 1
ATOM 5451 C CA . ASP A 1 685 ? -38.007 -6.013 28.585 1.00 8.97 705 ASP A CA 1
ATOM 5452 C C . ASP A 1 685 ? -39.058 -5.077 29.222 1.00 8.98 705 ASP A C 1
ATOM 5453 O O . ASP A 1 685 ? -39.438 -4.077 28.616 1.00 9.00 705 ASP A O 1
ATOM 5458 N N . PRO A 1 686 ? -39.548 -5.420 30.419 1.00 9.68 706 PRO A N 1
ATOM 5459 C CA . PRO A 1 686 ? -40.627 -4.611 31.012 1.00 10.30 706 PRO A CA 1
ATOM 5460 C C . PRO A 1 686 ? -40.176 -3.211 31.474 1.00 10.83 706 PRO A C 1
ATOM 5461 O O . PRO A 1 686 ? -41.021 -2.349 31.708 1.00 11.65 706 PRO A O 1
ATOM 5465 N N . SER A 1 687 ? -38.870 -2.960 31.539 1.00 10.05 707 SER A N 1
ATOM 5466 C CA . SER A 1 687 ? -38.379 -1.610 31.848 1.00 9.94 707 SER A CA 1
ATOM 5467 C C . SER A 1 687 ? -38.516 -0.663 30.648 1.00 10.32 707 SER A C 1
ATOM 5468 O O . SER A 1 687 ? -38.254 0.519 30.793 1.00 10.65 707 SER A O 1
ATOM 5471 N N . LEU A 1 688 ? -38.914 -1.164 29.473 1.00 9.85 708 LEU A N 1
ATOM 5472 C CA . LEU A 1 688 ? -39.061 -0.287 28.289 1.00 9.85 708 LEU A CA 1
ATOM 5473 C C . LEU A 1 688 ? -40.083 0.843 28.507 1.00 10.00 708 LEU A C 1
ATOM 5474 O O . LEU A 1 688 ? -40.027 1.877 27.833 1.00 11.16 708 LEU A O 1
ATOM 5479 N N . ALA A 1 689 ? -40.985 0.686 29.470 1.00 10.57 709 ALA A N 1
ATOM 5480 C CA . ALA A 1 689 ? -41.917 1.758 29.779 1.00 11.30 709 ALA A CA 1
ATOM 5481 C C . ALA A 1 689 ? -41.268 2.903 30.566 1.00 11.99 709 ALA A C 1
ATOM 5482 O O . ALA A 1 689 ? -41.880 3.962 30.732 1.00 13.11 709 ALA A O 1
ATOM 5484 N N . SER A 1 690 ? -40.024 2.734 31.029 1.00 12.27 710 SER A N 1
ATOM 5485 C CA . SER A 1 690 ? -39.326 3.798 31.731 1.00 12.60 710 SER A CA 1
ATOM 5486 C C . SER A 1 690 ? -38.990 4.947 30.788 1.00 13.08 710 SER A C 1
ATOM 5487 O O . SER A 1 690 ? -38.392 4.743 29.736 1.00 12.22 710 SER A O 1
ATOM 5490 N N . ARG A 1 691 ? -39.370 6.156 31.178 1.00 12.49 711 ARG A N 1
ATOM 5491 C CA . ARG A 1 691 ? -39.022 7.342 30.392 1.00 14.13 711 ARG A CA 1
ATOM 5492 C C . ARG A 1 691 ? -37.651 7.943 30.751 1.00 13.50 711 ARG A C 1
ATOM 5493 O O . ARG A 1 691 ? -37.306 8.994 30.241 1.00 14.53 711 ARG A O 1
ATOM 5501 N N . ASP A 1 692 ? -36.865 7.261 31.588 1.00 12.86 712 ASP A N 1
ATOM 5502 C CA . ASP A 1 692 ? -35.511 7.691 31.962 1.00 12.68 712 ASP A CA 1
ATOM 5503 C C . ASP A 1 692 ? -34.479 7.340 30.890 1.00 11.73 712 ASP A C 1
ATOM 5504 O O . ASP A 1 692 ? -33.344 7.789 30.967 1.00 10.66 712 ASP A O 1
ATOM 5509 N N . THR A 1 693 ? -34.852 6.476 29.946 1.00 11.22 713 THR A N 1
ATOM 5510 C CA . THR A 1 693 ? -33.928 6.080 28.864 1.00 10.83 713 THR A CA 1
ATOM 5511 C C . THR A 1 693 ? -33.422 7.309 28.098 1.00 10.38 713 THR A C 1
ATOM 5512 O O . THR A 1 693 ? -34.159 8.237 27.849 1.00 9.69 713 THR A O 1
ATOM 5516 N N . VAL A 1 694 ? -32.142 7.313 27.759 1.00 10.79 714 VAL A N 1
ATOM 5517 C CA . VAL A 1 694 ? -31.560 8.352 26.897 1.00 11.22 714 VAL A CA 1
ATOM 5518 C C . VAL A 1 694 ? -30.896 7.675 25.711 1.00 11.17 714 VAL A C 1
ATOM 5519 O O . VAL A 1 694 ? -30.210 6.659 25.876 1.00 11.13 714 VAL A O 1
ATOM 5523 N N . ILE A 1 695 ? -31.130 8.233 24.524 1.00 10.55 715 ILE A N 1
ATOM 5524 C CA . ILE A 1 695 ? -30.479 7.775 23.308 1.00 10.16 715 ILE A CA 1
ATOM 5525 C C . ILE A 1 695 ? -29.821 8.984 22.639 1.00 10.82 715 ILE A C 1
ATOM 5526 O O . ILE A 1 695 ? -30.483 10.003 22.378 1.00 11.30 715 ILE A O 1
ATOM 5531 N N . VAL A 1 696 ? -28.528 8.864 22.368 1.00 10.46 716 VAL A N 1
ATOM 5532 C CA . VAL A 1 696 ? -27.768 9.906 21.674 1.00 10.72 716 VAL A CA 1
ATOM 5533 C C . VAL A 1 696 ? -27.557 9.438 20.231 1.00 11.66 716 VAL A C 1
ATOM 5534 O O . VAL A 1 696 ? -27.098 8.303 19.995 1.00 10.52 716 VAL A O 1
ATOM 5538 N N . TRP A 1 697 ? -27.891 10.316 19.282 1.00 11.39 717 TRP A N 1
ATOM 5539 C CA . TRP A 1 697 ? -27.826 10.023 17.868 1.00 13.29 717 TRP A CA 1
ATOM 5540 C C . TRP A 1 697 ? -26.882 11.002 17.148 1.00 13.82 717 TRP A C 1
ATOM 5541 O O . TRP A 1 697 ? -26.903 12.206 17.437 1.00 14.04 717 TRP A O 1
ATOM 5552 N N . PRO A 1 698 ? -26.109 10.504 16.175 1.00 14.98 718 PRO A N 1
ATOM 5553 C CA . PRO A 1 698 ? -25.239 11.382 15.404 1.00 16.03 718 PRO A CA 1
ATOM 5554 C C . PRO A 1 698 ? -26.024 12.233 14.408 1.00 17.61 718 PRO A C 1
ATOM 5555 O O . PRO A 1 698 ? -27.100 11.848 14.001 1.00 17.06 718 PRO A O 1
ATOM 5559 N N . ARG A 1 699 ? -25.484 13.398 14.077 1.00 20.09 719 ARG A N 1
ATOM 5560 C CA A ARG A 1 699 ? -26.034 14.275 13.049 0.60 21.48 719 ARG A CA 1
ATOM 5561 C CA B ARG A 1 699 ? -26.034 14.247 13.022 0.40 21.34 719 ARG A CA 1
ATOM 5562 C C . ARG A 1 699 ? -24.894 14.666 12.105 1.00 22.83 719 ARG A C 1
ATOM 5563 O O . ARG A 1 699 ? -23.808 14.988 12.561 1.00 22.45 719 ARG A O 1
ATOM 5578 N N . ASP A 1 700 ? -25.129 14.631 10.799 1.00 25.15 720 ASP A N 1
ATOM 5579 C CA . ASP A 1 700 ? -24.052 15.008 9.860 1.00 27.90 720 ASP A CA 1
ATOM 5580 C C . ASP A 1 700 ? -23.711 16.478 10.036 1.00 28.61 720 ASP A C 1
ATOM 5581 O O . ASP A 1 700 ? -24.608 17.316 10.120 1.00 29.51 720 ASP A O 1
ATOM 5586 N N . ASN A 1 701 ? -22.422 16.779 10.168 1.00 29.97 721 ASN A N 1
ATOM 5587 C CA . ASN A 1 701 ? -21.949 18.167 10.314 1.00 30.45 721 ASN A CA 1
ATOM 5588 C C . ASN A 1 701 ? -22.515 18.967 11.494 1.00 29.85 721 ASN A C 1
ATOM 5589 O O . ASN A 1 701 ? -22.510 20.203 11.459 1.00 30.05 721 ASN A O 1
ATOM 5594 N N . GLY A 1 702 ? -23.009 18.294 12.529 1.00 28.12 722 GLY A N 1
ATOM 5595 C CA . GLY A 1 702 ? -23.545 18.995 13.702 1.00 27.11 722 GLY A CA 1
ATOM 5596 C C . GLY A 1 702 ? -23.281 18.276 15.026 1.00 26.17 722 GLY A C 1
ATOM 5597 O O . GLY A 1 702 ? -22.676 17.196 15.042 1.00 25.56 722 GLY A O 1
ATOM 5598 N N . PRO A 1 703 ? -23.707 18.884 16.149 1.00 24.79 723 PRO A N 1
ATOM 5599 C CA . PRO A 1 703 ? -23.645 18.186 17.424 1.00 23.87 723 PRO A CA 1
ATOM 5600 C C . PRO A 1 703 ? -24.644 17.049 17.418 1.00 21.54 723 PRO A C 1
ATOM 5601 O O . PRO A 1 703 ? -25.565 17.044 16.617 1.00 20.71 723 PRO A O 1
ATOM 5605 N N . ASN A 1 704 ? -24.452 16.079 18.302 1.00 19.77 724 ASN A N 1
ATOM 5606 C CA . ASN A 1 704 ? -25.383 14.955 18.383 1.00 17.80 724 ASN A CA 1
ATOM 5607 C C . ASN A 1 704 ? -26.739 15.409 18.901 1.00 16.93 724 ASN A C 1
ATOM 5608 O O . ASN A 1 704 ? -26.845 16.428 19.565 1.00 16.89 724 ASN A O 1
ATOM 5613 N N . TYR A 1 705 ? -27.779 14.662 18.578 1.00 15.65 725 TYR A N 1
ATOM 5614 C CA . TYR A 1 705 ? -29.107 14.859 19.173 1.00 15.23 725 TYR A CA 1
ATOM 5615 C C . TYR A 1 705 ? -29.272 13.940 20.386 1.00 14.04 725 TYR A C 1
ATOM 5616 O O . TYR A 1 705 ? -29.186 12.709 20.242 1.00 12.60 725 TYR A O 1
ATOM 5625 N N . VAL A 1 706 ? -29.479 14.534 21.564 1.00 13.47 726 VAL A N 1
ATOM 5626 C CA . VAL A 1 706 ? -29.670 13.765 22.792 1.00 13.60 726 VAL A CA 1
ATOM 5627 C C . VAL A 1 706 ? -31.164 13.630 23.002 1.00 14.11 726 VAL A C 1
ATOM 5628 O O . VAL A 1 706 ? -31.845 14.600 23.343 1.00 14.52 726 VAL A O 1
ATOM 5632 N N . GLN A 1 707 ? -31.671 12.431 22.755 1.00 13.25 727 GLN A N 1
ATOM 5633 C CA . GLN A 1 707 ? -33.102 12.158 22.820 1.00 13.22 727 GLN A CA 1
ATOM 5634 C C . GLN A 1 707 ? -33.479 11.686 24.232 1.00 13.38 727 GLN A C 1
ATOM 5635 O O . GLN A 1 707 ? -32.885 10.738 24.751 1.00 12.63 727 GLN A O 1
ATOM 5641 N N . ARG A 1 708 ? -34.440 12.392 24.831 1.00 13.88 728 ARG A N 1
ATOM 5642 C CA . ARG A 1 708 ? -34.885 12.193 26.200 1.00 14.44 728 ARG A CA 1
ATOM 5643 C C . ARG A 1 708 ? -36.389 12.194 26.228 1.00 14.65 728 ARG A C 1
ATOM 5644 O O . ARG A 1 708 ? -37.028 12.753 25.333 1.00 14.57 728 ARG A O 1
ATOM 5652 N N . TRP A 1 709 ? -36.940 11.596 27.276 1.00 14.07 729 TRP A N 1
ATOM 5653 C CA . TRP A 1 709 ? -38.369 11.625 27.525 1.00 14.50 729 TRP A CA 1
ATOM 5654 C C . TRP A 1 709 ? -38.690 12.224 28.907 1.00 15.02 729 TRP A C 1
ATOM 5655 O O . TRP A 1 709 ? -39.862 12.304 29.286 1.00 15.69 729 TRP A O 1
ATOM 5666 N N . ILE A 1 710 ? -37.646 12.607 29.637 1.00 15.94 730 ILE A N 1
ATOM 5667 C CA . ILE A 1 710 ? -37.710 13.336 30.914 1.00 17.66 730 ILE A CA 1
ATOM 5668 C C . ILE A 1 710 ? -36.595 14.383 30.806 1.00 18.10 730 ILE A C 1
ATOM 5669 O O . ILE A 1 710 ? -35.475 14.045 30.400 1.00 17.82 730 ILE A O 1
ATOM 5674 N N . PRO A 1 711 ? -36.872 15.649 31.170 1.00 19.15 731 PRO A N 1
ATOM 5675 C CA . PRO A 1 711 ? -35.774 16.614 31.022 1.00 19.63 731 PRO A CA 1
ATOM 5676 C C . PRO A 1 711 ? -34.590 16.335 31.943 1.00 19.53 731 PRO A C 1
ATOM 5677 O O . PRO A 1 711 ? -34.752 15.757 33.026 1.00 18.76 731 PRO A O 1
ATOM 5681 N N . GLU A 1 712 ? -33.408 16.758 31.509 1.00 20.09 732 GLU A N 1
ATOM 5682 C CA . GLU A 1 712 ? -32.200 16.654 32.328 1.00 21.06 732 GLU A CA 1
ATOM 5683 C C . GLU A 1 712 ? -32.365 17.351 33.684 1.00 23.26 732 GLU A C 1
ATOM 5684 O O . GLU A 1 712 ? -32.839 18.474 33.732 1.00 23.80 732 GLU A O 1
ATOM 5690 N N . ASP A 1 713 ? -31.995 16.650 34.757 1.00 25.52 733 ASP A N 1
ATOM 5691 C CA . ASP A 1 713 ? -32.024 17.161 36.142 1.00 28.08 733 ASP A CA 1
ATOM 5692 C C . ASP A 1 713 ? -30.654 17.621 36.589 1.00 28.79 733 ASP A C 1
ATOM 5693 O O . ASP A 1 713 ? -29.713 16.839 36.540 1.00 30.59 733 ASP A O 1
ATOM 5698 N N . ARG A 1 714 ? -30.535 18.844 37.083 1.00 30.21 734 ARG A N 1
ATOM 5699 C CA . ARG A 1 714 ? -29.386 19.173 37.958 1.00 31.24 734 ARG A CA 1
ATOM 5700 C C . ARG A 1 714 ? -29.809 19.978 39.208 1.00 30.99 734 ARG A C 1
ATOM 5701 O O . ARG A 1 714 ? -28.980 20.698 39.809 1.00 31.77 734 ARG A O 1
ATOM 5709 N N . ASP A 1 715 ? -31.081 19.839 39.605 1.00 29.87 735 ASP A N 1
ATOM 5710 C CA . ASP A 1 715 ? -31.634 20.572 40.761 1.00 29.13 735 ASP A CA 1
ATOM 5711 C C . ASP A 1 715 ? -31.015 20.116 42.059 1.00 27.66 735 ASP A C 1
ATOM 5712 O O . ASP A 1 715 ? -30.458 19.030 42.135 1.00 26.60 735 ASP A O 1
ATOM 5717 N N . CYS A 1 716 ? -31.160 20.955 43.085 1.00 26.69 736 CYS A N 1
ATOM 5718 C CA . CYS A 1 716 ? -30.609 20.688 44.407 1.00 25.93 736 CYS A CA 1
ATOM 5719 C C . CYS A 1 716 ? -31.625 20.752 45.520 1.00 24.61 736 CYS A C 1
ATOM 5720 O O . CYS A 1 716 ? -32.633 21.450 45.435 1.00 24.99 736 CYS A O 1
ATOM 5723 N N . SER A 1 717 ? -31.333 19.999 46.570 1.00 23.80 737 SER A N 1
ATOM 5724 C CA . SER A 1 717 ? -32.122 19.991 47.783 1.00 23.10 737 SER A CA 1
ATOM 5725 C C . SER A 1 717 ? -31.224 19.593 48.943 1.00 23.42 737 SER A C 1
ATOM 5726 O O . SER A 1 717 ? -30.105 19.128 48.739 1.00 22.23 737 SER A O 1
ATOM 5729 N N . MET A 1 718 ? -31.719 19.789 50.158 1.00 23.80 738 MET A N 1
ATOM 5730 C CA . MET A 1 718 ? -30.983 19.416 51.363 1.00 25.03 738 MET A CA 1
ATOM 5731 C C . MET A 1 718 ? -31.884 18.585 52.268 1.00 24.76 738 MET A C 1
ATOM 5732 O O . MET A 1 718 ? -33.074 18.872 52.391 1.00 24.23 738 MET A O 1
ATOM 5737 N N . PRO A 1 719 ? -31.314 17.559 52.915 1.00 24.94 739 PRO A N 1
ATOM 5738 C CA . PRO A 1 719 ? -32.066 16.767 53.875 1.00 25.17 739 PRO A CA 1
ATOM 5739 C C . PRO A 1 719 ? -32.170 17.482 55.213 1.00 24.91 739 PRO A C 1
ATOM 5740 O O . PRO A 1 719 ? -31.439 18.443 55.448 1.00 24.85 739 PRO A O 1
ATOM 5744 N N . PRO A 1 720 ? -33.042 16.986 56.110 1.00 24.62 740 PRO A N 1
ATOM 5745 C CA . PRO A 1 720 ? -33.061 17.552 57.460 1.00 24.42 740 PRO A CA 1
ATOM 5746 C C . PRO A 1 720 ? -31.757 17.256 58.192 1.00 23.44 740 PRO A C 1
ATOM 5747 O O . PRO A 1 720 ? -31.046 16.325 57.799 1.00 23.54 740 PRO A O 1
ATOM 5751 N N . PRO A 1 721 ? -31.427 18.053 59.226 1.00 22.45 741 PRO A N 1
ATOM 5752 C CA . PRO A 1 721 ? -30.269 17.726 60.020 1.00 21.24 741 PRO A CA 1
ATOM 5753 C C . PRO A 1 721 ? -30.496 16.372 60.673 1.00 19.55 741 PRO A C 1
ATOM 5754 O O . PRO A 1 721 ? -31.651 15.975 60.935 1.00 18.65 741 PRO A O 1
ATOM 5758 N N . PHE A 1 722 ? -29.402 15.674 60.884 1.00 17.67 742 PHE A N 1
ATOM 5759 C CA . PHE A 1 722 ? -29.408 14.385 61.538 1.00 17.08 742 PHE A CA 1
ATOM 5760 C C . PHE A 1 722 ? -30.013 14.525 62.927 1.00 17.13 742 PHE A C 1
ATOM 5761 O O . PHE A 1 722 ? -29.722 15.503 63.640 1.00 16.21 742 PHE A O 1
ATOM 5769 N N . SER A 1 723 ? -30.835 13.556 63.311 1.00 16.23 743 SER A N 1
ATOM 5770 C CA . SER A 1 723 ? -31.268 13.411 64.694 1.00 16.48 743 SER A CA 1
ATOM 5771 C C . SER A 1 723 ? -31.353 11.923 64.976 1.00 16.41 743 SER A C 1
ATOM 5772 O O . SER A 1 723 ? -31.487 11.113 64.044 1.00 15.29 743 SER A O 1
ATOM 5775 N N . TYR A 1 724 ? -31.274 11.578 66.254 1.00 16.56 744 TYR A N 1
ATOM 5776 C CA . TYR A 1 724 ? -31.397 10.181 66.687 1.00 16.50 744 TYR A CA 1
ATOM 5777 C C . TYR A 1 724 ? -31.880 10.159 68.130 1.00 17.08 744 TYR A C 1
ATOM 5778 O O . TYR A 1 724 ? -31.368 10.899 68.948 1.00 17.88 744 TYR A O 1
ATOM 5787 N N . ASN A 1 725 ? -32.878 9.328 68.413 1.00 16.51 745 ASN A N 1
ATOM 5788 C CA . ASN A 1 725 ? -33.545 9.315 69.708 1.00 16.27 745 ASN A CA 1
ATOM 5789 C C . ASN A 1 725 ? -33.030 8.231 70.640 1.00 15.96 745 ASN A C 1
ATOM 5790 O O . ASN A 1 725 ? -32.607 8.515 71.764 1.00 15.95 745 ASN A O 1
ATOM 5795 N N . GLY A 1 726 ? -33.040 6.982 70.175 1.00 15.02 746 GLY A N 1
ATOM 5796 C CA . GLY A 1 726 ? -32.510 5.879 70.964 1.00 14.57 746 GLY A CA 1
ATOM 5797 C C . GLY A 1 726 ? -33.461 5.257 71.972 1.00 14.82 746 GLY A C 1
ATOM 5798 O O . GLY A 1 726 ? -33.144 4.215 72.566 1.00 15.16 746 GLY A O 1
ATOM 5799 N N . THR A 1 727 ? -34.623 5.869 72.193 1.00 14.11 747 THR A N 1
ATOM 5800 C CA . THR A 1 727 ? -35.618 5.275 73.089 1.00 14.67 747 THR A CA 1
ATOM 5801 C C . THR A 1 727 ? -36.784 4.682 72.323 1.00 14.84 747 THR A C 1
ATOM 5802 O O . THR A 1 727 ? -37.060 5.058 71.167 1.00 14.92 747 THR A O 1
ATOM 5806 N N . TYR A 1 728 ? -37.461 3.733 72.964 1.00 14.69 748 TYR A N 1
ATOM 5807 C CA . TYR A 1 728 ? -38.629 3.074 72.389 1.00 14.87 748 TYR A CA 1
ATOM 5808 C C . TYR A 1 728 ? -39.569 2.831 73.572 1.00 15.53 748 TYR A C 1
ATOM 5809 O O . TYR A 1 728 ? -39.231 2.071 74.480 1.00 15.43 748 TYR A O 1
ATOM 5818 N N . ARG A 1 729 ? -40.719 3.493 73.559 1.00 16.13 749 ARG A N 1
ATOM 5819 C CA . ARG A 1 729 ? -41.596 3.565 74.733 1.00 16.69 749 ARG A CA 1
ATOM 5820 C C . ARG A 1 729 ? -43.059 3.558 74.338 1.00 16.26 749 ARG A C 1
ATOM 5821 O O . ARG A 1 729 ? -43.406 3.955 73.250 1.00 16.30 749 ARG A O 1
ATOM 5829 N N . PRO A 1 730 ? -43.951 3.178 75.261 1.00 17.29 750 PRO A N 1
ATOM 5830 C CA . PRO A 1 730 ? -45.383 3.334 75.004 1.00 17.96 750 PRO A CA 1
ATOM 5831 C C . PRO A 1 730 ? -45.783 4.787 74.702 1.00 19.39 750 PRO A C 1
ATOM 5832 O O . PRO A 1 730 ? -45.124 5.711 75.170 1.00 18.85 750 PRO A O 1
ATOM 5836 N N . VAL A 1 731 ? -46.832 4.953 73.909 1.00 20.96 751 VAL A N 1
ATOM 5837 C CA . VAL A 1 731 ? -47.407 6.256 73.572 1.00 22.80 751 VAL A CA 1
ATOM 5838 C C . VAL A 1 731 ? -48.901 6.215 73.879 1.00 24.02 751 VAL A C 1
ATOM 5839 O O . VAL A 1 731 ? -49.619 5.257 73.550 1.00 24.46 751 VAL A O 1
ATOM 5844 N N . ARG B 1 8 ? 5.705 9.581 40.091 1.00 38.32 28 ARG B N 1
ATOM 5845 C CA . ARG B 1 8 ? 4.966 8.308 40.289 1.00 37.68 28 ARG B CA 1
ATOM 5846 C C . ARG B 1 8 ? 5.808 7.118 39.833 1.00 37.11 28 ARG B C 1
ATOM 5847 O O . ARG B 1 8 ? 6.264 7.085 38.678 1.00 38.20 28 ARG B O 1
ATOM 5849 N N . LYS B 1 9 ? 6.012 6.156 40.740 1.00 35.53 29 LYS B N 1
ATOM 5850 C CA . LYS B 1 9 ? 6.559 4.838 40.400 1.00 34.28 29 LYS B CA 1
ATOM 5851 C C . LYS B 1 9 ? 5.548 4.003 39.605 1.00 32.50 29 LYS B C 1
ATOM 5852 O O . LYS B 1 9 ? 5.945 3.138 38.821 1.00 32.28 29 LYS B O 1
ATOM 5858 N N . ALA B 1 10 ? 4.254 4.290 39.796 1.00 29.92 30 ALA B N 1
ATOM 5859 C CA . ALA B 1 10 ? 3.147 3.616 39.075 1.00 28.29 30 ALA B CA 1
ATOM 5860 C C . ALA B 1 10 ? 3.262 3.686 37.551 1.00 26.35 30 ALA B C 1
ATOM 5861 O O . ALA B 1 10 ? 2.678 2.862 36.845 1.00 25.15 30 ALA B O 1
ATOM 5863 N N . GLY B 1 11 ? 3.991 4.686 37.060 1.00 24.45 31 GLY B N 1
ATOM 5864 C CA . GLY B 1 11 ? 4.268 4.847 35.630 1.00 23.28 31 GLY B CA 1
ATOM 5865 C C . GLY B 1 11 ? 4.896 3.645 34.943 1.00 21.62 31 GLY B C 1
ATOM 5866 O O . GLY B 1 11 ? 4.752 3.488 33.729 1.00 21.36 31 GLY B O 1
ATOM 5867 N N . VAL B 1 12 ? 5.600 2.805 35.700 1.00 20.01 32 VAL B N 1
ATOM 5868 C CA . VAL B 1 12 ? 6.132 1.537 35.166 1.00 19.20 32 VAL B CA 1
ATOM 5869 C C . VAL B 1 12 ? 4.996 0.640 34.630 1.00 19.43 32 VAL B C 1
ATOM 5870 O O . VAL B 1 12 ? 5.196 -0.159 33.695 1.00 18.90 32 VAL B O 1
ATOM 5874 N N . PHE B 1 13 ? 3.805 0.801 35.220 1.00 18.55 33 PHE B N 1
ATOM 5875 C CA . PHE B 1 13 ? 2.636 0.010 34.834 1.00 18.79 33 PHE B CA 1
ATOM 5876 C C . PHE B 1 13 ? 1.760 0.692 33.775 1.00 18.99 33 PHE B C 1
ATOM 5877 O O . PHE B 1 13 ? 0.771 0.092 33.335 1.00 19.75 33 PHE B O 1
ATOM 5885 N N . SER B 1 14 ? 2.093 1.924 33.389 1.00 19.40 34 SER B N 1
ATOM 5886 C CA . SER B 1 14 ? 1.193 2.728 32.565 1.00 20.07 34 SER B CA 1
ATOM 5887 C C . SER B 1 14 ? 1.183 2.328 31.103 1.00 20.69 34 SER B C 1
ATOM 5888 O O . SER B 1 14 ? 2.205 1.943 30.507 1.00 19.64 34 SER B O 1
ATOM 5891 N N . ASP B 1 15 ? 0.004 2.456 30.514 1.00 20.74 35 ASP B N 1
ATOM 5892 C CA . ASP B 1 15 ? -0.126 2.292 29.076 1.00 20.58 35 ASP B CA 1
ATOM 5893 C C . ASP B 1 15 ? 0.626 3.367 28.334 1.00 20.02 35 ASP B C 1
ATOM 5894 O O . ASP B 1 15 ? 0.975 4.428 28.889 1.00 19.38 35 ASP B O 1
ATOM 5899 N N . LEU B 1 16 ? 0.844 3.099 27.054 1.00 20.02 36 LEU B N 1
ATOM 5900 C CA . LEU B 1 16 ? 1.552 4.035 26.210 1.00 19.98 36 LEU B CA 1
ATOM 5901 C C . LEU B 1 16 ? 0.709 5.260 25.981 1.00 19.85 36 LEU B C 1
ATOM 5902 O O . LEU B 1 16 ? -0.510 5.189 25.788 1.00 20.02 36 LEU B O 1
ATOM 5907 N N . SER B 1 17 ? 1.372 6.400 26.007 1.00 19.51 37 SER B N 1
ATOM 5908 C CA . SER B 1 17 ? 0.755 7.652 25.631 1.00 19.51 37 SER B CA 1
ATOM 5909 C C . SER B 1 17 ? 0.577 7.740 24.109 1.00 18.79 37 SER B C 1
ATOM 5910 O O . SER B 1 17 ? 1.093 6.910 23.353 1.00 18.95 37 SER B O 1
ATOM 5913 N N . ASN B 1 18 ? -0.158 8.748 23.668 1.00 18.43 38 ASN B N 1
ATOM 5914 C CA . ASN B 1 18 ? -0.254 9.074 22.246 1.00 18.61 38 ASN B CA 1
ATOM 5915 C C . ASN B 1 18 ? 1.144 9.252 21.648 1.00 18.87 38 ASN B C 1
ATOM 5916 O O . ASN B 1 18 ? 1.475 8.661 20.616 1.00 18.53 38 ASN B O 1
ATOM 5921 N N . GLN B 1 19 ? 1.968 10.028 22.339 1.00 19.42 39 GLN B N 1
ATOM 5922 C CA . GLN B 1 19 ? 3.347 10.305 21.906 1.00 19.37 39 GLN B CA 1
ATOM 5923 C C . GLN B 1 19 ? 4.173 9.033 21.761 1.00 19.77 39 GLN B C 1
ATOM 5924 O O . GLN B 1 19 ? 4.859 8.848 20.746 1.00 19.69 39 GLN B O 1
ATOM 5926 N N . GLU B 1 20 ? 4.109 8.159 22.768 1.00 19.24 40 GLU B N 1
ATOM 5927 C CA . GLU B 1 20 ? 4.810 6.881 22.723 1.00 19.48 40 GLU B CA 1
ATOM 5928 C C . GLU B 1 20 ? 4.349 5.977 21.582 1.00 19.18 40 GLU B C 1
ATOM 5929 O O . GLU B 1 20 ? 5.170 5.349 20.920 1.00 19.35 40 GLU B O 1
ATOM 5935 N N . LEU B 1 21 ? 3.038 5.895 21.364 1.00 18.92 41 LEU B N 1
ATOM 5936 C CA . LEU B 1 21 ? 2.497 5.096 20.264 1.00 18.86 41 LEU B CA 1
ATOM 5937 C C . LEU B 1 21 ? 2.974 5.624 18.911 1.00 18.80 41 LEU B C 1
ATOM 5938 O O . LEU B 1 21 ? 3.392 4.850 18.039 1.00 19.12 41 LEU B O 1
ATOM 5943 N N . LYS B 1 22 ? 2.917 6.939 18.744 1.00 19.61 42 LYS B N 1
ATOM 5944 C CA . LYS B 1 22 ? 3.467 7.593 17.543 1.00 20.14 42 LYS B CA 1
ATOM 5945 C C . LYS B 1 22 ? 4.960 7.300 17.361 1.00 20.26 42 LYS B C 1
ATOM 5946 O O . LYS B 1 22 ? 5.418 7.078 16.236 1.00 20.27 42 LYS B O 1
ATOM 5952 N N . ALA B 1 23 ? 5.715 7.283 18.454 1.00 20.35 43 ALA B N 1
ATOM 5953 C CA . ALA B 1 23 ? 7.163 7.039 18.359 1.00 19.80 43 ALA B CA 1
ATOM 5954 C C . ALA B 1 23 ? 7.465 5.613 17.928 1.00 19.63 43 ALA B C 1
ATOM 5955 O O . ALA B 1 23 ? 8.339 5.399 17.102 1.00 19.42 43 ALA B O 1
ATOM 5957 N N . VAL B 1 24 ? 6.741 4.631 18.463 1.00 18.99 44 VAL B N 1
ATOM 5958 C CA . VAL B 1 24 ? 6.921 3.235 18.056 1.00 19.02 44 VAL B CA 1
ATOM 5959 C C . VAL B 1 24 ? 6.522 3.049 16.574 1.00 20.15 44 VAL B C 1
ATOM 5960 O O . VAL B 1 24 ? 7.219 2.383 15.794 1.00 19.92 44 VAL B O 1
ATOM 5964 N N . HIS B 1 25 ? 5.401 3.648 16.205 1.00 21.22 45 HIS B N 1
ATOM 5965 C CA . HIS B 1 25 ? 4.887 3.565 14.840 1.00 22.53 45 HIS B CA 1
ATOM 5966 C C . HIS B 1 25 ? 5.887 4.178 13.852 1.00 22.58 45 HIS B C 1
ATOM 5967 O O . HIS B 1 25 ? 6.207 3.553 12.831 1.00 22.52 45 HIS B O 1
ATOM 5974 N N . SER B 1 26 ? 6.372 5.374 14.191 1.00 23.01 46 SER B N 1
ATOM 5975 C CA A SER B 1 26 ? 7.375 6.085 13.371 0.60 23.46 46 SER B CA 1
ATOM 5976 C CA B SER B 1 26 ? 7.377 6.099 13.393 0.40 23.04 46 SER B CA 1
ATOM 5977 C C . SER B 1 26 ? 8.654 5.287 13.217 1.00 23.25 46 SER B C 1
ATOM 5978 O O . SER B 1 26 ? 9.222 5.221 12.113 1.00 23.96 46 SER B O 1
ATOM 5983 N N . PHE B 1 27 ? 9.113 4.680 14.309 1.00 22.80 47 PHE B N 1
ATOM 5984 C CA . PHE B 1 27 ? 10.304 3.843 14.275 1.00 22.70 47 PHE B CA 1
ATOM 5985 C C . PHE B 1 27 ? 10.142 2.672 13.301 1.00 22.57 47 PHE B C 1
ATOM 5986 O O . PHE B 1 27 ? 11.021 2.411 12.468 1.00 22.24 47 PHE B O 1
ATOM 5994 N N . LEU B 1 28 ? 9.022 1.960 13.400 1.00 22.21 48 LEU B N 1
ATOM 5995 C CA . LEU B 1 28 ? 8.784 0.824 12.529 1.00 21.86 48 LEU B CA 1
ATOM 5996 C C . LEU B 1 28 ? 8.667 1.292 11.077 1.00 22.23 48 LEU B C 1
ATOM 5997 O O . LEU B 1 28 ? 9.244 0.674 10.190 1.00 22.67 48 LEU B O 1
ATOM 6002 N N . TRP B 1 29 ? 7.925 2.372 10.838 1.00 23.21 49 TRP B N 1
ATOM 6003 C CA . TRP B 1 29 ? 7.769 2.917 9.481 1.00 24.54 49 TRP B CA 1
ATOM 6004 C C . TRP B 1 29 ? 9.079 3.444 8.877 1.00 24.78 49 TRP B C 1
ATOM 6005 O O . TRP B 1 29 ? 9.173 3.577 7.668 1.00 25.46 49 TRP B O 1
ATOM 6016 N N . SER B 1 30 ? 10.072 3.741 9.708 1.00 25.04 50 SER B N 1
ATOM 6017 C CA . SER B 1 30 ? 11.406 4.140 9.217 1.00 24.74 50 SER B CA 1
ATOM 6018 C C . SER B 1 30 ? 12.198 2.958 8.614 1.00 25.09 50 SER B C 1
ATOM 6019 O O . SER B 1 30 ? 13.214 3.157 7.905 1.00 24.82 50 SER B O 1
ATOM 6022 N N . LYS B 1 31 ? 11.747 1.732 8.878 1.00 24.86 51 LYS B N 1
ATOM 6023 C CA . LYS B 1 31 ? 12.415 0.535 8.377 1.00 24.70 51 LYS B CA 1
ATOM 6024 C C . LYS B 1 31 ? 11.847 0.100 7.027 1.00 25.14 51 LYS B C 1
ATOM 6025 O O . LYS B 1 31 ? 10.853 -0.651 6.957 1.00 23.15 51 LYS B O 1
ATOM 6031 N N . LYS B 1 32 ? 12.492 0.547 5.942 1.00 24.72 52 LYS B N 1
ATOM 6032 C CA . LYS B 1 32 ? 11.927 0.347 4.595 1.00 24.73 52 LYS B CA 1
ATOM 6033 C C . LYS B 1 32 ? 11.745 -1.125 4.246 1.00 24.34 52 LYS B C 1
ATOM 6034 O O . LYS B 1 32 ? 10.831 -1.487 3.511 1.00 24.22 52 LYS B O 1
ATOM 6036 N N . GLU B 1 33 ? 12.587 -1.976 4.809 1.00 24.66 53 GLU B N 1
ATOM 6037 C CA . GLU B 1 33 ? 12.557 -3.394 4.488 1.00 24.92 53 GLU B CA 1
ATOM 6038 C C . GLU B 1 33 ? 11.287 -4.094 5.002 1.00 24.10 53 GLU B C 1
ATOM 6039 O O . GLU B 1 33 ? 10.953 -5.167 4.528 1.00 23.65 53 GLU B O 1
ATOM 6045 N N . LEU B 1 34 ? 10.581 -3.472 5.950 1.00 23.11 54 LEU B N 1
ATOM 6046 C CA . LEU B 1 34 ? 9.300 -4.007 6.450 1.00 22.26 54 LEU B CA 1
ATOM 6047 C C . LEU B 1 34 ? 8.143 -3.833 5.455 1.00 22.28 54 LEU B C 1
ATOM 6048 O O . LEU B 1 34 ? 7.112 -4.521 5.564 1.00 22.04 54 LEU B O 1
ATOM 6053 N N . ARG B 1 35 ? 8.306 -2.901 4.514 1.00 21.31 55 ARG B N 1
ATOM 6054 C CA . ARG B 1 35 ? 7.318 -2.614 3.475 1.00 21.31 55 ARG B CA 1
ATOM 6055 C C . ARG B 1 35 ? 5.929 -2.351 4.061 1.00 20.29 55 ARG B C 1
ATOM 6056 O O . ARG B 1 35 ? 4.925 -2.802 3.530 1.00 19.31 55 ARG B O 1
ATOM 6062 N N . LEU B 1 36 ? 5.894 -1.570 5.132 1.00 19.87 56 LEU B N 1
ATOM 6063 C CA . LEU B 1 36 ? 4.663 -1.347 5.877 1.00 19.51 56 LEU B CA 1
ATOM 6064 C C . LEU B 1 36 ? 3.658 -0.546 5.056 1.00 19.86 56 LEU B C 1
ATOM 6065 O O . LEU B 1 36 ? 4.022 0.355 4.282 1.00 19.15 56 LEU B O 1
ATOM 6070 N N . GLN B 1 37 ? 2.382 -0.902 5.213 1.00 19.18 57 GLN B N 1
ATOM 6071 C CA . GLN B 1 37 ? 1.282 -0.174 4.629 1.00 19.09 57 GLN B CA 1
ATOM 6072 C C . GLN B 1 37 ? 0.209 0.037 5.718 1.00 19.15 57 GLN B C 1
ATOM 6073 O O . GLN B 1 37 ? 0.205 -0.673 6.725 1.00 19.45 57 GLN B O 1
ATOM 6079 N N . PRO B 1 38 ? -0.690 1.010 5.516 1.00 19.15 58 PRO B N 1
ATOM 6080 C CA . PRO B 1 38 ? -1.702 1.282 6.545 1.00 19.25 58 PRO B CA 1
ATOM 6081 C C . PRO B 1 38 ? -2.733 0.165 6.720 1.00 19.63 58 PRO B C 1
ATOM 6082 O O . PRO B 1 38 ? -3.049 -0.550 5.764 1.00 18.78 58 PRO B O 1
ATOM 6086 N N . SER B 1 39 ? -3.235 0.021 7.946 1.00 19.76 59 SER B N 1
ATOM 6087 C CA . SER B 1 39 ? -4.339 -0.912 8.242 1.00 20.56 59 SER B CA 1
ATOM 6088 C C . SER B 1 39 ? -5.489 -0.766 7.250 1.00 20.31 59 SER B C 1
ATOM 6089 O O . SER B 1 39 ? -6.115 -1.763 6.874 1.00 20.47 59 SER B O 1
ATOM 6092 N N . SER B 1 40 ? -5.753 0.468 6.810 1.00 20.31 60 SER B N 1
ATOM 6093 C CA . SER B 1 40 ? -6.896 0.766 5.942 1.00 20.67 60 SER B CA 1
ATOM 6094 C C . SER B 1 40 ? -6.801 0.281 4.490 1.00 20.53 60 SER B C 1
ATOM 6095 O O . SER B 1 40 ? -7.826 0.231 3.821 1.00 20.05 60 SER B O 1
ATOM 6098 N N . THR B 1 41 ? -5.599 -0.062 4.012 1.00 20.40 61 THR B N 1
ATOM 6099 C CA . THR B 1 41 ? -5.404 -0.494 2.624 1.00 20.59 61 THR B CA 1
ATOM 6100 C C . THR B 1 41 ? -6.165 -1.802 2.386 1.00 20.77 61 THR B C 1
ATOM 6101 O O . THR B 1 41 ? -6.028 -2.746 3.167 1.00 19.19 61 THR B O 1
ATOM 6105 N N . THR B 1 42 ? -6.967 -1.857 1.319 1.00 21.15 62 THR B N 1
ATOM 6106 C CA . THR B 1 42 ? -7.862 -3.013 1.127 1.00 21.69 62 THR B CA 1
ATOM 6107 C C . THR B 1 42 ? -7.225 -4.123 0.289 1.00 20.87 62 THR B C 1
ATOM 6108 O O . THR B 1 42 ? -7.679 -4.475 -0.805 1.00 19.70 62 THR B O 1
ATOM 6112 N N . THR B 1 43 ? -6.153 -4.668 0.837 1.00 19.48 63 THR B N 1
ATOM 6113 C CA . THR B 1 43 ? -5.642 -5.931 0.379 1.00 18.75 63 THR B CA 1
ATOM 6114 C C . THR B 1 43 ? -5.141 -6.645 1.609 1.00 18.00 63 THR B C 1
ATOM 6115 O O . THR B 1 43 ? -4.722 -5.986 2.565 1.00 18.02 63 THR B O 1
ATOM 6119 N N . MET B 1 44 ? -5.170 -7.974 1.582 1.00 17.11 64 MET B N 1
ATOM 6120 C CA . MET B 1 44 ? -4.582 -8.767 2.653 1.00 16.68 64 MET B CA 1
ATOM 6121 C C . MET B 1 44 ? -3.093 -9.002 2.386 1.00 16.54 64 MET B C 1
ATOM 6122 O O . MET B 1 44 ? -2.331 -9.338 3.303 1.00 15.61 64 MET B O 1
ATOM 6127 N N . ALA B 1 45 ? -2.671 -8.798 1.135 1.00 16.43 65 ALA B N 1
ATOM 6128 C CA . ALA B 1 45 ? -1.283 -9.034 0.738 1.00 16.83 65 ALA B CA 1
ATOM 6129 C C . ALA B 1 45 ? -0.426 -7.799 1.024 1.00 17.50 65 ALA B C 1
ATOM 6130 O O . ALA B 1 45 ? 0.177 -7.202 0.109 1.00 18.47 65 ALA B O 1
ATOM 6132 N N . LYS B 1 46 ? -0.385 -7.410 2.294 1.00 17.26 66 LYS B N 1
ATOM 6133 C CA . LYS B 1 46 ? 0.362 -6.249 2.766 1.00 16.82 66 LYS B CA 1
ATOM 6134 C C . LYS B 1 46 ? 0.952 -6.565 4.129 1.00 16.89 66 LYS B C 1
ATOM 6135 O O . LYS B 1 46 ? 0.454 -7.444 4.857 1.00 15.80 66 LYS B O 1
ATOM 6141 N N . ASN B 1 47 ? 2.030 -5.864 4.448 1.00 16.16 67 ASN B N 1
ATOM 6142 C CA . ASN B 1 47 ? 2.625 -5.881 5.769 1.00 15.91 67 ASN B CA 1
ATOM 6143 C C . ASN B 1 47 ? 2.090 -4.672 6.534 1.00 15.46 67 ASN B C 1
ATOM 6144 O O . ASN B 1 47 ? 2.141 -3.549 6.039 1.00 16.09 67 ASN B O 1
ATOM 6149 N N . THR B 1 48 ? 1.584 -4.901 7.744 1.00 15.61 68 THR B N 1
ATOM 6150 C CA A THR B 1 48 ? 0.997 -3.826 8.526 0.60 15.09 68 THR B CA 1
ATOM 6151 C CA B THR B 1 48 ? 0.942 -3.849 8.532 0.40 15.39 68 THR B CA 1
ATOM 6152 C C . THR B 1 48 ? 1.184 -4.071 10.021 1.00 15.21 68 THR B C 1
ATOM 6153 O O . THR B 1 48 ? 1.241 -5.223 10.479 1.00 14.99 68 THR B O 1
ATOM 6160 N N . VAL B 1 49 ? 1.319 -2.982 10.769 1.00 14.89 69 VAL B N 1
ATOM 6161 C CA . VAL B 1 49 ? 1.425 -3.055 12.230 1.00 15.35 69 VAL B CA 1
ATOM 6162 C C . VAL B 1 49 ? -0.008 -3.096 12.785 1.00 14.54 69 VAL B C 1
ATOM 6163 O O . VAL B 1 49 ? -0.737 -2.115 12.680 1.00 14.79 69 VAL B O 1
ATOM 6167 N N . PHE B 1 50 ? -0.405 -4.229 13.348 1.00 14.34 70 PHE B N 1
ATOM 6168 C CA . PHE B 1 50 ? -1.794 -4.448 13.761 1.00 14.55 70 PHE B CA 1
ATOM 6169 C C . PHE B 1 50 ? -2.091 -3.880 15.168 1.00 14.70 70 PHE B C 1
ATOM 6170 O O . PHE B 1 50 ? -3.157 -3.340 15.412 1.00 14.12 70 PHE B O 1
ATOM 6178 N N . LEU B 1 51 ? -1.137 -4.019 16.081 1.00 14.61 71 LEU B N 1
ATOM 6179 C CA . LEU B 1 51 ? -1.337 -3.644 17.477 1.00 14.98 71 LEU B CA 1
ATOM 6180 C C . LEU B 1 51 ? -0.015 -3.162 18.037 1.00 14.59 71 LEU B C 1
ATOM 6181 O O . LEU B 1 51 ? 1.023 -3.755 17.763 1.00 15.14 71 LEU B O 1
ATOM 6186 N N . ILE B 1 52 ? -0.070 -2.081 18.799 1.00 13.79 72 ILE B N 1
ATOM 6187 C CA . ILE B 1 52 ? 1.049 -1.637 19.614 1.00 14.01 72 ILE B CA 1
ATOM 6188 C C . ILE B 1 52 ? 0.502 -1.394 21.021 1.00 14.52 72 ILE B C 1
ATOM 6189 O O . ILE B 1 52 ? -0.501 -0.690 21.166 1.00 15.50 72 ILE B O 1
ATOM 6194 N N . GLU B 1 53 ? 1.141 -1.967 22.035 1.00 15.17 73 GLU B N 1
ATOM 6195 C CA . GLU B 1 53 ? 0.773 -1.692 23.431 1.00 15.39 73 GLU B CA 1
ATOM 6196 C C . GLU B 1 53 ? 1.988 -1.819 24.343 1.00 15.99 73 GLU B C 1
ATOM 6197 O O . GLU B 1 53 ? 3.024 -2.341 23.938 1.00 16.10 73 GLU B O 1
ATOM 6203 N N . MET B 1 54 ? 1.877 -1.329 25.578 1.00 16.51 74 MET B N 1
ATOM 6204 C CA . MET B 1 54 ? 3.029 -1.374 26.492 1.00 16.51 74 MET B CA 1
ATOM 6205 C C . MET B 1 54 ? 3.297 -2.828 26.838 1.00 16.93 74 MET B C 1
ATOM 6206 O O . MET B 1 54 ? 2.359 -3.614 27.046 1.00 15.87 74 MET B O 1
ATOM 6211 N N . LEU B 1 55 ? 4.581 -3.198 26.866 1.00 16.87 75 LEU B N 1
ATOM 6212 C CA . LEU B 1 55 ? 5.010 -4.545 27.239 1.00 17.52 75 LEU B CA 1
ATOM 6213 C C . LEU B 1 55 ? 5.631 -4.523 28.638 1.00 18.11 75 LEU B C 1
ATOM 6214 O O . LEU B 1 55 ? 6.711 -3.955 28.826 1.00 18.16 75 LEU B O 1
ATOM 6219 N N . LEU B 1 56 ? 4.957 -5.139 29.610 1.00 17.97 76 LEU B N 1
ATOM 6220 C CA . LEU B 1 56 ? 5.369 -5.047 31.013 1.00 18.58 76 LEU B CA 1
ATOM 6221 C C . LEU B 1 56 ? 6.756 -5.634 31.255 1.00 18.28 76 LEU B C 1
ATOM 6222 O O . LEU B 1 56 ? 7.068 -6.710 30.764 1.00 19.12 76 LEU B O 1
ATOM 6227 N N . PRO B 1 57 ? 7.588 -4.935 32.040 1.00 18.51 77 PRO B N 1
ATOM 6228 C CA . PRO B 1 57 ? 8.887 -5.525 32.393 1.00 18.91 77 PRO B CA 1
ATOM 6229 C C . PRO B 1 57 ? 8.753 -6.764 33.290 1.00 19.66 77 PRO B C 1
ATOM 6230 O O . PRO B 1 57 ? 7.668 -7.049 33.815 1.00 19.99 77 PRO B O 1
ATOM 6234 N N . LYS B 1 58 ? 9.845 -7.501 33.463 1.00 19.94 78 LYS B N 1
ATOM 6235 C CA . LYS B 1 58 ? 9.847 -8.644 34.365 1.00 19.70 78 LYS B CA 1
ATOM 6236 C C . LYS B 1 58 ? 9.585 -8.189 35.806 1.00 19.28 78 LYS B C 1
ATOM 6237 O O . LYS B 1 58 ? 10.092 -7.145 36.255 1.00 17.84 78 LYS B O 1
ATOM 6243 N N . LYS B 1 59 ? 8.782 -8.989 36.508 1.00 18.56 79 LYS B N 1
ATOM 6244 C CA . LYS B 1 59 ? 8.399 -8.714 37.886 1.00 19.45 79 LYS B CA 1
ATOM 6245 C C . LYS B 1 59 ? 9.644 -8.562 38.775 1.00 20.13 79 LYS B C 1
ATOM 6246 O O . LYS B 1 59 ? 9.667 -7.726 39.670 1.00 20.28 79 LYS B O 1
ATOM 6252 N N . TYR B 1 60 ? 10.660 -9.382 38.526 1.00 21.17 80 TYR B N 1
ATOM 6253 C CA . TYR B 1 60 ? 11.932 -9.284 39.269 1.00 21.92 80 TYR B CA 1
ATOM 6254 C C . TYR B 1 60 ? 12.460 -7.839 39.256 1.00 21.33 80 TYR B C 1
ATOM 6255 O O . TYR B 1 60 ? 12.777 -7.269 40.313 1.00 21.27 80 TYR B O 1
ATOM 6264 N N . HIS B 1 61 ? 12.514 -7.239 38.069 1.00 20.77 81 HIS B N 1
ATOM 6265 C CA . HIS B 1 61 ? 13.024 -5.883 37.905 1.00 20.78 81 HIS B CA 1
ATOM 6266 C C . HIS B 1 61 ? 12.063 -4.825 38.426 1.00 20.64 81 HIS B C 1
ATOM 6267 O O . HIS B 1 61 ? 12.473 -3.813 39.016 1.00 19.64 81 HIS B O 1
ATOM 6274 N N . VAL B 1 62 ? 10.768 -5.048 38.210 1.00 19.21 82 VAL B N 1
ATOM 6275 C CA . VAL B 1 62 ? 9.787 -4.128 38.719 1.00 18.88 82 VAL B CA 1
ATOM 6276 C C . VAL B 1 62 ? 9.846 -4.020 40.255 1.00 18.74 82 VAL B C 1
ATOM 6277 O O . VAL B 1 62 ? 9.865 -2.919 40.789 1.00 18.67 82 VAL B O 1
ATOM 6281 N N . LEU B 1 63 ? 9.901 -5.147 40.947 1.00 19.18 83 LEU B N 1
ATOM 6282 C CA . LEU B 1 63 ? 9.929 -5.131 42.414 1.00 20.06 83 LEU B CA 1
ATOM 6283 C C . LEU B 1 63 ? 11.232 -4.541 42.984 1.00 20.93 83 LEU B C 1
ATOM 6284 O O . LEU B 1 63 ? 11.205 -3.889 44.017 1.00 21.21 83 LEU B O 1
ATOM 6289 N N . ARG B 1 64 ? 12.361 -4.769 42.319 1.00 21.83 84 ARG B N 1
ATOM 6290 C CA . ARG B 1 64 ? 13.618 -4.123 42.746 1.00 22.17 84 ARG B CA 1
ATOM 6291 C C . ARG B 1 64 ? 13.498 -2.597 42.640 1.00 22.16 84 ARG B C 1
ATOM 6292 O O . ARG B 1 64 ? 13.998 -1.862 43.503 1.00 22.90 84 ARG B O 1
ATOM 6296 N N . PHE B 1 65 ? 12.793 -2.122 41.615 1.00 22.15 85 PHE B N 1
ATOM 6297 C CA . PHE B 1 65 ? 12.533 -0.699 41.422 1.00 21.92 85 PHE B CA 1
ATOM 6298 C C . PHE B 1 65 ? 11.554 -0.150 42.469 1.00 22.11 85 PHE B C 1
ATOM 6299 O O . PHE B 1 65 ? 11.746 0.954 43.002 1.00 22.06 85 PHE B O 1
ATOM 6307 N N . LEU B 1 66 ? 10.486 -0.906 42.733 1.00 21.81 86 LEU B N 1
ATOM 6308 C CA . LEU B 1 66 ? 9.465 -0.463 43.681 1.00 21.39 86 LEU B CA 1
ATOM 6309 C C . LEU B 1 66 ? 9.940 -0.591 45.130 1.00 21.70 86 LEU B C 1
ATOM 6310 O O . LEU B 1 66 ? 9.688 0.296 45.942 1.00 21.67 86 LEU B O 1
ATOM 6315 N N . ASP B 1 67 ? 10.592 -1.706 45.445 1.00 21.96 87 ASP B N 1
ATOM 6316 C CA . ASP B 1 67 ? 10.843 -2.094 46.829 1.00 23.13 87 ASP B CA 1
ATOM 6317 C C . ASP B 1 67 ? 12.288 -1.907 47.292 1.00 24.34 87 ASP B C 1
ATOM 6318 O O . ASP B 1 67 ? 12.521 -1.781 48.485 1.00 25.17 87 ASP B O 1
ATOM 6323 N N . LYS B 1 68 ? 13.242 -1.915 46.370 1.00 25.66 88 LYS B N 1
ATOM 6324 C CA . LYS B 1 68 ? 14.673 -1.898 46.757 1.00 26.60 88 LYS B CA 1
ATOM 6325 C C . LYS B 1 68 ? 15.440 -0.705 46.196 1.00 27.71 88 LYS B C 1
ATOM 6326 O O . LYS B 1 68 ? 16.677 -0.680 46.238 1.00 27.77 88 LYS B O 1
ATOM 6330 N N . GLY B 1 69 ? 14.699 0.294 45.713 1.00 28.47 89 GLY B N 1
ATOM 6331 C CA . GLY B 1 69 ? 15.266 1.557 45.253 1.00 29.48 89 GLY B CA 1
ATOM 6332 C C . GLY B 1 69 ? 16.192 1.483 44.052 1.00 30.05 89 GLY B C 1
ATOM 6333 O O . GLY B 1 69 ? 17.066 2.332 43.906 1.00 30.49 89 GLY B O 1
ATOM 6334 N N . GLU B 1 70 ? 16.009 0.484 43.188 1.00 30.37 90 GLU B N 1
ATOM 6335 C CA . GLU B 1 70 ? 16.875 0.299 42.011 1.00 30.71 90 GLU B CA 1
ATOM 6336 C C . GLU B 1 70 ? 16.310 1.021 40.791 1.00 30.08 90 GLU B C 1
ATOM 6337 O O . GLU B 1 70 ? 15.285 1.680 40.891 1.00 30.22 90 GLU B O 1
ATOM 6343 N N . ARG B 1 71 ? 16.999 0.936 39.656 1.00 29.65 91 ARG B N 1
ATOM 6344 C CA . ARG B 1 71 ? 16.632 1.729 38.494 1.00 29.21 91 ARG B CA 1
ATOM 6345 C C . ARG B 1 71 ? 15.272 1.299 37.929 1.00 28.71 91 ARG B C 1
ATOM 6346 O O . ARG B 1 71 ? 14.903 0.124 38.010 1.00 28.82 91 ARG B O 1
ATOM 6348 N N . HIS B 1 72 ? 14.551 2.273 37.377 1.00 28.41 92 HIS B N 1
ATOM 6349 C CA . HIS B 1 72 ? 13.343 2.045 36.575 1.00 28.22 92 HIS B CA 1
ATOM 6350 C C . HIS B 1 72 ? 13.702 1.011 35.515 1.00 27.31 92 HIS B C 1
ATOM 6351 O O . HIS B 1 72 ? 14.741 1.137 34.853 1.00 26.93 92 HIS B O 1
ATOM 6358 N N . PRO B 1 73 ? 12.885 -0.046 35.370 1.00 25.61 93 PRO B N 1
ATOM 6359 C CA . PRO B 1 73 ? 13.143 -0.977 34.273 1.00 24.74 93 PRO B CA 1
ATOM 6360 C C . PRO B 1 73 ? 12.992 -0.291 32.925 1.00 23.75 93 PRO B C 1
ATOM 6361 O O . PRO B 1 73 ? 12.324 0.750 32.831 1.00 23.68 93 PRO B O 1
ATOM 6365 N N . VAL B 1 74 ? 13.599 -0.877 31.895 1.00 23.20 94 VAL B N 1
ATOM 6366 C CA . VAL B 1 74 ? 13.452 -0.390 30.526 1.00 22.96 94 VAL B CA 1
ATOM 6367 C C . VAL B 1 74 ? 11.993 -0.497 30.117 1.00 22.21 94 VAL B C 1
ATOM 6368 O O . VAL B 1 74 ? 11.384 -1.520 30.347 1.00 23.15 94 VAL B O 1
ATOM 6372 N N . ARG B 1 75 ? 11.467 0.569 29.529 1.00 21.68 95 ARG B N 1
ATOM 6373 C CA . ARG B 1 75 ? 10.101 0.616 29.047 1.00 21.62 95 ARG B CA 1
ATOM 6374 C C . ARG B 1 75 ? 10.105 0.234 27.582 1.00 21.22 95 ARG B C 1
ATOM 6375 O O . ARG B 1 75 ? 10.930 0.752 26.801 1.00 20.65 95 ARG B O 1
ATOM 6383 N N . GLU B 1 76 ? 9.181 -0.650 27.218 1.00 20.63 96 GLU B N 1
ATOM 6384 C CA . GLU B 1 76 ? 9.110 -1.217 25.878 1.00 20.55 96 GLU B CA 1
ATOM 6385 C C . GLU B 1 76 ? 7.669 -1.340 25.412 1.00 20.00 96 GLU B C 1
ATOM 6386 O O . GLU B 1 76 ? 6.739 -1.383 26.240 1.00 18.85 96 GLU B O 1
ATOM 6392 N N . ALA B 1 77 ? 7.510 -1.449 24.097 1.00 19.04 97 ALA B N 1
ATOM 6393 C CA . ALA B 1 77 ? 6.223 -1.774 23.466 1.00 18.46 97 ALA B CA 1
ATOM 6394 C C . ALA B 1 77 ? 6.231 -3.165 22.857 1.00 18.52 97 ALA B C 1
ATOM 6395 O O . ALA B 1 77 ? 7.261 -3.650 22.395 1.00 18.85 97 ALA B O 1
ATOM 6397 N N . ARG B 1 78 ? 5.067 -3.819 22.901 1.00 17.84 98 ARG B N 1
ATOM 6398 C CA . ARG B 1 78 ? 4.763 -4.986 22.075 1.00 16.92 98 ARG B CA 1
ATOM 6399 C C . ARG B 1 78 ? 4.174 -4.481 20.764 1.00 16.36 98 ARG B C 1
ATOM 6400 O O . ARG B 1 78 ? 3.225 -3.687 20.772 1.00 15.11 98 ARG B O 1
ATOM 6408 N N . ALA B 1 79 ? 4.758 -4.905 19.636 1.00 15.93 99 ALA B N 1
ATOM 6409 C CA . ALA B 1 79 ? 4.251 -4.579 18.322 1.00 14.93 99 ALA B CA 1
ATOM 6410 C C . ALA B 1 79 ? 3.954 -5.859 17.584 1.00 14.54 99 ALA B C 1
ATOM 6411 O O . ALA B 1 79 ? 4.815 -6.717 17.445 1.00 16.00 99 ALA B O 1
ATOM 6413 N N . VAL B 1 80 ? 2.712 -6.008 17.142 1.00 14.04 100 VAL B N 1
ATOM 6414 C CA . VAL B 1 80 ? 2.287 -7.190 16.401 1.00 13.60 100 VAL B CA 1
ATOM 6415 C C . VAL B 1 80 ? 2.243 -6.797 14.926 1.00 13.95 100 VAL B C 1
ATOM 6416 O O . VAL B 1 80 ? 1.515 -5.853 14.546 1.00 14.04 100 VAL B O 1
ATOM 6420 N N . ILE B 1 81 ? 3.019 -7.497 14.093 1.00 14.07 101 ILE B N 1
ATOM 6421 C CA . ILE B 1 81 ? 3.051 -7.188 12.664 1.00 15.00 101 ILE B CA 1
ATOM 6422 C C . ILE B 1 81 ? 2.489 -8.347 11.837 1.00 14.55 101 ILE B C 1
ATOM 6423 O O . ILE B 1 81 ? 2.913 -9.485 11.981 1.00 15.18 101 ILE B O 1
ATOM 6428 N N . PHE B 1 82 ? 1.529 -8.027 10.972 1.00 14.91 102 PHE B N 1
ATOM 6429 C CA . PHE B 1 82 ? 0.975 -8.960 10.003 1.00 14.55 102 PHE B CA 1
ATOM 6430 C C . PHE B 1 82 ? 1.890 -8.862 8.792 1.00 14.86 102 PHE B C 1
ATOM 6431 O O . PHE B 1 82 ? 1.887 -7.826 8.137 1.00 14.75 102 PHE B O 1
ATOM 6439 N N . PHE B 1 83 ? 2.643 -9.922 8.506 1.00 15.46 103 PHE B N 1
ATOM 6440 C CA . PHE B 1 83 ? 3.471 -9.986 7.283 1.00 16.21 103 PHE B CA 1
ATOM 6441 C C . PHE B 1 83 ? 2.697 -10.722 6.176 1.00 16.29 103 PHE B C 1
ATOM 6442 O O . PHE B 1 83 ? 2.875 -11.922 5.966 1.00 17.24 103 PHE B O 1
ATOM 6450 N N . GLY B 1 84 ? 1.834 -9.991 5.471 1.00 16.52 104 GLY B N 1
ATOM 6451 C CA . GLY B 1 84 ? 1.027 -10.571 4.399 1.00 17.58 104 GLY B CA 1
ATOM 6452 C C . GLY B 1 84 ? 1.656 -10.456 3.014 1.00 18.26 104 GLY B C 1
ATOM 6453 O O . GLY B 1 84 ? 1.196 -11.102 2.084 1.00 18.12 104 GLY B O 1
ATOM 6454 N N . ASP B 1 85 ? 2.697 -9.630 2.895 1.00 18.50 105 ASP B N 1
ATOM 6455 C CA . ASP B 1 85 ? 3.299 -9.277 1.604 1.00 19.61 105 ASP B CA 1
ATOM 6456 C C . ASP B 1 85 ? 4.575 -10.090 1.411 1.00 19.55 105 ASP B C 1
ATOM 6457 O O . ASP B 1 85 ? 5.665 -9.537 1.262 1.00 20.01 105 ASP B O 1
ATOM 6462 N N . GLN B 1 86 ? 4.418 -11.406 1.459 1.00 19.65 106 GLN B N 1
ATOM 6463 C CA . GLN B 1 86 ? 5.523 -12.349 1.284 1.00 19.88 106 GLN B CA 1
ATOM 6464 C C . GLN B 1 86 ? 4.960 -13.710 0.878 1.00 19.86 106 GLN B C 1
ATOM 6465 O O . GLN B 1 86 ? 3.755 -13.949 1.001 1.00 19.37 106 GLN B O 1
ATOM 6471 N N . GLU B 1 87 ? 5.825 -14.593 0.362 1.00 20.32 107 GLU B N 1
ATOM 6472 C CA . GLU B 1 87 ? 5.383 -15.895 -0.134 1.00 19.98 107 GLU B CA 1
ATOM 6473 C C . GLU B 1 87 ? 4.646 -16.721 0.917 1.00 19.40 107 GLU B C 1
ATOM 6474 O O . GLU B 1 87 ? 3.662 -17.385 0.600 1.00 19.93 107 GLU B O 1
ATOM 6476 N N . HIS B 1 88 ? 5.138 -16.699 2.152 1.00 18.84 108 HIS B N 1
ATOM 6477 C CA . HIS B 1 88 ? 4.553 -17.465 3.254 1.00 18.39 108 HIS B CA 1
ATOM 6478 C C . HIS B 1 88 ? 4.171 -16.502 4.380 1.00 17.30 108 HIS B C 1
ATOM 6479 O O . HIS B 1 88 ? 4.960 -16.244 5.288 1.00 17.10 108 HIS B O 1
ATOM 6486 N N . PRO B 1 89 ? 2.961 -15.925 4.282 1.00 16.94 109 PRO B N 1
ATOM 6487 C CA . PRO B 1 89 ? 2.523 -14.945 5.273 1.00 16.12 109 PRO B CA 1
ATOM 6488 C C . PRO B 1 89 ? 2.557 -15.474 6.697 1.00 15.57 109 PRO B C 1
ATOM 6489 O O . PRO B 1 89 ? 2.337 -16.669 6.938 1.00 15.04 109 PRO B O 1
ATOM 6493 N N . ASN B 1 90 ? 2.882 -14.587 7.629 1.00 15.50 110 ASN B N 1
ATOM 6494 C CA . ASN B 1 90 ? 2.810 -14.909 9.041 1.00 15.52 110 ASN B CA 1
ATOM 6495 C C . ASN B 1 90 ? 2.573 -13.676 9.890 1.00 14.63 110 ASN B C 1
ATOM 6496 O O . ASN B 1 90 ? 2.595 -12.552 9.395 1.00 13.75 110 ASN B O 1
ATOM 6501 N N . VAL B 1 91 ? 2.304 -13.904 11.174 1.00 14.78 111 VAL B N 1
ATOM 6502 C CA . VAL B 1 91 ? 2.295 -12.836 12.164 1.00 14.23 111 VAL B CA 1
ATOM 6503 C C . VAL B 1 91 ? 3.530 -13.016 13.024 1.00 14.84 111 VAL B C 1
ATOM 6504 O O . VAL B 1 91 ? 3.799 -14.114 13.512 1.00 15.66 111 VAL B O 1
ATOM 6508 N N . THR B 1 92 ? 4.289 -11.947 13.210 1.00 15.77 112 THR B N 1
ATOM 6509 C CA . THR B 1 92 ? 5.406 -11.977 14.155 1.00 16.79 112 THR B CA 1
ATOM 6510 C C . THR B 1 92 ? 5.257 -10.828 15.126 1.00 16.54 112 THR B C 1
ATOM 6511 O O . THR B 1 92 ? 4.842 -9.733 14.743 1.00 17.15 112 THR B O 1
ATOM 6515 N N . GLU B 1 93 ? 5.600 -11.083 16.383 1.00 17.42 113 GLU B N 1
ATOM 6516 C CA . GLU B 1 93 ? 5.595 -10.059 17.412 1.00 17.55 113 GLU B CA 1
ATOM 6517 C C . GLU B 1 93 ? 7.004 -9.633 17.791 1.00 18.20 113 GLU B C 1
ATOM 6518 O O . GLU B 1 93 ? 7.934 -10.447 17.791 1.00 17.71 113 GLU B O 1
ATOM 6524 N N . PHE B 1 94 ? 7.123 -8.365 18.166 1.00 18.54 114 PHE B N 1
ATOM 6525 C CA . PHE B 1 94 ? 8.397 -7.759 18.540 1.00 18.50 114 PHE B CA 1
ATOM 6526 C C . PHE B 1 94 ? 8.297 -6.919 19.804 1.00 18.93 114 PHE B C 1
ATOM 6527 O O . PHE B 1 94 ? 7.292 -6.260 20.038 1.00 18.54 114 PHE B O 1
ATOM 6535 N N . ALA B 1 95 ? 9.366 -6.928 20.591 1.00 19.02 115 ALA B N 1
ATOM 6536 C CA . ALA B 1 95 ? 9.590 -5.914 21.610 1.00 20.17 115 ALA B CA 1
ATOM 6537 C C . ALA B 1 95 ? 10.316 -4.726 20.965 1.00 20.78 115 ALA B C 1
ATOM 6538 O O . ALA B 1 95 ? 11.403 -4.909 20.381 1.00 21.56 115 ALA B O 1
ATOM 6540 N N . VAL B 1 96 ? 9.710 -3.541 21.042 1.00 20.78 116 VAL B N 1
ATOM 6541 C CA . VAL B 1 96 ? 10.268 -2.307 20.499 1.00 21.05 116 VAL B CA 1
ATOM 6542 C C . VAL B 1 96 ? 10.629 -1.362 21.647 1.00 22.26 116 VAL B C 1
ATOM 6543 O O . VAL B 1 96 ? 9.805 -1.064 22.536 1.00 21.41 116 VAL B O 1
ATOM 6547 N N . GLY B 1 97 ? 11.873 -0.888 21.640 1.00 22.94 117 GLY B N 1
ATOM 6548 C CA . GLY B 1 97 ? 12.347 -0.060 22.749 1.00 23.55 117 GLY B CA 1
ATOM 6549 C C . GLY B 1 97 ? 13.686 0.586 22.451 1.00 24.22 117 GLY B C 1
ATOM 6550 O O . GLY B 1 97 ? 14.227 0.386 21.374 1.00 24.25 117 GLY B O 1
ATOM 6551 N N . PRO B 1 98 ? 14.201 1.395 23.389 1.00 24.55 118 PRO B N 1
ATOM 6552 C CA . PRO B 1 98 ? 13.555 1.794 24.634 1.00 24.71 118 PRO B CA 1
ATOM 6553 C C . PRO B 1 98 ? 12.621 2.948 24.407 1.00 24.85 118 PRO B C 1
ATOM 6554 O O . PRO B 1 98 ? 12.620 3.550 23.330 1.00 25.13 118 PRO B O 1
ATOM 6558 N N . LEU B 1 99 ? 11.826 3.263 25.425 1.00 25.20 119 LEU B N 1
ATOM 6559 C CA . LEU B 1 99 ? 10.965 4.413 25.399 1.00 25.35 119 LEU B CA 1
ATOM 6560 C C . LEU B 1 99 ? 11.359 5.313 26.555 1.00 25.84 119 LEU B C 1
ATOM 6561 O O . LEU B 1 99 ? 11.400 4.864 27.705 1.00 26.61 119 LEU B O 1
ATOM 6566 N N . PRO B 1 100 ? 11.654 6.586 26.270 1.00 26.17 120 PRO B N 1
ATOM 6567 C CA . PRO B 1 100 ? 11.656 7.215 24.953 1.00 26.52 120 PRO B CA 1
ATOM 6568 C C . PRO B 1 100 ? 12.856 6.825 24.076 1.00 26.54 120 PRO B C 1
ATOM 6569 O O . PRO B 1 100 ? 13.818 6.215 24.557 1.00 26.69 120 PRO B O 1
ATOM 6573 N N . GLY B 1 101 ? 12.750 7.155 22.788 1.00 26.66 121 GLY B N 1
ATOM 6574 C CA . GLY B 1 101 ? 13.835 6.997 21.823 1.00 26.71 121 GLY B CA 1
ATOM 6575 C C . GLY B 1 101 ? 14.091 5.580 21.374 1.00 26.55 121 GLY B C 1
ATOM 6576 O O . GLY B 1 101 ? 15.173 5.053 21.598 1.00 26.61 121 GLY B O 1
ATOM 6577 N N . PRO B 1 102 ? 13.101 4.942 20.713 1.00 26.55 122 PRO B N 1
ATOM 6578 C CA . PRO B 1 102 ? 13.272 3.531 20.325 1.00 26.57 122 PRO B CA 1
ATOM 6579 C C . PRO B 1 102 ? 14.452 3.271 19.372 1.00 27.06 122 PRO B C 1
ATOM 6580 O O . PRO B 1 102 ? 14.692 4.067 18.466 1.00 27.22 122 PRO B O 1
ATOM 6584 N N A CYS B 1 103 ? 15.162 2.171 19.628 0.70 27.67 123 CYS B N 1
ATOM 6585 N N B CYS B 1 103 ? 15.164 2.165 19.554 0.30 26.80 123 CYS B N 1
ATOM 6586 C CA A CYS B 1 103 ? 16.372 1.753 18.898 0.70 28.85 123 CYS B CA 1
ATOM 6587 C CA B CYS B 1 103 ? 16.284 1.837 18.662 0.30 26.87 123 CYS B CA 1
ATOM 6588 C C A CYS B 1 103 ? 16.232 0.428 18.207 0.70 28.37 123 CYS B C 1
ATOM 6589 C C B CYS B 1 103 ? 16.476 0.343 18.369 0.30 27.21 123 CYS B C 1
ATOM 6590 O O A CYS B 1 103 ? 16.708 0.267 17.086 0.70 28.70 123 CYS B O 1
ATOM 6591 O O B CYS B 1 103 ? 17.429 -0.018 17.677 0.30 27.15 123 CYS B O 1
ATOM 6596 N N . TYR B 1 104 ? 15.620 -0.528 18.911 1.00 27.65 124 TYR B N 1
ATOM 6597 C CA . TYR B 1 104 ? 15.638 -1.933 18.544 1.00 27.59 124 TYR B CA 1
ATOM 6598 C C . TYR B 1 104 ? 14.247 -2.503 18.347 1.00 27.86 124 TYR B C 1
ATOM 6599 O O . TYR B 1 104 ? 13.248 -1.932 18.770 1.00 27.11 124 TYR B O 1
ATOM 6608 N N . MET B 1 105 ? 14.244 -3.674 17.739 1.00 27.98 125 MET B N 1
ATOM 6609 C CA . MET B 1 105 ? 13.057 -4.393 17.376 1.00 28.28 125 MET B CA 1
ATOM 6610 C C . MET B 1 105 ? 13.423 -5.866 17.523 1.00 27.86 125 MET B C 1
ATOM 6611 O O . MET B 1 105 ? 14.107 -6.442 16.661 1.00 28.69 125 MET B O 1
ATOM 6616 N N . ARG B 1 106 ? 12.992 -6.481 18.618 1.00 26.99 126 ARG B N 1
ATOM 6617 C CA . ARG B 1 106 ? 13.375 -7.854 18.934 1.00 26.87 126 ARG B CA 1
ATOM 6618 C C . ARG B 1 106 ? 12.199 -8.820 18.812 1.00 27.32 126 ARG B C 1
ATOM 6619 O O . ARG B 1 106 ? 11.212 -8.693 19.536 1.00 26.52 126 ARG B O 1
ATOM 6621 N N . ALA B 1 107 ? 12.323 -9.809 17.924 1.00 27.54 127 ALA B N 1
ATOM 6622 C CA . ALA B 1 107 ? 11.268 -10.804 17.711 1.00 28.02 127 ALA B CA 1
ATOM 6623 C C . ALA B 1 107 ? 10.968 -11.638 18.965 1.00 28.58 127 ALA B C 1
ATOM 6624 O O . ALA B 1 107 ? 11.881 -12.017 19.700 1.00 28.09 127 ALA B O 1
ATOM 6626 N N . LEU B 1 108 ? 9.687 -11.926 19.194 1.00 28.74 128 LEU B N 1
ATOM 6627 C CA . LEU B 1 108 ? 9.228 -12.657 20.375 1.00 29.54 128 LEU B CA 1
ATOM 6628 C C . LEU B 1 108 ? 8.632 -14.034 20.082 1.00 30.82 128 LEU B C 1
ATOM 6629 O O . LEU B 1 108 ? 8.143 -14.310 18.972 1.00 31.86 128 LEU B O 1
ATOM 6634 N N . SER B 1 109 ? 8.647 -14.883 21.107 1.00 31.42 129 SER B N 1
ATOM 6635 C CA . SER B 1 109 ? 7.780 -16.071 21.186 1.00 31.86 129 SER B CA 1
ATOM 6636 C C . SER B 1 109 ? 7.671 -16.902 19.894 1.00 31.30 129 SER B C 1
ATOM 6637 O O . SER B 1 109 ? 6.575 -17.050 19.341 1.00 32.48 129 SER B O 1
ATOM 6639 N N . PRO B 1 110 ? 8.799 -17.459 19.418 1.00 30.21 130 PRO B N 1
ATOM 6640 C CA . PRO B 1 110 ? 8.792 -18.405 18.285 1.00 29.31 130 PRO B CA 1
ATOM 6641 C C . PRO B 1 110 ? 8.021 -19.700 18.575 1.00 27.71 130 PRO B C 1
ATOM 6642 O O . PRO B 1 110 ? 7.972 -20.147 19.723 1.00 28.49 130 PRO B O 1
ATOM 6646 N N . ARG B 1 111 ? 7.397 -20.279 17.551 1.00 25.34 131 ARG B N 1
ATOM 6647 C CA . ARG B 1 111 ? 6.698 -21.566 17.673 1.00 23.48 131 ARG B CA 1
ATOM 6648 C C . ARG B 1 111 ? 7.162 -22.517 16.570 1.00 22.27 131 ARG B C 1
ATOM 6649 O O . ARG B 1 111 ? 6.499 -22.659 15.552 1.00 20.39 131 ARG B O 1
ATOM 6657 N N . PRO B 1 112 ? 8.311 -23.191 16.776 1.00 21.46 132 PRO B N 1
ATOM 6658 C CA . PRO B 1 112 ? 8.821 -24.087 15.736 1.00 20.75 132 PRO B CA 1
ATOM 6659 C C . PRO B 1 112 ? 7.805 -25.150 15.393 1.00 19.83 132 PRO B C 1
ATOM 6660 O O . PRO B 1 112 ? 7.209 -25.740 16.293 1.00 19.12 132 PRO B O 1
ATOM 6664 N N . GLY B 1 113 ? 7.594 -25.387 14.105 1.00 18.30 133 GLY B N 1
ATOM 6665 C CA . GLY B 1 113 ? 6.687 -26.430 13.668 1.00 18.36 133 GLY B CA 1
ATOM 6666 C C . GLY B 1 113 ? 5.228 -26.014 13.531 1.00 17.92 133 GLY B C 1
ATOM 6667 O O . GLY B 1 113 ? 4.424 -26.758 12.992 1.00 18.81 133 GLY B O 1
ATOM 6668 N N . TYR B 1 114 ? 4.885 -24.826 14.007 1.00 17.58 134 TYR B N 1
ATOM 6669 C CA . TYR B 1 114 ? 3.513 -24.323 13.914 1.00 17.16 134 TYR B CA 1
ATOM 6670 C C . TYR B 1 114 ? 3.343 -23.561 12.614 1.00 16.74 134 TYR B C 1
ATOM 6671 O O . TYR B 1 114 ? 4.081 -22.621 12.346 1.00 16.67 134 TYR B O 1
ATOM 6680 N N . GLN B 1 115 ? 2.373 -23.973 11.814 1.00 16.59 135 GLN B N 1
ATOM 6681 C CA . GLN B 1 115 ? 2.245 -23.493 10.449 1.00 17.34 135 GLN B CA 1
ATOM 6682 C C . GLN B 1 115 ? 1.024 -22.592 10.221 1.00 17.82 135 GLN B C 1
ATOM 6683 O O . GLN B 1 115 ? 0.835 -22.096 9.098 1.00 17.40 135 GLN B O 1
ATOM 6689 N N . SER B 1 116 ? 0.239 -22.320 11.270 1.00 16.78 136 SER B N 1
ATOM 6690 C CA . SER B 1 116 ? -1.073 -21.661 11.080 1.00 16.54 136 SER B CA 1
ATOM 6691 C C . SER B 1 116 ? -1.152 -20.215 11.574 1.00 16.50 136 SER B C 1
ATOM 6692 O O . SER B 1 116 ? -2.258 -19.686 11.755 1.00 15.66 136 SER B O 1
ATOM 6695 N N . SER B 1 117 ? 0.007 -19.582 11.769 1.00 16.25 137 SER B N 1
ATOM 6696 C CA . SER B 1 117 ? 0.115 -18.204 12.230 1.00 16.66 137 SER B CA 1
ATOM 6697 C C . SER B 1 117 ? -0.830 -17.263 11.463 1.00 16.05 137 SER B C 1
ATOM 6698 O O . SER B 1 117 ? -1.574 -16.483 12.056 1.00 15.63 137 SER B O 1
ATOM 6701 N N . TRP B 1 118 ? -0.810 -17.352 10.136 1.00 15.52 138 TRP B N 1
ATOM 6702 C CA . TRP B 1 118 ? -1.579 -16.427 9.330 1.00 14.28 138 TRP B CA 1
ATOM 6703 C C . TRP B 1 118 ? -3.073 -16.618 9.566 1.00 13.78 138 TRP B C 1
ATOM 6704 O O . TRP B 1 118 ? -3.788 -15.640 9.797 1.00 13.18 138 TRP B O 1
ATOM 6715 N N . ALA B 1 119 ? -3.522 -17.869 9.543 1.00 13.66 139 ALA B N 1
ATOM 6716 C CA . ALA B 1 119 ? -4.957 -18.193 9.708 1.00 14.07 139 ALA B CA 1
ATOM 6717 C C . ALA B 1 119 ? -5.471 -17.812 11.089 1.00 13.72 139 ALA B C 1
ATOM 6718 O O . ALA B 1 119 ? -6.672 -17.542 11.247 1.00 13.76 139 ALA B O 1
ATOM 6720 N N . SER B 1 120 ? -4.567 -17.822 12.073 1.00 13.82 140 SER B N 1
ATOM 6721 C CA . SER B 1 120 ? -4.907 -17.529 13.488 1.00 14.11 140 SER B CA 1
ATOM 6722 C C . SER B 1 120 ? -5.155 -16.045 13.757 1.00 13.43 140 SER B C 1
ATOM 6723 O O . SER B 1 120 ? -5.702 -15.681 14.811 1.00 13.48 140 SER B O 1
ATOM 6726 N N . ARG B 1 121 ? -4.771 -15.180 12.829 1.00 13.48 141 ARG B N 1
ATOM 6727 C CA . ARG B 1 121 ? -4.780 -13.753 13.113 1.00 13.20 141 ARG B CA 1
ATOM 6728 C C . ARG B 1 121 ? -6.208 -13.216 13.172 1.00 12.23 141 ARG B C 1
ATOM 6729 O O . ARG B 1 121 ? -7.099 -13.747 12.492 1.00 11.76 141 ARG B O 1
ATOM 6737 N N . PRO B 1 122 ? -6.431 -12.160 13.981 1.00 12.75 142 PRO B N 1
ATOM 6738 C CA . PRO B 1 122 ? -7.726 -11.471 14.001 1.00 13.07 142 PRO B CA 1
ATOM 6739 C C . PRO B 1 122 ? -8.200 -10.930 12.641 1.00 13.98 142 PRO B C 1
ATOM 6740 O O . PRO B 1 122 ? -7.383 -10.604 11.751 1.00 12.58 142 PRO B O 1
ATOM 6744 N N . ILE B 1 123 ? -9.518 -10.793 12.509 1.00 14.47 143 ILE B N 1
ATOM 6745 C CA . ILE B 1 123 ? -10.120 -10.099 11.376 1.00 15.18 143 ILE B CA 1
ATOM 6746 C C . ILE B 1 123 ? -9.880 -8.597 11.552 1.00 15.28 143 ILE B C 1
ATOM 6747 O O . ILE B 1 123 ? -9.629 -8.130 12.657 1.00 17.47 143 ILE B O 1
ATOM 6752 N N . SER B 1 124 ? -9.868 -7.857 10.457 1.00 15.06 144 SER B N 1
ATOM 6753 C CA . SER B 1 124 ? -9.552 -6.434 10.469 1.00 14.75 144 SER B CA 1
ATOM 6754 C C . SER B 1 124 ? -10.623 -5.717 9.662 1.00 14.50 144 SER B C 1
ATOM 6755 O O . SER B 1 124 ? -11.336 -6.345 8.892 1.00 13.92 144 SER B O 1
ATOM 6758 N N . THR B 1 125 ? -10.717 -4.407 9.836 1.00 14.28 145 THR B N 1
ATOM 6759 C CA . THR B 1 125 ? -11.682 -3.605 9.088 1.00 15.87 145 THR B CA 1
ATOM 6760 C C . THR B 1 125 ? -11.505 -3.794 7.587 1.00 14.76 145 THR B C 1
ATOM 6761 O O . THR B 1 125 ? -12.481 -3.990 6.867 1.00 15.62 145 THR B O 1
ATOM 6765 N N . ALA B 1 126 ? -10.259 -3.800 7.120 1.00 14.16 146 ALA B N 1
ATOM 6766 C CA . ALA B 1 126 ? -9.984 -3.985 5.690 1.00 13.90 146 ALA B CA 1
ATOM 6767 C C . ALA B 1 126 ? -10.493 -5.336 5.196 1.00 13.61 146 ALA B C 1
ATOM 6768 O O . ALA B 1 126 ? -11.047 -5.440 4.102 1.00 12.91 146 ALA B O 1
ATOM 6770 N N . GLU B 1 127 ? -10.292 -6.374 6.002 1.00 12.75 147 GLU B N 1
ATOM 6771 C CA . GLU B 1 127 ? -10.766 -7.709 5.656 1.00 13.06 147 GLU B CA 1
ATOM 6772 C C . GLU B 1 127 ? -12.295 -7.736 5.570 1.00 13.64 147 GLU B C 1
ATOM 6773 O O . GLU B 1 127 ? -12.853 -8.353 4.667 1.00 13.44 147 GLU B O 1
ATOM 6779 N N . TYR B 1 128 ? -12.977 -7.055 6.491 1.00 13.88 148 TYR B N 1
ATOM 6780 C CA . TYR B 1 128 ? -14.451 -6.958 6.418 1.00 14.24 148 TYR B CA 1
ATOM 6781 C C . TYR B 1 128 ? -14.944 -6.243 5.152 1.00 14.15 148 TYR B C 1
ATOM 6782 O O . TYR B 1 128 ? -15.936 -6.637 4.523 1.00 14.37 148 TYR B O 1
ATOM 6791 N N . ALA B 1 129 ? -14.249 -5.183 4.787 1.00 14.55 149 ALA B N 1
ATOM 6792 C CA . ALA B 1 129 ? -14.557 -4.461 3.558 1.00 14.66 149 ALA B CA 1
ATOM 6793 C C . ALA B 1 129 ? -14.470 -5.395 2.343 1.00 14.64 149 ALA B C 1
ATOM 6794 O O . ALA B 1 129 ? -15.334 -5.357 1.460 1.00 15.10 149 ALA B O 1
ATOM 6796 N N . LEU B 1 130 ? -13.434 -6.232 2.301 1.00 14.80 150 LEU B N 1
ATOM 6797 C CA . LEU B 1 130 ? -13.270 -7.194 1.215 1.00 15.37 150 LEU B CA 1
ATOM 6798 C C . LEU B 1 130 ? -14.348 -8.284 1.267 1.00 15.05 150 LEU B C 1
ATOM 6799 O O . LEU B 1 130 ? -14.867 -8.708 0.227 1.00 15.57 150 LEU B O 1
ATOM 6804 N N . LEU B 1 131 ? -14.698 -8.732 2.470 1.00 14.98 151 LEU B N 1
ATOM 6805 C CA . LEU B 1 131 ? -15.789 -9.717 2.615 1.00 15.57 151 LEU B CA 1
ATOM 6806 C C . LEU B 1 131 ? -17.110 -9.173 2.099 1.00 16.09 151 LEU B C 1
ATOM 6807 O O . LEU B 1 131 ? -17.843 -9.895 1.401 1.00 15.55 151 LEU B O 1
ATOM 6812 N N A TYR B 1 132 ? -17.404 -7.913 2.414 0.50 16.13 152 TYR B N 1
ATOM 6813 N N B TYR B 1 132 ? -17.423 -7.916 2.428 0.50 16.06 152 TYR B N 1
ATOM 6814 C CA A TYR B 1 132 ? -18.636 -7.284 1.962 0.50 16.90 152 TYR B CA 1
ATOM 6815 C CA B TYR B 1 132 ? -18.650 -7.297 1.929 0.50 16.80 152 TYR B CA 1
ATOM 6816 C C A TYR B 1 132 ? -18.681 -7.215 0.439 0.50 17.30 152 TYR B C 1
ATOM 6817 C C B TYR B 1 132 ? -18.653 -7.317 0.420 0.50 17.25 152 TYR B C 1
ATOM 6818 O O A TYR B 1 132 ? -19.727 -7.456 -0.163 0.50 17.13 152 TYR B O 1
ATOM 6819 O O B TYR B 1 132 ? -19.626 -7.754 -0.192 0.50 17.13 152 TYR B O 1
ATOM 6836 N N . HIS B 1 133 ? -17.552 -6.879 -0.182 1.00 17.26 153 HIS B N 1
ATOM 6837 C CA . HIS B 1 133 ? -17.451 -6.902 -1.637 1.00 17.59 153 HIS B CA 1
ATOM 6838 C C . HIS B 1 133 ? -17.665 -8.305 -2.194 1.00 17.66 153 HIS B C 1
ATOM 6839 O O . HIS B 1 133 ? -18.364 -8.473 -3.194 1.00 17.46 153 HIS B O 1
ATOM 6846 N N . THR B 1 134 ? -17.033 -9.305 -1.581 1.00 17.02 154 THR B N 1
ATOM 6847 C CA . THR B 1 134 ? -17.221 -10.691 -1.995 1.00 17.96 154 THR B CA 1
ATOM 6848 C C . THR B 1 134 ? -18.716 -11.048 -1.964 1.00 18.39 154 THR B C 1
ATOM 6849 O O . THR B 1 134 ? -19.244 -11.686 -2.881 1.00 17.64 154 THR B O 1
ATOM 6853 N N . LEU B 1 135 ? -19.391 -10.654 -0.892 1.00 18.84 155 LEU B N 1
ATOM 6854 C CA . LEU B 1 135 ? -20.815 -10.977 -0.733 1.00 19.57 155 LEU B CA 1
ATOM 6855 C C . LEU B 1 135 ? -21.672 -10.279 -1.757 1.00 20.13 155 LEU B C 1
ATOM 6856 O O . LEU B 1 135 ? -22.575 -10.899 -2.323 1.00 20.23 155 LEU B O 1
ATOM 6861 N N . GLN B 1 136 ? -21.393 -8.996 -1.992 1.00 20.64 156 GLN B N 1
ATOM 6862 C CA . GLN B 1 136 ? -22.148 -8.198 -2.952 1.00 22.14 156 GLN B CA 1
ATOM 6863 C C . GLN B 1 136 ? -22.111 -8.885 -4.312 1.00 21.67 156 GLN B C 1
ATOM 6864 O O . GLN B 1 136 ? -23.147 -9.045 -4.952 1.00 22.35 156 GLN B O 1
ATOM 6870 N N . GLU B 1 137 ? -20.922 -9.316 -4.728 1.00 20.76 157 GLU B N 1
ATOM 6871 C CA . GLU B 1 137 ? -20.759 -9.981 -6.013 1.00 20.08 157 GLU B CA 1
ATOM 6872 C C . GLU B 1 137 ? -21.340 -11.384 -6.034 1.00 18.52 157 GLU B C 1
ATOM 6873 O O . GLU B 1 137 ? -22.089 -11.735 -6.950 1.00 17.82 157 GLU B O 1
ATOM 6879 N N . ALA B 1 138 ? -20.993 -12.197 -5.037 1.00 16.43 158 ALA B N 1
ATOM 6880 C CA . ALA B 1 138 ? -21.397 -13.598 -5.036 1.00 16.45 158 ALA B CA 1
ATOM 6881 C C . ALA B 1 138 ? -22.909 -13.782 -4.926 1.00 15.86 158 ALA B C 1
ATOM 6882 O O . ALA B 1 138 ? -23.439 -14.783 -5.422 1.00 16.06 158 ALA B O 1
ATOM 6884 N N . THR B 1 139 ? -23.602 -12.837 -4.284 1.00 14.65 159 THR B N 1
ATOM 6885 C CA . THR B 1 139 ? -25.057 -12.943 -4.089 1.00 15.04 159 THR B CA 1
ATOM 6886 C C . THR B 1 139 ? -25.891 -12.239 -5.169 1.00 15.20 159 THR B C 1
ATOM 6887 O O . THR B 1 139 ? -27.113 -12.198 -5.085 1.00 15.34 159 THR B O 1
ATOM 6891 N N . LYS B 1 140 ? -25.251 -11.743 -6.222 1.00 16.38 160 LYS B N 1
ATOM 6892 C CA . LYS B 1 140 ? -26.017 -11.125 -7.314 1.00 17.20 160 LYS B CA 1
ATOM 6893 C C . LYS B 1 140 ? -27.166 -11.995 -7.852 1.00 16.87 160 LYS B C 1
ATOM 6894 O O . LYS B 1 140 ? -28.246 -11.465 -8.152 1.00 16.77 160 LYS B O 1
ATOM 6900 N N . PRO B 1 141 ? -26.958 -13.326 -7.977 1.00 17.11 161 PRO B N 1
ATOM 6901 C CA . PRO B 1 141 ? -28.063 -14.164 -8.446 1.00 16.96 161 PRO B CA 1
ATOM 6902 C C . PRO B 1 141 ? -29.308 -14.142 -7.541 1.00 16.75 161 PRO B C 1
ATOM 6903 O O . PRO B 1 141 ? -30.412 -14.426 -8.012 1.00 15.06 161 PRO B O 1
ATOM 6907 N N . LEU B 1 142 ? -29.111 -13.781 -6.264 1.00 15.92 162 LEU B N 1
ATOM 6908 C CA . LEU B 1 142 ? -30.169 -13.722 -5.249 1.00 15.12 162 LEU B CA 1
ATOM 6909 C C . LEU B 1 142 ? -30.849 -12.361 -5.094 1.00 15.47 162 LEU B C 1
ATOM 6910 O O . LEU B 1 142 ? -31.687 -12.182 -4.189 1.00 15.73 162 LEU B O 1
ATOM 6915 N N . HIS B 1 143 ? -30.519 -11.396 -5.954 1.00 15.32 163 HIS B N 1
ATOM 6916 C CA . HIS B 1 143 ? -31.031 -10.036 -5.789 1.00 15.63 163 HIS B CA 1
ATOM 6917 C C . HIS B 1 143 ? -32.556 -10.004 -5.712 1.00 15.05 163 HIS B C 1
ATOM 6918 O O . HIS B 1 143 ? -33.113 -9.379 -4.805 1.00 14.03 163 HIS B O 1
ATOM 6925 N N . GLN B 1 144 ? -33.229 -10.677 -6.658 1.00 15.50 164 GLN B N 1
ATOM 6926 C CA . GLN B 1 144 ? -34.694 -10.729 -6.639 1.00 15.38 164 GLN B CA 1
ATOM 6927 C C . GLN B 1 144 ? -35.227 -11.486 -5.397 1.00 15.11 164 GLN B C 1
ATOM 6928 O O . GLN B 1 144 ? -36.198 -11.061 -4.756 1.00 14.78 164 GLN B O 1
ATOM 6930 N N . PHE B 1 145 ? -34.586 -12.599 -5.056 1.00 14.68 165 PHE B N 1
ATOM 6931 C CA . PHE B 1 145 ? -34.912 -13.364 -3.843 1.00 14.18 165 PHE B CA 1
ATOM 6932 C C . PHE B 1 145 ? -34.863 -12.464 -2.599 1.00 14.07 165 PHE B C 1
ATOM 6933 O O . PHE B 1 145 ? -35.791 -12.482 -1.775 1.00 14.03 165 PHE B O 1
ATOM 6941 N N . PHE B 1 146 ? -33.810 -11.655 -2.499 1.00 14.29 166 PHE B N 1
ATOM 6942 C CA . PHE B 1 146 ? -33.641 -10.724 -1.371 1.00 14.62 166 PHE B CA 1
ATOM 6943 C C . PHE B 1 146 ? -34.803 -9.729 -1.317 1.00 15.47 166 PHE B C 1
ATOM 6944 O O . PHE B 1 146 ? -35.425 -9.510 -0.267 1.00 14.55 166 PHE B O 1
ATOM 6952 N N . LEU B 1 147 ? -35.110 -9.115 -2.453 1.00 15.99 167 LEU B N 1
ATOM 6953 C CA . LEU B 1 147 ? -36.164 -8.125 -2.480 1.00 17.48 167 LEU B CA 1
ATOM 6954 C C . LEU B 1 147 ? -37.506 -8.750 -2.115 1.00 17.84 167 LEU B C 1
ATOM 6955 O O . LEU B 1 147 ? -38.234 -8.190 -1.317 1.00 17.68 167 LEU B O 1
ATOM 6960 N N . ASN B 1 148 ? -37.809 -9.923 -2.673 1.00 18.43 168 ASN B N 1
ATOM 6961 C CA . ASN B 1 148 ? -39.094 -10.564 -2.457 1.00 19.16 168 ASN B CA 1
ATOM 6962 C C . ASN B 1 148 ? -39.258 -11.052 -1.008 1.00 18.75 168 ASN B C 1
ATOM 6963 O O . ASN B 1 148 ? -40.348 -10.955 -0.437 1.00 19.47 168 ASN B O 1
ATOM 6968 N N . THR B 1 149 ? -38.179 -11.564 -0.420 1.00 18.12 169 THR B N 1
ATOM 6969 C CA . THR B 1 149 ? -38.254 -12.190 0.908 1.00 17.93 169 THR B CA 1
ATOM 6970 C C . THR B 1 149 ? -38.035 -11.193 2.048 1.00 17.84 169 THR B C 1
ATOM 6971 O O . THR B 1 149 ? -38.541 -11.410 3.163 1.00 19.26 169 THR B O 1
ATOM 6975 N N . THR B 1 150 ? -37.279 -10.120 1.792 1.00 17.02 170 THR B N 1
ATOM 6976 C CA . THR B 1 150 ? -36.917 -9.177 2.863 1.00 16.99 170 THR B CA 1
ATOM 6977 C C . THR B 1 150 ? -37.166 -7.698 2.573 1.00 16.81 170 THR B C 1
ATOM 6978 O O . THR B 1 150 ? -37.127 -6.881 3.499 1.00 16.93 170 THR B O 1
ATOM 6982 N N . GLY B 1 151 ? -37.350 -7.332 1.297 1.00 16.50 171 GLY B N 1
ATOM 6983 C CA . GLY B 1 151 ? -37.459 -5.929 0.892 1.00 16.87 171 GLY B CA 1
ATOM 6984 C C . GLY B 1 151 ? -36.156 -5.145 0.939 1.00 16.61 171 GLY B C 1
ATOM 6985 O O . GLY B 1 151 ? -36.148 -3.929 0.690 1.00 17.04 171 GLY B O 1
ATOM 6986 N N . PHE B 1 152 ? -35.062 -5.841 1.280 1.00 15.10 172 PHE B N 1
ATOM 6987 C CA . PHE B 1 152 ? -33.725 -5.284 1.404 1.00 14.75 172 PHE B CA 1
ATOM 6988 C C . PHE B 1 152 ? -32.826 -6.004 0.383 1.00 14.24 172 PHE B C 1
ATOM 6989 O O . PHE B 1 152 ? -33.209 -7.031 -0.173 1.00 15.84 172 PHE B O 1
ATOM 6997 N N . SER B 1 153 ? -31.630 -5.490 0.156 1.00 14.75 173 SER B N 1
ATOM 6998 C CA . SER B 1 153 ? -30.656 -6.146 -0.720 1.00 15.07 173 SER B CA 1
ATOM 6999 C C . SER B 1 153 ? -29.253 -5.608 -0.440 1.00 15.56 173 SER B C 1
ATOM 7000 O O . SER B 1 153 ? -29.059 -4.829 0.502 1.00 14.42 173 SER B O 1
ATOM 7003 N N . PHE B 1 154 ? -28.270 -6.065 -1.226 1.00 15.90 174 PHE B N 1
ATOM 7004 C CA . PHE B 1 154 ? -26.894 -5.546 -1.155 1.00 16.89 174 PHE B CA 1
ATOM 7005 C C . PHE B 1 154 ? -26.557 -4.529 -2.263 1.00 18.28 174 PHE B C 1
ATOM 7006 O O . PHE B 1 154 ? -25.463 -3.949 -2.263 1.00 19.00 174 PHE B O 1
ATOM 7014 N N A GLN B 1 155 ? -27.502 -4.311 -3.174 0.50 18.60 175 GLN B N 1
ATOM 7015 N N B GLN B 1 155 ? -27.463 -4.353 -3.217 0.50 17.92 175 GLN B N 1
ATOM 7016 C CA A GLN B 1 155 ? -27.269 -3.568 -4.419 0.50 19.04 175 GLN B CA 1
ATOM 7017 C CA B GLN B 1 155 ? -27.199 -3.495 -4.374 0.50 17.76 175 GLN B CA 1
ATOM 7018 C C A GLN B 1 155 ? -28.233 -2.392 -4.474 0.50 18.21 175 GLN B C 1
ATOM 7019 C C B GLN B 1 155 ? -28.214 -2.387 -4.450 0.50 17.50 175 GLN B C 1
ATOM 7020 O O A GLN B 1 155 ? -29.441 -2.601 -4.405 0.50 18.04 175 GLN B O 1
ATOM 7021 O O B GLN B 1 155 ? -29.414 -2.634 -4.387 0.50 17.30 175 GLN B O 1
ATOM 7032 N N . ASP B 1 156 ? -27.718 -1.164 -4.599 1.00 17.85 176 ASP B N 1
ATOM 7033 C CA . ASP B 1 156 ? -28.563 0.035 -4.726 1.00 17.89 176 ASP B CA 1
ATOM 7034 C C . ASP B 1 156 ? -29.621 0.043 -3.622 1.00 17.61 176 ASP B C 1
ATOM 7035 O O . ASP B 1 156 ? -30.815 0.242 -3.870 1.00 17.84 176 ASP B O 1
ATOM 7040 N N . CYS B 1 157 ? -29.152 -0.182 -2.402 1.00 17.85 177 CYS B N 1
ATOM 7041 C CA . CYS B 1 157 ? -30.031 -0.501 -1.282 1.00 17.79 177 CYS B CA 1
ATOM 7042 C C . CYS B 1 157 ? -30.278 0.664 -0.325 1.00 17.75 177 CYS B C 1
ATOM 7043 O O . CYS B 1 157 ? -31.333 0.727 0.296 1.00 18.75 177 CYS B O 1
ATOM 7046 N N . HIS B 1 158 ? -29.294 1.544 -0.176 1.00 18.69 178 HIS B N 1
ATOM 7047 C CA . HIS B 1 158 ? -29.441 2.826 0.548 1.00 19.14 178 HIS B CA 1
ATOM 7048 C C . HIS B 1 158 ? -29.895 2.665 2.007 1.00 19.76 178 HIS B C 1
ATOM 7049 O O . HIS B 1 158 ? -29.079 2.313 2.850 1.00 20.22 178 HIS B O 1
ATOM 7056 N N . ASP B 1 159 ? -31.171 2.893 2.289 1.00 20.78 179 ASP B N 1
ATOM 7057 C CA . ASP B 1 159 ? -31.685 2.742 3.657 1.00 21.21 179 ASP B CA 1
ATOM 7058 C C . ASP B 1 159 ? -32.302 1.351 3.891 1.00 20.00 179 ASP B C 1
ATOM 7059 O O . ASP B 1 159 ? -32.903 1.107 4.938 1.00 19.11 179 ASP B O 1
ATOM 7064 N N . ARG B 1 160 ? -32.137 0.442 2.930 1.00 18.28 180 ARG B N 1
ATOM 7065 C CA . ARG B 1 160 ? -32.688 -0.907 3.018 1.00 18.63 180 ARG B CA 1
ATOM 7066 C C . ARG B 1 160 ? -31.652 -1.940 2.599 1.00 16.91 180 ARG B C 1
ATOM 7067 O O . ARG B 1 160 ? -31.877 -2.744 1.685 1.00 15.54 180 ARG B O 1
ATOM 7075 N N . CYS B 1 161 ? -30.515 -1.909 3.297 1.00 15.35 181 CYS B N 1
ATOM 7076 C CA . CYS B 1 161 ? -29.390 -2.767 2.982 1.00 15.15 181 CYS B CA 1
ATOM 7077 C C . CYS B 1 161 ? -29.315 -3.951 3.931 1.00 14.34 181 CYS B C 1
ATOM 7078 O O . CYS B 1 161 ? -29.550 -3.816 5.133 1.00 13.79 181 CYS B O 1
ATOM 7081 N N . LEU B 1 162 ? -28.914 -5.078 3.379 1.00 13.46 182 LEU B N 1
ATOM 7082 C CA . LEU B 1 162 ? -28.554 -6.249 4.161 1.00 13.35 182 LEU B CA 1
ATOM 7083 C C . LEU B 1 162 ? -27.159 -6.052 4.759 1.00 13.70 182 LEU B C 1
ATOM 7084 O O . LEU B 1 162 ? -26.326 -5.302 4.226 1.00 14.15 182 LEU B O 1
ATOM 7089 N N . ALA B 1 163 ? -26.927 -6.704 5.896 1.00 12.81 183 ALA B N 1
ATOM 7090 C CA . ALA B 1 163 ? -25.634 -6.710 6.558 1.00 12.15 183 ALA B CA 1
ATOM 7091 C C . ALA B 1 163 ? -25.333 -8.150 6.934 1.00 11.36 183 ALA B C 1
ATOM 7092 O O . ALA B 1 163 ? -26.167 -9.031 6.747 1.00 10.38 183 ALA B O 1
ATOM 7094 N N . PHE B 1 164 ? -24.133 -8.385 7.450 1.00 11.28 184 PHE B N 1
ATOM 7095 C CA . PHE B 1 164 ? -23.811 -9.685 7.990 1.00 11.20 184 PHE B CA 1
ATOM 7096 C C . PHE B 1 164 ? -23.061 -9.605 9.312 1.00 11.66 184 PHE B C 1
ATOM 7097 O O . PHE B 1 164 ? -22.375 -8.612 9.617 1.00 11.54 184 PHE B O 1
ATOM 7105 N N . THR B 1 165 ? -23.194 -10.684 10.074 1.00 10.82 185 THR B N 1
ATOM 7106 C CA . THR B 1 165 ? -22.466 -10.907 11.307 1.00 10.45 185 THR B CA 1
ATOM 7107 C C . THR B 1 165 ? -21.700 -12.209 11.129 1.00 10.39 185 THR B C 1
ATOM 7108 O O . THR B 1 165 ? -22.284 -13.264 10.798 1.00 10.23 185 THR B O 1
ATOM 7112 N N . ASP B 1 166 ? -20.381 -12.128 11.259 1.00 10.08 186 ASP B N 1
ATOM 7113 C CA . ASP B 1 166 ? -19.561 -13.316 11.186 1.00 10.47 186 ASP B CA 1
ATOM 7114 C C . ASP B 1 166 ? -19.460 -14.022 12.527 1.00 10.27 186 ASP B C 1
ATOM 7115 O O . ASP B 1 166 ? -19.449 -13.388 13.590 1.00 11.28 186 ASP B O 1
ATOM 7120 N N . VAL B 1 167 ? -19.408 -15.341 12.483 1.00 10.35 187 VAL B N 1
ATOM 7121 C CA . VAL B 1 167 ? -19.085 -16.108 13.682 1.00 10.13 187 VAL B CA 1
ATOM 7122 C C . VAL B 1 167 ? -17.680 -16.667 13.583 1.00 10.74 187 VAL B C 1
ATOM 7123 O O . VAL B 1 167 ? -17.082 -16.715 12.509 1.00 10.06 187 VAL B O 1
ATOM 7127 N N . ALA B 1 168 ? -17.161 -17.095 14.727 1.00 10.76 188 ALA B N 1
ATOM 7128 C CA . ALA B 1 168 ? -15.836 -17.660 14.840 1.00 10.52 188 ALA B CA 1
ATOM 7129 C C . ALA B 1 168 ? -15.917 -18.779 15.880 1.00 11.41 188 ALA B C 1
ATOM 7130 O O . ALA B 1 168 ? -16.793 -18.747 16.747 1.00 11.80 188 ALA B O 1
ATOM 7132 N N . PRO B 1 169 ? -15.005 -19.767 15.826 1.00 10.88 189 PRO B N 1
ATOM 7133 C CA . PRO B 1 169 ? -13.889 -19.935 14.892 1.00 11.44 189 PRO B CA 1
ATOM 7134 C C . PRO B 1 169 ? -14.339 -20.279 13.473 1.00 11.18 189 PRO B C 1
ATOM 7135 O O . PRO B 1 169 ? -15.540 -20.479 13.207 1.00 10.94 189 PRO B O 1
ATOM 7139 N N . ARG B 1 170 ? -13.362 -20.329 12.571 1.00 11.28 190 ARG B N 1
ATOM 7140 C CA . ARG B 1 170 ? -13.614 -20.200 11.149 1.00 11.15 190 ARG B CA 1
ATOM 7141 C C . ARG B 1 170 ? -13.133 -21.440 10.402 1.00 11.86 190 ARG B C 1
ATOM 7142 O O . ARG B 1 170 ? -12.135 -21.408 9.655 1.00 12.21 190 ARG B O 1
ATOM 7150 N N . GLY B 1 171 ? -13.853 -22.528 10.618 1.00 12.19 191 GLY B N 1
ATOM 7151 C CA . GLY B 1 171 ? -13.529 -23.821 10.023 1.00 13.27 191 GLY B CA 1
ATOM 7152 C C . GLY B 1 171 ? -13.626 -24.968 11.009 1.00 13.73 191 GLY B C 1
ATOM 7153 O O . GLY B 1 171 ? -14.286 -24.877 12.060 1.00 13.65 191 GLY B O 1
ATOM 7154 N N . VAL B 1 172 ? -12.978 -26.066 10.649 1.00 13.88 192 VAL B N 1
ATOM 7155 C CA . VAL B 1 172 ? -13.027 -27.291 11.421 1.00 13.98 192 VAL B CA 1
ATOM 7156 C C . VAL B 1 172 ? -11.655 -27.752 11.878 1.00 14.03 192 VAL B C 1
ATOM 7157 O O . VAL B 1 172 ? -11.557 -28.770 12.548 1.00 14.28 192 VAL B O 1
ATOM 7161 N N . ALA B 1 173 ? -10.605 -27.005 11.541 1.00 13.94 193 ALA B N 1
ATOM 7162 C CA . ALA B 1 173 ? -9.243 -27.376 11.897 1.00 14.24 193 ALA B CA 1
ATOM 7163 C C . ALA B 1 173 ? -8.261 -26.199 11.775 1.00 14.29 193 ALA B C 1
ATOM 7164 O O . ALA B 1 173 ? -8.496 -25.273 11.022 1.00 14.09 193 ALA B O 1
ATOM 7166 N N . SER B 1 174 ? -7.151 -26.286 12.506 1.00 14.46 194 SER B N 1
ATOM 7167 C CA . SER B 1 174 ? -6.085 -25.300 12.509 1.00 14.71 194 SER B CA 1
ATOM 7168 C C . SER B 1 174 ? -5.622 -24.994 11.086 1.00 15.19 194 SER B C 1
ATOM 7169 O O . SER B 1 174 ? -5.317 -25.924 10.308 1.00 14.61 194 SER B O 1
ATOM 7172 N N . GLY B 1 175 ? -5.599 -23.705 10.753 1.00 14.69 195 GLY B N 1
ATOM 7173 C CA . GLY B 1 175 ? -5.136 -23.234 9.461 1.00 15.13 195 GLY B CA 1
ATOM 7174 C C . GLY B 1 175 ? -6.255 -22.837 8.515 1.00 14.88 195 GLY B C 1
ATOM 7175 O O . GLY B 1 175 ? -5.992 -22.216 7.485 1.00 15.85 195 GLY B O 1
ATOM 7176 N N . GLN B 1 176 ? -7.502 -23.149 8.868 1.00 14.91 196 GLN B N 1
ATOM 7177 C CA . GLN B 1 176 ? -8.647 -22.767 8.038 1.00 14.38 196 GLN B CA 1
ATOM 7178 C C . GLN B 1 176 ? -9.126 -21.367 8.409 1.00 13.99 196 GLN B C 1
ATOM 7179 O O . GLN B 1 176 ? -8.949 -20.927 9.539 1.00 14.39 196 GLN B O 1
ATOM 7185 N N . ARG B 1 177 ? -9.677 -20.674 7.420 1.00 12.69 197 ARG B N 1
ATOM 7186 C CA . ARG B 1 177 ? -10.293 -19.359 7.579 1.00 12.59 197 ARG B CA 1
ATOM 7187 C C . ARG B 1 177 ? -11.570 -19.346 6.699 1.00 12.48 197 ARG B C 1
ATOM 7188 O O . ARG B 1 177 ? -11.639 -18.717 5.648 1.00 13.40 197 ARG B O 1
ATOM 7196 N N . ARG B 1 178 ? -12.558 -20.094 7.169 1.00 11.91 198 ARG B N 1
ATOM 7197 C CA . ARG B 1 178 ? -13.840 -20.303 6.495 1.00 11.46 198 ARG B CA 1
ATOM 7198 C C . ARG B 1 178 ? -14.912 -19.866 7.485 1.00 11.15 198 ARG B C 1
ATOM 7199 O O . ARG B 1 178 ? -15.137 -20.561 8.479 1.00 11.02 198 ARG B O 1
ATOM 7207 N N . SER B 1 179 ? -15.560 -18.730 7.217 1.00 10.97 199 SER B N 1
ATOM 7208 C CA . SER B 1 179 ? -16.467 -18.104 8.180 1.00 10.49 199 SER B CA 1
ATOM 7209 C C . SER B 1 179 ? -17.919 -18.234 7.783 1.00 10.70 199 SER B C 1
ATOM 7210 O O . SER B 1 179 ? -18.284 -17.933 6.640 1.00 9.33 199 SER B O 1
ATOM 7213 N N . TRP B 1 180 ? -18.742 -18.682 8.724 1.00 10.14 200 TRP B N 1
ATOM 7214 C CA . TRP B 1 180 ? -20.198 -18.603 8.577 1.00 10.03 200 TRP B CA 1
ATOM 7215 C C . TRP B 1 180 ? -20.672 -17.192 8.856 1.00 9.97 200 TRP B C 1
ATOM 7216 O O . TRP B 1 180 ? -20.291 -16.573 9.867 1.00 9.68 200 TRP B O 1
ATOM 7227 N N . LEU B 1 181 ? -21.493 -16.675 7.948 1.00 10.43 201 LEU B N 1
ATOM 7228 C CA . LEU B 1 181 ? -21.996 -15.305 8.009 1.00 10.38 201 LEU B CA 1
ATOM 7229 C C . LEU B 1 181 ? -23.510 -15.338 8.119 1.00 11.27 201 LEU B C 1
ATOM 7230 O O . LEU B 1 181 ? -24.176 -15.979 7.295 1.00 11.68 201 LEU B O 1
ATOM 7235 N N . ILE B 1 182 ? -24.042 -14.671 9.148 1.00 10.04 202 ILE B N 1
ATOM 7236 C CA . ILE B 1 182 ? -25.482 -14.574 9.387 1.00 10.38 202 ILE B CA 1
ATOM 7237 C C . ILE B 1 182 ? -25.971 -13.322 8.674 1.00 9.83 202 ILE B C 1
ATOM 7238 O O . ILE B 1 182 ? -25.514 -12.225 8.991 1.00 10.14 202 ILE B O 1
ATOM 7243 N N . ILE B 1 183 ? -26.873 -13.470 7.706 1.00 10.00 203 ILE B N 1
ATOM 7244 C CA . ILE B 1 183 ? -27.402 -12.302 6.979 1.00 9.45 203 ILE B CA 1
ATOM 7245 C C . ILE B 1 183 ? -28.535 -11.661 7.804 1.00 9.97 203 ILE B C 1
ATOM 7246 O O . ILE B 1 183 ? -29.380 -12.366 8.394 1.00 9.58 203 ILE B O 1
ATOM 7251 N N . GLN B 1 184 ? -28.522 -10.332 7.847 1.00 9.24 204 GLN B N 1
ATOM 7252 C CA . GLN B 1 184 ? -29.423 -9.535 8.671 1.00 10.32 204 GLN B CA 1
ATOM 7253 C C . GLN B 1 184 ? -29.900 -8.317 7.905 1.00 10.25 204 GLN B C 1
ATOM 7254 O O . GLN B 1 184 ? -29.223 -7.864 6.995 1.00 11.67 204 GLN B O 1
ATOM 7260 N N . ARG B 1 185 ? -31.054 -7.782 8.274 1.00 10.80 205 ARG B N 1
ATOM 7261 C CA . ARG B 1 185 ? -31.466 -6.468 7.780 1.00 11.65 205 ARG B CA 1
ATOM 7262 C C . ARG B 1 185 ? -30.774 -5.375 8.591 1.00 11.41 205 ARG B C 1
ATOM 7263 O O . ARG B 1 185 ? -30.865 -5.362 9.830 1.00 11.07 205 ARG B O 1
ATOM 7271 N N . TYR B 1 186 ? -30.123 -4.443 7.905 1.00 10.97 206 TYR B N 1
ATOM 7272 C CA . TYR B 1 186 ? -29.414 -3.356 8.581 1.00 12.23 206 TYR B CA 1
ATOM 7273 C C . TYR B 1 186 ? -30.380 -2.249 8.986 1.00 11.66 206 TYR B C 1
ATOM 7274 O O . TYR B 1 186 ? -30.619 -1.291 8.228 1.00 12.40 206 TYR B O 1
ATOM 7283 N N . VAL B 1 187 ? -30.945 -2.411 10.181 1.00 11.47 207 VAL B N 1
ATOM 7284 C CA . VAL B 1 187 ? -31.868 -1.456 10.823 1.00 10.89 207 VAL B CA 1
ATOM 7285 C C . VAL B 1 187 ? -31.381 -1.184 12.244 1.00 11.04 207 VAL B C 1
ATOM 7286 O O . VAL B 1 187 ? -30.395 -1.766 12.677 1.00 11.35 207 VAL B O 1
ATOM 7290 N N . GLU B 1 188 ? -32.056 -0.299 12.963 1.00 10.41 208 GLU B N 1
ATOM 7291 C CA . GLU B 1 188 ? -31.686 0.000 14.356 1.00 10.64 208 GLU B CA 1
ATOM 7292 C C . GLU B 1 188 ? -31.687 -1.318 15.143 1.00 9.81 208 GLU B C 1
ATOM 7293 O O . GLU B 1 188 ? -32.668 -2.043 15.085 1.00 11.19 208 GLU B O 1
ATOM 7299 N N . GLY B 1 189 ? -30.574 -1.660 15.800 1.00 9.81 209 GLY B N 1
ATOM 7300 C CA . GLY B 1 189 ? -30.451 -2.957 16.510 1.00 9.05 209 GLY B CA 1
ATOM 7301 C C . GLY B 1 189 ? -30.480 -4.160 15.565 1.00 9.46 209 GLY B C 1
ATOM 7302 O O . GLY B 1 189 ? -31.103 -5.200 15.859 1.00 9.05 209 GLY B O 1
ATOM 7303 N N . TYR B 1 190 ? -29.788 -4.007 14.431 1.00 8.72 210 TYR B N 1
ATOM 7304 C CA . TYR B 1 190 ? -29.696 -5.025 13.343 1.00 8.61 210 TYR B CA 1
ATOM 7305 C C . TYR B 1 190 ? -29.341 -6.441 13.790 1.00 8.37 210 TYR B C 1
ATOM 7306 O O . TYR B 1 190 ? -29.703 -7.414 13.118 1.00 9.15 210 TYR B O 1
ATOM 7315 N N . PHE B 1 191 ? -28.646 -6.565 14.933 1.00 8.83 211 PHE B N 1
ATOM 7316 C CA . PHE B 1 191 ? -28.291 -7.866 15.513 1.00 8.11 211 PHE B CA 1
ATOM 7317 C C . PHE B 1 191 ? -29.490 -8.800 15.644 1.00 8.40 211 PHE B C 1
ATOM 7318 O O . PHE B 1 191 ? -29.336 -10.030 15.650 1.00 7.86 211 PHE B O 1
ATOM 7326 N N . LEU B 1 192 ? -30.679 -8.226 15.792 1.00 8.28 212 LEU B N 1
ATOM 7327 C CA . LEU B 1 192 ? -31.874 -9.000 16.084 1.00 8.44 212 LEU B CA 1
ATOM 7328 C C . LEU B 1 192 ? -32.760 -9.176 14.847 1.00 8.88 212 LEU B C 1
ATOM 7329 O O . LEU B 1 192 ? -33.917 -9.547 14.977 1.00 8.74 212 LEU B O 1
ATOM 7334 N N . HIS B 1 193 ? -32.188 -8.968 13.655 1.00 9.18 213 HIS B N 1
ATOM 7335 C CA . HIS B 1 193 ? -32.949 -9.067 12.406 1.00 9.11 213 HIS B CA 1
ATOM 7336 C C . HIS B 1 193 ? -32.346 -10.070 11.407 1.00 9.10 213 HIS B C 1
ATOM 7337 O O . HIS B 1 193 ? -32.051 -9.713 10.268 1.00 9.51 213 HIS B O 1
ATOM 7344 N N . PRO B 1 194 ? -32.162 -11.334 11.819 1.00 9.08 214 PRO B N 1
ATOM 7345 C CA . PRO B 1 194 ? -31.710 -12.318 10.836 1.00 9.01 214 PRO B CA 1
ATOM 7346 C C . PRO B 1 194 ? -32.742 -12.554 9.730 1.00 9.81 214 PRO B C 1
ATOM 7347 O O . PRO B 1 194 ? -33.941 -12.549 10.014 1.00 10.17 214 PRO B O 1
ATOM 7351 N N . THR B 1 195 ? -32.274 -12.780 8.501 1.00 9.42 215 THR B N 1
ATOM 7352 C CA . THR B 1 195 ? -33.177 -13.034 7.359 1.00 10.22 215 THR B CA 1
ATOM 7353 C C . THR B 1 195 ? -33.516 -14.523 7.112 1.00 10.12 215 THR B C 1
ATOM 7354 O O . THR B 1 195 ? -34.475 -14.822 6.384 1.00 11.30 215 THR B O 1
ATOM 7358 N N . GLY B 1 196 ? -32.724 -15.441 7.681 1.00 10.68 216 GLY B N 1
ATOM 7359 C CA . GLY B 1 196 ? -32.845 -16.881 7.424 1.00 10.10 216 GLY B CA 1
ATOM 7360 C C . GLY B 1 196 ? -31.790 -17.456 6.512 1.00 9.78 216 GLY B C 1
ATOM 7361 O O . GLY B 1 196 ? -31.686 -18.674 6.394 1.00 10.57 216 GLY B O 1
ATOM 7362 N N . LEU B 1 197 ? -31.013 -16.585 5.873 1.00 9.81 217 LEU B N 1
ATOM 7363 C CA . LEU B 1 197 ? -29.866 -16.976 5.065 1.00 9.44 217 LEU B CA 1
ATOM 7364 C C . LEU B 1 197 ? -28.570 -16.916 5.866 1.00 10.14 217 LEU B C 1
ATOM 7365 O O . LEU B 1 197 ? -28.341 -15.956 6.616 1.00 10.09 217 LEU B O 1
ATOM 7370 N N . GLU B 1 198 ? -27.734 -17.930 5.687 1.00 9.57 218 GLU B N 1
ATOM 7371 C CA . GLU B 1 198 ? -26.364 -17.940 6.217 1.00 9.83 218 GLU B CA 1
ATOM 7372 C C . GLU B 1 198 ? -25.449 -18.426 5.111 1.00 10.53 218 GLU B C 1
ATOM 7373 O O . GLU B 1 198 ? -25.836 -19.301 4.340 1.00 10.81 218 GLU B O 1
ATOM 7379 N N . LEU B 1 199 ? -24.255 -17.855 5.035 1.00 10.43 219 LEU B N 1
ATOM 7380 C CA . LEU B 1 199 ? -23.302 -18.189 3.990 1.00 11.49 219 LEU B CA 1
ATOM 7381 C C . LEU B 1 199 ? -21.927 -18.513 4.557 1.00 11.94 219 LEU B C 1
ATOM 7382 O O . LEU B 1 199 ? -21.446 -17.828 5.480 1.00 12.18 219 LEU B O 1
ATOM 7387 N N . LEU B 1 200 ? -21.284 -19.537 3.993 1.00 11.93 220 LEU B N 1
ATOM 7388 C CA . LEU B 1 200 ? -19.925 -19.922 4.388 1.00 12.14 220 LEU B CA 1
ATOM 7389 C C . LEU B 1 200 ? -18.953 -19.424 3.319 1.00 12.88 220 LEU B C 1
ATOM 7390 O O . LEU B 1 200 ? -19.073 -19.775 2.121 1.00 13.27 220 LEU B O 1
ATOM 7395 N N . VAL B 1 201 ? -18.014 -18.573 3.739 1.00 12.86 221 VAL B N 1
ATOM 7396 C CA . VAL B 1 201 ? -17.040 -17.986 2.835 1.00 12.99 221 VAL B CA 1
ATOM 7397 C C . VAL B 1 201 ? -15.639 -18.446 3.221 1.00 13.60 221 VAL B C 1
ATOM 7398 O O . VAL B 1 201 ? -15.244 -18.350 4.395 1.00 12.54 221 VAL B O 1
ATOM 7402 N N . ASP B 1 202 ? -14.895 -18.961 2.249 1.00 13.90 222 ASP B N 1
ATOM 7403 C CA . ASP B 1 202 ? -13.478 -19.250 2.453 1.00 14.63 222 ASP B CA 1
ATOM 7404 C C . ASP B 1 202 ? -12.700 -17.998 2.079 1.00 14.27 222 ASP B C 1
ATOM 7405 O O . ASP B 1 202 ? -12.647 -17.626 0.916 1.00 14.87 222 ASP B O 1
ATOM 7410 N N . HIS B 1 203 ? -12.105 -17.345 3.069 1.00 14.01 223 HIS B N 1
ATOM 7411 C CA . HIS B 1 203 ? -11.331 -16.126 2.845 1.00 14.39 223 HIS B CA 1
ATOM 7412 C C . HIS B 1 203 ? -9.883 -16.269 3.314 1.00 14.33 223 HIS B C 1
ATOM 7413 O O . HIS B 1 203 ? -9.279 -15.328 3.810 1.00 14.85 223 HIS B O 1
ATOM 7420 N N . GLY B 1 204 ? -9.316 -17.453 3.116 1.00 14.78 224 GLY B N 1
ATOM 7421 C CA . GLY B 1 204 ? -7.937 -17.728 3.530 1.00 15.44 224 GLY B CA 1
ATOM 7422 C C . GLY B 1 204 ? -6.877 -17.084 2.648 1.00 15.86 224 GLY B C 1
ATOM 7423 O O . GLY B 1 204 ? -5.847 -16.630 3.134 1.00 15.26 224 GLY B O 1
ATOM 7424 N N . SER B 1 205 ? -7.131 -17.023 1.345 1.00 17.49 225 SER B N 1
ATOM 7425 C CA . SER B 1 205 ? -6.116 -16.484 0.415 1.00 17.53 225 SER B CA 1
ATOM 7426 C C . SER B 1 205 ? -5.820 -15.000 0.661 1.00 17.70 225 SER B C 1
ATOM 7427 O O . SER B 1 205 ? -6.738 -14.223 0.937 1.00 17.18 225 SER B O 1
ATOM 7430 N N . THR B 1 206 ? -4.567 -14.581 0.489 1.00 17.47 226 THR B N 1
ATOM 7431 C CA . THR B 1 206 ? -4.269 -13.150 0.493 1.00 18.00 226 THR B CA 1
ATOM 7432 C C . THR B 1 206 ? -4.805 -12.430 -0.750 1.00 17.95 226 THR B C 1
ATOM 7433 O O . THR B 1 206 ? -4.786 -11.201 -0.797 1.00 19.05 226 THR B O 1
ATOM 7437 N N . ASP B 1 207 ? -5.237 -13.187 -1.759 1.00 17.53 227 ASP B N 1
ATOM 7438 C CA . ASP B 1 207 ? -5.897 -12.617 -2.933 1.00 17.69 227 ASP B CA 1
ATOM 7439 C C . ASP B 1 207 ? -7.396 -12.785 -2.776 1.00 16.54 227 ASP B C 1
ATOM 7440 O O . ASP B 1 207 ? -7.912 -13.873 -2.950 1.00 16.13 227 ASP B O 1
ATOM 7445 N N . ALA B 1 208 ? -8.088 -11.698 -2.456 1.00 16.71 228 ALA B N 1
ATOM 7446 C CA . ALA B 1 208 ? -9.520 -11.765 -2.195 1.00 17.47 228 ALA B CA 1
ATOM 7447 C C . ALA B 1 208 ? -10.308 -12.193 -3.443 1.00 18.12 228 ALA B C 1
ATOM 7448 O O . ALA B 1 208 ? -11.464 -12.602 -3.348 1.00 18.50 228 ALA B O 1
ATOM 7450 N N . GLY B 1 209 ? -9.693 -12.102 -4.621 1.00 19.24 229 GLY B N 1
ATOM 7451 C CA . GLY B 1 209 ? -10.315 -12.659 -5.833 1.00 19.32 229 GLY B CA 1
ATOM 7452 C C . GLY B 1 209 ? -10.472 -14.171 -5.803 1.00 20.11 229 GLY B C 1
ATOM 7453 O O . GLY B 1 209 ? -11.241 -14.720 -6.563 1.00 21.32 229 GLY B O 1
ATOM 7454 N N . HIS B 1 210 ? -9.739 -14.857 -4.933 1.00 20.01 230 HIS B N 1
ATOM 7455 C CA . HIS B 1 210 ? -9.902 -16.294 -4.749 1.00 20.29 230 HIS B CA 1
ATOM 7456 C C . HIS B 1 210 ? -11.036 -16.662 -3.783 1.00 19.55 230 HIS B C 1
ATOM 7457 O O . HIS B 1 210 ? -11.439 -17.815 -3.738 1.00 19.85 230 HIS B O 1
ATOM 7464 N N . TRP B 1 211 ? -11.526 -15.699 -3.003 1.00 17.89 231 TRP B N 1
ATOM 7465 C CA . TRP B 1 211 ? -12.509 -16.005 -1.956 1.00 17.45 231 TRP B CA 1
ATOM 7466 C C . TRP B 1 211 ? -13.817 -16.472 -2.579 1.00 17.84 231 TRP B C 1
ATOM 7467 O O . TRP B 1 211 ? -14.243 -15.958 -3.624 1.00 17.49 231 TRP B O 1
ATOM 7478 N N . ALA B 1 212 ? -14.454 -17.439 -1.929 1.00 17.80 232 ALA B N 1
ATOM 7479 C CA . ALA B 1 212 ? -15.656 -18.049 -2.475 1.00 17.73 232 ALA B CA 1
ATOM 7480 C C . ALA B 1 212 ? -16.675 -18.364 -1.406 1.00 17.35 232 ALA B C 1
ATOM 7481 O O . ALA B 1 212 ? -16.326 -18.749 -0.294 1.00 16.23 232 ALA B O 1
ATOM 7483 N N . VAL B 1 213 ? -17.939 -18.247 -1.795 1.00 16.88 233 VAL B N 1
ATOM 7484 C CA . VAL B 1 213 ? -19.026 -18.807 -1.032 1.00 17.05 233 VAL B CA 1
ATOM 7485 C C . VAL B 1 213 ? -19.021 -20.299 -1.315 1.00 17.90 233 VAL B C 1
ATOM 7486 O O . VAL B 1 213 ? -19.263 -20.728 -2.449 1.00 18.00 233 VAL B O 1
ATOM 7490 N N . GLU B 1 214 ? -18.750 -21.102 -0.302 1.00 17.30 234 GLU B N 1
ATOM 7491 C CA . GLU B 1 214 ? -18.691 -22.546 -0.503 1.00 17.76 234 GLU B CA 1
ATOM 7492 C C . GLU B 1 214 ? -19.957 -23.285 -0.094 1.00 17.21 234 GLU B C 1
ATOM 7493 O O . GLU B 1 214 ? -20.135 -24.443 -0.469 1.00 16.40 234 GLU B O 1
ATOM 7499 N N . GLN B 1 215 ? -20.838 -22.636 0.663 1.00 15.75 235 GLN B N 1
ATOM 7500 C CA . GLN B 1 215 ? -22.059 -23.279 1.133 1.00 16.49 235 GLN B CA 1
ATOM 7501 C C . GLN B 1 215 ? -23.080 -22.205 1.522 1.00 15.14 235 GLN B C 1
ATOM 7502 O O . GLN B 1 215 ? -22.708 -21.096 1.924 1.00 13.43 235 GLN B O 1
ATOM 7508 N N . VAL B 1 216 ? -24.353 -22.536 1.346 1.00 13.94 236 VAL B N 1
ATOM 7509 C CA . VAL B 1 216 ? -25.473 -21.623 1.615 1.00 14.47 236 VAL B CA 1
ATOM 7510 C C . VAL B 1 216 ? -26.490 -22.391 2.440 1.00 13.80 236 VAL B C 1
ATOM 7511 O O . VAL B 1 216 ? -26.821 -23.513 2.088 1.00 14.54 236 VAL B O 1
ATOM 7515 N N . TRP B 1 217 ? -26.979 -21.790 3.522 1.00 12.99 237 TRP B N 1
ATOM 7516 C CA . TRP B 1 217 ? -28.082 -22.340 4.299 1.00 12.13 237 TRP B CA 1
ATOM 7517 C C . TRP B 1 217 ? -29.216 -21.343 4.298 1.00 12.27 237 TRP B C 1
ATOM 7518 O O . TRP B 1 217 ? -29.020 -20.150 4.576 1.00 10.25 237 TRP B O 1
ATOM 7529 N N . TYR B 1 218 ? -30.422 -21.817 3.985 1.00 11.60 238 TYR B N 1
ATOM 7530 C CA . TYR B 1 218 ? -31.594 -20.956 4.039 1.00 11.63 238 TYR B CA 1
ATOM 7531 C C . TYR B 1 218 ? -32.781 -21.686 4.647 1.00 12.69 238 TYR B C 1
ATOM 7532 O O . TYR B 1 218 ? -33.187 -22.743 4.144 1.00 13.28 238 TYR B O 1
ATOM 7541 N N . ASN B 1 219 ? -33.319 -21.124 5.730 1.00 12.25 239 ASN B N 1
ATOM 7542 C CA . ASN B 1 219 ? -34.531 -21.635 6.368 1.00 13.42 239 ASN B CA 1
ATOM 7543 C C . ASN B 1 219 ? -34.560 -23.160 6.469 1.00 13.89 239 ASN B C 1
ATOM 7544 O O . ASN B 1 219 ? -35.534 -23.801 6.061 1.00 13.75 239 ASN B O 1
ATOM 7549 N N . GLY B 1 220 ? -33.475 -23.721 7.008 1.00 14.27 240 GLY B N 1
ATOM 7550 C CA . GLY B 1 220 ? -33.417 -25.127 7.390 1.00 15.54 240 GLY B CA 1
ATOM 7551 C C . GLY B 1 220 ? -32.793 -26.071 6.371 1.00 16.20 240 GLY B C 1
ATOM 7552 O O . GLY B 1 220 ? -32.683 -27.270 6.648 1.00 16.70 240 GLY B O 1
ATOM 7553 N N . LYS B 1 221 ? -32.372 -25.566 5.209 1.00 16.53 241 LYS B N 1
ATOM 7554 C CA . LYS B 1 221 ? -31.797 -26.434 4.158 1.00 17.21 241 LYS B CA 1
ATOM 7555 C C . LYS B 1 221 ? -30.511 -25.846 3.608 1.00 16.82 241 LYS B C 1
ATOM 7556 O O . LYS B 1 221 ? -30.389 -24.625 3.502 1.00 15.72 241 LYS B O 1
ATOM 7562 N N . PHE B 1 222 ? -29.582 -26.726 3.226 1.00 16.42 242 PHE B N 1
ATOM 7563 C CA . PHE B 1 222 ? -28.382 -26.336 2.512 1.00 17.43 242 PHE B CA 1
ATOM 7564 C C . PHE B 1 222 ? -28.619 -26.332 0.992 1.00 18.31 242 PHE B C 1
ATOM 7565 O O . PHE B 1 222 ? -29.305 -27.225 0.453 1.00 18.23 242 PHE B O 1
ATOM 7573 N N . TYR B 1 223 ? -28.054 -25.329 0.317 1.00 18.79 243 TYR B N 1
ATOM 7574 C CA . TYR B 1 223 ? -28.227 -25.138 -1.121 1.00 19.74 243 TYR B CA 1
ATOM 7575 C C . TYR B 1 223 ? -26.970 -25.068 -1.963 1.00 20.79 243 TYR B C 1
ATOM 7576 O O . TYR B 1 223 ? -27.088 -24.844 -3.183 1.00 22.72 243 TYR B O 1
ATOM 7585 N N . GLY B 1 224 ? -25.784 -25.194 -1.381 1.00 20.45 244 GLY B N 1
ATOM 7586 C CA . GLY B 1 224 ? -24.568 -25.331 -2.220 1.00 20.21 244 GLY B CA 1
ATOM 7587 C C . GLY B 1 224 ? -23.975 -24.025 -2.749 1.00 19.79 244 GLY B C 1
ATOM 7588 O O . GLY B 1 224 ? -22.794 -23.756 -2.544 1.00 20.61 244 GLY B O 1
ATOM 7589 N N . SER B 1 225 ? -24.780 -23.218 -3.432 1.00 17.90 245 SER B N 1
ATOM 7590 C CA . SER B 1 225 ? -24.316 -21.935 -3.966 1.00 16.95 245 SER B CA 1
ATOM 7591 C C . SER B 1 225 ? -25.469 -20.955 -4.079 1.00 15.78 245 SER B C 1
ATOM 7592 O O . SER B 1 225 ? -26.631 -21.363 -4.091 1.00 15.28 245 SER B O 1
ATOM 7595 N N . PRO B 1 226 ? -25.157 -19.652 -4.164 1.00 15.12 246 PRO B N 1
ATOM 7596 C CA . PRO B 1 226 ? -26.188 -18.657 -4.394 1.00 15.43 246 PRO B CA 1
ATOM 7597 C C . PRO B 1 226 ? -26.964 -18.918 -5.676 1.00 15.52 246 PRO B C 1
ATOM 7598 O O . PRO B 1 226 ? -28.183 -18.773 -5.683 1.00 15.09 246 PRO B O 1
ATOM 7602 N N . GLU B 1 227 ? -26.256 -19.316 -6.737 1.00 15.49 247 GLU B N 1
ATOM 7603 C CA . GLU B 1 227 ? -26.911 -19.679 -8.007 1.00 16.12 247 GLU B CA 1
ATOM 7604 C C . GLU B 1 227 ? -27.940 -20.819 -7.814 1.00 16.02 247 GLU B C 1
ATOM 7605 O O . GLU B 1 227 ? -29.042 -20.757 -8.377 1.00 17.09 247 GLU B O 1
ATOM 7607 N N . GLU B 1 228 ? -27.606 -21.842 -7.036 1.00 16.70 248 GLU B N 1
ATOM 7608 C CA . GLU B 1 228 ? -28.527 -22.982 -6.833 1.00 17.54 248 GLU B CA 1
ATOM 7609 C C . GLU B 1 228 ? -29.766 -22.552 -6.051 1.00 16.25 248 GLU B C 1
ATOM 7610 O O . GLU B 1 228 ? -30.887 -22.925 -6.395 1.00 15.37 248 GLU B O 1
ATOM 7616 N N . LEU B 1 229 ? -29.566 -21.762 -4.995 1.00 15.45 249 LEU B N 1
ATOM 7617 C CA . LEU B 1 229 ? -30.706 -21.233 -4.244 1.00 15.08 249 LEU B CA 1
ATOM 7618 C C . LEU B 1 229 ? -31.613 -20.376 -5.149 1.00 14.45 249 LEU B C 1
ATOM 7619 O O . LEU B 1 229 ? -32.837 -20.490 -5.094 1.00 14.30 249 LEU B O 1
ATOM 7624 N N . ALA B 1 230 ? -31.008 -19.538 -5.985 1.00 14.15 250 ALA B N 1
ATOM 7625 C CA . ALA B 1 230 ? -31.757 -18.662 -6.866 1.00 14.85 250 ALA B CA 1
ATOM 7626 C C . ALA B 1 230 ? -32.577 -19.476 -7.857 1.00 15.28 250 ALA B C 1
ATOM 7627 O O . ALA B 1 230 ? -33.750 -19.176 -8.109 1.00 15.78 250 ALA B O 1
ATOM 7629 N N . ARG B 1 231 ? -31.970 -20.531 -8.384 1.00 16.44 251 ARG B N 1
ATOM 7630 C CA . ARG B 1 231 ? -32.650 -21.400 -9.345 1.00 16.73 251 ARG B CA 1
ATOM 7631 C C . ARG B 1 231 ? -33.791 -22.160 -8.662 1.00 17.70 251 ARG B C 1
ATOM 7632 O O . ARG B 1 231 ? -34.912 -22.186 -9.172 1.00 17.77 251 ARG B O 1
ATOM 7634 N N . LYS B 1 232 ? -33.534 -22.755 -7.496 1.00 18.01 252 LYS B N 1
ATOM 7635 C CA . LYS B 1 232 ? -34.615 -23.426 -6.768 1.00 18.83 252 LYS B CA 1
ATOM 7636 C C . LYS B 1 232 ? -35.760 -22.466 -6.390 1.00 18.02 252 LYS B C 1
ATOM 7637 O O . LYS B 1 232 ? -36.934 -22.833 -6.483 1.00 18.72 252 LYS B O 1
ATOM 7643 N N . TYR B 1 233 ? -35.426 -21.234 -6.011 1.00 17.43 253 TYR B N 1
ATOM 7644 C CA . TYR B 1 233 ? -36.432 -20.213 -5.735 1.00 17.25 253 TYR B CA 1
ATOM 7645 C C . TYR B 1 233 ? -37.300 -19.934 -6.974 1.00 17.60 253 TYR B C 1
ATOM 7646 O O . TYR B 1 233 ? -38.532 -19.990 -6.898 1.00 17.62 253 TYR B O 1
ATOM 7655 N N . ALA B 1 234 ? -36.653 -19.662 -8.103 1.00 17.49 254 ALA B N 1
ATOM 7656 C CA . ALA B 1 234 ? -37.366 -19.417 -9.368 1.00 18.25 254 ALA B CA 1
ATOM 7657 C C . ALA B 1 234 ? -38.276 -20.589 -9.760 1.00 18.77 254 ALA B C 1
ATOM 7658 O O . ALA B 1 234 ? -39.353 -20.363 -10.315 1.00 20.75 254 ALA B O 1
ATOM 7660 N N . ASP B 1 235 ? -37.855 -21.816 -9.464 1.00 19.29 255 ASP B N 1
ATOM 7661 C CA . ASP B 1 235 ? -38.614 -23.024 -9.827 1.00 19.71 255 ASP B CA 1
ATOM 7662 C C . ASP B 1 235 ? -39.681 -23.430 -8.801 1.00 20.04 255 ASP B C 1
ATOM 7663 O O . ASP B 1 235 ? -40.372 -24.426 -8.986 1.00 20.87 255 ASP B O 1
ATOM 7668 N N . GLY B 1 236 ? -39.805 -22.668 -7.718 1.00 19.52 256 GLY B N 1
ATOM 7669 C CA . GLY B 1 236 ? -40.818 -22.920 -6.696 1.00 20.24 256 GLY B CA 1
ATOM 7670 C C . GLY B 1 236 ? -40.438 -24.055 -5.779 1.00 20.70 256 GLY B C 1
ATOM 7671 O O . GLY B 1 236 ? -41.302 -24.772 -5.298 1.00 22.32 256 GLY B O 1
ATOM 7672 N N . GLU B 1 237 ? -39.141 -24.235 -5.541 1.00 21.16 257 GLU B N 1
ATOM 7673 C CA . GLU B 1 237 ? -38.637 -25.343 -4.726 1.00 21.67 257 GLU B CA 1
ATOM 7674 C C . GLU B 1 237 ? -37.964 -24.877 -3.440 1.00 21.12 257 GLU B C 1
ATOM 7675 O O . GLU B 1 237 ? -37.055 -25.553 -2.935 1.00 22.15 257 GLU B O 1
ATOM 7681 N N . VAL B 1 238 ? -38.395 -23.739 -2.919 1.00 20.81 258 VAL B N 1
ATOM 7682 C CA . VAL B 1 238 ? -37.837 -23.203 -1.662 1.00 20.57 258 VAL B CA 1
ATOM 7683 C C . VAL B 1 238 ? -38.975 -22.839 -0.724 1.00 21.10 258 VAL B C 1
ATOM 7684 O O . VAL B 1 238 ? -39.922 -22.171 -1.112 1.00 21.17 258 VAL B O 1
ATOM 7688 N N . ASP B 1 239 ? -38.883 -23.313 0.509 1.00 22.07 259 ASP B N 1
ATOM 7689 C CA . ASP B 1 239 ? -39.807 -22.927 1.556 1.00 22.76 259 ASP B CA 1
ATOM 7690 C C . ASP B 1 239 ? -39.392 -21.549 2.042 1.00 22.34 259 ASP B C 1
ATOM 7691 O O . ASP B 1 239 ? -38.459 -21.416 2.827 1.00 22.57 259 ASP B O 1
ATOM 7696 N N . VAL B 1 240 ? -40.066 -20.532 1.537 1.00 21.68 260 VAL B N 1
ATOM 7697 C CA . VAL B 1 240 ? -39.673 -19.146 1.717 1.00 21.58 260 VAL B CA 1
ATOM 7698 C C . VAL B 1 240 ? -40.365 -18.542 2.958 1.00 21.31 260 VAL B C 1
ATOM 7699 O O . VAL B 1 240 ? -41.520 -18.856 3.239 1.00 20.61 260 VAL B O 1
ATOM 7703 N N . VAL B 1 241 ? -39.646 -17.711 3.714 1.00 20.19 261 VAL B N 1
ATOM 7704 C CA . VAL B 1 241 ? -40.276 -16.891 4.755 1.00 19.66 261 VAL B CA 1
ATOM 7705 C C . VAL B 1 241 ? -40.191 -15.436 4.317 1.00 19.69 261 VAL B C 1
ATOM 7706 O O . VAL B 1 241 ? -39.104 -14.860 4.228 1.00 19.04 261 VAL B O 1
ATOM 7710 N N . VAL B 1 242 ? -41.339 -14.844 4.018 1.00 19.24 262 VAL B N 1
ATOM 7711 C CA . VAL B 1 242 ? -41.386 -13.444 3.654 1.00 19.59 262 VAL B CA 1
ATOM 7712 C C . VAL B 1 242 ? -41.432 -12.681 4.964 1.00 20.32 262 VAL B C 1
ATOM 7713 O O . VAL B 1 242 ? -42.362 -12.868 5.751 1.00 19.72 262 VAL B O 1
ATOM 7717 N N . LEU B 1 243 ? -40.424 -11.846 5.219 1.00 20.66 263 LEU B N 1
ATOM 7718 C CA . LEU B 1 243 ? -40.269 -11.226 6.544 1.00 21.81 263 LEU B CA 1
ATOM 7719 C C . LEU B 1 243 ? -41.337 -10.176 6.805 1.00 22.69 263 LEU B C 1
ATOM 7720 O O . LEU B 1 243 ? -41.545 -9.292 5.975 1.00 24.38 263 LEU B O 1
ATOM 7725 N N . GLU B 1 258 ? -46.187 5.407 14.455 1.00 34.19 278 GLU B N 1
ATOM 7726 C CA . GLU B 1 258 ? -45.312 4.254 14.286 1.00 33.14 278 GLU B CA 1
ATOM 7727 C C . GLU B 1 258 ? -44.635 3.940 15.615 1.00 32.17 278 GLU B C 1
ATOM 7728 O O . GLU B 1 258 ? -43.822 4.737 16.089 1.00 32.84 278 GLU B O 1
ATOM 7730 N N . PRO B 1 259 ? -44.961 2.785 16.227 1.00 30.32 279 PRO B N 1
ATOM 7731 C CA . PRO B 1 259 ? -44.220 2.418 17.442 1.00 28.37 279 PRO B CA 1
ATOM 7732 C C . PRO B 1 259 ? -42.748 2.119 17.141 1.00 25.53 279 PRO B C 1
ATOM 7733 O O . PRO B 1 259 ? -42.387 1.925 15.988 1.00 25.08 279 PRO B O 1
ATOM 7737 N N . PRO B 1 260 ? -41.899 2.083 18.172 1.00 22.44 280 PRO B N 1
ATOM 7738 C CA . PRO B 1 260 ? -40.495 1.749 17.897 1.00 20.57 280 PRO B CA 1
ATOM 7739 C C . PRO B 1 260 ? -40.344 0.316 17.380 1.00 18.59 280 PRO B C 1
ATOM 7740 O O . PRO B 1 260 ? -41.172 -0.535 17.660 1.00 18.27 280 PRO B O 1
ATOM 7744 N N . LEU B 1 261 ? -39.255 0.054 16.676 1.00 17.06 281 LEU B N 1
ATOM 7745 C CA . LEU B 1 261 ? -38.873 -1.299 16.332 1.00 16.21 281 LEU B CA 1
ATOM 7746 C C . LEU B 1 261 ? -38.643 -2.066 17.627 1.00 13.87 281 LEU B C 1
ATOM 7747 O O . LEU B 1 261 ? -38.225 -1.477 18.622 1.00 12.67 281 LEU B O 1
ATOM 7752 N N . PHE B 1 262 ? -38.898 -3.370 17.638 1.00 12.22 282 PHE B N 1
ATOM 7753 C CA . PHE B 1 262 ? -38.704 -4.131 18.867 1.00 11.30 282 PHE B CA 1
ATOM 7754 C C . PHE B 1 262 ? -37.232 -4.089 19.335 1.00 10.77 282 PHE B C 1
ATOM 7755 O O . PHE B 1 262 ? -36.935 -4.250 20.523 1.00 10.35 282 PHE B O 1
ATOM 7763 N N . SER B 1 263 ? -36.314 -3.914 18.377 1.00 10.32 283 SER B N 1
ATOM 7764 C CA . SER B 1 263 ? -34.875 -3.891 18.646 1.00 10.23 283 SER B CA 1
ATOM 7765 C C . SER B 1 263 ? -34.354 -2.527 19.086 1.00 10.84 283 SER B C 1
ATOM 7766 O O . SER B 1 263 ? -33.146 -2.349 19.255 1.00 9.88 283 SER B O 1
ATOM 7769 N N . SER B 1 264 ? -35.260 -1.563 19.226 1.00 10.78 284 SER B N 1
ATOM 7770 C CA . SER B 1 264 ? -34.923 -0.213 19.687 1.00 10.89 284 SER B CA 1
ATOM 7771 C C . SER B 1 264 ? -35.048 -0.113 21.206 1.00 11.57 284 SER B C 1
ATOM 7772 O O . SER B 1 264 ? -35.869 -0.780 21.826 1.00 10.86 284 SER B O 1
ATOM 7775 N N . HIS B 1 265 ? -34.267 0.786 21.790 1.00 12.28 285 HIS B N 1
ATOM 7776 C CA . HIS B 1 265 ? -34.360 1.124 23.208 1.00 12.97 285 HIS B CA 1
ATOM 7777 C C . HIS B 1 265 ? -35.447 2.181 23.486 1.00 13.58 285 HIS B C 1
ATOM 7778 O O . HIS B 1 265 ? -35.686 2.544 24.641 1.00 13.50 285 HIS B O 1
ATOM 7785 N N . LYS B 1 266 ? -36.083 2.705 22.444 1.00 13.91 286 LYS B N 1
ATOM 7786 C CA . LYS B 1 266 ? -37.066 3.776 22.650 1.00 13.69 286 LYS B CA 1
ATOM 7787 C C . LYS B 1 266 ? -38.206 3.293 23.539 1.00 13.11 286 LYS B C 1
ATOM 7788 O O . LYS B 1 266 ? -38.713 2.190 23.353 1.00 12.50 286 LYS B O 1
ATOM 7794 N N . PRO B 1 267 ? -38.634 4.135 24.491 1.00 12.66 287 PRO B N 1
ATOM 7795 C CA . PRO B 1 267 ? -39.722 3.710 25.378 1.00 12.88 287 PRO B CA 1
ATOM 7796 C C . PRO B 1 267 ? -41.025 3.365 24.679 1.00 12.43 287 PRO B C 1
ATOM 7797 O O . PRO B 1 267 ? -41.424 4.011 23.672 1.00 11.77 287 PRO B O 1
ATOM 7801 N N . ARG B 1 268 ? -41.698 2.346 25.212 1.00 12.47 288 ARG B N 1
ATOM 7802 C CA . ARG B 1 268 ? -43.087 2.039 24.874 1.00 13.48 288 ARG B CA 1
ATOM 7803 C C . ARG B 1 268 ? -43.726 1.277 26.020 1.00 13.85 288 ARG B C 1
ATOM 7804 O O . ARG B 1 268 ? -43.036 0.751 26.878 1.00 13.36 288 ARG B O 1
ATOM 7812 N N . GLY B 1 269 ? -45.051 1.182 25.983 1.00 15.48 289 GLY B N 1
ATOM 7813 C CA . GLY B 1 269 ? -45.810 0.603 27.085 1.00 16.35 289 GLY B CA 1
ATOM 7814 C C . GLY B 1 269 ? -45.990 1.644 28.175 1.00 17.33 289 GLY B C 1
ATOM 7815 O O . GLY B 1 269 ? -45.466 2.766 28.081 1.00 17.75 289 GLY B O 1
ATOM 7816 N N . ASP B 1 270 ? -46.782 1.299 29.186 1.00 18.04 290 ASP B N 1
ATOM 7817 C CA . ASP B 1 270 ? -47.071 2.209 30.292 1.00 18.88 290 ASP B CA 1
ATOM 7818 C C . ASP B 1 270 ? -47.012 1.393 31.571 1.00 18.22 290 ASP B C 1
ATOM 7819 O O . ASP B 1 270 ? -47.604 0.320 31.659 1.00 19.74 290 ASP B O 1
ATOM 7824 N N . PHE B 1 271 ? -46.282 1.881 32.560 1.00 17.53 291 PHE B N 1
ATOM 7825 C CA . PHE B 1 271 ? -46.398 1.314 33.888 1.00 16.78 291 PHE B CA 1
ATOM 7826 C C . PHE B 1 271 ? -47.776 1.670 34.475 1.00 16.63 291 PHE B C 1
ATOM 7827 O O . PHE B 1 271 ? -48.371 2.707 34.120 1.00 16.81 291 PHE B O 1
ATOM 7835 N N . PRO B 1 272 ? -48.275 0.837 35.404 1.00 16.74 292 PRO B N 1
ATOM 7836 C CA . PRO B 1 272 ? -49.532 1.179 36.073 1.00 16.86 292 PRO B CA 1
ATOM 7837 C C . PRO B 1 272 ? -49.415 2.452 36.891 1.00 16.85 292 PRO B C 1
ATOM 7838 O O . PRO B 1 272 ? -50.417 3.155 37.027 1.00 16.73 292 PRO B O 1
ATOM 7842 N N . SER B 1 273 ? -48.211 2.750 37.387 1.00 17.00 293 SER B N 1
ATOM 7843 C CA . SER B 1 273 ? -47.905 3.969 38.140 1.00 17.91 293 SER B CA 1
ATOM 7844 C C . SER B 1 273 ? -46.765 4.717 37.437 1.00 18.72 293 SER B C 1
ATOM 7845 O O . SER B 1 273 ? -45.599 4.635 37.865 1.00 18.49 293 SER B O 1
ATOM 7848 N N . PRO B 1 274 ? -47.087 5.435 36.343 1.00 19.05 294 PRO B N 1
ATOM 7849 C CA . PRO B 1 274 ? -46.053 6.127 35.547 1.00 19.68 294 PRO B CA 1
ATOM 7850 C C . PRO B 1 274 ? -45.183 7.106 36.351 1.00 19.91 294 PRO B C 1
ATOM 7851 O O . PRO B 1 274 ? -45.647 7.718 37.320 1.00 19.58 294 PRO B O 1
ATOM 7855 N N . ILE B 1 275 ? -43.926 7.222 35.941 1.00 19.57 295 ILE B N 1
ATOM 7856 C CA . ILE B 1 275 ? -42.964 8.080 36.594 1.00 20.07 295 ILE B CA 1
ATOM 7857 C C . ILE B 1 275 ? -42.486 9.131 35.599 1.00 20.92 295 ILE B C 1
ATOM 7858 O O . ILE B 1 275 ? -42.009 8.811 34.508 1.00 21.49 295 ILE B O 1
ATOM 7863 N N . HIS B 1 276 ? -42.606 10.384 35.993 1.00 21.72 296 HIS B N 1
ATOM 7864 C CA . HIS B 1 276 ? -42.394 11.479 35.074 1.00 22.57 296 HIS B CA 1
ATOM 7865 C C . HIS B 1 276 ? -41.217 12.337 35.499 1.00 21.11 296 HIS B C 1
ATOM 7866 O O . HIS B 1 276 ? -40.921 13.315 34.834 1.00 22.07 296 HIS B O 1
ATOM 7873 N N . VAL B 1 277 ? -40.535 11.978 36.585 1.00 19.73 297 VAL B N 1
ATOM 7874 C CA . VAL B 1 277 ? -39.437 12.800 37.085 1.00 18.04 297 VAL B CA 1
ATOM 7875 C C . VAL B 1 277 ? -38.168 12.029 37.248 1.00 17.23 297 VAL B C 1
ATOM 7876 O O . VAL B 1 277 ? -38.162 10.803 37.296 1.00 16.78 297 VAL B O 1
ATOM 7880 N N . SER B 1 278 ? -37.072 12.772 37.323 1.00 16.30 298 SER B N 1
ATOM 7881 C CA A SER B 1 278 ? -35.774 12.161 37.528 0.60 16.63 298 SER B CA 1
ATOM 7882 C CA B SER B 1 278 ? -35.763 12.186 37.536 0.40 16.16 298 SER B CA 1
ATOM 7883 C C . SER B 1 278 ? -35.653 11.578 38.934 1.00 15.85 298 SER B C 1
ATOM 7884 O O . SER B 1 278 ? -36.252 12.089 39.893 1.00 16.17 298 SER B O 1
ATOM 7889 N N . GLY B 1 279 ? -34.884 10.508 39.042 1.00 15.12 299 GLY B N 1
ATOM 7890 C CA . GLY B 1 279 ? -34.619 9.843 40.291 1.00 14.51 299 GLY B CA 1
ATOM 7891 C C . GLY B 1 279 ? -33.473 10.502 41.048 1.00 14.51 299 GLY B C 1
ATOM 7892 O O . GLY B 1 279 ? -32.850 11.478 40.554 1.00 12.56 299 GLY B O 1
ATOM 7893 N N . PRO B 1 280 ? -33.198 9.991 42.245 1.00 14.07 300 PRO B N 1
ATOM 7894 C CA . PRO B 1 280 ? -32.149 10.566 43.066 1.00 14.24 300 PRO B CA 1
ATOM 7895 C C . PRO B 1 280 ? -30.803 10.446 42.370 1.00 14.58 300 PRO B C 1
ATOM 7896 O O . PRO B 1 280 ? -30.597 9.533 41.553 1.00 14.04 300 PRO B O 1
ATOM 7900 N N . ARG B 1 281 ? -29.922 11.396 42.661 1.00 14.35 301 ARG B N 1
ATOM 7901 C CA . ARG B 1 281 ? -28.583 11.394 42.079 1.00 14.48 301 ARG B CA 1
ATOM 7902 C C . ARG B 1 281 ? -27.544 11.691 43.143 1.00 13.44 301 ARG B C 1
ATOM 7903 O O . ARG B 1 281 ? -27.854 12.265 44.190 1.00 13.78 301 ARG B O 1
ATOM 7911 N N A LEU B 1 282 ? -26.310 11.296 42.864 0.50 13.41 302 LEU B N 1
ATOM 7912 N N B LEU B 1 282 ? -26.316 11.263 42.877 0.50 13.76 302 LEU B N 1
ATOM 7913 C CA A LEU B 1 282 ? -25.184 11.568 43.750 0.50 12.99 302 LEU B CA 1
ATOM 7914 C CA B LEU B 1 282 ? -25.175 11.578 43.729 0.50 13.64 302 LEU B CA 1
ATOM 7915 C C A LEU B 1 282 ? -24.671 12.990 43.547 0.50 13.10 302 LEU B C 1
ATOM 7916 C C B LEU B 1 282 ? -24.792 13.048 43.563 0.50 13.44 302 LEU B C 1
ATOM 7917 O O A LEU B 1 282 ? -24.546 13.448 42.412 0.50 12.76 302 LEU B O 1
ATOM 7918 O O B LEU B 1 282 ? -24.921 13.611 42.480 0.50 13.35 302 LEU B O 1
ATOM 7927 N N . VAL B 1 283 ? -24.328 13.660 44.646 1.00 13.08 303 VAL B N 1
ATOM 7928 C CA . VAL B 1 283 ? -23.661 14.967 44.579 1.00 13.33 303 VAL B CA 1
ATOM 7929 C C . VAL B 1 283 ? -22.338 14.802 45.323 1.00 12.92 303 VAL B C 1
ATOM 7930 O O . VAL B 1 283 ? -22.235 13.995 46.257 1.00 13.21 303 VAL B O 1
ATOM 7934 N N . GLN B 1 284 ? -21.329 15.556 44.906 1.00 13.39 304 GLN B N 1
ATOM 7935 C CA . GLN B 1 284 ? -20.013 15.492 45.491 1.00 13.64 304 GLN B CA 1
ATOM 7936 C C . GLN B 1 284 ? -19.494 16.934 45.613 1.00 14.96 304 GLN B C 1
ATOM 7937 O O . GLN B 1 284 ? -18.521 17.321 44.945 1.00 13.74 304 GLN B O 1
ATOM 7943 N N . PRO B 1 285 ? -20.162 17.735 46.460 1.00 15.50 305 PRO B N 1
ATOM 7944 C CA . PRO B 1 285 ? -19.776 19.153 46.576 1.00 16.41 305 PRO B CA 1
ATOM 7945 C C . PRO B 1 285 ? -18.350 19.373 47.082 1.00 17.25 305 PRO B C 1
ATOM 7946 O O . PRO B 1 285 ? -17.762 20.423 46.779 1.00 18.24 305 PRO B O 1
ATOM 7950 N N . HIS B 1 286 ? -17.786 18.405 47.799 1.00 17.59 306 HIS B N 1
ATOM 7951 C CA . HIS B 1 286 ? -16.464 18.559 48.407 1.00 19.02 306 HIS B CA 1
ATOM 7952 C C . HIS B 1 286 ? -15.358 17.903 47.633 1.00 19.17 306 HIS B C 1
ATOM 7953 O O . HIS B 1 286 ? -14.229 17.813 48.127 1.00 19.82 306 HIS B O 1
ATOM 7960 N N . GLY B 1 287 ? -15.684 17.454 46.420 1.00 18.33 307 GLY B N 1
ATOM 7961 C CA . GLY B 1 287 ? -14.724 16.864 45.513 1.00 18.08 307 GLY B CA 1
ATOM 7962 C C . GLY B 1 287 ? -14.394 15.426 45.840 1.00 17.22 307 GLY B C 1
ATOM 7963 O O . GLY B 1 287 ? -14.821 14.891 46.862 1.00 17.26 307 GLY B O 1
ATOM 7964 N N . PRO B 1 288 ? -13.579 14.787 44.983 1.00 17.52 308 PRO B N 1
ATOM 7965 C CA . PRO B 1 288 ? -13.153 13.403 45.203 1.00 16.67 308 PRO B CA 1
ATOM 7966 C C . PRO B 1 288 ? -12.373 13.191 46.495 1.00 16.76 308 PRO B C 1
ATOM 7967 O O . PRO B 1 288 ? -11.536 14.024 46.868 1.00 16.96 308 PRO B O 1
ATOM 7971 N N . ARG B 1 289 ? -12.629 12.071 47.158 1.00 15.80 309 ARG B N 1
ATOM 7972 C CA . ARG B 1 289 ? -11.873 11.671 48.343 1.00 15.85 309 ARG B CA 1
ATOM 7973 C C . ARG B 1 289 ? -10.799 10.666 48.001 1.00 16.01 309 ARG B C 1
ATOM 7974 O O . ARG B 1 289 ? -10.140 10.142 48.890 1.00 18.18 309 ARG B O 1
ATOM 7982 N N . PHE B 1 290 ? -10.623 10.381 46.715 1.00 15.42 310 PHE B N 1
ATOM 7983 C CA . PHE B 1 290 ? -9.453 9.644 46.248 1.00 14.52 310 PHE B CA 1
ATOM 7984 C C . PHE B 1 290 ? -8.524 10.625 45.538 1.00 15.05 310 PHE B C 1
ATOM 7985 O O . PHE B 1 290 ? -8.958 11.673 45.080 1.00 15.30 310 PHE B O 1
ATOM 7993 N N . ARG B 1 291 ? -7.245 10.283 45.467 1.00 16.01 311 ARG B N 1
ATOM 7994 C CA . ARG B 1 291 ? -6.276 11.076 44.717 1.00 16.66 311 ARG B CA 1
ATOM 7995 C C . ARG B 1 291 ? -5.894 10.271 43.493 1.00 16.94 311 ARG B C 1
ATOM 7996 O O . ARG B 1 291 ? -5.537 9.097 43.612 1.00 17.45 311 ARG B O 1
ATOM 7998 N N . LEU B 1 292 ? -5.987 10.899 42.324 1.00 17.70 312 LEU B N 1
ATOM 7999 C CA . LEU B 1 292 ? -5.569 10.295 41.071 1.00 17.73 312 LEU B CA 1
ATOM 8000 C C . LEU B 1 292 ? -4.425 11.127 40.520 1.00 17.99 312 LEU B C 1
ATOM 8001 O O . LEU B 1 292 ? -4.586 12.331 40.332 1.00 18.07 312 LEU B O 1
ATOM 8006 N N . GLU B 1 293 ? -3.283 10.481 40.302 1.00 17.86 313 GLU B N 1
ATOM 8007 C CA . GLU B 1 293 ? -2.108 11.098 39.680 1.00 18.23 313 GLU B CA 1
ATOM 8008 C C . GLU B 1 293 ? -1.633 10.137 38.609 1.00 17.65 313 GLU B C 1
ATOM 8009 O O . GLU B 1 293 ? -1.106 9.087 38.931 1.00 17.61 313 GLU B O 1
ATOM 8011 N N . GLY B 1 294 ? -1.858 10.480 37.354 1.00 17.81 314 GLY B N 1
ATOM 8012 C CA . GLY B 1 294 ? -1.517 9.592 36.232 1.00 18.23 314 GLY B CA 1
ATOM 8013 C C . GLY B 1 294 ? -2.346 8.327 36.309 1.00 17.79 314 GLY B C 1
ATOM 8014 O O . GLY B 1 294 ? -3.567 8.395 36.239 1.00 19.09 314 GLY B O 1
ATOM 8015 N N . ASN B 1 295 ? -1.677 7.190 36.477 1.00 18.05 315 ASN B N 1
ATOM 8016 C CA . ASN B 1 295 ? -2.341 5.902 36.659 1.00 17.41 315 ASN B CA 1
ATOM 8017 C C . ASN B 1 295 ? -2.215 5.403 38.096 1.00 17.11 315 ASN B C 1
ATOM 8018 O O . ASN B 1 295 ? -2.334 4.201 38.341 1.00 16.82 315 ASN B O 1
ATOM 8023 N N . ALA B 1 296 ? -1.926 6.318 39.030 1.00 16.15 316 ALA B N 1
ATOM 8024 C CA . ALA B 1 296 ? -1.770 5.972 40.454 1.00 16.34 316 ALA B CA 1
ATOM 8025 C C . ALA B 1 296 ? -2.995 6.462 41.211 1.00 15.62 316 ALA B C 1
ATOM 8026 O O . ALA B 1 296 ? -3.395 7.612 41.038 1.00 15.89 316 ALA B O 1
ATOM 8028 N N . VAL B 1 297 ? -3.566 5.603 42.062 1.00 15.60 317 VAL B N 1
ATOM 8029 C CA . VAL B 1 297 ? -4.736 5.971 42.877 1.00 14.60 317 VAL B CA 1
ATOM 8030 C C . VAL B 1 297 ? -4.455 5.803 44.376 1.00 14.63 317 VAL B C 1
ATOM 8031 O O . VAL B 1 297 ? -3.888 4.805 44.778 1.00 14.91 317 VAL B O 1
ATOM 8035 N N . LEU B 1 298 ? -4.857 6.788 45.184 1.00 15.02 318 LEU B N 1
ATOM 8036 C CA . LEU B 1 298 ? -4.872 6.673 46.659 1.00 15.81 318 LEU B CA 1
ATOM 8037 C C . LEU B 1 298 ? -6.303 6.856 47.150 1.00 14.70 318 LEU B C 1
ATOM 8038 O O . LEU B 1 298 ? -7.005 7.767 46.707 1.00 15.51 318 LEU B O 1
ATOM 8043 N N . TYR B 1 299 ? -6.738 5.997 48.061 1.00 14.51 319 TYR B N 1
ATOM 8044 C CA . TYR B 1 299 ? -8.078 6.114 48.630 1.00 13.06 319 TYR B CA 1
ATOM 8045 C C . TYR B 1 299 ? -8.092 5.480 50.010 1.00 13.39 319 TYR B C 1
ATOM 8046 O O . TYR B 1 299 ? -8.027 4.261 50.143 1.00 12.02 319 TYR B O 1
ATOM 8055 N N . GLY B 1 300 ? -8.157 6.316 51.043 1.00 14.26 320 GLY B N 1
ATOM 8056 C CA . GLY B 1 300 ? -8.137 5.801 52.409 1.00 14.81 320 GLY B CA 1
ATOM 8057 C C . GLY B 1 300 ? -6.895 4.961 52.618 1.00 14.54 320 GLY B C 1
ATOM 8058 O O . GLY B 1 300 ? -5.776 5.451 52.432 1.00 14.93 320 GLY B O 1
ATOM 8059 N N . GLY B 1 301 ? -7.087 3.689 52.961 1.00 13.91 321 GLY B N 1
ATOM 8060 C CA . GLY B 1 301 ? -5.992 2.763 53.151 1.00 14.19 321 GLY B CA 1
ATOM 8061 C C . GLY B 1 301 ? -5.329 2.279 51.865 1.00 14.06 321 GLY B C 1
ATOM 8062 O O . GLY B 1 301 ? -4.236 1.730 51.901 1.00 14.12 321 GLY B O 1
ATOM 8063 N N . TRP B 1 302 ? -5.998 2.483 50.731 1.00 14.43 322 TRP B N 1
ATOM 8064 C CA . TRP B 1 302 ? -5.576 1.880 49.452 1.00 13.78 322 TRP B CA 1
ATOM 8065 C C . TRP B 1 302 ? -4.594 2.715 48.655 1.00 13.91 322 TRP B C 1
ATOM 8066 O O . TRP B 1 302 ? -4.686 3.950 48.613 1.00 14.11 322 TRP B O 1
ATOM 8077 N N . SER B 1 303 ? -3.669 2.012 48.014 1.00 13.96 323 SER B N 1
ATOM 8078 C CA A SER B 1 303 ? -2.840 2.567 46.941 0.60 14.31 323 SER B CA 1
ATOM 8079 C CA B SER B 1 303 ? -2.897 2.581 46.919 0.40 14.35 323 SER B CA 1
ATOM 8080 C C . SER B 1 303 ? -2.735 1.515 45.833 1.00 14.15 323 SER B C 1
ATOM 8081 O O . SER B 1 303 ? -2.454 0.352 46.113 1.00 14.65 323 SER B O 1
ATOM 8086 N N . PHE B 1 304 ? -2.958 1.913 44.588 1.00 14.98 324 PHE B N 1
ATOM 8087 C CA . PHE B 1 304 ? -2.755 1.016 43.458 1.00 14.62 324 PHE B CA 1
ATOM 8088 C C . PHE B 1 304 ? -2.496 1.775 42.170 1.00 13.93 324 PHE B C 1
ATOM 8089 O O . PHE B 1 304 ? -2.710 2.985 42.084 1.00 14.65 324 PHE B O 1
ATOM 8097 N N . ALA B 1 305 ? -2.038 1.024 41.173 1.00 13.44 325 ALA B N 1
ATOM 8098 C CA . ALA B 1 305 ? -1.852 1.514 39.845 1.00 13.19 325 ALA B CA 1
ATOM 8099 C C . ALA B 1 305 ? -2.839 0.741 38.977 1.00 13.26 325 ALA B C 1
ATOM 8100 O O . ALA B 1 305 ? -3.341 -0.339 39.381 1.00 13.46 325 ALA B O 1
ATOM 8102 N N . PHE B 1 306 ? -3.126 1.289 37.805 1.00 13.71 326 PHE B N 1
ATOM 8103 C CA . PHE B 1 306 ? -3.982 0.577 36.847 1.00 13.91 326 PHE B CA 1
ATOM 8104 C C . PHE B 1 306 ? -3.492 0.729 35.430 1.00 14.36 326 PHE B C 1
ATOM 8105 O O . PHE B 1 306 ? -2.698 1.628 35.087 1.00 14.21 326 PHE B O 1
ATOM 8113 N N . ARG B 1 307 ? -3.965 -0.178 34.595 1.00 15.04 327 ARG B N 1
ATOM 8114 C CA . ARG B 1 307 ? -3.746 -0.058 33.173 1.00 16.36 327 ARG B CA 1
ATOM 8115 C C . ARG B 1 307 ? -4.867 -0.735 32.419 1.00 16.52 327 ARG B C 1
ATOM 8116 O O . ARG B 1 307 ? -5.572 -1.605 32.969 1.00 15.48 327 ARG B O 1
ATOM 8124 N N . LEU B 1 308 ? -5.011 -0.322 31.167 1.00 15.74 328 LEU B N 1
ATOM 8125 C CA . LEU B 1 308 ? -5.990 -0.868 30.260 1.00 16.53 328 LEU B CA 1
ATOM 8126 C C . LEU B 1 308 ? -5.208 -1.467 29.093 1.00 16.35 328 LEU B C 1
ATOM 8127 O O . LEU B 1 308 ? -4.783 -0.749 28.201 1.00 16.18 328 LEU B O 1
ATOM 8132 N N . ARG B 1 309 ? -4.995 -2.775 29.141 1.00 15.63 329 ARG B N 1
ATOM 8133 C CA . ARG B 1 309 ? -4.198 -3.450 28.151 1.00 16.54 329 ARG B CA 1
ATOM 8134 C C . ARG B 1 309 ? -5.063 -3.611 26.924 1.00 15.92 329 ARG B C 1
ATOM 8135 O O . ARG B 1 309 ? -6.119 -4.207 26.996 1.00 15.46 329 ARG B O 1
ATOM 8143 N N . SER B 1 310 ? -4.636 -3.037 25.803 1.00 14.84 330 SER B N 1
ATOM 8144 C CA . SER B 1 310 ? -5.476 -2.969 24.602 1.00 14.93 330 SER B CA 1
ATOM 8145 C C . SER B 1 310 ? -5.929 -4.341 24.144 1.00 14.62 330 SER B C 1
ATOM 8146 O O . SER B 1 310 ? -7.065 -4.499 23.704 1.00 15.08 330 SER B O 1
ATOM 8149 N N . SER B 1 311 ? -5.065 -5.344 24.300 1.00 14.62 331 SER B N 1
ATOM 8150 C CA . SER B 1 311 ? -5.400 -6.707 23.899 1.00 15.21 331 SER B CA 1
ATOM 8151 C C . SER B 1 311 ? -6.394 -7.385 24.862 1.00 15.99 331 SER B C 1
ATOM 8152 O O . SER B 1 311 ? -7.393 -7.953 24.400 1.00 18.51 331 SER B O 1
ATOM 8155 N N . SER B 1 312 ? -6.163 -7.293 26.176 1.00 15.10 332 SER B N 1
ATOM 8156 C CA . SER B 1 312 ? -6.880 -8.138 27.155 1.00 14.34 332 SER B CA 1
ATOM 8157 C C . SER B 1 312 ? -7.739 -7.429 28.208 1.00 13.49 332 SER B C 1
ATOM 8158 O O . SER B 1 312 ? -8.517 -8.096 28.876 1.00 13.16 332 SER B O 1
ATOM 8161 N N . GLY B 1 313 ? -7.651 -6.107 28.330 1.00 12.68 333 GLY B N 1
ATOM 8162 C CA . GLY B 1 313 ? -8.525 -5.374 29.232 1.00 12.41 333 GLY B CA 1
ATOM 8163 C C . GLY B 1 313 ? -7.928 -4.872 30.535 1.00 12.58 333 GLY B C 1
ATOM 8164 O O . GLY B 1 313 ? -6.711 -4.750 30.694 1.00 12.59 333 GLY B O 1
ATOM 8165 N N . LEU B 1 314 ? -8.821 -4.555 31.458 1.00 12.15 334 LEU B N 1
ATOM 8166 C CA . LEU B 1 314 ? -8.487 -3.790 32.643 1.00 11.94 334 LEU B CA 1
ATOM 8167 C C . LEU B 1 314 ? -7.620 -4.573 33.643 1.00 11.76 334 LEU B C 1
ATOM 8168 O O . LEU B 1 314 ? -7.784 -5.789 33.851 1.00 11.61 334 LEU B O 1
ATOM 8173 N N . GLN B 1 315 ? -6.709 -3.852 34.278 1.00 12.04 335 GLN B N 1
ATOM 8174 C CA . GLN B 1 315 ? -5.834 -4.439 35.300 1.00 12.15 335 GLN B CA 1
ATOM 8175 C C . GLN B 1 315 ? -5.645 -3.451 36.435 1.00 12.30 335 GLN B C 1
ATOM 8176 O O . GLN B 1 315 ? -5.642 -2.237 36.216 1.00 12.20 335 GLN B O 1
ATOM 8182 N N . VAL B 1 316 ? -5.529 -3.973 37.649 1.00 13.01 336 VAL B N 1
ATOM 8183 C CA . VAL B 1 316 ? -5.027 -3.184 38.755 1.00 13.08 336 VAL B CA 1
ATOM 8184 C C . VAL B 1 316 ? -3.761 -3.894 39.215 1.00 13.20 336 VAL B C 1
ATOM 8185 O O . VAL B 1 316 ? -3.689 -5.140 39.243 1.00 13.00 336 VAL B O 1
ATOM 8189 N N . LEU B 1 317 ? -2.772 -3.089 39.577 1.00 13.29 337 LEU B N 1
ATOM 8190 C CA . LEU B 1 317 ? -1.422 -3.567 39.871 1.00 13.64 337 LEU B CA 1
ATOM 8191 C C . LEU B 1 317 ? -0.842 -2.918 41.133 1.00 13.31 337 LEU B C 1
ATOM 8192 O O . LEU B 1 317 ? -1.178 -1.791 41.492 1.00 13.96 337 LEU B O 1
ATOM 8197 N N . ASN B 1 318 ? 0.043 -3.651 41.788 1.00 13.54 338 ASN B N 1
ATOM 8198 C CA . ASN B 1 318 ? 0.764 -3.154 42.957 1.00 13.52 338 ASN B CA 1
ATOM 8199 C C . ASN B 1 318 ? -0.190 -2.626 44.023 1.00 13.14 338 ASN B C 1
ATOM 8200 O O . ASN B 1 318 ? -0.004 -1.540 44.591 1.00 13.95 338 ASN B O 1
ATOM 8205 N N . VAL B 1 319 ? -1.220 -3.420 44.277 1.00 12.89 339 VAL B N 1
ATOM 8206 C CA . VAL B 1 319 ? -2.300 -3.060 45.169 1.00 12.74 339 VAL B CA 1
ATOM 8207 C C . VAL B 1 319 ? -1.827 -3.219 46.605 1.00 13.31 339 VAL B C 1
ATOM 8208 O O . VAL B 1 319 ? -1.406 -4.301 47.006 1.00 12.93 339 VAL B O 1
ATOM 8212 N N . HIS B 1 320 ? -1.894 -2.117 47.347 1.00 14.54 340 HIS B N 1
ATOM 8213 C CA . HIS B 1 320 ? -1.535 -2.041 48.752 1.00 15.45 340 HIS B CA 1
ATOM 8214 C C . HIS B 1 320 ? -2.736 -1.585 49.602 1.00 15.38 340 HIS B C 1
ATOM 8215 O O . HIS B 1 320 ? -3.565 -0.810 49.151 1.00 14.55 340 HIS B O 1
ATOM 8222 N N . PHE B 1 321 ? -2.785 -2.043 50.843 1.00 16.22 341 PHE B N 1
ATOM 8223 C CA . PHE B 1 321 ? -3.663 -1.459 51.847 1.00 17.08 341 PHE B CA 1
ATOM 8224 C C . PHE B 1 321 ? -2.877 -1.295 53.140 1.00 18.66 341 PHE B C 1
ATOM 8225 O O . PHE B 1 321 ? -2.174 -2.216 53.561 1.00 19.21 341 PHE B O 1
ATOM 8233 N N . GLY B 1 322 ? -2.974 -0.120 53.752 1.00 19.96 342 GLY B N 1
ATOM 8234 C CA . GLY B 1 322 ? -2.200 0.159 54.970 1.00 21.16 342 GLY B CA 1
ATOM 8235 C C . GLY B 1 322 ? -0.708 0.073 54.741 1.00 21.78 342 GLY B C 1
ATOM 8236 O O . GLY B 1 322 ? 0.048 -0.316 55.648 1.00 23.86 342 GLY B O 1
ATOM 8237 N N . GLY B 1 323 ? -0.278 0.435 53.537 1.00 21.87 343 GLY B N 1
ATOM 8238 C CA . GLY B 1 323 ? 1.125 0.394 53.146 1.00 21.43 343 GLY B CA 1
ATOM 8239 C C . GLY B 1 323 ? 1.721 -0.985 52.961 1.00 21.26 343 GLY B C 1
ATOM 8240 O O . GLY B 1 323 ? 2.949 -1.126 52.885 1.00 21.69 343 GLY B O 1
ATOM 8241 N N . GLU B 1 324 ? 0.889 -2.021 52.886 1.00 19.94 344 GLU B N 1
ATOM 8242 C CA . GLU B 1 324 ? 1.401 -3.363 52.653 1.00 19.31 344 GLU B CA 1
ATOM 8243 C C . GLU B 1 324 ? 0.812 -3.949 51.383 1.00 18.45 344 GLU B C 1
ATOM 8244 O O . GLU B 1 324 ? -0.369 -3.761 51.104 1.00 16.83 344 GLU B O 1
ATOM 8250 N N . ARG B 1 325 ? 1.644 -4.657 50.628 1.00 17.26 345 ARG B N 1
ATOM 8251 C CA . ARG B 1 325 ? 1.199 -5.211 49.352 1.00 16.88 345 ARG B CA 1
ATOM 8252 C C . ARG B 1 325 ? 0.231 -6.349 49.597 1.00 15.80 345 ARG B C 1
ATOM 8253 O O . ARG B 1 325 ? 0.447 -7.176 50.488 1.00 15.18 345 ARG B O 1
ATOM 8261 N N . ILE B 1 326 ? -0.847 -6.368 48.802 1.00 14.85 346 ILE B N 1
ATOM 8262 C CA A ILE B 1 326 ? -1.844 -7.437 48.802 0.60 14.70 346 ILE B CA 1
ATOM 8263 C CA B ILE B 1 326 ? -1.769 -7.501 48.829 0.40 14.64 346 ILE B CA 1
ATOM 8264 C C . ILE B 1 326 ? -1.804 -8.223 47.481 1.00 14.10 346 ILE B C 1
ATOM 8265 O O . ILE B 1 326 ? -1.878 -9.429 47.459 1.00 13.27 346 ILE B O 1
ATOM 8274 N N . ALA B 1 327 ? -1.701 -7.494 46.374 1.00 13.91 347 ALA B N 1
ATOM 8275 C CA . ALA B 1 327 ? -1.696 -8.112 45.045 1.00 14.21 347 ALA B CA 1
ATOM 8276 C C . ALA B 1 327 ? -0.791 -7.366 44.076 1.00 13.44 347 ALA B C 1
ATOM 8277 O O . ALA B 1 327 ? -0.899 -6.163 43.912 1.00 14.62 347 ALA B O 1
ATOM 8279 N N . TYR B 1 328 ? 0.098 -8.094 43.429 1.00 13.80 348 TYR B N 1
ATOM 8280 C CA . TYR B 1 328 ? 0.936 -7.508 42.393 1.00 13.51 348 TYR B CA 1
ATOM 8281 C C . TYR B 1 328 ? 0.118 -7.204 41.121 1.00 13.02 348 TYR B C 1
ATOM 8282 O O . TYR B 1 328 ? 0.297 -6.164 40.486 1.00 12.14 348 TYR B O 1
ATOM 8291 N N . GLU B 1 329 ? -0.791 -8.102 40.775 1.00 13.45 349 GLU B N 1
ATOM 8292 C CA . GLU B 1 329 ?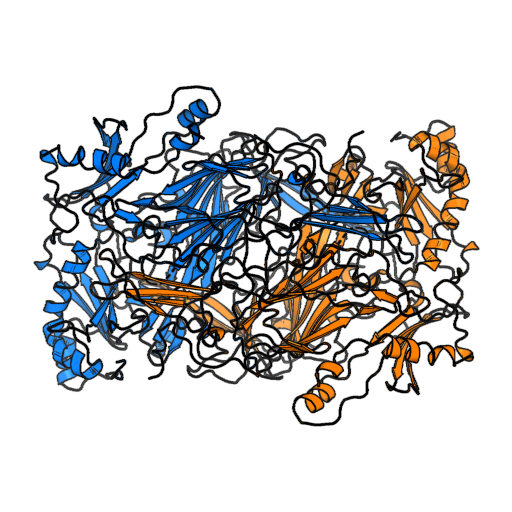 -1.618 -7.941 39.561 1.00 13.30 349 GLU B CA 1
ATOM 8293 C C . GLU B 1 329 ? -2.972 -8.628 39.726 1.00 12.54 349 GLU B C 1
ATOM 8294 O O . GLU B 1 329 ? -3.039 -9.789 40.146 1.00 12.08 349 GLU B O 1
ATOM 8300 N N . VAL B 1 330 ? -4.031 -7.895 39.377 1.00 11.77 350 VAL B N 1
ATOM 8301 C CA . VAL B 1 330 ? -5.363 -8.485 39.175 1.00 11.30 350 VAL B CA 1
ATOM 8302 C C . VAL B 1 330 ? -5.855 -8.040 37.798 1.00 10.61 350 VAL B C 1
ATOM 8303 O O . VAL B 1 330 ? -6.039 -6.840 37.546 1.00 11.86 350 VAL B O 1
ATOM 8307 N N . SER B 1 331 ? -6.031 -8.994 36.887 1.00 11.33 351 SER B N 1
ATOM 8308 C CA . SER B 1 331 ? -6.296 -8.648 35.479 1.00 10.95 351 SER B CA 1
ATOM 8309 C C . SER B 1 331 ? -7.309 -9.531 34.786 1.00 10.33 351 SER B C 1
ATOM 8310 O O . SER B 1 331 ? -7.372 -10.741 35.014 1.00 10.54 351 SER B O 1
ATOM 8313 N N . VAL B 1 332 ? -8.087 -8.901 33.912 1.00 9.55 352 VAL B N 1
ATOM 8314 C CA . VAL B 1 332 ? -8.922 -9.618 32.959 1.00 9.96 352 VAL B CA 1
ATOM 8315 C C . VAL B 1 332 ? -8.037 -10.366 31.969 1.00 9.73 352 VAL B C 1
ATOM 8316 O O . VAL B 1 332 ? -7.107 -9.780 31.427 1.00 10.20 352 VAL B O 1
ATOM 8320 N N . GLN B 1 333 ? -8.322 -11.640 31.728 1.00 10.11 353 GLN B N 1
ATOM 8321 C CA . GLN B 1 333 ? -7.514 -12.476 30.833 1.00 10.69 353 GLN B CA 1
ATOM 8322 C C . GLN B 1 333 ? -8.231 -12.917 29.561 1.00 10.76 353 GLN B C 1
ATOM 8323 O O . GLN B 1 333 ? -7.607 -13.008 28.505 1.00 10.80 353 GLN B O 1
ATOM 8329 N N . GLU B 1 334 ? -9.512 -13.254 29.656 1.00 11.05 354 GLU B N 1
ATOM 8330 C CA . GLU B 1 334 ? -10.276 -13.670 28.470 1.00 10.21 354 GLU B CA 1
ATOM 8331 C C . GLU B 1 334 ? -11.758 -13.653 28.870 1.00 10.60 354 GLU B C 1
ATOM 8332 O O . GLU B 1 334 ? -12.087 -13.703 30.051 1.00 9.54 354 GLU B O 1
ATOM 8338 N N . ALA B 1 335 ? -12.629 -13.542 27.877 1.00 9.82 355 ALA B N 1
ATOM 8339 C CA . ALA B 1 335 ? -14.061 -13.590 28.080 1.00 10.08 355 ALA B CA 1
ATOM 8340 C C . ALA B 1 335 ? -14.638 -14.300 26.864 1.00 10.62 355 ALA B C 1
ATOM 8341 O O . ALA B 1 335 ? -14.347 -13.918 25.727 1.00 10.65 355 ALA B O 1
ATOM 8343 N N . VAL B 1 336 ? -15.429 -15.341 27.122 1.00 10.65 356 VAL B N 1
ATOM 8344 C CA A VAL B 1 336 ? -15.889 -16.296 26.127 0.60 10.76 356 VAL B CA 1
ATOM 8345 C CA B VAL B 1 336 ? -15.922 -16.191 26.050 0.40 10.25 356 VAL B CA 1
ATOM 8346 C C . VAL B 1 336 ? -17.407 -16.431 26.177 1.00 10.91 356 VAL B C 1
ATOM 8347 O O . VAL B 1 336 ? -17.993 -16.324 27.265 1.00 10.79 356 VAL B O 1
ATOM 8354 N N . ALA B 1 337 ? -18.015 -16.700 25.028 1.00 10.02 357 ALA B N 1
ATOM 8355 C CA . ALA B 1 337 ? -19.421 -17.058 24.948 1.00 9.67 357 ALA B CA 1
ATOM 8356 C C . ALA B 1 337 ? -19.549 -18.266 24.007 1.00 9.33 357 ALA B C 1
ATOM 8357 O O . ALA B 1 337 ? -19.196 -18.185 22.828 1.00 10.14 357 ALA B O 1
ATOM 8359 N N . LEU B 1 338 ? -19.985 -19.394 24.562 1.00 8.87 358 LEU B N 1
ATOM 8360 C CA . LEU B 1 338 ? -19.967 -20.693 23.878 1.00 9.36 358 LEU B CA 1
ATOM 8361 C C . LEU B 1 338 ? -21.386 -21.124 23.593 1.00 9.42 358 LEU B C 1
ATOM 8362 O O . LEU B 1 338 ? -22.158 -21.414 24.525 1.00 9.49 358 LEU B O 1
ATOM 8367 N N . TYR B 1 339 ? -21.727 -21.172 22.305 1.00 8.89 359 TYR B N 1
ATOM 8368 C CA . TYR B 1 339 ? -23.115 -21.369 21.865 1.00 8.47 359 TYR B CA 1
ATOM 8369 C C . TYR B 1 339 ? -23.429 -22.767 21.354 1.00 9.12 359 TYR B C 1
ATOM 8370 O O . TYR B 1 339 ? -22.540 -23.499 20.911 1.00 10.07 359 TYR B O 1
ATOM 8379 N N . GLY B 1 340 ? -24.718 -23.100 21.388 1.00 9.56 360 GLY B N 1
ATOM 8380 C CA . GLY B 1 340 ? -25.287 -24.116 20.524 1.00 9.56 360 GLY B CA 1
ATOM 8381 C C . GLY B 1 340 ? -26.290 -23.490 19.548 1.00 9.95 360 GLY B C 1
ATOM 8382 O O . GLY B 1 340 ? -26.734 -22.355 19.726 1.00 9.88 360 GLY B O 1
ATOM 8383 N N . GLY B 1 341 ? -26.656 -24.232 18.512 1.00 9.25 361 GLY B N 1
ATOM 8384 C CA . GLY B 1 341 ? -27.669 -23.769 17.591 1.00 9.98 361 GLY B CA 1
ATOM 8385 C C . GLY B 1 341 ? -28.128 -24.821 16.613 1.00 10.54 361 GLY B C 1
ATOM 8386 O O . GLY B 1 341 ? -27.493 -25.862 16.450 1.00 10.08 361 GLY B O 1
ATOM 8387 N N . HIS B 1 342 ? -29.275 -24.520 16.017 1.00 10.97 362 HIS B N 1
ATOM 8388 C CA . HIS B 1 342 ? -29.849 -25.273 14.918 1.00 11.38 362 HIS B CA 1
ATOM 8389 C C . HIS B 1 342 ? -29.279 -24.888 13.567 1.00 11.46 362 HIS B C 1
ATOM 8390 O O . HIS B 1 342 ? -29.275 -25.716 12.646 1.00 12.46 362 HIS B O 1
ATOM 8397 N N . THR B 1 343 ? -28.799 -23.648 13.435 1.00 10.07 363 THR B N 1
ATOM 8398 C CA . THR B 1 343 ? -28.270 -23.163 12.170 1.00 10.10 363 THR B CA 1
ATOM 8399 C C . THR B 1 343 ? -26.765 -23.392 12.163 1.00 9.58 363 THR B C 1
ATOM 8400 O O . THR B 1 343 ? -26.136 -23.532 13.227 1.00 9.51 363 THR B O 1
ATOM 8404 N N . PRO B 1 344 ? -26.171 -23.486 10.974 1.00 10.43 364 PRO B N 1
ATOM 8405 C CA . PRO B 1 344 ? -24.704 -23.718 10.985 1.00 10.97 364 PRO B CA 1
ATOM 8406 C C . PRO B 1 344 ? -23.898 -22.623 11.691 1.00 10.57 364 PRO B C 1
ATOM 8407 O O . PRO B 1 344 ? -22.912 -22.925 12.375 1.00 11.72 364 PRO B O 1
ATOM 8411 N N . ALA B 1 345 ? -24.284 -21.361 11.545 1.00 10.55 365 ALA B N 1
ATOM 8412 C CA . ALA B 1 345 ? -23.586 -20.278 12.233 1.00 10.70 365 ALA B CA 1
ATOM 8413 C C . ALA B 1 345 ? -23.686 -20.416 13.743 1.00 10.91 365 ALA B C 1
ATOM 8414 O O . ALA B 1 345 ? -22.712 -20.216 14.473 1.00 10.50 365 ALA B O 1
ATOM 8416 N N . GLY B 1 346 ? -24.883 -20.737 14.210 1.00 11.02 366 GLY B N 1
ATOM 8417 C CA . GLY B 1 346 ? -25.125 -20.954 15.627 1.00 11.21 366 GLY B CA 1
ATOM 8418 C C . GLY B 1 346 ? -24.294 -22.068 16.218 1.00 11.62 366 GLY B C 1
ATOM 8419 O O . GLY B 1 346 ? -23.637 -21.878 17.250 1.00 12.10 366 GLY B O 1
ATOM 8420 N N . MET B 1 347 ? -24.285 -23.233 15.571 1.00 11.43 367 MET B N 1
ATOM 8421 C CA . MET B 1 347 ? -23.540 -24.364 16.127 1.00 11.77 367 MET B CA 1
ATOM 8422 C C . MET B 1 347 ? -22.015 -24.169 16.015 1.00 11.19 367 MET B C 1
ATOM 8423 O O . MET B 1 347 ? -21.237 -24.825 16.714 1.00 10.99 367 MET B O 1
ATOM 8428 N N . GLN B 1 348 ? -21.606 -23.227 15.176 1.00 10.47 368 GLN B N 1
ATOM 8429 C CA . GLN B 1 348 ? -20.196 -22.861 15.006 1.00 10.49 368 GLN B CA 1
ATOM 8430 C C . GLN B 1 348 ? -19.645 -21.928 16.104 1.00 10.33 368 GLN B C 1
ATOM 8431 O O . GLN B 1 348 ? -18.440 -21.880 16.319 1.00 10.78 368 GLN B O 1
ATOM 8437 N N . THR B 1 349 ? -20.513 -21.166 16.771 1.00 10.34 369 THR B N 1
ATOM 8438 C CA . THR B 1 349 ? -20.067 -19.997 17.535 1.00 9.23 369 THR B CA 1
ATOM 8439 C C . THR B 1 349 ? -19.445 -20.325 18.889 1.00 9.41 369 THR B C 1
ATOM 8440 O O . THR B 1 349 ? -20.114 -20.803 19.816 1.00 8.51 369 THR B O 1
ATOM 8444 N N . LYS B 1 350 ? -18.148 -20.042 18.977 1.00 8.90 370 LYS B N 1
ATOM 8445 C CA . LYS B 1 350 ? -17.413 -20.022 20.236 1.00 10.39 370 LYS B CA 1
ATOM 8446 C C . LYS B 1 350 ? -16.596 -18.742 20.192 1.00 10.53 370 LYS B C 1
ATOM 8447 O O . LYS B 1 350 ? -15.486 -18.715 19.646 1.00 11.40 370 LYS B O 1
ATOM 8453 N N . TYR B 1 351 ? -17.159 -17.665 20.739 1.00 10.40 371 TYR B N 1
ATOM 8454 C CA . TYR B 1 351 ? -16.511 -16.364 20.695 1.00 10.32 371 TYR B CA 1
ATOM 8455 C C . TYR B 1 351 ? -15.539 -16.193 21.862 1.00 11.25 371 TYR B C 1
ATOM 8456 O O . TYR B 1 351 ? -15.908 -16.410 23.020 1.00 11.38 371 TYR B O 1
ATOM 8465 N N . LEU B 1 352 ? -14.302 -15.794 21.542 1.00 11.27 372 LEU B N 1
ATOM 8466 C CA . LEU B 1 352 ? -13.275 -15.446 22.511 1.00 11.77 372 LEU B CA 1
ATOM 8467 C C . LEU B 1 352 ? -12.862 -13.987 22.281 1.00 11.69 372 LEU B C 1
ATOM 8468 O O . LEU B 1 352 ? -12.208 -13.667 21.288 1.00 10.35 372 LEU B O 1
ATOM 8473 N N . ASP B 1 353 ? -13.228 -13.111 23.217 1.00 11.51 373 ASP B N 1
ATOM 8474 C CA . ASP B 1 353 ? -13.111 -11.656 23.039 1.00 11.76 373 ASP B CA 1
ATOM 8475 C C . ASP B 1 353 ? -11.700 -11.109 22.856 1.00 11.60 373 ASP B C 1
ATOM 8476 O O . ASP B 1 353 ? -11.533 -10.089 22.179 1.00 10.99 373 ASP B O 1
ATOM 8481 N N . VAL B 1 354 ? -10.691 -11.737 23.465 1.00 11.68 374 VAL B N 1
ATOM 8482 C CA . VAL B 1 354 ? -9.325 -11.231 23.324 1.00 11.82 374 VAL B CA 1
ATOM 8483 C C . VAL B 1 354 ? -8.924 -11.288 21.842 1.00 12.34 374 VAL B C 1
ATOM 8484 O O . VAL B 1 354 ? -8.205 -10.420 21.366 1.00 13.53 374 VAL B O 1
ATOM 8488 N N . GLY B 1 355 ? -9.482 -12.233 21.094 1.00 12.47 375 GLY B N 1
ATOM 8489 C CA . GLY B 1 355 ? -9.284 -12.273 19.624 1.00 12.35 375 GLY B CA 1
ATOM 8490 C C . GLY B 1 355 ? -9.860 -11.097 18.857 1.00 12.43 375 GLY B C 1
ATOM 8491 O O . GLY B 1 355 ? -9.660 -10.993 17.648 1.00 10.81 375 GLY B O 1
ATOM 8492 N N . TRP B 1 356 ? -10.571 -10.209 19.558 1.00 12.19 376 TRP B N 1
ATOM 8493 C CA . TRP B 1 356 ? -11.209 -9.033 18.968 1.00 13.22 376 TRP B CA 1
ATOM 8494 C C . TRP B 1 356 ? -10.747 -7.715 19.599 1.00 13.78 376 TRP B C 1
ATOM 8495 O O . TRP B 1 356 ? -11.373 -6.691 19.366 1.00 15.27 376 TRP B O 1
ATOM 8506 N N . GLY B 1 357 ? -9.684 -7.724 20.394 1.00 13.13 377 GLY B N 1
ATOM 8507 C CA . GLY B 1 357 ? -9.232 -6.499 21.078 1.00 13.80 377 GLY B CA 1
ATOM 8508 C C . GLY B 1 357 ? -10.147 -6.102 22.234 1.00 13.94 377 GLY B C 1
ATOM 8509 O O . GLY B 1 357 ? -10.698 -4.987 22.262 1.00 13.85 377 GLY B O 1
ATOM 8510 N N . LEU B 1 358 ? -10.298 -7.024 23.178 1.00 13.86 378 LEU B N 1
ATOM 8511 C CA . LEU B 1 358 ? -11.163 -6.857 24.369 1.00 14.06 378 LEU B CA 1
ATOM 8512 C C . LEU B 1 358 ? -10.871 -5.525 25.077 1.00 13.73 378 LEU B C 1
ATOM 8513 O O . LEU B 1 358 ? -11.786 -4.810 25.461 1.00 12.61 378 LEU B O 1
ATOM 8518 N N . GLY B 1 359 ? -9.593 -5.161 25.183 1.00 13.28 379 GLY B N 1
ATOM 8519 C CA . GLY B 1 359 ? -9.207 -3.907 25.834 1.00 13.63 379 GLY B CA 1
ATOM 8520 C C . GLY B 1 359 ? -9.224 -2.669 24.955 1.00 13.81 379 GLY B C 1
ATOM 8521 O O . GLY B 1 359 ? -8.922 -1.586 25.439 1.00 14.35 379 GLY B O 1
ATOM 8522 N N . SER B 1 360 ? -9.585 -2.808 23.679 1.00 13.43 380 SER B N 1
ATOM 8523 C CA A SER B 1 360 ? -9.509 -1.704 22.724 0.60 13.26 380 SER B CA 1
ATOM 8524 C CA B SER B 1 360 ? -9.510 -1.690 22.743 0.40 13.66 380 SER B CA 1
ATOM 8525 C C . SER B 1 360 ? -10.886 -1.194 22.321 1.00 13.30 380 SER B C 1
ATOM 8526 O O . SER B 1 360 ? -10.990 -0.249 21.534 1.00 15.11 380 SER B O 1
ATOM 8531 N N . VAL B 1 361 ? -11.938 -1.827 22.844 1.00 12.10 381 VAL B N 1
ATOM 8532 C CA . VAL B 1 361 ? -13.302 -1.460 22.508 1.00 10.66 381 VAL B CA 1
ATOM 8533 C C . VAL B 1 361 ? -13.966 -0.801 23.706 1.00 10.79 381 VAL B C 1
ATOM 8534 O O . VAL B 1 361 ? -15.137 -1.059 24.040 1.00 11.13 381 VAL B O 1
ATOM 8538 N N . THR B 1 362 ? -13.201 0.083 24.342 1.00 9.74 382 THR B N 1
ATOM 8539 C CA . THR B 1 362 ? -13.591 0.789 25.559 1.00 10.34 382 THR B CA 1
ATOM 8540 C C . THR B 1 362 ? -14.251 2.114 25.173 1.00 10.57 382 THR B C 1
ATOM 8541 O O . THR B 1 362 ? -13.660 3.193 25.277 1.00 11.12 382 THR B O 1
ATOM 8545 N N . HIS B 1 363 ? -15.491 2.027 24.697 1.00 10.33 383 HIS B N 1
ATOM 8546 C CA . HIS B 1 363 ? -16.121 3.154 24.083 1.00 10.08 383 HIS B CA 1
ATOM 8547 C C . HIS B 1 363 ? -16.743 4.060 25.153 1.00 10.12 383 HIS B C 1
ATOM 8548 O O . HIS B 1 363 ? -16.816 3.731 26.346 1.00 10.73 383 HIS B O 1
ATOM 8555 N N . GLU B 1 364 ? -17.172 5.224 24.719 1.00 10.67 384 GLU B N 1
ATOM 8556 C CA . GLU B 1 364 ? -17.355 6.356 25.590 1.00 10.25 384 GLU B CA 1
ATOM 8557 C C . GLU B 1 364 ? -18.401 6.147 26.673 1.00 10.30 384 GLU B C 1
ATOM 8558 O O . GLU B 1 364 ? -19.532 5.764 26.399 1.00 9.22 384 GLU B O 1
ATOM 8564 N N . LEU B 1 365 ? -18.002 6.411 27.913 1.00 9.69 385 LEU B N 1
ATOM 8565 C CA . LEU B 1 365 ? -18.915 6.272 29.049 1.00 10.32 385 LEU B CA 1
ATOM 8566 C C . LEU B 1 365 ? -19.813 7.495 29.153 1.00 11.02 385 LEU B C 1
ATOM 8567 O O . LEU B 1 365 ? -19.335 8.635 29.092 1.00 11.43 385 LEU B O 1
ATOM 8572 N N . ALA B 1 366 ? -21.127 7.264 29.246 1.00 10.49 386 ALA B N 1
ATOM 8573 C CA . ALA B 1 366 ? -22.099 8.341 29.279 1.00 11.42 386 ALA B CA 1
ATOM 8574 C C . ALA B 1 366 ? -22.273 8.819 30.720 1.00 11.78 386 ALA B C 1
ATOM 8575 O O . ALA B 1 366 ? -22.745 8.051 31.573 1.00 11.53 386 ALA B O 1
ATOM 8577 N N . PRO B 1 367 ? -21.911 10.089 31.002 1.00 13.04 387 PRO B N 1
ATOM 8578 C CA . PRO B 1 367 ? -21.999 10.592 32.385 1.00 12.56 387 PRO B CA 1
ATOM 8579 C C . PRO B 1 367 ? -23.414 10.581 32.950 1.00 12.69 387 PRO B C 1
ATOM 8580 O O . PRO B 1 367 ? -24.357 11.010 32.295 1.00 13.19 387 PRO B O 1
ATOM 8584 N N . GLY B 1 368 ? -23.550 10.047 34.154 1.00 13.15 388 GLY B N 1
ATOM 8585 C CA . GLY B 1 368 ? -24.852 9.901 34.780 1.00 13.75 388 GLY B CA 1
ATOM 8586 C C . GLY B 1 368 ? -25.559 8.593 34.487 1.00 15.02 388 GLY B C 1
ATOM 8587 O O . GLY B 1 368 ? -26.483 8.215 35.219 1.00 16.05 388 GLY B O 1
ATOM 8588 N N . ILE B 1 369 ? -25.123 7.883 33.447 1.00 13.66 389 ILE B N 1
ATOM 8589 C CA . ILE B 1 369 ? -25.744 6.622 33.062 1.00 13.73 389 ILE B CA 1
ATOM 8590 C C . ILE B 1 369 ? -24.756 5.488 33.280 1.00 13.78 389 ILE B C 1
ATOM 8591 O O . ILE B 1 369 ? -25.005 4.603 34.111 1.00 13.48 389 ILE B O 1
ATOM 8596 N N . ASP B 1 370 ? -23.627 5.512 32.566 1.00 12.64 390 ASP B N 1
ATOM 8597 C CA . ASP B 1 370 ? -22.620 4.449 32.694 1.00 12.53 390 ASP B CA 1
ATOM 8598 C C . ASP B 1 370 ? -21.807 4.552 33.984 1.00 13.04 390 ASP B C 1
ATOM 8599 O O . ASP B 1 370 ? -21.415 3.546 34.560 1.00 12.96 390 ASP B O 1
ATOM 8604 N N . CYS B 1 371 ? -21.522 5.785 34.403 1.00 12.56 391 CYS B N 1
ATOM 8605 C CA . CYS B 1 371 ? -20.958 6.088 35.704 1.00 12.91 391 CYS B CA 1
ATOM 8606 C C . CYS B 1 371 ? -21.760 7.273 36.275 1.00 12.69 391 CYS B C 1
ATOM 8607 O O . CYS B 1 371 ? -22.404 8.007 35.527 1.00 12.31 391 CYS B O 1
ATOM 8610 N N . PRO B 1 372 ? -21.678 7.488 37.583 1.00 12.50 392 PRO B N 1
ATOM 8611 C CA . PRO B 1 372 ? -22.328 8.673 38.142 1.00 13.20 392 PRO B CA 1
ATOM 8612 C C . PRO B 1 372 ? -21.872 9.999 37.527 1.00 13.81 392 PRO B C 1
ATOM 8613 O O . PRO B 1 372 ? -20.740 10.122 37.044 1.00 13.49 392 PRO B O 1
ATOM 8617 N N . GLU B 1 373 ? -22.763 10.991 37.584 1.00 14.99 393 GLU B N 1
ATOM 8618 C CA . GLU B 1 373 ? -22.500 12.329 37.032 1.00 15.63 393 GLU B CA 1
ATOM 8619 C C . GLU B 1 373 ? -21.283 12.974 37.723 1.00 15.30 393 GLU B C 1
ATOM 8620 O O . GLU B 1 373 ? -20.627 13.866 37.155 1.00 15.69 393 GLU B O 1
ATOM 8626 N N . THR B 1 374 ? -21.018 12.520 38.946 1.00 14.10 394 THR B N 1
ATOM 8627 C CA . THR B 1 374 ? -19.920 12.962 39.794 1.00 13.82 394 THR B CA 1
ATOM 8628 C C . THR B 1 374 ? -18.599 12.231 39.548 1.00 14.03 394 THR B C 1
ATOM 8629 O O . THR B 1 374 ? -17.578 12.528 40.196 1.00 14.19 394 THR B O 1
ATOM 8633 N N . ALA B 1 375 ? -18.598 11.259 38.639 1.00 12.74 395 ALA B N 1
ATOM 8634 C CA . ALA B 1 375 ? -17.397 10.460 38.400 1.00 12.40 395 ALA B CA 1
ATOM 8635 C C . ALA B 1 375 ? -16.283 11.257 37.699 1.00 12.34 395 ALA B C 1
ATOM 8636 O O . ALA B 1 375 ? -16.555 12.238 37.009 1.00 12.96 395 ALA B O 1
ATOM 8638 N N . THR B 1 376 ? -15.054 10.823 37.927 1.00 12.04 396 THR B N 1
ATOM 8639 C CA . THR B 1 376 ? -13.866 11.276 37.172 1.00 12.42 396 THR B CA 1
ATOM 8640 C C . THR B 1 376 ? -13.724 10.396 35.922 1.00 12.35 396 THR B C 1
ATOM 8641 O O . THR B 1 376 ? -13.569 9.195 36.048 1.00 12.74 396 THR B O 1
ATOM 8645 N N . PHE B 1 377 ? -13.846 11.001 34.737 1.00 12.24 397 PHE B N 1
ATOM 8646 C CA . PHE B 1 377 ? -13.786 10.270 33.460 1.00 13.26 397 PHE B CA 1
ATOM 8647 C C . PHE B 1 377 ? -12.394 10.425 32.859 1.00 13.60 397 PHE B C 1
ATOM 8648 O O . PHE B 1 377 ? -11.818 11.518 32.893 1.00 13.66 397 PHE B O 1
ATOM 8656 N N . LEU B 1 378 ? -11.857 9.328 32.338 1.00 13.11 398 LEU B N 1
ATOM 8657 C CA A LEU B 1 378 ? -10.475 9.279 31.862 0.50 13.38 398 LEU B CA 1
ATOM 8658 C CA B LEU B 1 378 ? -10.474 9.280 31.871 0.50 13.42 398 LEU B CA 1
ATOM 8659 C C . LEU B 1 378 ? -10.436 8.807 30.425 1.00 13.48 398 LEU B C 1
ATOM 8660 O O . LEU B 1 378 ? -11.118 7.838 30.055 1.00 13.32 398 LEU B O 1
ATOM 8669 N N . ASP B 1 379 ? -9.622 9.482 29.626 1.00 13.62 399 ASP B N 1
ATOM 8670 C CA . ASP B 1 379 ? -9.451 9.130 28.236 1.00 13.65 399 ASP B CA 1
ATOM 8671 C C . ASP B 1 379 ? -8.294 8.166 28.135 1.00 13.48 399 ASP B C 1
ATOM 8672 O O . ASP B 1 379 ? -7.480 8.051 29.052 1.00 13.62 399 ASP B O 1
ATOM 8677 N N . THR B 1 380 ? -8.226 7.439 27.024 1.00 13.08 400 THR B N 1
ATOM 8678 C CA . THR B 1 380 ? -7.054 6.687 26.715 1.00 13.68 400 THR B CA 1
ATOM 8679 C C . THR B 1 380 ? -6.762 6.688 25.213 1.00 13.46 400 THR B C 1
ATOM 8680 O O . THR B 1 380 ? -7.539 7.214 24.416 1.00 13.72 400 THR B O 1
ATOM 8684 N N . PHE B 1 381 ? -5.606 6.148 24.848 1.00 13.93 401 PHE B N 1
ATOM 8685 C CA . PHE B 1 381 ? -5.289 5.913 23.445 1.00 14.03 401 PHE B CA 1
ATOM 8686 C C . PHE B 1 381 ? -5.127 4.431 23.184 1.00 13.30 401 PHE B C 1
ATOM 8687 O O . PHE B 1 381 ? -4.586 3.702 24.018 1.00 14.12 401 PHE B O 1
ATOM 8695 N N . HIS B 1 382 ? -5.608 3.981 22.027 1.00 13.36 402 HIS B N 1
ATOM 8696 C CA . HIS B 1 382 ? -5.380 2.615 21.544 1.00 13.32 402 HIS B CA 1
ATOM 8697 C C . HIS B 1 382 ? -4.808 2.634 20.128 1.00 13.18 402 HIS B C 1
ATOM 8698 O O . HIS B 1 382 ? -5.211 3.448 19.295 1.00 13.46 402 HIS B O 1
ATOM 8705 N N . TYR B 1 383 ? -3.908 1.696 19.862 1.00 13.45 403 TYR B N 1
ATOM 8706 C CA . TYR B 1 383 ? -3.477 1.393 18.486 1.00 13.95 403 TYR B CA 1
ATOM 8707 C C . TYR B 1 383 ? -3.760 -0.084 18.217 1.00 13.47 403 TYR B C 1
ATOM 8708 O O . TYR B 1 383 ? -2.945 -0.962 18.540 1.00 13.35 403 TYR B O 1
ATOM 8717 N N . TYR B 1 384 ? -4.950 -0.344 17.669 1.00 13.48 404 TYR B N 1
ATOM 8718 C CA . TYR B 1 384 ? -5.434 -1.686 17.375 1.00 13.78 404 TYR B CA 1
ATOM 8719 C C . TYR B 1 384 ? -6.207 -1.591 16.074 1.00 14.16 404 TYR B C 1
ATOM 8720 O O . TYR B 1 384 ? -7.266 -0.939 16.020 1.00 14.06 404 TYR B O 1
ATOM 8729 N N . ASP B 1 385 ? -5.681 -2.225 15.023 1.00 14.39 405 ASP B N 1
ATOM 8730 C CA . ASP B 1 385 ? -6.282 -2.180 13.677 1.00 14.72 405 ASP B CA 1
ATOM 8731 C C . ASP B 1 385 ? -6.615 -0.740 13.244 1.00 15.36 405 ASP B C 1
ATOM 8732 O O . ASP B 1 385 ? -7.754 -0.417 12.892 1.00 14.37 405 ASP B O 1
ATOM 8737 N N . ALA B 1 386 ? -5.620 0.131 13.324 1.00 15.91 406 ALA B N 1
ATOM 8738 C CA . ALA B 1 386 ? -5.804 1.532 13.001 1.00 16.72 406 ALA B CA 1
ATOM 8739 C C . ALA B 1 386 ? -4.603 2.024 12.207 1.00 17.45 406 ALA B C 1
ATOM 8740 O O . ALA B 1 386 ? -3.539 1.394 12.235 1.00 17.78 406 ALA B O 1
ATOM 8742 N N . ASP B 1 387 ? -4.784 3.148 11.520 1.00 17.85 407 ASP B N 1
ATOM 8743 C CA . ASP B 1 387 ? -3.700 3.786 10.742 1.00 18.51 407 ASP B CA 1
ATOM 8744 C C . ASP B 1 387 ? -2.793 4.652 11.622 1.00 18.92 407 ASP B C 1
ATOM 8745 O O . ASP B 1 387 ? -1.618 4.834 11.303 1.00 19.85 407 ASP B O 1
ATOM 8750 N N . ASP B 1 388 ? -3.348 5.180 12.720 1.00 18.31 408 ASP B N 1
ATOM 8751 C CA . ASP B 1 388 ? -2.660 6.040 13.674 1.00 18.12 408 ASP B CA 1
ATOM 8752 C C . ASP B 1 388 ? -3.262 5.754 15.069 1.00 17.62 408 ASP B C 1
ATOM 8753 O O . ASP B 1 388 ? -4.343 5.178 15.151 1.00 16.76 408 ASP B O 1
ATOM 8758 N N . PRO B 1 389 ? -2.570 6.145 16.158 1.00 17.30 409 PRO B N 1
ATOM 8759 C CA . PRO B 1 389 ? -3.158 5.965 17.486 1.00 16.39 409 PRO B CA 1
ATOM 8760 C C . PRO B 1 389 ? -4.478 6.713 17.571 1.00 15.35 409 PRO B C 1
ATOM 8761 O O . PRO B 1 389 ? -4.605 7.809 17.035 1.00 14.55 409 PRO B O 1
ATOM 8765 N N . VAL B 1 390 ? -5.450 6.106 18.238 1.00 14.09 410 VAL B N 1
ATOM 8766 C CA . VAL B 1 390 ? -6.811 6.616 18.265 1.00 13.30 410 VAL B CA 1
ATOM 8767 C C . VAL B 1 390 ? -7.189 7.011 19.695 1.00 13.26 410 VAL B C 1
ATOM 8768 O O . VAL B 1 390 ? -6.953 6.255 20.638 1.00 12.31 410 VAL B O 1
ATOM 8772 N N . HIS B 1 391 ? -7.724 8.216 19.825 1.00 13.68 411 HIS B N 1
ATOM 8773 C CA . HIS B 1 391 ? -8.190 8.766 21.105 1.00 14.46 411 HIS B CA 1
ATOM 8774 C C . HIS B 1 391 ? -9.584 8.245 21.445 1.00 13.64 411 HIS B C 1
ATOM 8775 O O . HIS B 1 391 ? -10.509 8.386 20.652 1.00 13.07 411 HIS B O 1
ATOM 8782 N N . TYR B 1 392 ? -9.704 7.636 22.624 1.00 13.98 412 TYR B N 1
ATOM 8783 C CA . TYR B 1 392 ? -10.969 7.098 23.145 1.00 14.26 412 TYR B CA 1
ATOM 8784 C C . TYR B 1 392 ? -11.405 7.961 24.321 1.00 14.13 412 TYR B C 1
ATOM 8785 O O . TYR B 1 392 ? -10.828 7.850 25.408 1.00 14.58 412 TYR B O 1
ATOM 8794 N N . PRO B 1 393 ? -12.404 8.847 24.110 1.00 13.80 413 PRO B N 1
ATOM 8795 C CA . PRO B 1 393 ? -12.841 9.718 25.214 1.00 13.61 413 PRO B CA 1
ATOM 8796 C C . PRO B 1 393 ? -13.616 8.936 26.273 1.00 13.13 413 PRO B C 1
ATOM 8797 O O . PRO B 1 393 ? -14.379 8.028 25.928 1.00 13.02 413 PRO B O 1
ATOM 8801 N N . ARG B 1 394 ? -13.404 9.292 27.532 1.00 12.35 414 ARG B N 1
ATOM 8802 C CA . ARG B 1 394 ? -14.106 8.675 28.654 1.00 11.83 414 ARG B CA 1
ATOM 8803 C C . ARG B 1 394 ? -14.126 7.136 28.537 1.00 11.92 414 ARG B C 1
ATOM 8804 O O . ARG B 1 394 ? -15.187 6.512 28.608 1.00 12.11 414 ARG B O 1
ATOM 8812 N N . ALA B 1 395 ? -12.948 6.558 28.320 1.00 11.17 415 ALA B N 1
ATOM 8813 C CA . ALA B 1 395 ? -12.777 5.113 28.188 1.00 11.30 415 ALA B CA 1
ATOM 8814 C C . ALA B 1 395 ? -12.905 4.435 29.547 1.00 10.84 415 ALA B C 1
ATOM 8815 O O . ALA B 1 395 ? -13.328 3.283 29.629 1.00 11.36 415 ALA B O 1
ATOM 8817 N N . LEU B 1 396 ? -12.487 5.127 30.608 1.00 11.09 416 LEU B N 1
ATOM 8818 C CA . LEU B 1 396 ? -12.590 4.608 31.977 1.00 11.69 416 LEU B CA 1
ATOM 8819 C C . LEU B 1 396 ? -13.221 5.672 32.845 1.00 10.94 416 LEU B C 1
ATOM 8820 O O . LEU B 1 396 ? -13.252 6.834 32.479 1.00 11.20 416 LEU B O 1
ATOM 8825 N N . CYS B 1 397 ? -13.739 5.260 34.002 1.00 11.51 417 CYS B N 1
ATOM 8826 C CA . CYS B 1 397 ? -14.155 6.211 35.019 1.00 11.38 417 CYS B CA 1
ATOM 8827 C C . CYS B 1 397 ? -13.749 5.694 36.399 1.00 11.60 417 CYS B C 1
ATOM 8828 O O . CYS B 1 397 ? -13.612 4.477 36.631 1.00 11.96 417 CYS B O 1
ATOM 8831 N N . LEU B 1 398 ? -13.550 6.633 37.311 1.00 10.79 418 LEU B N 1
ATOM 8832 C CA . LEU B 1 398 ? -13.149 6.346 38.667 1.00 11.03 418 LEU B CA 1
ATOM 8833 C C . LEU B 1 398 ? -14.064 7.177 39.567 1.00 10.45 418 LEU B C 1
ATOM 8834 O O . LEU B 1 398 ? -14.218 8.383 39.359 1.00 10.61 418 LEU B O 1
ATOM 8839 N N . PHE B 1 399 ? -14.712 6.532 40.535 1.00 10.42 419 PHE B N 1
ATOM 8840 C CA . PHE B 1 399 ? -15.711 7.226 41.342 1.00 9.96 419 PHE B CA 1
ATOM 8841 C C . PHE B 1 399 ? -15.968 6.571 42.675 1.00 10.25 419 PHE B C 1
ATOM 8842 O O . PHE B 1 399 ? -15.878 5.365 42.803 1.00 10.80 419 PHE B O 1
ATOM 8850 N N . GLU B 1 400 ? -16.313 7.391 43.670 1.00 9.89 420 GLU B N 1
ATOM 8851 C CA . GLU B 1 400 ? -16.779 6.892 44.952 1.00 10.06 420 GLU B CA 1
ATOM 8852 C C . GLU B 1 400 ? -18.297 6.961 44.930 1.00 9.96 420 GLU B C 1
ATOM 8853 O O . GLU B 1 400 ? -18.875 7.931 44.458 1.00 10.51 420 GLU B O 1
ATOM 8859 N N A MET B 1 401 ? -18.964 5.927 45.419 0.40 9.51 421 MET B N 1
ATOM 8860 N N B MET B 1 401 ? -18.923 5.916 45.474 0.60 11.31 421 MET B N 1
ATOM 8861 C CA A MET B 1 401 ? -20.405 5.986 45.511 0.40 9.20 421 MET B CA 1
ATOM 8862 C CA B MET B 1 401 ? -20.366 5.767 45.497 0.60 12.37 421 MET B CA 1
ATOM 8863 C C A MET B 1 401 ? -20.883 5.301 46.768 0.40 9.88 421 MET B C 1
ATOM 8864 C C B MET B 1 401 ? -20.845 5.268 46.849 0.60 11.57 421 MET B C 1
ATOM 8865 O O A MET B 1 401 ? -20.315 4.282 47.178 0.40 9.57 421 MET B O 1
ATOM 8866 O O B MET B 1 401 ? -20.244 4.337 47.398 0.60 11.10 421 MET B O 1
ATOM 8875 N N . PRO B 1 402 ? -21.948 5.847 47.372 1.00 11.10 422 PRO B N 1
ATOM 8876 C CA . PRO B 1 402 ? -22.560 5.190 48.532 1.00 11.65 422 PRO B CA 1
ATOM 8877 C C . PRO B 1 402 ? -23.206 3.859 48.101 1.00 12.54 422 PRO B C 1
ATOM 8878 O O . PRO B 1 402 ? -23.873 3.772 47.046 1.00 13.10 422 PRO B O 1
ATOM 8882 N N . THR B 1 403 ? -22.970 2.829 48.900 1.00 13.00 423 THR B N 1
ATOM 8883 C CA . THR B 1 403 ? -23.480 1.489 48.627 1.00 13.24 423 THR B CA 1
ATOM 8884 C C . THR B 1 403 ? -24.935 1.358 49.079 1.00 13.19 423 THR B C 1
ATOM 8885 O O . THR B 1 403 ? -25.617 0.447 48.704 1.00 14.30 423 THR B O 1
ATOM 8889 N N . GLY B 1 404 ? -25.381 2.253 49.931 1.00 14.01 424 GLY B N 1
ATOM 8890 C CA . GLY B 1 404 ? -26.709 2.159 50.503 1.00 14.64 424 GLY B CA 1
ATOM 8891 C C . GLY B 1 404 ? -26.831 1.189 51.661 1.00 14.78 424 GLY B C 1
ATOM 8892 O O . GLY B 1 404 ? -27.958 0.919 52.113 1.00 18.64 424 GLY B O 1
ATOM 8893 N N . VAL B 1 405 ? -25.720 0.636 52.142 1.00 13.49 425 VAL B N 1
ATOM 8894 C CA . VAL B 1 405 ? -25.745 -0.208 53.326 1.00 12.87 425 VAL B CA 1
ATOM 8895 C C . VAL B 1 405 ? -24.512 0.121 54.171 1.00 12.33 425 VAL B C 1
ATOM 8896 O O . VAL B 1 405 ? -23.427 0.274 53.631 1.00 11.42 425 VAL B O 1
ATOM 8900 N N . PRO B 1 406 ? -24.689 0.273 55.486 1.00 11.59 426 PRO B N 1
ATOM 8901 C CA . PRO B 1 406 ? -23.561 0.666 56.320 1.00 11.43 426 PRO B CA 1
ATOM 8902 C C . PRO B 1 406 ? -22.458 -0.372 56.273 1.00 11.22 426 PRO B C 1
ATOM 8903 O O . PRO B 1 406 ? -22.738 -1.575 56.115 1.00 10.90 426 PRO B O 1
ATOM 8907 N N . LEU B 1 407 ? -21.208 0.079 56.309 1.00 11.25 427 LEU B N 1
ATOM 8908 C CA . LEU B 1 407 ? -20.091 -0.861 56.433 1.00 11.35 427 LEU B CA 1
ATOM 8909 C C . LEU B 1 407 ? -20.217 -1.643 57.738 1.00 11.51 427 LEU B C 1
ATOM 8910 O O . LEU B 1 407 ? -19.932 -2.840 57.797 1.00 10.36 427 LEU B O 1
ATOM 8915 N N . ARG B 1 408 ? -20.648 -0.949 58.791 1.00 11.41 428 ARG B N 1
ATOM 8916 C CA . ARG B 1 408 ? -20.930 -1.599 60.066 1.00 11.41 428 ARG B CA 1
ATOM 8917 C C . ARG B 1 408 ? -21.888 -0.706 60.825 1.00 10.81 428 ARG B C 1
ATOM 8918 O O . ARG B 1 408 ? -21.885 0.525 60.641 1.00 10.46 428 ARG B O 1
ATOM 8926 N N . ARG B 1 409 ? -22.719 -1.324 61.648 1.00 11.06 429 ARG B N 1
ATOM 8927 C CA . ARG B 1 409 ? -23.600 -0.592 62.563 1.00 10.74 429 ARG B CA 1
ATOM 8928 C C . ARG B 1 409 ? -23.979 -1.481 63.735 1.00 11.57 429 ARG B C 1
ATOM 8929 O O . ARG B 1 409 ? -23.997 -2.704 63.615 1.00 11.82 429 ARG B O 1
ATOM 8937 N N . HIS B 1 410 ? -24.263 -0.864 64.873 1.00 11.33 430 HIS B N 1
ATOM 8938 C CA . HIS B 1 410 ? -24.745 -1.598 66.025 1.00 10.89 430 HIS B CA 1
ATOM 8939 C C . HIS B 1 410 ? -25.618 -0.713 66.896 1.00 11.59 430 HIS B C 1
ATOM 8940 O O . HIS B 1 410 ? -25.234 0.426 67.222 1.00 11.35 430 HIS B O 1
ATOM 8947 N N . PHE B 1 411 ? -26.794 -1.241 67.241 1.00 11.49 431 PHE B N 1
ATOM 8948 C CA . PHE B 1 411 ? -27.657 -0.661 68.270 1.00 11.27 431 PHE B CA 1
ATOM 8949 C C . PHE B 1 411 ? -27.426 -1.391 69.599 1.00 12.01 431 PHE B C 1
ATOM 8950 O O . PHE B 1 411 ? -27.852 -2.530 69.771 1.00 11.14 431 PHE B O 1
ATOM 8958 N N . ASN B 1 412 ? -26.738 -0.722 70.535 1.00 12.25 432 ASN B N 1
ATOM 8959 C CA . ASN B 1 412 ? -26.445 -1.303 71.840 1.00 12.89 432 ASN B CA 1
ATOM 8960 C C . ASN B 1 412 ? -27.547 -0.938 72.825 1.00 13.79 432 ASN B C 1
ATOM 8961 O O . ASN B 1 412 ? -27.479 0.084 73.512 1.00 13.49 432 ASN B O 1
ATOM 8966 N N . SER B 1 413 ? -28.570 -1.782 72.854 1.00 14.64 433 SER B N 1
ATOM 8967 C CA . SER B 1 413 ? -29.756 -1.583 73.662 1.00 14.99 433 SER B CA 1
ATOM 8968 C C . SER B 1 413 ? -29.444 -1.744 75.148 1.00 15.86 433 SER B C 1
ATOM 8969 O O . SER B 1 413 ? -28.529 -2.491 75.524 1.00 14.46 433 SER B O 1
ATOM 8972 N N . ASN B 1 414 ? -30.204 -1.038 75.987 1.00 16.84 434 ASN B N 1
ATOM 8973 C CA . ASN B 1 414 ? -30.195 -1.367 77.424 1.00 18.39 434 ASN B CA 1
ATOM 8974 C C . ASN B 1 414 ? -31.312 -2.344 77.805 1.00 19.51 434 ASN B C 1
ATOM 8975 O O . ASN B 1 414 ? -31.429 -2.721 78.971 1.00 20.70 434 ASN B O 1
ATOM 8980 N N . PHE B 1 415 ? -32.121 -2.755 76.824 1.00 19.55 435 PHE B N 1
ATOM 8981 C CA . PHE B 1 415 ? -33.202 -3.740 77.028 1.00 20.40 435 PHE B CA 1
ATOM 8982 C C . PHE B 1 415 ? -34.246 -3.257 78.035 1.00 21.92 435 PHE B C 1
ATOM 8983 O O . PHE B 1 415 ? -34.998 -4.052 78.585 1.00 22.66 435 PHE B O 1
ATOM 8991 N N . LYS B 1 416 ? -34.288 -1.949 78.250 1.00 21.76 436 LYS B N 1
ATOM 8992 C CA . LYS B 1 416 ? -35.219 -1.322 79.196 1.00 22.65 436 LYS B CA 1
ATOM 8993 C C . LYS B 1 416 ? -35.844 -0.067 78.580 1.00 21.17 436 LYS B C 1
ATOM 8994 O O . LYS B 1 416 ? -36.133 0.890 79.302 1.00 23.36 436 LYS B O 1
ATOM 9000 N N . GLY B 1 417 ? -36.018 -0.037 77.262 1.00 19.10 437 GLY B N 1
ATOM 9001 C CA . GLY B 1 417 ? -36.620 1.110 76.597 1.00 18.09 437 GLY B CA 1
ATOM 9002 C C . GLY B 1 417 ? -35.653 2.168 76.108 1.00 17.24 437 GLY B C 1
ATOM 9003 O O . GLY B 1 417 ? -36.092 3.213 75.615 1.00 16.95 437 GLY B O 1
ATOM 9004 N N . GLY B 1 418 ? -34.357 1.914 76.248 1.00 16.28 438 GLY B N 1
ATOM 9005 C CA . GLY B 1 418 ? -33.313 2.833 75.762 1.00 16.01 438 GLY B CA 1
ATOM 9006 C C . GLY B 1 418 ? -32.073 2.142 75.221 1.00 15.82 438 GLY B C 1
ATOM 9007 O O . GLY B 1 418 ? -32.107 0.958 74.832 1.00 15.39 438 GLY B O 1
ATOM 9008 N N . PHE B 1 419 ? -30.975 2.890 75.210 1.00 15.02 439 PHE B N 1
ATOM 9009 C CA . PHE B 1 419 ? -29.731 2.444 74.617 1.00 16.03 439 PHE B CA 1
ATOM 9010 C C . PHE B 1 419 ? -28.515 2.950 75.363 1.00 16.32 439 PHE B C 1
ATOM 9011 O O . PHE B 1 419 ? -28.607 3.948 76.118 1.00 17.13 439 PHE B O 1
ATOM 9019 N N . ASN B 1 420 ? -27.409 2.228 75.196 1.00 16.11 440 ASN B N 1
ATOM 9020 C CA . ASN B 1 420 ? -26.095 2.628 75.662 1.00 16.43 440 ASN B CA 1
ATOM 9021 C C . ASN B 1 420 ? -25.372 3.428 74.587 1.00 16.31 440 ASN B C 1
ATOM 9022 O O . ASN B 1 420 ? -24.620 4.358 74.891 1.00 15.02 440 ASN B O 1
ATOM 9027 N N . PHE B 1 421 ? -25.574 3.037 73.324 1.00 14.39 441 PHE B N 1
ATOM 9028 C CA . PHE B 1 421 ? -25.078 3.810 72.177 1.00 14.09 441 PHE B CA 1
ATOM 9029 C C . PHE B 1 421 ? -25.629 3.199 70.899 1.00 13.53 441 PHE B C 1
ATOM 9030 O O . PHE B 1 421 ? -26.105 2.069 70.921 1.00 12.55 441 PHE B O 1
ATOM 9038 N N . TYR B 1 422 ? -25.618 4.009 69.841 1.00 13.34 442 TYR B N 1
ATOM 9039 C CA . TYR B 1 422 ? -25.717 3.566 68.441 1.00 12.50 442 TYR B CA 1
ATOM 9040 C C . TYR B 1 422 ? -24.391 3.948 67.791 1.00 12.66 442 TYR B C 1
ATOM 9041 O O . TYR B 1 422 ? -23.930 5.092 67.933 1.00 13.32 442 TYR B O 1
ATOM 9050 N N . ALA B 1 423 ? -23.772 3.016 67.072 1.00 12.01 443 ALA B N 1
ATOM 9051 C CA . ALA B 1 423 ? -22.583 3.320 66.280 1.00 12.02 443 ALA B CA 1
ATOM 9052 C C . ALA B 1 423 ? -22.786 2.902 64.827 1.00 12.30 443 ALA B C 1
ATOM 9053 O O . ALA B 1 423 ? -23.339 1.843 64.569 1.00 11.45 443 ALA B O 1
ATOM 9055 N N . GLY B 1 424 ? -22.322 3.714 63.885 1.00 11.87 444 GLY B N 1
ATOM 9056 C CA . GLY B 1 424 ? -22.459 3.342 62.479 1.00 12.87 444 GLY B CA 1
ATOM 9057 C C . GLY B 1 424 ? -21.458 4.015 61.575 1.00 13.06 444 GLY B C 1
ATOM 9058 O O . GLY B 1 424 ? -21.013 5.137 61.853 1.00 13.37 444 GLY B O 1
ATOM 9059 N N . LEU B 1 425 ? -21.115 3.331 60.480 1.00 12.73 445 LEU B N 1
ATOM 9060 C CA . LEU B 1 425 ? -20.246 3.879 59.462 1.00 12.82 445 LEU B CA 1
ATOM 9061 C C . LEU B 1 425 ? -20.943 3.746 58.098 1.00 13.26 445 LEU B C 1
ATOM 9062 O O . LEU B 1 425 ? -21.199 2.634 57.644 1.00 14.23 445 LEU B O 1
ATOM 9067 N N . LYS B 1 426 ? -21.252 4.880 57.485 1.00 13.50 446 LYS B N 1
ATOM 9068 C CA . LYS B 1 426 ? -21.926 4.932 56.181 1.00 14.30 446 LYS B CA 1
ATOM 9069 C C . LYS B 1 426 ? -21.110 4.136 55.174 1.00 13.71 446 LYS B C 1
ATOM 9070 O O . LYS B 1 426 ? -19.873 4.191 55.181 1.00 14.12 446 LYS B O 1
ATOM 9076 N N . GLY B 1 427 ? -21.805 3.398 54.313 1.00 13.04 447 GLY B N 1
ATOM 9077 C CA . GLY B 1 427 ? -21.147 2.578 53.295 1.00 12.24 447 GLY B CA 1
ATOM 9078 C C . GLY B 1 427 ? -20.752 3.411 52.082 1.00 11.57 447 GLY B C 1
ATOM 9079 O O . GLY B 1 427 ? -21.586 4.123 51.511 1.00 12.10 447 GLY B O 1
ATOM 9080 N N . GLN B 1 428 ? -19.480 3.317 51.701 1.00 11.19 448 GLN B N 1
ATOM 9081 C CA . GLN B 1 428 ? -18.962 3.887 50.460 1.00 11.35 448 GLN B CA 1
ATOM 9082 C C . GLN B 1 428 ? -18.025 2.857 49.826 1.00 10.81 448 GLN B C 1
ATOM 9083 O O . GLN B 1 428 ? -17.455 2.004 50.507 1.00 11.28 448 GLN B O 1
ATOM 9089 N N . VAL B 1 429 ? -17.869 2.952 48.510 1.00 10.60 449 VAL B N 1
ATOM 9090 C CA A VAL B 1 429 ? -16.880 2.166 47.783 0.60 10.21 449 VAL B CA 1
ATOM 9091 C CA B VAL B 1 429 ? -16.913 2.151 47.776 0.40 10.25 449 VAL B CA 1
ATOM 9092 C C . VAL B 1 429 ? -16.294 3.005 46.670 1.00 9.98 449 VAL B C 1
ATOM 9093 O O . VAL B 1 429 ? -16.954 3.897 46.134 1.00 11.01 449 VAL B O 1
ATOM 9100 N N . LEU B 1 430 ? -15.050 2.707 46.321 1.00 9.35 450 LEU B N 1
ATOM 9101 C CA . LEU B 1 430 ? -14.433 3.283 45.137 1.00 9.59 450 LEU B CA 1
ATOM 9102 C C . LEU B 1 430 ? -14.554 2.273 43.994 1.00 9.37 450 LEU B C 1
ATOM 9103 O O . LEU B 1 430 ? -14.279 1.097 44.182 1.00 10.67 450 LEU B O 1
ATOM 9108 N N . VAL B 1 431 ? -14.957 2.748 42.824 1.00 8.87 451 VAL B N 1
ATOM 9109 C CA . VAL B 1 431 ? -15.105 1.923 41.641 1.00 8.69 451 VAL B CA 1
ATOM 9110 C C . VAL B 1 431 ? -14.195 2.446 40.520 1.00 8.52 451 VAL B C 1
ATOM 9111 O O . VAL B 1 431 ? -14.247 3.636 40.170 1.00 8.60 451 VAL B O 1
ATOM 9115 N N . LEU B 1 432 ? -13.390 1.545 39.958 1.00 8.94 452 LEU B N 1
ATOM 9116 C CA . LEU B 1 432 ? -12.640 1.773 38.716 1.00 9.66 452 LEU B CA 1
ATOM 9117 C C . LEU B 1 432 ? -13.336 0.929 37.667 1.00 9.40 452 LEU B C 1
ATOM 9118 O O . LEU B 1 432 ? -13.466 -0.278 37.836 1.00 10.29 452 LEU B O 1
ATOM 9123 N N . ARG B 1 433 ? -13.775 1.571 36.597 1.00 9.55 453 ARG B N 1
ATOM 9124 C CA . ARG B 1 433 ? -14.627 0.913 35.599 1.00 8.71 453 ARG B CA 1
ATOM 9125 C C . ARG B 1 433 ? -14.181 1.178 34.166 1.00 9.46 453 ARG B C 1
ATOM 9126 O O . ARG B 1 433 ? -13.777 2.285 33.810 1.00 10.14 453 ARG B O 1
ATOM 9134 N N . THR B 1 434 ? -14.319 0.156 33.331 1.00 8.90 454 THR B N 1
ATOM 9135 C CA . THR B 1 434 ? -14.297 0.334 31.889 1.00 9.17 454 THR B CA 1
ATOM 9136 C C . THR B 1 434 ? -15.359 -0.562 31.269 1.00 9.54 454 THR B C 1
ATOM 9137 O O . THR B 1 434 ? -16.104 -1.230 31.988 1.00 9.06 454 THR B O 1
ATOM 9141 N N . THR B 1 435 ? -15.434 -0.570 29.942 1.00 9.22 455 THR B N 1
ATOM 9142 C CA . THR B 1 435 ? -16.361 -1.446 29.255 1.00 9.64 455 THR B CA 1
ATOM 9143 C C . THR B 1 435 ? -15.649 -2.152 28.119 1.00 10.09 455 THR B C 1
ATOM 9144 O O . THR B 1 435 ? -14.509 -1.813 27.771 1.00 9.95 455 THR B O 1
ATOM 9148 N N . SER B 1 436 ? -16.307 -3.152 27.556 1.00 10.31 456 SER B N 1
ATOM 9149 C CA . SER B 1 436 ? -15.898 -3.679 26.248 1.00 10.30 456 SER B CA 1
ATOM 9150 C C . SER B 1 436 ? -17.164 -3.870 25.433 1.00 10.76 456 SER B C 1
ATOM 9151 O O . SER B 1 436 ? -18.075 -4.562 25.867 1.00 11.21 456 SER B O 1
ATOM 9154 N N . THR B 1 437 ? -17.218 -3.251 24.266 1.00 10.13 457 THR B N 1
ATOM 9155 C CA . THR B 1 437 ? -18.274 -3.524 23.304 1.00 9.36 457 THR B CA 1
ATOM 9156 C C . THR B 1 437 ? -17.621 -3.948 22.000 1.00 9.71 457 THR B C 1
ATOM 9157 O O . THR B 1 437 ? -17.327 -3.113 21.152 1.00 9.50 457 THR B O 1
ATOM 9161 N N . VAL B 1 438 ? -17.388 -5.241 21.817 1.00 10.36 458 VAL B N 1
ATOM 9162 C CA . VAL B 1 438 ? -16.765 -5.668 20.549 1.00 10.57 458 VAL B CA 1
ATOM 9163 C C . VAL B 1 438 ? -17.747 -5.464 19.376 1.00 10.86 458 VAL B C 1
ATOM 9164 O O . VAL B 1 438 ? -17.379 -4.996 18.275 1.00 10.64 458 VAL B O 1
ATOM 9168 N N . TYR B 1 439 ? -19.004 -5.813 19.617 1.00 9.46 459 TYR B N 1
ATOM 9169 C CA . TYR B 1 439 ? -20.005 -5.834 18.570 1.00 9.72 459 TYR B CA 1
ATOM 9170 C C . TYR B 1 439 ? -21.420 -5.692 19.148 1.00 9.67 459 TYR B C 1
ATOM 9171 O O . TYR B 1 439 ? -21.902 -4.576 19.301 1.00 10.38 459 TYR B O 1
ATOM 9180 N N . ASN B 1 440 ? -22.050 -6.806 19.508 1.00 9.99 460 ASN B N 1
ATOM 9181 C CA . ASN B 1 440 ? -23.418 -6.822 20.059 1.00 10.35 460 ASN B CA 1
ATOM 9182 C C . ASN B 1 440 ? -23.494 -6.617 21.575 1.00 10.14 460 ASN B C 1
ATOM 9183 O O . ASN B 1 440 ? -24.359 -5.881 22.071 1.00 9.75 460 ASN B O 1
ATOM 9202 N N . ASP B 1 442 ? -22.263 -5.512 25.440 1.00 9.23 462 ASP B N 1
ATOM 9203 C CA . ASP B 1 442 ? -21.523 -4.559 26.241 1.00 9.11 462 ASP B CA 1
ATOM 9204 C C . ASP B 1 442 ? -21.253 -5.157 27.624 1.00 9.33 462 ASP B C 1
ATOM 9205 O O . ASP B 1 442 ? -22.185 -5.374 28.408 1.00 8.97 462 ASP B O 1
ATOM 9210 N N . TYR B 1 443 ? -19.976 -5.385 27.929 1.00 9.06 463 TYR B N 1
ATOM 9211 C CA . TYR B 1 443 ? -19.578 -5.834 29.258 1.00 9.46 463 TYR B CA 1
ATOM 9212 C C . TYR B 1 443 ? -19.073 -4.628 30.040 1.00 8.94 463 TYR B C 1
ATOM 9213 O O . TYR B 1 443 ? -18.360 -3.750 29.499 1.00 9.50 463 TYR B O 1
ATOM 9222 N N . ILE B 1 444 ? -19.445 -4.591 31.317 1.00 8.54 464 ILE B N 1
ATOM 9223 C CA . ILE B 1 444 ? -19.025 -3.533 32.229 1.00 8.34 464 ILE B CA 1
ATOM 9224 C C . ILE B 1 444 ? -18.090 -4.166 33.228 1.00 8.20 464 ILE B C 1
ATOM 9225 O O . ILE B 1 444 ? -18.489 -5.070 33.968 1.00 8.48 464 ILE B O 1
ATOM 9230 N N . TRP B 1 445 ? -16.856 -3.670 33.252 1.00 7.93 465 TRP B N 1
ATOM 9231 C CA . TRP B 1 445 ? -15.771 -4.256 34.039 1.00 8.54 465 TRP B CA 1
ATOM 9232 C C . TRP B 1 445 ? -15.433 -3.337 35.203 1.00 9.09 465 TRP B C 1
ATOM 9233 O O . TRP B 1 445 ? -15.022 -2.209 34.981 1.00 10.13 465 TRP B O 1
ATOM 9244 N N . ASP B 1 446 ? -15.603 -3.837 36.431 1.00 9.62 466 ASP B N 1
ATOM 9245 C CA . ASP B 1 446 ? -15.370 -3.067 37.651 1.00 9.23 466 ASP B CA 1
ATOM 9246 C C . ASP B 1 446 ? -14.291 -3.701 38.532 1.00 9.70 466 ASP B C 1
ATOM 9247 O O . ASP B 1 446 ? -14.258 -4.930 38.717 1.00 9.06 466 ASP B O 1
ATOM 9252 N N . PHE B 1 447 ? -13.438 -2.851 39.117 1.00 9.75 467 PHE B N 1
ATOM 9253 C CA . PHE B 1 447 ? -12.658 -3.219 40.302 1.00 10.04 467 PHE B CA 1
ATOM 9254 C C . PHE B 1 447 ? -13.063 -2.246 41.408 1.00 10.53 467 PHE B C 1
ATOM 9255 O O . PHE B 1 447 ? -13.055 -1.045 41.196 1.00 11.21 467 PHE B O 1
ATOM 9263 N N . ILE B 1 448 ? -13.475 -2.797 42.548 1.00 10.70 468 ILE B N 1
ATOM 9264 C CA . ILE B 1 448 ? -14.185 -2.075 43.581 1.00 11.71 468 ILE B CA 1
ATOM 9265 C C . ILE B 1 448 ? -13.390 -2.209 44.881 1.00 11.42 468 ILE B C 1
ATOM 9266 O O . ILE B 1 448 ? -12.971 -3.313 45.241 1.00 12.55 468 ILE B O 1
ATOM 9271 N N . PHE B 1 449 ? -13.239 -1.097 45.601 1.00 11.15 469 PHE B N 1
ATOM 9272 C CA . PHE B 1 449 ? -12.406 -1.060 46.809 1.00 11.48 469 PHE B CA 1
ATOM 9273 C C . PHE B 1 449 ? -13.206 -0.515 47.984 1.00 10.57 469 PHE B C 1
ATOM 9274 O O . PHE B 1 449 ? -13.682 0.620 47.924 1.00 11.28 469 PHE B O 1
ATOM 9282 N N . TYR B 1 450 ? -13.411 -1.336 49.009 1.00 11.03 470 TYR B N 1
ATOM 9283 C CA . TYR B 1 450 ? -14.162 -0.953 50.195 1.00 11.20 470 TYR B CA 1
ATOM 9284 C C . TYR B 1 450 ? -13.205 -0.417 51.249 1.00 12.47 470 TYR B C 1
ATOM 9285 O O . TYR B 1 450 ? -12.062 -0.848 51.295 1.00 12.87 470 TYR B O 1
ATOM 9294 N N . PRO B 1 451 ? -13.688 0.478 52.129 1.00 13.01 471 PRO B N 1
ATOM 9295 C CA . PRO B 1 451 ? -12.774 1.090 53.118 1.00 13.33 471 PRO B CA 1
ATOM 9296 C C . PRO B 1 451 ? -12.122 0.146 54.145 1.00 12.65 471 PRO B C 1
ATOM 9297 O O . PRO B 1 451 ? -11.166 0.544 54.841 1.00 13.14 471 PRO B O 1
ATOM 9301 N N . ASN B 1 452 ? -12.614 -1.088 54.229 1.00 12.18 472 ASN B N 1
ATOM 9302 C CA . ASN B 1 452 ? -12.096 -2.069 55.154 1.00 12.09 472 ASN B CA 1
ATOM 9303 C C . ASN B 1 452 ? -11.180 -3.117 54.515 1.00 11.89 472 ASN B C 1
ATOM 9304 O O . ASN B 1 452 ? -11.019 -4.184 55.059 1.00 12.93 472 ASN B O 1
ATOM 9309 N N . GLY B 1 453 ? -10.595 -2.810 53.357 1.00 12.27 473 GLY B N 1
ATOM 9310 C CA . GLY B 1 453 ? -9.552 -3.668 52.765 1.00 12.62 473 GLY B CA 1
ATOM 9311 C C . GLY B 1 453 ? -10.083 -4.819 51.932 1.00 12.28 473 GLY B C 1
ATOM 9312 O O . GLY B 1 453 ? -9.326 -5.697 51.515 1.00 12.36 473 GLY B O 1
ATOM 9313 N N . VAL B 1 454 ? -11.390 -4.844 51.724 1.00 12.31 474 VAL B N 1
ATOM 9314 C CA . VAL B 1 454 ? -12.001 -5.800 50.790 1.00 12.08 474 VAL B CA 1
ATOM 9315 C C . VAL B 1 454 ? -11.977 -5.198 49.396 1.00 11.66 474 VAL B C 1
ATOM 9316 O O . VAL B 1 454 ? -12.288 -4.032 49.217 1.00 11.31 474 VAL B O 1
ATOM 9320 N N . MET B 1 455 ? -11.586 -5.987 48.405 1.00 13.00 475 MET B N 1
ATOM 9321 C CA . MET B 1 455 ? -11.717 -5.549 47.022 1.00 14.10 475 MET B CA 1
ATOM 9322 C C . MET B 1 455 ? -12.490 -6.584 46.248 1.00 13.44 475 MET B C 1
ATOM 9323 O O . MET B 1 455 ? -12.521 -7.757 46.604 1.00 13.92 475 MET B O 1
ATOM 9328 N N . GLU B 1 456 ? -13.139 -6.129 45.199 1.00 13.31 476 GLU B N 1
ATOM 9329 C CA . GLU B 1 456 ? -14.035 -6.972 44.442 1.00 12.78 476 GLU B CA 1
ATOM 9330 C C . GLU B 1 456 ? -13.789 -6.726 42.957 1.00 13.11 476 GLU B C 1
ATOM 9331 O O . GLU B 1 456 ? -13.600 -5.585 42.538 1.00 12.52 476 GLU B O 1
ATOM 9337 N N . ALA B 1 457 ? -13.794 -7.807 42.182 1.00 11.79 477 ALA B N 1
ATOM 9338 C CA . ALA B 1 457 ? -13.860 -7.743 40.729 1.00 11.49 477 ALA B CA 1
ATOM 9339 C C . ALA B 1 457 ? -15.281 -8.112 40.295 1.00 11.66 477 ALA B C 1
ATOM 9340 O O . ALA B 1 457 ? -15.873 -9.072 40.807 1.00 11.92 477 ALA B O 1
ATOM 9342 N N . LYS B 1 458 ? -15.813 -7.359 39.339 1.00 12.37 478 LYS B N 1
ATOM 9343 C CA . LYS B 1 458 ? -17.137 -7.613 38.822 1.00 12.82 478 LYS B CA 1
ATOM 9344 C C . LYS B 1 458 ? -17.215 -7.385 37.306 1.00 11.95 478 LYS B C 1
ATOM 9345 O O . LYS B 1 458 ? -16.587 -6.463 36.758 1.00 11.87 478 LYS B O 1
ATOM 9351 N N . MET B 1 459 ? -17.997 -8.232 36.647 1.00 11.20 479 MET B N 1
ATOM 9352 C CA A MET B 1 459 ? -18.349 -8.025 35.245 0.60 10.91 479 MET B CA 1
ATOM 9353 C CA B MET B 1 459 ? -18.343 -8.053 35.236 0.40 11.40 479 MET B CA 1
ATOM 9354 C C . MET B 1 459 ? -19.854 -8.119 35.140 1.00 10.74 479 MET B C 1
ATOM 9355 O O . MET B 1 459 ? -20.453 -9.058 35.668 1.00 10.07 479 MET B O 1
ATOM 9364 N N . HIS B 1 460 ? -20.459 -7.131 34.484 1.00 10.20 480 HIS B N 1
ATOM 9365 C CA . HIS B 1 460 ? -21.912 -7.123 34.249 1.00 10.34 480 HIS B CA 1
ATOM 9366 C C . HIS B 1 460 ? -22.119 -7.208 32.735 1.00 10.23 480 HIS B C 1
ATOM 9367 O O . HIS B 1 460 ? -21.439 -6.522 31.999 1.00 11.11 480 HIS B O 1
ATOM 9374 N N . ALA B 1 461 ? -23.081 -8.010 32.289 1.00 10.16 481 ALA B N 1
ATOM 9375 C CA . ALA B 1 461 ? -23.402 -8.136 30.881 1.00 10.07 481 ALA B CA 1
ATOM 9376 C C . ALA B 1 461 ? -24.662 -7.357 30.522 1.00 9.55 481 ALA B C 1
ATOM 9377 O O . ALA B 1 461 ? -25.673 -7.446 31.196 1.00 8.89 481 ALA B O 1
ATOM 9379 N N . THR B 1 462 ? -24.581 -6.581 29.440 1.00 7.89 482 THR B N 1
ATOM 9380 C CA . THR B 1 462 ? -25.722 -5.952 28.837 1.00 8.14 482 THR B CA 1
ATOM 9381 C C . THR B 1 462 ? -25.492 -5.870 27.304 1.00 8.16 482 THR B C 1
ATOM 9382 O O . THR B 1 462 ? -24.636 -6.591 26.763 1.00 9.86 482 THR B O 1
ATOM 9386 N N . GLY B 1 463 ? -26.271 -5.055 26.615 1.00 8.83 483 GLY B N 1
ATOM 9387 C CA . GLY B 1 463 ? -26.267 -5.016 25.153 1.00 8.90 483 GLY B CA 1
ATOM 9388 C C . GLY B 1 463 ? -27.152 -6.085 24.527 1.00 8.92 483 GLY B C 1
ATOM 9389 O O . GLY B 1 463 ? -28.085 -6.627 25.159 1.00 9.07 483 GLY B O 1
ATOM 9390 N N . TYR B 1 464 ? -26.874 -6.383 23.264 1.00 8.86 484 TYR B N 1
ATOM 9391 C CA . TYR B 1 464 ? -27.695 -7.301 22.463 1.00 8.66 484 TYR B CA 1
ATOM 9392 C C . TYR B 1 464 ? -27.176 -8.734 22.479 1.00 8.83 484 TYR B C 1
ATOM 9393 O O . TYR B 1 464 ? -25.973 -8.961 22.375 1.00 9.04 484 TYR B O 1
ATOM 9402 N N . VAL B 1 465 ? -28.097 -9.696 22.534 1.00 8.65 485 VAL B N 1
ATOM 9403 C CA . VAL B 1 465 ? -27.731 -11.116 22.404 1.00 8.93 485 VAL B CA 1
ATOM 9404 C C . VAL B 1 465 ? -27.329 -11.504 20.976 1.00 9.43 485 VAL B C 1
ATOM 9405 O O . VAL B 1 465 ? -27.705 -10.836 20.002 1.00 9.52 485 VAL B O 1
ATOM 9409 N N . HIS B 1 466 ? -26.539 -12.581 20.885 1.00 10.03 486 HIS B N 1
ATOM 9410 C CA . HIS B 1 466 ? -26.206 -13.256 19.627 1.00 9.98 486 HIS B CA 1
ATOM 9411 C C . HIS B 1 466 ? -27.406 -14.135 19.265 1.00 10.28 486 HIS B C 1
ATOM 9412 O O . HIS B 1 466 ? -27.821 -14.989 20.055 1.00 11.36 486 HIS B O 1
ATOM 9419 N N . ALA B 1 467 ? -27.997 -13.891 18.100 1.00 9.85 487 ALA B N 1
ATOM 9420 C CA . ALA B 1 467 ? -29.287 -14.508 17.736 1.00 9.73 487 ALA B CA 1
ATOM 9421 C C . ALA B 1 467 ? -29.286 -14.990 16.295 1.00 9.06 487 ALA B C 1
ATOM 9422 O O . ALA B 1 467 ? -28.547 -14.477 15.445 1.00 9.70 487 ALA B O 1
ATOM 9424 N N . THR B 1 468 ? -30.144 -15.975 16.022 1.00 9.55 488 THR B N 1
ATOM 9425 C CA . THR B 1 468 ? -30.229 -16.579 14.696 1.00 9.66 488 THR B CA 1
ATOM 9426 C C . THR B 1 468 ? -31.687 -16.683 14.290 1.00 9.47 488 THR B C 1
ATOM 9427 O O . THR B 1 468 ? -32.577 -16.394 15.084 1.00 9.59 488 THR B O 1
ATOM 9431 N N . PHE B 1 469 ? -31.923 -17.078 13.048 1.00 9.81 489 PHE B N 1
ATOM 9432 C CA . PHE B 1 469 ? -33.278 -17.111 12.467 1.00 9.75 489 PHE B CA 1
ATOM 9433 C C . PHE B 1 469 ? -34.109 -18.219 13.077 1.00 10.69 489 PHE B C 1
ATOM 9434 O O . PHE B 1 469 ? -33.633 -19.339 13.250 1.00 11.57 489 PHE B O 1
ATOM 9442 N N . TYR B 1 470 ? -35.357 -17.912 13.386 1.00 11.94 490 TYR B N 1
ATOM 9443 C CA . TYR B 1 470 ? -36.280 -18.875 13.954 1.00 12.26 490 TYR B CA 1
ATOM 9444 C C . TYR B 1 470 ? -36.676 -19.951 12.930 1.00 12.85 490 TYR B C 1
ATOM 9445 O O . TYR B 1 470 ? -37.180 -19.645 11.834 1.00 12.67 490 TYR B O 1
ATOM 9454 N N . THR B 1 471 ? -36.472 -21.198 13.330 1.00 13.38 491 THR B N 1
ATOM 9455 C CA . THR B 1 471 ? -37.223 -22.346 12.824 1.00 14.44 491 THR B CA 1
ATOM 9456 C C . THR B 1 471 ? -37.568 -23.195 14.060 1.00 15.89 491 THR B C 1
ATOM 9457 O O . THR B 1 471 ? -36.920 -23.059 15.103 1.00 15.81 491 THR B O 1
ATOM 9461 N N . PRO B 1 472 ? -38.547 -24.103 13.947 1.00 17.86 492 PRO B N 1
ATOM 9462 C CA . PRO B 1 472 ? -38.915 -24.954 15.106 1.00 18.31 492 PRO B CA 1
ATOM 9463 C C . PRO B 1 472 ? -37.758 -25.755 15.720 1.00 18.98 492 PRO B C 1
ATOM 9464 O O . PRO B 1 472 ? -37.710 -25.940 16.950 1.00 18.26 492 PRO B O 1
ATOM 9468 N N . GLU B 1 473 ? -36.834 -26.218 14.871 1.00 18.90 493 GLU B N 1
ATOM 9469 C CA . GLU B 1 473 ? -35.675 -26.998 15.321 1.00 19.11 493 GLU B CA 1
ATOM 9470 C C . GLU B 1 473 ? -34.780 -26.197 16.259 1.00 18.09 493 GLU B C 1
ATOM 9471 O O . GLU B 1 473 ? -34.020 -26.752 17.089 1.00 18.29 493 GLU B O 1
ATOM 9477 N N . GLY B 1 474 ? -34.897 -24.876 16.153 1.00 16.11 494 GLY B N 1
ATOM 9478 C CA . GLY B 1 474 ? -34.149 -23.968 16.981 1.00 15.61 494 GLY B CA 1
ATOM 9479 C C . GLY B 1 474 ? -34.463 -24.057 18.440 1.00 14.55 494 GLY B C 1
ATOM 9480 O O . GLY B 1 474 ? -33.624 -23.733 19.267 1.00 15.15 494 GLY B O 1
ATOM 9481 N N . LEU B 1 475 ? -35.679 -24.485 18.766 1.00 14.03 495 LEU B N 1
ATOM 9482 C CA . LEU B 1 475 ? -36.123 -24.543 20.154 1.00 13.51 495 LEU B CA 1
ATOM 9483 C C . LEU B 1 475 ? -35.344 -25.572 21.005 1.00 13.19 495 LEU B C 1
ATOM 9484 O O . LEU B 1 475 ? -35.363 -25.509 22.236 1.00 13.28 495 LEU B O 1
ATOM 9489 N N . ARG B 1 476 ? -34.608 -26.476 20.353 1.00 12.88 496 ARG B N 1
ATOM 9490 C CA . ARG B 1 476 ? -33.692 -27.368 21.062 1.00 13.08 496 ARG B CA 1
ATOM 9491 C C . ARG B 1 476 ? -32.388 -26.681 21.475 1.00 12.22 496 ARG B C 1
ATOM 9492 O O . ARG B 1 476 ? -31.615 -27.261 22.228 1.00 11.97 496 ARG B O 1
ATOM 9500 N N . HIS B 1 477 ? -32.147 -25.447 21.011 1.00 11.03 497 HIS B N 1
ATOM 9501 C CA . HIS B 1 477 ? -30.879 -24.754 21.276 1.00 10.89 497 HIS B CA 1
ATOM 9502 C C . HIS B 1 477 ? -31.092 -23.287 21.678 1.00 11.02 497 HIS B C 1
ATOM 9503 O O . HIS B 1 477 ? -30.192 -22.469 21.525 1.00 10.89 497 HIS B O 1
ATOM 9510 N N . GLY B 1 478 ? -32.268 -22.966 22.173 1.00 10.76 498 GLY B N 1
ATOM 9511 C CA . GLY B 1 478 ? -32.586 -21.573 22.491 1.00 10.70 498 GLY B CA 1
ATOM 9512 C C . GLY B 1 478 ? -34.066 -21.313 22.593 1.00 10.74 498 GLY B C 1
ATOM 9513 O O . GLY B 1 478 ? -34.883 -22.229 22.637 1.00 11.17 498 GLY B O 1
ATOM 9514 N N . THR B 1 479 ? -34.398 -20.027 22.607 1.00 9.65 499 THR B N 1
ATOM 9515 C CA . THR B 1 479 ? -35.717 -19.552 22.929 1.00 9.58 499 THR B CA 1
ATOM 9516 C C . THR B 1 479 ? -36.181 -18.628 21.827 1.00 9.60 499 THR B C 1
ATOM 9517 O O . THR B 1 479 ? -35.402 -17.797 21.364 1.00 8.32 499 THR B O 1
ATOM 9521 N N . ARG B 1 480 ? -37.438 -18.776 21.392 1.00 9.05 500 ARG B N 1
ATOM 9522 C CA . ARG B 1 480 ? -37.992 -17.826 20.438 1.00 9.29 500 ARG B CA 1
ATOM 9523 C C . ARG B 1 480 ? -38.247 -16.503 21.166 1.00 8.95 500 ARG B C 1
ATOM 9524 O O . ARG B 1 480 ? -38.937 -16.469 22.170 1.00 9.35 500 ARG B O 1
ATOM 9532 N N . LEU B 1 481 ? -37.670 -15.429 20.642 1.00 9.79 501 LEU B N 1
ATOM 9533 C CA . LEU B 1 481 ? -37.734 -14.110 21.263 1.00 9.36 501 LEU B CA 1
ATOM 9534 C C . LEU B 1 481 ? -38.567 -13.090 20.469 1.00 10.01 501 LEU B C 1
ATOM 9535 O O . LEU B 1 481 ? -38.922 -12.017 20.986 1.00 10.29 501 LEU B O 1
ATOM 9540 N N . HIS B 1 482 ? -38.835 -13.396 19.213 1.00 8.91 502 HIS B N 1
ATOM 9541 C CA . HIS B 1 482 ? -39.691 -12.560 18.376 1.00 9.47 502 HIS B CA 1
ATOM 9542 C C . HIS B 1 482 ? -40.132 -13.436 17.210 1.00 9.68 502 HIS B C 1
ATOM 9543 O O . HIS B 1 482 ? -39.819 -14.626 17.171 1.00 8.76 502 HIS B O 1
ATOM 9550 N N . THR B 1 483 ? -40.853 -12.858 16.266 1.00 10.63 503 THR B N 1
ATOM 9551 C CA . THR B 1 483 ? -41.421 -13.631 15.159 1.00 11.17 503 THR B CA 1
ATOM 9552 C C . THR B 1 483 ? -40.392 -14.471 14.434 1.00 11.55 503 THR B C 1
ATOM 9553 O O . THR B 1 483 ? -40.610 -15.667 14.247 1.00 12.78 503 THR B O 1
ATOM 9557 N N . HIS B 1 484 ? -39.251 -13.878 14.077 1.00 10.93 504 HIS B N 1
ATOM 9558 C CA . HIS B 1 484 ? -38.247 -14.543 13.246 1.00 11.28 504 HIS B CA 1
ATOM 9559 C C . HIS B 1 484 ? -36.932 -14.803 13.996 1.00 10.34 504 HIS B C 1
ATOM 9560 O O . HIS B 1 484 ? -35.891 -15.023 13.373 1.00 10.68 504 HIS B O 1
ATOM 9567 N N . LEU B 1 485 ? -36.974 -14.803 15.331 1.00 9.44 505 LEU B N 1
ATOM 9568 C CA . LEU B 1 485 ? -35.754 -14.689 16.139 1.00 8.65 505 LEU B CA 1
ATOM 9569 C C . LEU B 1 485 ? -35.632 -15.769 17.229 1.00 9.04 505 LEU B C 1
ATOM 9570 O O . LEU B 1 485 ? -36.549 -15.945 18.062 1.00 9.00 505 LEU B O 1
ATOM 9575 N N . ILE B 1 486 ? -34.498 -16.469 17.213 1.00 8.71 506 ILE B N 1
ATOM 9576 C CA . ILE B 1 486 ? -34.084 -17.381 18.278 1.00 9.29 506 ILE B CA 1
ATOM 9577 C C . ILE B 1 486 ? -32.883 -16.780 19.013 1.00 9.64 506 ILE B C 1
ATOM 9578 O O . ILE B 1 486 ? -31.885 -16.406 18.396 1.00 9.54 506 ILE B O 1
ATOM 9583 N N . GLY B 1 487 ? -33.003 -16.686 20.338 1.00 9.12 507 GLY B N 1
ATOM 9584 C CA . GLY B 1 487 ? -31.867 -16.432 21.211 1.00 9.36 507 GLY B CA 1
ATOM 9585 C C . GLY B 1 487 ? -31.158 -17.723 21.562 1.00 8.87 507 GLY B C 1
ATOM 9586 O O . GLY B 1 487 ? -31.678 -18.535 22.334 1.00 9.93 507 GLY B O 1
ATOM 9587 N N . ASN B 1 488 ? -29.977 -17.931 20.984 1.00 8.94 508 ASN B N 1
ATOM 9588 C CA . ASN B 1 488 ? -29.228 -19.169 21.188 1.00 8.80 508 ASN B CA 1
ATOM 9589 C C . ASN B 1 488 ? -28.727 -19.348 22.624 1.00 8.57 508 ASN B C 1
ATOM 9590 O O . ASN B 1 488 ? -28.200 -18.404 23.218 1.00 8.60 508 ASN B O 1
ATOM 9595 N N . ILE B 1 489 ? -28.853 -20.574 23.138 1.00 8.47 509 ILE B N 1
ATOM 9596 C CA . ILE B 1 489 ? -28.285 -20.965 24.421 1.00 8.51 509 ILE B CA 1
ATOM 9597 C C . ILE B 1 489 ? -26.780 -20.819 24.359 1.00 8.01 509 ILE B C 1
ATOM 9598 O O . ILE B 1 489 ? -26.157 -21.088 23.337 1.00 7.55 509 ILE B O 1
ATOM 9603 N N . HIS B 1 490 ? -26.206 -20.306 25.439 1.00 8.10 510 HIS B N 1
ATOM 9604 C CA . HIS B 1 490 ? -24.771 -20.197 25.577 1.00 7.76 510 HIS B CA 1
ATOM 9605 C C . HIS B 1 490 ? -24.337 -20.061 27.018 1.00 8.23 510 HIS B C 1
ATOM 9606 O O . HIS B 1 490 ? -25.133 -19.770 27.890 1.00 8.23 510 HIS B O 1
ATOM 9613 N N . THR B 1 491 ? -23.036 -20.249 27.249 1.00 9.06 511 THR B N 1
ATOM 9614 C CA . THR B 1 491 ? -22.448 -19.998 28.534 1.00 9.15 511 THR B CA 1
ATOM 9615 C C . THR B 1 491 ? -21.394 -18.913 28.395 1.00 10.05 511 THR B C 1
ATOM 9616 O O . THR B 1 491 ? -20.528 -18.987 27.505 1.00 10.58 511 THR B O 1
ATOM 9620 N N . HIS B 1 492 ? -21.471 -17.913 29.267 1.00 9.05 512 HIS B N 1
ATOM 9621 C CA . HIS B 1 492 ? -20.406 -16.923 29.417 1.00 10.05 512 HIS B CA 1
ATOM 9622 C C . HIS B 1 492 ? -19.363 -17.431 30.405 1.00 10.50 512 HIS B C 1
ATOM 9623 O O . HIS B 1 492 ? -19.734 -17.858 31.495 1.00 9.87 512 HIS B O 1
ATOM 9630 N N . LEU B 1 493 ? -18.083 -17.365 30.035 1.00 11.07 513 LEU B N 1
ATOM 9631 C CA . LEU B 1 493 ? -16.983 -17.715 30.952 1.00 11.93 513 LEU B CA 1
ATOM 9632 C C . LEU B 1 493 ? -15.948 -16.620 30.855 1.00 12.06 513 LEU B C 1
ATOM 9633 O O . LEU B 1 493 ? -15.613 -16.200 29.760 1.00 13.30 513 LEU B O 1
ATOM 9638 N N . VAL B 1 494 ? -15.453 -16.164 32.009 1.00 11.25 514 VAL B N 1
ATOM 9639 C CA . VAL B 1 494 ? -14.467 -15.113 32.117 1.00 9.98 514 VAL B CA 1
ATOM 9640 C C . VAL B 1 494 ? -13.328 -15.659 32.961 1.00 9.25 514 VAL B C 1
ATOM 9641 O O . VAL B 1 494 ? -13.564 -16.324 33.980 1.00 9.06 514 VAL B O 1
ATOM 9645 N N . HIS B 1 495 ? -12.105 -15.398 32.526 1.00 8.54 515 HIS B N 1
ATOM 9646 C CA . HIS B 1 495 ? -10.908 -15.750 33.307 1.00 9.12 515 HIS B CA 1
ATOM 9647 C C . HIS B 1 495 ? -10.185 -14.516 33.827 1.00 8.89 515 HIS B C 1
ATOM 9648 O O . HIS B 1 495 ? -9.956 -13.562 33.078 1.00 9.76 515 HIS B O 1
ATOM 9655 N N . TYR B 1 496 ? -9.781 -14.574 35.098 1.00 9.50 516 TYR B N 1
ATOM 9656 C CA . TYR B 1 496 ? -8.962 -13.552 35.721 1.00 10.25 516 TYR B CA 1
ATOM 9657 C C . TYR B 1 496 ? -7.666 -14.152 36.235 1.00 10.39 516 TYR B C 1
ATOM 9658 O O . TYR B 1 496 ? -7.651 -15.291 36.732 1.00 11.24 516 TYR B O 1
ATOM 9667 N N . ARG B 1 497 ? -6.612 -13.356 36.143 1.00 11.49 517 ARG B N 1
ATOM 9668 C CA . ARG B 1 497 ? -5.322 -13.635 36.773 1.00 11.37 517 ARG B CA 1
ATOM 9669 C C . ARG B 1 497 ? -5.272 -12.821 38.038 1.00 11.02 517 ARG B C 1
ATOM 9670 O O . ARG B 1 497 ? -5.491 -11.603 38.016 1.00 11.15 517 ARG B O 1
ATOM 9678 N N . VAL B 1 498 ? -5.015 -13.506 39.157 1.00 10.90 518 VAL B N 1
ATOM 9679 C CA . VAL B 1 498 ? -5.026 -12.879 40.477 1.00 10.59 518 VAL B CA 1
ATOM 9680 C C . VAL B 1 498 ? -3.681 -13.205 41.165 1.00 10.62 518 VAL B C 1
ATOM 9681 O O . VAL B 1 498 ? -3.553 -14.171 41.921 1.00 10.57 518 VAL B O 1
ATOM 9685 N N . ASP B 1 499 ? -2.690 -12.395 40.854 1.00 11.01 519 ASP B N 1
ATOM 9686 C CA . ASP B 1 499 ? -1.349 -12.562 41.421 1.00 11.49 519 ASP B CA 1
ATOM 9687 C C . ASP B 1 499 ? -1.306 -11.878 42.772 1.00 11.77 519 ASP B C 1
ATOM 9688 O O . ASP B 1 499 ? -0.832 -10.742 42.912 1.00 12.61 519 ASP B O 1
ATOM 9693 N N . LEU B 1 500 ? -1.863 -12.558 43.763 1.00 13.26 520 LEU B N 1
ATOM 9694 C CA . LEU B 1 500 ? -1.791 -12.086 45.138 1.00 13.35 520 LEU B CA 1
ATOM 9695 C C . LEU B 1 500 ? -0.328 -12.221 45.584 1.00 13.96 520 LEU B C 1
ATOM 9696 O O . LEU B 1 500 ? 0.318 -13.247 45.310 1.00 12.96 520 LEU B O 1
ATOM 9701 N N . ASP B 1 501 ? 0.151 -11.182 46.254 1.00 13.80 521 ASP B N 1
ATOM 9702 C CA . ASP B 1 501 ? 1.441 -11.167 46.967 1.00 14.37 521 ASP B CA 1
ATOM 9703 C C . ASP B 1 501 ? 1.107 -10.687 48.400 1.00 14.32 521 ASP B C 1
ATOM 9704 O O . ASP B 1 501 ? 1.268 -9.503 48.730 1.00 15.53 521 ASP B O 1
ATOM 9709 N N . VAL B 1 502 ? 0.608 -11.604 49.223 1.00 15.19 522 VAL B N 1
ATOM 9710 C CA . VAL B 1 502 ? 0.021 -11.257 50.520 1.00 15.52 522 VAL B CA 1
ATOM 9711 C C . VAL B 1 502 ? 1.165 -10.873 51.483 1.00 17.04 522 VAL B C 1
ATOM 9712 O O . VAL B 1 502 ? 1.974 -11.719 51.833 1.00 16.80 522 VAL B O 1
ATOM 9716 N N . ALA B 1 503 ? 1.224 -9.586 51.827 1.00 18.55 523 ALA B N 1
ATOM 9717 C CA . ALA B 1 503 ? 2.296 -8.984 52.611 1.00 19.99 523 ALA B CA 1
ATOM 9718 C C . ALA B 1 503 ? 3.682 -9.264 52.002 1.00 21.42 523 ALA B C 1
ATOM 9719 O O . ALA B 1 503 ? 4.681 -9.349 52.733 1.00 22.51 523 ALA B O 1
ATOM 9721 N N . GLY B 1 504 ? 3.745 -9.397 50.674 1.00 22.40 524 GLY B N 1
ATOM 9722 C CA . GLY B 1 504 ? 4.984 -9.774 49.983 1.00 23.43 524 GLY B CA 1
ATOM 9723 C C . GLY B 1 504 ? 4.861 -10.986 49.075 1.00 23.81 524 GLY B C 1
ATOM 9724 O O . GLY B 1 504 ? 3.799 -11.602 48.964 1.00 23.78 524 GLY B O 1
ATOM 9725 N N . THR B 1 505 ? 5.981 -11.368 48.469 1.00 24.04 525 THR B N 1
ATOM 9726 C CA A THR B 1 505 ? 5.948 -12.307 47.359 0.60 23.74 525 THR B CA 1
ATOM 9727 C CA B THR B 1 505 ? 5.985 -12.329 47.360 0.40 23.89 525 THR B CA 1
ATOM 9728 C C . THR B 1 505 ? 5.703 -13.757 47.773 1.00 24.00 525 THR B C 1
ATOM 9729 O O . THR B 1 505 ? 4.955 -14.473 47.096 1.00 24.16 525 THR B O 1
ATOM 9736 N N . LYS B 1 506 ? 6.324 -14.204 48.863 1.00 23.28 526 LYS B N 1
ATOM 9737 C CA . LYS B 1 506 ? 6.239 -15.620 49.212 1.00 23.32 526 LYS B CA 1
ATOM 9738 C C . LYS B 1 506 ? 5.043 -15.973 50.101 1.00 21.65 526 LYS B C 1
ATOM 9739 O O . LYS B 1 506 ? 4.899 -15.495 51.231 1.00 21.78 526 LYS B O 1
ATOM 9745 N N . ASN B 1 507 ? 4.164 -16.802 49.539 1.00 19.45 527 ASN B N 1
ATOM 9746 C CA . ASN B 1 507 ? 2.929 -17.188 50.175 1.00 18.09 527 ASN B CA 1
ATOM 9747 C C . ASN B 1 507 ? 2.745 -18.688 50.155 1.00 16.82 527 ASN B C 1
ATOM 9748 O O . ASN B 1 507 ? 3.448 -19.411 49.439 1.00 16.38 527 ASN B O 1
ATOM 9753 N N . SER B 1 508 ? 1.756 -19.147 50.919 1.00 16.15 528 SER B N 1
ATOM 9754 C CA . SER B 1 508 ? 1.228 -20.491 50.789 1.00 15.89 528 SER B CA 1
ATOM 9755 C C . SER B 1 508 ? -0.294 -20.434 50.575 1.00 15.75 528 SER B C 1
ATOM 9756 O O . SER B 1 508 ? -0.893 -19.378 50.694 1.00 15.56 528 SER B O 1
ATOM 9759 N N . PHE B 1 509 ? -0.888 -21.578 50.271 1.00 15.45 529 PHE B N 1
ATOM 9760 C CA . PHE B 1 509 ? -2.325 -21.683 50.028 1.00 15.81 529 PHE B CA 1
ATOM 9761 C C . PHE B 1 509 ? -2.916 -22.723 50.983 1.00 16.31 529 PHE B C 1
ATOM 9762 O O . PHE B 1 509 ? -2.389 -23.844 51.121 1.00 16.47 529 PHE B O 1
ATOM 9770 N N . GLN B 1 510 ? -4.000 -22.356 51.660 1.00 15.69 530 GLN B N 1
ATOM 9771 C CA . GLN B 1 510 ? -4.684 -23.301 52.527 1.00 16.20 530 GLN B CA 1
ATOM 9772 C C . GLN B 1 510 ? -6.178 -23.080 52.463 1.00 14.69 530 GLN B C 1
ATOM 9773 O O . GLN B 1 510 ? -6.639 -22.039 52.039 1.00 14.66 530 GLN B O 1
ATOM 9779 N N . THR B 1 511 ? -6.912 -24.082 52.870 1.00 14.46 531 THR B N 1
ATOM 9780 C CA . THR B 1 511 ? -8.357 -23.972 52.940 1.00 14.28 531 THR B CA 1
ATOM 9781 C C . THR B 1 511 ? -8.833 -24.396 54.324 1.00 15.31 531 THR B C 1
ATOM 9782 O O . THR B 1 511 ? -8.177 -25.200 55.020 1.00 15.50 531 THR B O 1
ATOM 9786 N N . LEU B 1 512 ? -9.989 -23.864 54.709 1.00 14.77 532 LEU B N 1
ATOM 9787 C CA . LEU B 1 512 ? -10.629 -24.227 55.958 1.00 15.13 532 LEU B CA 1
ATOM 9788 C C . LEU B 1 512 ? -12.025 -24.786 55.698 1.00 15.27 532 LEU B C 1
ATOM 9789 O O . LEU B 1 512 ? -12.727 -24.340 54.790 1.00 15.10 532 LEU B O 1
ATOM 9794 N N . GLN B 1 513 ? -12.402 -25.784 56.489 1.00 15.99 533 GLN B N 1
ATOM 9795 C CA . GLN B 1 513 ? -13.726 -26.386 56.418 1.00 16.89 533 GLN B CA 1
ATOM 9796 C C . GLN B 1 513 ? -14.260 -26.505 57.834 1.00 17.35 533 GLN B C 1
ATOM 9797 O O . GLN B 1 513 ? -13.484 -26.488 58.800 1.00 17.96 533 GLN B O 1
ATOM 9799 N N . MET B 1 514 ? -15.574 -26.621 57.957 1.00 17.16 534 MET B N 1
ATOM 9800 C CA . MET B 1 514 ? -16.180 -27.068 59.205 1.00 17.33 534 MET B CA 1
ATOM 9801 C C . MET B 1 514 ? -16.368 -28.572 59.135 1.00 17.24 534 MET B C 1
ATOM 9802 O O . MET B 1 514 ? -16.837 -29.088 58.130 1.00 17.56 534 MET B O 1
ATOM 9807 N N . LYS B 1 515 ? -15.999 -29.277 60.200 1.00 16.75 535 LYS B N 1
ATOM 9808 C CA . LYS B 1 515 ? -16.236 -30.712 60.320 1.00 17.46 535 LYS B CA 1
ATOM 9809 C C . LYS B 1 515 ? -16.811 -31.002 61.710 1.00 16.86 535 LYS B C 1
ATOM 9810 O O . LYS B 1 515 ? -16.317 -30.481 62.701 1.00 16.80 535 LYS B O 1
ATOM 9813 N N . LEU B 1 516 ? -17.864 -31.805 61.774 1.00 16.06 536 LEU B N 1
ATOM 9814 C CA . LEU B 1 516 ? -18.477 -32.120 63.052 1.00 16.03 536 LEU B CA 1
ATOM 9815 C C . LEU B 1 516 ? -17.650 -33.122 63.833 1.00 16.13 536 LEU B C 1
ATOM 9816 O O . LEU B 1 516 ? -16.959 -33.974 63.259 1.00 16.35 536 LEU B O 1
ATOM 9821 N N . GLU B 1 517 ? -17.715 -33.007 65.151 1.00 15.84 537 GLU B N 1
ATOM 9822 C CA . GLU B 1 517 ? -17.260 -34.056 66.052 1.00 15.65 537 GLU B CA 1
ATOM 9823 C C . GLU B 1 517 ? -18.466 -34.499 66.866 1.00 16.17 537 GLU B C 1
ATOM 9824 O O . GLU B 1 517 ? -19.459 -33.769 66.996 1.00 16.53 537 GLU B O 1
ATOM 9830 N N . ASN B 1 518 ? -18.378 -35.715 67.395 1.00 16.21 538 ASN B N 1
ATOM 9831 C CA . ASN B 1 518 ? -19.404 -36.295 68.217 1.00 16.43 538 ASN B CA 1
ATOM 9832 C C . ASN B 1 518 ? -18.718 -36.797 69.491 1.00 17.07 538 ASN B C 1
ATOM 9833 O O . ASN B 1 518 ? -18.033 -37.839 69.476 1.00 16.59 538 ASN B O 1
ATOM 9838 N N . ILE B 1 519 ? -18.867 -36.019 70.562 1.00 16.13 539 ILE B N 1
ATOM 9839 C CA . ILE B 1 519 ? -18.178 -36.274 71.823 1.00 16.61 539 ILE B CA 1
ATOM 9840 C C . ILE B 1 519 ? -19.165 -36.511 72.944 1.00 16.71 539 ILE B C 1
ATOM 9841 O O . ILE B 1 519 ? -20.329 -36.165 72.842 1.00 16.04 539 ILE B O 1
ATOM 9846 N N . THR B 1 520 ? -18.688 -37.142 74.020 1.00 17.11 540 THR B N 1
ATOM 9847 C CA . THR B 1 520 ? -19.439 -37.185 75.271 1.00 17.42 540 THR B CA 1
ATOM 9848 C C . THR B 1 520 ? -19.625 -35.750 75.775 1.00 17.08 540 THR B C 1
ATOM 9849 O O . THR B 1 520 ? -18.689 -34.949 75.773 1.00 16.89 540 THR B O 1
ATOM 9853 N N . ASN B 1 521 ? -20.856 -35.424 76.133 1.00 18.08 541 ASN B N 1
ATOM 9854 C CA . ASN B 1 521 ? -21.162 -34.139 76.735 1.00 18.30 541 ASN B CA 1
ATOM 9855 C C . ASN B 1 521 ? -20.414 -34.063 78.075 1.00 19.15 541 ASN B C 1
ATOM 9856 O O . ASN B 1 521 ? -20.705 -34.835 78.997 1.00 19.18 541 ASN B O 1
ATOM 9861 N N . PRO B 1 522 ? -19.465 -33.132 78.191 1.00 20.67 542 PRO B N 1
ATOM 9862 C CA . PRO B 1 522 ? -18.598 -33.110 79.370 1.00 21.57 542 PRO B CA 1
ATOM 9863 C C . PRO B 1 522 ? -19.294 -32.784 80.692 1.00 21.95 542 PRO B C 1
ATOM 9864 O O . PRO B 1 522 ? -18.764 -33.137 81.740 1.00 23.21 542 PRO B O 1
ATOM 9868 N N . TRP B 1 523 ? -20.474 -32.167 80.651 1.00 21.85 543 TRP B N 1
ATOM 9869 C CA . TRP B 1 523 ? -21.229 -31.859 81.881 1.00 21.43 543 TRP B CA 1
ATOM 9870 C C . TRP B 1 523 ? -22.473 -32.737 82.070 1.00 21.38 543 TRP B C 1
ATOM 9871 O O . TRP B 1 523 ? -23.201 -32.582 83.049 1.00 21.34 543 TRP B O 1
ATOM 9882 N N . SER B 1 524 ? -22.706 -33.676 81.147 1.00 21.44 544 SER B N 1
ATOM 9883 C CA . SER B 1 524 ? -23.817 -34.631 81.235 1.00 21.04 544 SER B CA 1
ATOM 9884 C C . SER B 1 524 ? -23.408 -35.887 80.451 1.00 21.65 544 SER B C 1
ATOM 9885 O O . SER B 1 524 ? -23.832 -36.092 79.321 1.00 21.09 544 SER B O 1
ATOM 9888 N N . PRO B 1 525 ? -22.570 -36.745 81.061 1.00 22.70 545 PRO B N 1
ATOM 9889 C CA . PRO B 1 525 ? -21.898 -37.815 80.275 1.00 22.92 545 PRO B CA 1
ATOM 9890 C C . PRO B 1 525 ? -22.795 -38.915 79.689 1.00 22.49 545 PRO B C 1
ATOM 9891 O O . PRO B 1 525 ? -22.322 -39.713 78.876 1.00 23.07 545 PRO B O 1
ATOM 9895 N N . ARG B 1 526 ? -24.074 -38.948 80.044 1.00 21.84 546 ARG B N 1
ATOM 9896 C CA . ARG B 1 526 ? -25.012 -39.854 79.400 1.00 21.54 546 ARG B CA 1
ATOM 9897 C C . ARG B 1 526 ? -25.450 -39.320 78.026 1.00 20.79 546 ARG B C 1
ATOM 9898 O O . ARG B 1 526 ? -26.059 -40.047 77.254 1.00 20.56 546 ARG B O 1
ATOM 9902 N N . HIS B 1 527 ? -25.124 -38.061 77.735 1.00 19.19 547 HIS B N 1
ATOM 9903 C CA . HIS B 1 527 ? -25.509 -37.406 76.483 1.00 18.37 547 HIS B CA 1
ATOM 9904 C C . HIS B 1 527 ? -24.308 -37.095 75.608 1.00 17.57 547 HIS B C 1
ATOM 9905 O O . HIS B 1 527 ? -23.156 -37.306 75.998 1.00 17.20 547 HIS B O 1
ATOM 9912 N N . ARG B 1 528 ? -24.587 -36.621 74.399 1.00 16.99 548 ARG B N 1
ATOM 9913 C CA . ARG B 1 528 ? -23.559 -36.358 73.402 1.00 16.51 548 ARG B CA 1
ATOM 9914 C C . ARG B 1 528 ? -23.599 -34.880 73.017 1.00 16.52 548 ARG B C 1
ATOM 9915 O O . ARG B 1 528 ? -24.657 -34.242 73.091 1.00 16.90 548 ARG B O 1
ATOM 9923 N N . VAL B 1 529 ? -22.458 -34.361 72.586 1.00 15.66 549 VAL B N 1
ATOM 9924 C CA . VAL B 1 529 ? -22.377 -33.076 71.891 1.00 15.90 549 VAL B CA 1
ATOM 9925 C C . VAL B 1 529 ? -21.913 -33.373 70.456 1.00 15.70 549 VAL B C 1
ATOM 9926 O O . VAL B 1 529 ? -20.833 -33.946 70.244 1.00 15.09 549 VAL B O 1
ATOM 9930 N N . VAL B 1 530 ? -22.734 -32.997 69.481 1.00 15.40 550 VAL B N 1
ATOM 9931 C CA . VAL B 1 530 ? -22.367 -33.131 68.074 1.00 15.20 550 VAL B CA 1
ATOM 9932 C C . VAL B 1 530 ? -22.262 -31.707 67.553 1.00 15.28 550 VAL B C 1
ATOM 9933 O O . VAL B 1 530 ? -23.275 -30.990 67.494 1.00 16.56 550 VAL B O 1
ATOM 9937 N N . GLN B 1 531 ? -21.047 -31.280 67.236 1.00 14.98 551 GLN B N 1
ATOM 9938 C CA . GLN B 1 531 ? -20.786 -29.864 67.029 1.00 15.24 551 GLN B CA 1
ATOM 9939 C C . GLN B 1 531 ? -19.668 -29.597 66.032 1.00 15.31 551 GLN B C 1
ATOM 9940 O O . GLN B 1 531 ? -18.803 -30.460 65.799 1.00 15.79 551 GLN B O 1
ATOM 9946 N N . PRO B 1 532 ? -19.666 -28.380 65.459 1.00 15.17 552 PRO B N 1
ATOM 9947 C CA . PRO B 1 532 ? -18.647 -27.900 64.580 1.00 15.45 552 PRO B CA 1
ATOM 9948 C C . PRO B 1 532 ? -17.253 -27.876 65.174 1.00 15.83 552 PRO B C 1
ATOM 9949 O O . PRO B 1 532 ? -17.086 -27.504 66.342 1.00 16.94 552 PRO B O 1
ATOM 9953 N N . THR B 1 533 ? -16.278 -28.242 64.346 1.00 16.13 553 THR B N 1
ATOM 9954 C CA . THR B 1 533 ? -14.878 -27.979 64.588 1.00 16.75 553 THR B CA 1
ATOM 9955 C C . THR B 1 533 ? -14.297 -27.360 63.337 1.00 17.87 553 THR B C 1
ATOM 9956 O O . THR B 1 533 ? -14.885 -27.451 62.249 1.00 17.33 553 THR B O 1
ATOM 9960 N N . LEU B 1 534 ? -13.128 -26.759 63.504 1.00 18.67 554 LEU B N 1
ATOM 9961 C CA . LEU B 1 534 ? -12.429 -26.047 62.451 1.00 19.80 554 LEU B CA 1
ATOM 9962 C C . LEU B 1 534 ? -11.326 -26.943 61.921 1.00 20.68 554 LEU B C 1
ATOM 9963 O O . LEU B 1 534 ? -10.467 -27.396 62.687 1.00 21.06 554 LEU B O 1
ATOM 9968 N N . GLU B 1 535 ? -11.368 -27.233 60.618 1.00 21.07 555 GLU B N 1
ATOM 9969 C CA . GLU B 1 535 ? -10.391 -28.100 59.976 1.00 21.72 555 GLU B CA 1
ATOM 9970 C C . GLU B 1 535 ? -9.598 -27.318 58.928 1.00 21.56 555 GLU B C 1
ATOM 9971 O O . GLU B 1 535 ? -10.189 -26.619 58.106 1.00 21.15 555 GLU B O 1
ATOM 9977 N N . GLN B 1 536 ? -8.268 -27.436 58.969 1.00 21.08 556 GLN B N 1
ATOM 9978 C CA . GLN B 1 536 ? -7.372 -26.696 58.074 1.00 20.60 556 GLN B CA 1
ATOM 9979 C C . GLN B 1 536 ? -6.692 -27.690 57.147 1.00 21.10 556 GLN B C 1
ATOM 9980 O O . GLN B 1 536 ? -6.268 -28.772 57.583 1.00 21.68 556 GLN B O 1
ATOM 9982 N N . THR B 1 537 ? -6.619 -27.356 55.864 1.00 19.92 557 THR B N 1
ATOM 9983 C CA . THR B 1 537 ? -6.005 -28.227 54.867 1.00 19.77 557 THR B CA 1
ATOM 9984 C C . THR B 1 537 ? -4.864 -27.455 54.231 1.00 19.56 557 THR B C 1
ATOM 9985 O O . THR B 1 537 ? -5.061 -26.330 53.782 1.00 18.34 557 THR B O 1
ATOM 9989 N N . GLN B 1 538 ? -3.666 -28.039 54.227 1.00 20.22 558 GLN B N 1
ATOM 9990 C CA . GLN B 1 538 ? -2.507 -27.427 53.556 1.00 20.80 558 GLN B CA 1
ATOM 9991 C C . GLN B 1 538 ? -2.315 -28.023 52.152 1.00 20.08 558 GLN B C 1
ATOM 9992 O O . GLN B 1 538 ? -2.717 -29.149 51.877 1.00 20.31 558 GLN B O 1
ATOM 9998 N N . TYR B 1 539 ? -1.731 -27.243 51.256 1.00 19.15 559 TYR B N 1
ATOM 9999 C CA . TYR B 1 539 ? -1.533 -27.653 49.864 1.00 18.83 559 TYR B CA 1
ATOM 10000 C C . TYR B 1 539 ? -0.052 -27.524 49.518 1.00 18.85 559 TYR B C 1
ATOM 10001 O O . TYR B 1 539 ? 0.527 -26.474 49.744 1.00 19.27 559 TYR B O 1
ATOM 10010 N N . SER B 1 540 ? 0.541 -28.587 48.978 1.00 19.29 560 SER B N 1
ATOM 10011 C CA . SER B 1 540 ? 1.967 -28.597 48.663 1.00 19.91 560 SER B CA 1
ATOM 10012 C C . SER B 1 540 ? 2.307 -28.495 47.183 1.00 18.97 560 SER B C 1
ATOM 10013 O O . SER B 1 540 ? 3.347 -27.957 46.844 1.00 19.68 560 SER B O 1
ATOM 10016 N N . TRP B 1 541 ? 1.452 -29.028 46.320 1.00 19.12 561 TRP B N 1
ATOM 10017 C CA . TRP B 1 541 ? 1.751 -29.139 44.900 1.00 18.99 561 TRP B CA 1
ATOM 10018 C C . TRP B 1 541 ? 0.635 -28.511 44.075 1.00 18.48 561 TRP B C 1
ATOM 10019 O O . TRP B 1 541 ? -0.516 -28.547 44.479 1.00 18.44 561 TRP B O 1
ATOM 10030 N N . GLU B 1 542 ? 0.979 -27.945 42.920 1.00 18.08 562 GLU B N 1
ATOM 10031 C CA . GLU B 1 542 ? -0.022 -27.294 42.045 1.00 17.29 562 GLU B CA 1
ATOM 10032 C C . GLU B 1 542 ? -1.314 -28.098 41.819 1.00 17.24 562 GLU B C 1
ATOM 10033 O O . GLU B 1 542 ? -2.430 -27.554 41.963 1.00 16.58 562 GLU B O 1
ATOM 10039 N N . ARG B 1 543 ? -1.181 -29.377 41.481 1.00 16.33 563 ARG B N 1
ATOM 10040 C CA . ARG B 1 543 ? -2.342 -30.215 41.154 1.00 17.00 563 ARG B CA 1
ATOM 10041 C C . ARG B 1 543 ? -3.368 -30.323 42.287 1.00 16.84 563 ARG B C 1
ATOM 10042 O O . ARG B 1 543 ? -4.560 -30.439 42.023 1.00 17.17 563 ARG B O 1
ATOM 10050 N N . GLN B 1 544 ? -2.895 -30.286 43.526 1.00 16.33 564 GLN B N 1
ATOM 10051 C CA . GLN B 1 544 ? -3.772 -30.340 44.690 1.00 16.09 564 GLN B CA 1
ATOM 10052 C C . GLN B 1 544 ? -4.662 -29.087 44.774 1.00 15.41 564 GLN B C 1
ATOM 10053 O O . GLN B 1 544 ? -5.777 -29.166 45.277 1.00 16.01 564 GLN B O 1
ATOM 10059 N N . ALA B 1 545 ? -4.165 -27.967 44.260 1.00 14.65 565 ALA B N 1
ATOM 10060 C CA . ALA B 1 545 ? -4.880 -26.686 44.299 1.00 14.54 565 ALA B CA 1
ATOM 10061 C C . ALA B 1 545 ? -5.576 -26.325 42.967 1.00 14.16 565 ALA B C 1
ATOM 10062 O O . ALA B 1 545 ? -6.024 -25.188 42.796 1.00 13.21 565 ALA B O 1
ATOM 10064 N N . ALA B 1 546 ? -5.643 -27.279 42.042 1.00 14.17 566 ALA B N 1
ATOM 10065 C CA . ALA B 1 546 ? -6.379 -27.108 40.781 1.00 14.35 566 ALA B CA 1
ATOM 10066 C C . ALA B 1 546 ? -7.755 -27.730 40.969 1.00 14.31 566 ALA B C 1
ATOM 10067 O O . ALA B 1 546 ? -7.931 -28.952 40.820 1.00 15.77 566 ALA B O 1
ATOM 10069 N N . PHE B 1 547 ? -8.729 -26.892 41.307 1.00 14.31 567 PHE B N 1
ATOM 10070 C CA . PHE B 1 547 ? -10.083 -27.349 41.645 1.00 14.25 567 PHE B CA 1
ATOM 10071 C C . PHE B 1 547 ? -10.936 -27.419 40.410 1.00 15.02 567 PHE B C 1
ATOM 10072 O O . PHE B 1 547 ? -11.141 -26.398 39.772 1.00 14.14 567 PHE B O 1
ATOM 10080 N N . ARG B 1 548 ? -11.417 -28.612 40.074 1.00 16.68 568 ARG B N 1
ATOM 10081 C CA . ARG B 1 548 ? -12.337 -28.802 38.959 1.00 17.88 568 ARG B CA 1
ATOM 10082 C C . ARG B 1 548 ? -13.757 -28.469 39.392 1.00 18.84 568 ARG B C 1
ATOM 10083 O O . ARG B 1 548 ? -14.069 -28.435 40.594 1.00 18.69 568 ARG B O 1
ATOM 10088 N N . PHE B 1 549 ? -14.620 -28.216 38.413 1.00 19.34 569 PHE B N 1
ATOM 10089 C CA . PHE B 1 549 ? -16.020 -27.946 38.692 1.00 20.89 569 PHE B CA 1
ATOM 10090 C C . PHE B 1 549 ? -16.705 -29.116 39.395 1.00 22.60 569 PHE B C 1
ATOM 10091 O O . PHE B 1 549 ? -17.623 -28.905 40.184 1.00 23.55 569 PHE B O 1
ATOM 10099 N N . LYS B 1 550 ? -16.252 -30.337 39.134 1.00 24.26 570 LYS B N 1
ATOM 10100 C CA . LYS B 1 550 ? -16.795 -31.517 39.816 1.00 26.11 570 LYS B CA 1
ATOM 10101 C C . LYS B 1 550 ? -16.469 -31.539 41.315 1.00 27.86 570 LYS B C 1
ATOM 10102 O O . LYS B 1 550 ? -17.217 -32.112 42.102 1.00 29.00 570 LYS B O 1
ATOM 10104 N N . ARG B 1 551 ? -15.357 -30.919 41.699 1.00 29.18 571 ARG B N 1
ATOM 10105 C CA . ARG B 1 551 ? -14.861 -30.964 43.083 1.00 30.01 571 ARG B CA 1
ATOM 10106 C C . ARG B 1 551 ? -15.618 -29.999 44.003 1.00 29.68 571 ARG B C 1
ATOM 10107 O O . ARG B 1 551 ? -16.097 -28.927 43.567 1.00 29.62 571 ARG B O 1
ATOM 10115 N N . LYS B 1 552 ? -15.721 -30.382 45.275 1.00 28.85 572 LYS B N 1
ATOM 10116 C CA . LYS B 1 552 ? -16.328 -29.515 46.298 1.00 27.99 572 LYS B CA 1
ATOM 10117 C C . LYS B 1 552 ? -15.377 -28.354 46.600 1.00 26.07 572 LYS B C 1
ATOM 10118 O O . LYS B 1 552 ? -14.260 -28.572 47.084 1.00 27.64 572 LYS B O 1
ATOM 10120 N N . LEU B 1 553 ? -15.781 -27.133 46.282 1.00 24.32 573 LEU B N 1
ATOM 10121 C CA . LEU B 1 553 ? -14.919 -25.956 46.528 1.00 22.38 573 LEU B CA 1
ATOM 10122 C C . LEU B 1 553 ? -14.990 -25.570 47.998 1.00 20.36 573 LEU B C 1
ATOM 10123 O O . LEU B 1 553 ? -16.081 -25.284 48.499 1.00 18.54 573 LEU B O 1
ATOM 10128 N N . PRO B 1 554 ? -13.840 -25.565 48.708 1.00 18.28 574 PRO B N 1
ATOM 10129 C CA . PRO B 1 554 ? -13.931 -25.204 50.121 1.00 17.87 574 PRO B CA 1
ATOM 10130 C C . PRO B 1 554 ? -14.464 -23.793 50.324 1.00 17.89 574 PRO B C 1
ATOM 10131 O O . PRO B 1 554 ? -14.290 -22.938 49.456 1.00 16.74 574 PRO B O 1
ATOM 10135 N N . LYS B 1 555 ? -15.111 -23.565 51.460 1.00 17.74 575 LYS B N 1
ATOM 10136 C CA . LYS B 1 555 ? -15.714 -22.270 51.743 1.00 18.39 575 LYS B CA 1
ATOM 10137 C C . LYS B 1 555 ? -14.703 -21.164 52.069 1.00 17.59 575 LYS B C 1
ATOM 10138 O O . LYS B 1 555 ? -14.992 -19.990 51.841 1.00 17.62 575 LYS B O 1
ATOM 10144 N N . TYR B 1 556 ? -13.522 -21.535 52.564 1.00 15.92 576 TYR B N 1
ATOM 10145 C CA . TYR B 1 556 ? -12.431 -20.584 52.840 1.00 14.63 576 TYR B CA 1
ATOM 10146 C C . TYR B 1 556 ? -11.215 -20.943 51.990 1.00 14.23 576 TYR B C 1
ATOM 10147 O O . TYR B 1 556 ? -10.602 -21.974 52.207 1.00 13.74 576 TYR B O 1
ATOM 10156 N N . LEU B 1 557 ? -10.908 -20.084 51.017 1.00 12.72 577 LEU B N 1
ATOM 10157 C CA . LEU B 1 557 ? -9.761 -20.220 50.130 1.00 13.00 577 LEU B CA 1
ATOM 10158 C C . LEU B 1 557 ? -8.767 -19.133 50.527 1.00 12.96 577 LEU B C 1
ATOM 10159 O O . LEU B 1 557 ? -9.009 -17.954 50.293 1.00 13.30 577 LEU B O 1
ATOM 10164 N N . LEU B 1 558 ? -7.661 -19.527 51.154 1.00 13.55 578 LEU B N 1
ATOM 10165 C CA . LEU B 1 558 ? -6.767 -18.583 51.815 1.00 12.82 578 LEU B CA 1
ATOM 10166 C C . LEU B 1 558 ? -5.364 -18.581 51.206 1.00 13.63 578 LEU B C 1
ATOM 10167 O O . LEU B 1 558 ? -4.759 -19.641 50.984 1.00 13.61 578 LEU B O 1
ATOM 10172 N N . PHE B 1 559 ? -4.874 -17.375 50.931 1.00 13.77 579 PHE B N 1
ATOM 10173 C CA . PHE B 1 559 ? -3.497 -17.142 50.522 1.00 14.18 579 PHE B CA 1
ATOM 10174 C C . PHE B 1 559 ? -2.792 -16.496 51.712 1.00 14.74 579 PHE B C 1
ATOM 10175 O O . PHE B 1 559 ? -3.157 -15.403 52.147 1.00 14.67 579 PHE B O 1
ATOM 10183 N N . THR B 1 560 ? -1.799 -17.211 52.239 1.00 15.65 580 THR B N 1
ATOM 10184 C CA . THR B 1 560 ? -1.199 -16.887 53.530 1.00 16.27 580 THR B CA 1
ATOM 10185 C C . THR B 1 560 ? 0.241 -16.444 53.444 1.00 17.61 580 THR B C 1
ATOM 10186 O O . THR B 1 560 ? 0.985 -16.912 52.583 1.00 17.32 580 THR B O 1
ATOM 10190 N N . SER B 1 561 ? 0.596 -15.534 54.348 1.00 18.46 581 SER B N 1
ATOM 10191 C CA . SER B 1 561 ? 1.975 -15.127 54.637 1.00 19.73 581 SER B CA 1
ATOM 10192 C C . SER B 1 561 ? 2.439 -15.880 55.878 1.00 20.22 581 SER B C 1
ATOM 10193 O O . SER B 1 561 ? 1.627 -16.171 56.757 1.00 19.36 581 SER B O 1
ATOM 10196 N N . PRO B 1 562 ? 3.742 -16.216 55.961 1.00 21.53 582 PRO B N 1
ATOM 10197 C CA . PRO B 1 562 ? 4.237 -16.806 57.216 1.00 22.02 582 PRO B CA 1
ATOM 10198 C C . PRO B 1 562 ? 4.133 -15.829 58.383 1.00 22.27 582 PRO B C 1
ATOM 10199 O O . PRO B 1 562 ? 4.125 -16.256 59.526 1.00 23.39 582 PRO B O 1
ATOM 10203 N N . GLN B 1 563 ? 4.044 -14.536 58.104 1.00 22.68 583 GLN B N 1
ATOM 10204 C CA . GLN B 1 563 ? 3.848 -13.534 59.158 1.00 23.26 583 GLN B CA 1
ATOM 10205 C C . GLN B 1 563 ? 2.556 -13.793 59.953 1.00 23.25 583 GLN B C 1
ATOM 10206 O O . GLN B 1 563 ? 1.527 -14.173 59.376 1.00 22.54 583 GLN B O 1
ATOM 10212 N N . GLU B 1 564 ? 2.622 -13.616 61.272 1.00 23.07 584 GLU B N 1
ATOM 10213 C CA . GLU B 1 564 ? 1.436 -13.729 62.123 1.00 23.27 584 GLU B CA 1
ATOM 10214 C C . GLU B 1 564 ? 0.954 -12.373 62.587 1.00 22.43 584 GLU B C 1
ATOM 10215 O O . GLU B 1 564 ? 1.732 -11.428 62.709 1.00 22.26 584 GLU B O 1
ATOM 10221 N N . ASN B 1 565 ? -0.358 -12.273 62.825 1.00 20.72 585 ASN B N 1
ATOM 10222 C CA . ASN B 1 565 ? -0.944 -11.109 63.436 1.00 20.17 585 ASN B CA 1
ATOM 10223 C C . ASN B 1 565 ? -0.704 -11.175 64.961 1.00 19.85 585 ASN B C 1
ATOM 10224 O O . ASN B 1 565 ? -0.127 -12.154 65.438 1.00 19.08 585 ASN B O 1
ATOM 10229 N N . PRO B 1 566 ? -1.151 -10.157 65.715 1.00 19.69 586 PRO B N 1
ATOM 10230 C CA . PRO B 1 566 ? -0.863 -10.138 67.166 1.00 19.89 586 PRO B CA 1
ATOM 10231 C C . PRO B 1 566 ? -1.452 -11.266 67.995 1.00 19.84 586 PRO B C 1
ATOM 10232 O O . PRO B 1 566 ? -1.039 -11.452 69.159 1.00 20.02 586 PRO B O 1
ATOM 10236 N N . TRP B 1 567 ? -2.362 -12.043 67.404 1.00 19.24 587 TRP B N 1
ATOM 10237 C CA . TRP B 1 567 ? -3.098 -13.089 68.090 1.00 19.21 587 TRP B CA 1
ATOM 10238 C C . TRP B 1 567 ? -2.631 -14.479 67.691 1.00 18.74 587 TRP B C 1
ATOM 10239 O O . TRP B 1 567 ? -3.228 -15.472 68.0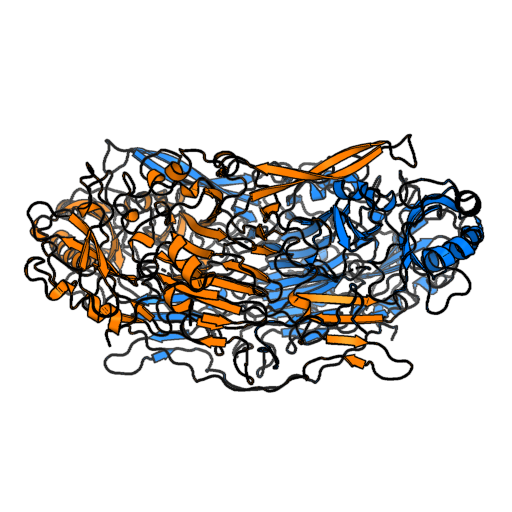92 1.00 19.36 587 TRP B O 1
ATOM 10250 N N . GLY B 1 568 ? -1.565 -14.559 66.901 1.00 18.92 588 GLY B N 1
ATOM 10251 C CA . GLY B 1 568 ? -0.951 -15.835 66.584 1.00 18.91 588 GLY B CA 1
ATOM 10252 C C . GLY B 1 568 ? -1.473 -16.526 65.343 1.00 19.05 588 GLY B C 1
ATOM 10253 O O . GLY B 1 568 ? -1.186 -17.698 65.134 1.00 19.68 588 GLY B O 1
ATOM 10254 N N . HIS B 1 569 ? -2.227 -15.811 64.513 1.00 18.37 589 HIS B N 1
ATOM 10255 C CA . HIS B 1 569 ? -2.804 -16.390 63.303 1.00 17.46 589 HIS B CA 1
ATOM 10256 C C . HIS B 1 569 ? -2.113 -15.823 62.076 1.00 16.99 589 HIS B C 1
ATOM 10257 O O . HIS B 1 569 ? -1.796 -14.636 62.021 1.00 17.16 589 HIS B O 1
ATOM 10264 N N . LYS B 1 570 ? -1.883 -16.685 61.090 1.00 17.85 590 LYS B N 1
ATOM 10265 C CA . LYS B 1 570 ? -1.206 -16.286 59.873 1.00 18.06 590 LYS B CA 1
ATOM 10266 C C . LYS B 1 570 ? -2.006 -15.219 59.138 1.00 17.38 590 LYS B C 1
ATOM 10267 O O . LYS B 1 570 ? -3.236 -15.349 58.967 1.00 17.18 590 LYS B O 1
ATOM 10271 N N . ARG B 1 571 ? -1.303 -14.171 58.722 1.00 16.40 591 ARG B N 1
ATOM 10272 C CA . ARG B 1 571 ? -1.885 -13.082 57.945 1.00 16.51 591 ARG B CA 1
ATOM 10273 C C . ARG B 1 571 ? -2.244 -13.580 56.546 1.00 15.95 591 ARG B C 1
ATOM 10274 O O . ARG B 1 571 ? -1.385 -14.098 55.834 1.00 16.79 591 ARG B O 1
ATOM 10282 N N . SER B 1 572 ? -3.513 -13.413 56.147 1.00 14.97 592 SER B N 1
ATOM 10283 C CA A SER B 1 572 ? -4.010 -14.014 54.917 0.60 14.30 592 SER B CA 1
ATOM 10284 C CA B SER B 1 572 ? -3.942 -13.955 54.869 0.40 14.67 592 SER B CA 1
ATOM 10285 C C . SER B 1 572 ? -4.995 -13.097 54.175 1.00 13.96 592 SER B C 1
ATOM 10286 O O . SER B 1 572 ? -5.564 -12.163 54.758 1.00 13.08 592 SER B O 1
ATOM 10291 N N . TYR B 1 573 ? -5.209 -13.398 52.900 1.00 13.81 593 TYR B N 1
ATOM 10292 C CA . TYR B 1 573 ? -6.344 -12.850 52.144 1.00 13.17 593 TYR B CA 1
ATOM 10293 C C . TYR B 1 573 ? -7.144 -14.031 51.621 1.00 13.60 593 TYR B C 1
ATOM 10294 O O . TYR B 1 573 ? -6.576 -15.070 51.229 1.00 13.45 593 TYR B O 1
ATOM 10303 N N . ARG B 1 574 ? -8.466 -13.885 51.683 1.00 12.82 594 ARG B N 1
ATOM 10304 C CA . ARG B 1 574 ? -9.424 -14.895 51.306 1.00 12.58 594 ARG B CA 1
ATOM 10305 C C . ARG B 1 574 ? -10.023 -14.547 49.941 1.00 12.39 594 ARG B C 1
ATOM 10306 O O . ARG B 1 574 ? -10.367 -13.389 49.687 1.00 12.68 594 ARG B O 1
ATOM 10314 N N . LEU B 1 575 ? -10.168 -15.554 49.089 1.00 12.55 595 LEU B N 1
ATOM 10315 C CA . LEU B 1 575 ? -10.813 -15.416 47.780 1.00 12.89 595 LEU B CA 1
ATOM 10316 C C . LEU B 1 575 ? -12.187 -16.044 47.867 1.00 13.29 595 LEU B C 1
ATOM 10317 O O . LEU B 1 575 ? -12.325 -17.209 48.267 1.00 13.33 595 LEU B O 1
ATOM 10322 N N . GLN B 1 576 ? -13.199 -15.268 47.479 1.00 13.77 596 GLN B N 1
ATOM 10323 C CA . GLN B 1 576 ? -14.588 -15.678 47.530 1.00 14.12 596 GLN B CA 1
ATOM 10324 C C . GLN B 1 576 ? -15.157 -15.471 46.139 1.00 13.67 596 GLN B C 1
ATOM 10325 O O . GLN B 1 576 ? -15.231 -14.341 45.681 1.00 13.93 596 GLN B O 1
ATOM 10331 N N . ILE B 1 577 ? -15.581 -16.551 45.496 1.00 13.53 597 ILE B N 1
ATOM 10332 C CA . ILE B 1 577 ? -16.021 -16.499 44.106 1.00 13.77 597 ILE B CA 1
ATOM 10333 C C . ILE B 1 577 ? -17.556 -16.407 43.971 1.00 13.93 597 ILE B C 1
ATOM 10334 O O . ILE B 1 577 ? -18.282 -17.155 44.632 1.00 14.11 597 ILE B O 1
ATOM 10339 N N A HIS B 1 578 ? -18.007 -15.510 43.092 0.50 14.05 598 HIS B N 1
ATOM 10340 N N B HIS B 1 578 ? -18.040 -15.448 43.171 0.50 14.11 598 HIS B N 1
ATOM 10341 C CA A HIS B 1 578 ? -19.412 -15.313 42.770 0.50 14.64 598 HIS B CA 1
ATOM 10342 C CA B HIS B 1 578 ? -19.458 -15.359 42.798 0.50 14.79 598 HIS B CA 1
ATOM 10343 C C A HIS B 1 578 ? -19.676 -15.734 41.321 0.50 14.32 598 HIS B C 1
ATOM 10344 C C B HIS B 1 578 ? -19.610 -15.775 41.339 0.50 14.42 598 HIS B C 1
ATOM 10345 O O A HIS B 1 578 ? -19.402 -14.965 40.390 0.50 14.13 598 HIS B O 1
ATOM 10346 O O B HIS B 1 578 ? -19.184 -15.055 40.423 0.50 14.07 598 HIS B O 1
ATOM 10359 N N . SER B 1 579 ? -20.187 -16.951 41.131 1.00 13.88 599 SER B N 1
ATOM 10360 C CA . SER B 1 579 ? -20.256 -17.544 39.790 1.00 13.40 599 SER B CA 1
ATOM 10361 C C . SER B 1 579 ? -21.318 -18.627 39.700 1.00 14.81 599 SER B C 1
ATOM 10362 O O . SER B 1 579 ? -21.699 -19.204 40.719 1.00 14.58 599 SER B O 1
ATOM 10365 N N . MET B 1 580 ? -21.841 -18.825 38.486 1.00 14.68 600 MET B N 1
ATOM 10366 C CA A MET B 1 580 ? -22.757 -19.926 38.181 0.70 15.92 600 MET B CA 1
ATOM 10367 C CA B MET B 1 580 ? -22.742 -19.934 38.201 0.30 15.69 600 MET B CA 1
ATOM 10368 C C . MET B 1 580 ? -22.149 -20.783 37.068 1.00 15.52 600 MET B C 1
ATOM 10369 O O . MET B 1 580 ? -22.863 -21.457 36.319 1.00 16.62 600 MET B O 1
ATOM 10378 N N . ALA B 1 581 ? -20.826 -20.766 36.949 1.00 15.00 601 ALA B N 1
ATOM 10379 C CA . ALA B 1 581 ? -20.160 -21.480 35.862 1.00 14.88 601 ALA B CA 1
ATOM 10380 C C . ALA B 1 581 ? -20.091 -22.970 36.140 1.00 15.05 601 ALA B C 1
ATOM 10381 O O . ALA B 1 581 ? -20.249 -23.428 37.276 1.00 14.92 601 ALA B O 1
ATOM 10383 N N . ASP B 1 582 ? -19.848 -23.716 35.071 1.00 15.21 602 ASP B N 1
ATOM 10384 C CA . ASP B 1 582 ? -19.678 -25.156 35.138 1.00 16.04 602 ASP B CA 1
ATOM 10385 C C . ASP B 1 582 ? -18.836 -25.563 33.932 1.00 15.50 602 ASP B C 1
ATOM 10386 O O . ASP B 1 582 ? -18.516 -24.736 33.051 1.00 14.62 602 ASP B O 1
ATOM 10391 N N . GLN B 1 583 ? -18.485 -26.831 33.883 1.00 16.12 603 GLN B N 1
ATOM 10392 C CA . GLN B 1 583 ? -17.755 -27.363 32.736 1.00 16.59 603 GLN B CA 1
ATOM 10393 C C . GLN B 1 583 ? -18.666 -27.335 31.523 1.00 16.75 603 GLN B C 1
ATOM 10394 O O . GLN B 1 583 ? -19.792 -27.830 31.596 1.00 17.34 603 GLN B O 1
ATOM 10400 N N . VAL B 1 584 ? -18.202 -26.732 30.425 1.00 16.18 604 VAL B N 1
ATOM 10401 C CA . VAL B 1 584 ? -19.016 -26.582 29.232 1.00 16.41 604 VAL B CA 1
ATOM 10402 C C . VAL B 1 584 ? -18.601 -27.586 28.159 1.00 17.01 604 VAL B C 1
ATOM 10403 O O . VAL B 1 584 ? -19.383 -28.471 27.826 1.00 17.05 604 VAL B O 1
ATOM 10407 N N . LEU B 1 585 ? -17.378 -27.467 27.645 1.00 16.87 605 LEU B N 1
ATOM 10408 C CA . LEU B 1 585 ? -16.909 -28.395 26.624 1.00 17.79 605 LEU B CA 1
ATOM 10409 C C . LEU B 1 585 ? -16.215 -29.601 27.271 1.00 17.68 605 LEU B C 1
ATOM 10410 O O . LEU B 1 585 ? -15.733 -29.510 28.399 1.00 17.79 605 LEU B O 1
ATOM 10415 N N . PRO B 1 586 ? -16.186 -30.750 26.574 1.00 18.12 606 PRO B N 1
ATOM 10416 C CA . PRO B 1 586 ? -15.505 -31.896 27.159 1.00 17.61 606 PRO B CA 1
ATOM 10417 C C . PRO B 1 586 ? -14.002 -31.671 27.198 1.00 17.55 606 PRO B C 1
ATOM 10418 O O . PRO B 1 586 ? -13.426 -31.279 26.199 1.00 16.25 606 PRO B O 1
ATOM 10422 N N . PRO B 1 587 ? -13.363 -31.901 28.354 1.00 18.21 607 PRO B N 1
ATOM 10423 C CA . PRO B 1 587 ? -11.920 -31.759 28.406 1.00 18.58 607 PRO B CA 1
ATOM 10424 C C . PRO B 1 587 ? -11.236 -32.608 27.342 1.00 18.86 607 PRO B C 1
ATOM 10425 O O . PRO B 1 587 ? -11.559 -33.802 27.197 1.00 19.42 607 PRO B O 1
ATOM 10429 N N . GLY B 1 588 ? -10.359 -31.978 26.565 1.00 18.44 608 GLY B N 1
ATOM 10430 C CA . GLY B 1 588 ? -9.589 -32.690 25.551 1.00 18.55 608 GLY B CA 1
ATOM 10431 C C . GLY B 1 588 ? -10.235 -32.722 24.185 1.00 18.59 608 GLY B C 1
ATOM 10432 O O . GLY B 1 588 ? -9.628 -33.228 23.243 1.00 20.30 608 GLY B O 1
ATOM 10433 N N . TRP B 1 589 ? -11.465 -32.225 24.039 1.00 17.52 609 TRP B N 1
ATOM 10434 C CA . TRP B 1 589 ? -12.117 -32.262 22.738 1.00 16.47 609 TRP B CA 1
ATOM 10435 C C . TRP B 1 589 ? -11.915 -30.984 21.920 1.00 16.59 609 TRP B C 1
ATOM 10436 O O . TRP B 1 589 ? -12.497 -29.935 22.226 1.00 14.80 609 TRP B O 1
ATOM 10447 N N . GLN B 1 590 ? -11.113 -31.096 20.858 1.00 16.50 610 GLN B N 1
ATOM 10448 C CA . GLN B 1 590 ? -11.009 -30.081 19.793 1.00 16.29 610 GLN B CA 1
ATOM 10449 C C . GLN B 1 590 ? -10.833 -28.644 20.318 1.00 15.54 610 GLN B C 1
ATOM 10450 O O . GLN B 1 590 ? -9.801 -28.348 20.939 1.00 14.64 610 GLN B O 1
ATOM 10456 N N . GLU B 1 591 ? -11.828 -27.771 20.110 1.00 15.18 611 GLU B N 1
ATOM 10457 C CA . GLU B 1 591 ? -11.702 -26.330 20.442 1.00 15.05 611 GLU B CA 1
ATOM 10458 C C . GLU B 1 591 ? -11.524 -26.090 21.939 1.00 14.40 611 GLU B C 1
ATOM 10459 O O . GLU B 1 591 ? -11.099 -25.026 22.333 1.00 13.20 611 GLU B O 1
ATOM 10465 N N . GLU B 1 592 ? -11.866 -27.073 22.772 1.00 14.12 612 GLU B N 1
ATOM 10466 C CA . GLU B 1 592 ? -11.656 -26.955 24.226 1.00 13.90 612 GLU B CA 1
ATOM 10467 C C . GLU B 1 592 ? -10.186 -26.677 24.573 1.00 13.46 612 GLU B C 1
ATOM 10468 O O . GLU B 1 592 ? -9.881 -26.089 25.622 1.00 13.01 612 GLU B O 1
ATOM 10474 N N . GLN B 1 593 ? -9.271 -27.062 23.689 1.00 13.40 613 GLN B N 1
ATOM 10475 C CA . GLN B 1 593 ? -7.870 -26.795 23.903 1.00 13.66 613 GLN B CA 1
ATOM 10476 C C . GLN B 1 593 ? -7.584 -25.305 24.123 1.00 13.05 613 GLN B C 1
ATOM 10477 O O . GLN B 1 593 ? -6.606 -24.953 24.777 1.00 12.84 613 GLN B O 1
ATOM 10483 N N . ALA B 1 594 ? -8.450 -24.439 23.598 1.00 12.31 614 ALA B N 1
ATOM 10484 C CA . ALA B 1 594 ? -8.279 -22.993 23.726 1.00 11.79 614 ALA B CA 1
ATOM 10485 C C . ALA B 1 594 ? -8.704 -22.454 25.080 1.00 11.50 614 ALA B C 1
ATOM 10486 O O . ALA B 1 594 ? -8.342 -21.335 25.412 1.00 12.05 614 ALA B O 1
ATOM 10488 N N . ILE B 1 595 ? -9.499 -23.213 25.825 1.00 11.32 615 ILE B N 1
ATOM 10489 C CA . ILE B 1 595 ? -10.094 -22.718 27.066 1.00 10.77 615 ILE B CA 1
ATOM 10490 C C . ILE B 1 595 ? -9.967 -23.718 28.220 1.00 11.11 615 ILE B C 1
ATOM 10491 O O . ILE B 1 595 ? -10.909 -23.917 29.013 1.00 10.69 615 ILE B O 1
ATOM 10496 N N . THR B 1 596 ? -8.788 -24.329 28.329 1.00 10.46 616 THR B N 1
ATOM 10497 C CA . THR B 1 596 ? -8.555 -25.335 29.380 1.00 11.37 616 THR B CA 1
ATOM 10498 C C . THR B 1 596 ? -8.589 -24.713 30.776 1.00 11.80 616 THR B C 1
ATOM 10499 O O . THR B 1 596 ? -8.830 -25.413 31.780 1.00 12.78 616 THR B O 1
ATOM 10503 N N . TRP B 1 597 ? -8.356 -23.407 30.864 1.00 12.13 617 TRP B N 1
ATOM 10504 C CA . TRP B 1 597 ? -8.569 -22.678 32.107 1.00 11.48 617 TRP B CA 1
ATOM 10505 C C . TRP B 1 597 ? -9.998 -22.808 32.651 1.00 11.96 617 TRP B C 1
ATOM 10506 O O . TRP B 1 597 ? -10.202 -22.767 33.864 1.00 11.57 617 TRP B O 1
ATOM 10517 N N . ALA B 1 598 ? -10.976 -22.985 31.750 1.00 11.82 618 ALA B N 1
ATOM 10518 C CA . ALA B 1 598 ? -12.391 -23.088 32.125 1.00 11.43 618 ALA B CA 1
ATOM 10519 C C . ALA B 1 598 ? -12.730 -24.450 32.726 1.00 11.38 618 ALA B C 1
ATOM 10520 O O . ALA B 1 598 ? -13.885 -24.720 33.014 1.00 11.51 618 ALA B O 1
ATOM 10522 N N . ARG B 1 599 ? -11.726 -25.316 32.907 1.00 11.59 619 ARG B N 1
ATOM 10523 C CA . ARG B 1 599 ? -11.896 -26.517 33.716 1.00 11.70 619 ARG B CA 1
ATOM 10524 C C . ARG B 1 599 ? -11.866 -26.203 35.219 1.00 11.90 619 ARG B C 1
ATOM 10525 O O . ARG B 1 599 ? -12.284 -27.038 36.038 1.00 12.50 619 ARG B O 1
ATOM 10533 N N . TYR B 1 600 ? -11.326 -25.044 35.579 1.00 11.83 620 TYR B N 1
ATOM 10534 C CA . TYR B 1 600 ? -11.003 -24.736 36.995 1.00 12.12 620 TYR B CA 1
ATOM 10535 C C . TYR B 1 600 ? -11.634 -23.414 37.459 1.00 11.25 620 TYR B C 1
ATOM 10536 O O . TYR B 1 600 ? -11.234 -22.350 37.002 1.00 11.37 620 TYR B O 1
ATOM 10545 N N . PRO B 1 601 ? -12.620 -23.474 38.382 1.00 11.66 621 PRO B N 1
ATOM 10546 C CA . PRO B 1 601 ? -13.033 -22.233 39.044 1.00 11.50 621 PRO B CA 1
ATOM 10547 C C . PRO B 1 601 ? -11.856 -21.527 39.733 1.00 11.21 621 PRO B C 1
ATOM 10548 O O . PRO B 1 601 ? -11.771 -20.299 39.744 1.00 10.51 621 PRO B O 1
ATOM 10552 N N . LEU B 1 602 ? -10.960 -22.339 40.302 1.00 11.75 622 LEU B N 1
ATOM 10553 C CA . LEU B 1 602 ? -9.727 -21.855 40.907 1.00 11.68 622 LEU B CA 1
ATOM 10554 C C . LEU B 1 602 ? -8.612 -22.844 40.588 1.00 11.98 622 LEU B C 1
ATOM 10555 O O . LEU B 1 602 ? -8.794 -24.060 40.740 1.00 11.04 622 LEU B O 1
ATOM 10560 N N . ALA B 1 603 ? -7.499 -22.301 40.089 1.00 12.15 623 ALA B N 1
ATOM 10561 C CA . ALA B 1 603 ? -6.225 -23.013 40.019 1.00 13.00 623 ALA B CA 1
ATOM 10562 C C . ALA B 1 603 ? -5.135 -22.090 40.510 1.00 12.47 623 ALA B C 1
ATOM 10563 O O . ALA B 1 603 ? -5.198 -20.870 40.327 1.00 13.08 623 ALA B O 1
ATOM 10565 N N . VAL B 1 604 ? -4.121 -22.685 41.144 1.00 12.68 624 VAL B N 1
ATOM 10566 C CA . VAL B 1 604 ? -3.022 -21.949 41.715 1.00 12.89 624 VAL B CA 1
ATOM 10567 C C . VAL B 1 604 ? -1.751 -22.460 41.055 1.00 13.38 624 VAL B C 1
ATOM 10568 O O . VAL B 1 604 ? -1.540 -23.678 40.999 1.00 14.68 624 VAL B O 1
ATOM 10572 N N . THR B 1 605 ? -0.962 -21.537 40.525 1.00 13.79 625 THR B N 1
ATOM 10573 C CA . THR B 1 605 ? 0.323 -21.859 39.883 1.00 14.58 625 THR B CA 1
ATOM 10574 C C . THR B 1 605 ? 1.466 -21.104 40.568 1.00 14.86 625 THR B C 1
ATOM 10575 O O . THR B 1 605 ? 1.265 -20.060 41.199 1.00 15.00 625 THR B O 1
ATOM 10579 N N . LYS B 1 606 ? 2.676 -21.645 40.420 1.00 15.38 626 LYS B N 1
ATOM 10580 C CA . LYS B 1 606 ? 3.879 -20.926 40.757 1.00 16.06 626 LYS B CA 1
ATOM 10581 C C . LYS B 1 606 ? 4.165 -19.890 39.676 1.00 15.80 626 LYS B C 1
ATOM 10582 O O . LYS B 1 606 ? 4.124 -20.206 38.473 1.00 15.70 626 LYS B O 1
ATOM 10588 N N . TYR B 1 607 ? 4.428 -18.658 40.097 1.00 15.69 627 TYR B N 1
ATOM 10589 C CA . TYR B 1 607 ? 4.736 -17.569 39.191 1.00 15.81 627 TYR B CA 1
ATOM 10590 C C . TYR B 1 607 ? 5.863 -17.931 38.227 1.00 16.68 627 TYR B C 1
ATOM 10591 O O . TYR B 1 607 ? 6.941 -18.405 38.671 1.00 16.11 627 TYR B O 1
ATOM 10600 N N . ARG B 1 608 ? 5.611 -17.706 36.933 1.00 16.67 628 ARG B N 1
ATOM 10601 C CA . ARG B 1 608 ? 6.617 -17.818 35.856 1.00 18.24 628 ARG B CA 1
ATOM 10602 C C . ARG B 1 608 ? 6.416 -16.732 34.782 1.00 17.88 628 ARG B C 1
ATOM 10603 O O . ARG B 1 608 ? 5.290 -16.461 34.371 1.00 16.79 628 ARG B O 1
ATOM 10611 N N . GLU B 1 609 ? 7.506 -16.121 34.308 1.00 18.04 629 GLU B N 1
ATOM 10612 C CA . GLU B 1 609 ? 7.412 -15.152 33.224 1.00 18.36 629 GLU B CA 1
ATOM 10613 C C . GLU B 1 609 ? 6.848 -15.719 31.921 1.00 18.42 629 GLU B C 1
ATOM 10614 O O . GLU B 1 609 ? 6.340 -14.970 31.092 1.00 19.48 629 GLU B O 1
ATOM 10620 N N . SER B 1 610 ? 6.929 -17.026 31.742 1.00 18.90 630 SER B N 1
ATOM 10621 C CA . SER B 1 610 ? 6.430 -17.678 30.541 1.00 18.91 630 SER B CA 1
ATOM 10622 C C . SER B 1 610 ? 4.943 -17.993 30.636 1.00 18.41 630 SER B C 1
ATOM 10623 O O . SER B 1 610 ? 4.374 -18.565 29.709 1.00 18.75 630 SER B O 1
ATOM 10626 N N . GLU B 1 611 ? 4.320 -17.618 31.750 1.00 17.16 631 GLU B N 1
ATOM 10627 C CA . GLU B 1 611 ? 2.925 -17.952 32.009 1.00 16.27 631 GLU B CA 1
ATOM 10628 C C . GLU B 1 611 ? 2.138 -16.725 32.493 1.00 15.97 631 GLU B C 1
ATOM 10629 O O . GLU B 1 611 ? 1.335 -16.830 33.417 1.00 17.20 631 GLU B O 1
ATOM 10635 N N . LEU B 1 612 ? 2.333 -15.575 31.857 1.00 14.67 632 LEU B N 1
ATOM 10636 C CA . LEU B 1 612 ? 1.736 -14.338 32.353 1.00 15.22 632 LEU B CA 1
ATOM 10637 C C . LEU B 1 612 ? 0.282 -14.212 31.915 1.00 15.02 632 LEU B C 1
ATOM 10638 O O . LEU B 1 612 ? -0.481 -13.472 32.523 1.00 14.41 632 LEU B O 1
ATOM 10643 N N . CYS B 1 613 ? -0.074 -14.926 30.845 1.00 15.63 633 CYS B N 1
ATOM 10644 C CA . CYS B 1 613 ? -1.411 -14.824 30.248 1.00 16.16 633 CYS B CA 1
ATOM 10645 C C . CYS B 1 613 ? -2.006 -16.196 29.994 1.00 15.14 633 CYS B C 1
ATOM 10646 O O . CYS B 1 613 ? -1.298 -17.117 29.580 1.00 14.89 633 CYS B O 1
ATOM 10649 N N . SER B 1 614 ? -3.314 -16.327 30.211 1.00 13.09 634 SER B N 1
ATOM 10650 C CA . SER B 1 614 ? -4.003 -17.582 29.962 1.00 12.24 634 SER B CA 1
ATOM 10651 C C . SER B 1 614 ? -4.595 -17.681 28.551 1.00 12.01 634 SER B C 1
ATOM 10652 O O . SER B 1 614 ? -5.006 -18.764 28.136 1.00 12.54 634 SER B O 1
ATOM 10655 N N . SER B 1 615 ? -4.637 -16.573 27.825 1.00 11.22 635 SER B N 1
ATOM 10656 C CA . SER B 1 615 ? -5.152 -16.552 26.457 1.00 11.68 635 SER B CA 1
ATOM 10657 C C . SER B 1 615 ? -4.283 -15.645 25.578 1.00 12.12 635 SER B C 1
ATOM 10658 O O . SER B 1 615 ? -3.145 -15.280 25.972 1.00 12.19 635 SER B O 1
ATOM 10661 N N . SER B 1 616 ? -4.769 -15.339 24.374 1.00 11.86 636 SER B N 1
ATOM 10662 C CA . SER B 1 616 ? -4.062 -14.495 23.409 1.00 11.56 636 SER B CA 1
ATOM 10663 C C . SER B 1 616 ? -5.034 -14.062 22.315 1.00 11.62 636 SER B C 1
ATOM 10664 O O . SER B 1 616 ? -6.104 -14.661 22.141 1.00 11.72 636 SER B O 1
ATOM 10667 N N . ILE B 1 617 ? -4.608 -13.086 21.520 1.00 11.54 637 ILE B N 1
ATOM 10668 C CA . ILE B 1 617 ? -5.397 -12.611 20.381 1.00 11.74 637 ILE B CA 1
ATOM 10669 C C . ILE B 1 617 ? -5.551 -13.676 19.281 1.00 11.40 637 ILE B C 1
ATOM 10670 O O . ILE B 1 617 ? -6.390 -13.522 18.396 1.00 12.45 637 ILE B O 1
ATOM 10675 N N . TYR B 1 618 ? -4.758 -14.748 19.359 1.00 11.63 638 TYR B N 1
ATOM 10676 C CA . TYR B 1 618 ? -4.762 -15.835 18.359 1.00 11.78 638 TYR B CA 1
ATOM 10677 C C . TYR B 1 618 ? -5.691 -16.994 18.682 1.00 11.51 638 TYR B C 1
ATOM 10678 O O . TYR B 1 618 ? -5.977 -17.836 17.818 1.00 11.36 638 TYR B O 1
ATOM 10687 N N . HIS B 1 619 ? -6.162 -17.055 19.927 1.00 10.94 639 HIS B N 1
ATOM 10688 C CA . HIS B 1 619 ? -6.960 -18.187 20.361 1.00 10.98 639 HIS B CA 1
ATOM 10689 C C . HIS B 1 619 ? -8.295 -18.306 19.618 1.00 10.67 639 HIS B C 1
ATOM 10690 O O . HIS B 1 619 ? -8.706 -19.409 19.281 1.00 11.13 639 HIS B O 1
ATOM 10697 N N . GLN B 1 620 ? -8.950 -17.168 19.362 1.00 10.60 640 GLN B N 1
ATOM 10698 C CA . GLN B 1 620 ? -10.224 -17.151 18.646 1.00 10.49 640 GLN B CA 1
ATOM 10699 C C . GLN B 1 620 ? -10.189 -17.892 17.320 1.00 11.09 640 GLN B C 1
ATOM 10700 O O . GLN B 1 620 ? -11.090 -18.697 17.026 1.00 11.01 640 GLN B O 1
ATOM 10706 N N . ASN B 1 621 ? -9.166 -17.612 16.513 1.00 11.09 641 ASN B N 1
ATOM 10707 C CA . ASN B 1 621 ? -9.119 -18.157 15.165 1.00 11.55 641 ASN B CA 1
ATOM 10708 C C . ASN B 1 621 ? -8.238 -19.405 14.983 1.00 12.20 641 ASN B C 1
ATOM 10709 O O . ASN B 1 621 ? -8.306 -20.031 13.933 1.00 12.74 641 ASN B O 1
ATOM 10714 N N . ASP B 1 622 ? -7.468 -19.794 15.998 1.00 13.00 642 ASP B N 1
ATOM 10715 C CA . ASP B 1 622 ? -6.927 -21.161 16.041 1.00 12.96 642 ASP B CA 1
ATOM 10716 C C . ASP B 1 622 ? -7.098 -21.779 17.438 1.00 12.81 642 ASP B C 1
ATOM 10717 O O . ASP B 1 622 ? -6.119 -21.962 18.172 1.00 13.16 642 ASP B O 1
ATOM 10722 N N . PRO B 1 623 ? -8.343 -22.124 17.795 1.00 12.31 643 PRO B N 1
ATOM 10723 C CA . PRO B 1 623 ? -8.580 -22.714 19.113 1.00 12.18 643 PRO B CA 1
ATOM 10724 C C . PRO B 1 623 ? -8.093 -24.162 19.218 1.00 12.72 643 PRO B C 1
ATOM 10725 O O . PRO B 1 623 ? -7.990 -24.709 20.325 1.00 11.92 643 PRO B O 1
ATOM 10729 N N . TRP B 1 624 ? -7.778 -24.768 18.068 1.00 13.26 644 TRP B N 1
ATOM 10730 C CA . TRP B 1 624 ? -7.337 -26.154 18.022 1.00 13.54 644 TRP B CA 1
ATOM 10731 C C . TRP B 1 624 ? -5.874 -26.279 18.441 1.00 13.64 644 TRP B C 1
ATOM 10732 O O . TRP B 1 624 ? -5.512 -27.244 19.114 1.00 15.32 644 TRP B O 1
ATOM 10743 N N . ASP B 1 625 ? -5.048 -25.309 18.073 1.00 13.85 645 ASP B N 1
ATOM 10744 C CA . ASP B 1 625 ? -3.602 -25.355 18.355 1.00 14.42 645 ASP B CA 1
ATOM 10745 C C . ASP B 1 625 ? -3.098 -23.984 18.788 1.00 14.48 645 ASP B C 1
ATOM 10746 O O . ASP B 1 625 ? -2.263 -23.364 18.110 1.00 14.59 645 ASP B O 1
ATOM 10751 N N . PRO B 1 626 ? -3.613 -23.477 19.932 1.00 14.18 646 PRO B N 1
ATOM 10752 C CA . PRO B 1 626 ? -3.291 -22.124 20.339 1.00 14.58 646 PRO B CA 1
ATOM 10753 C C . PRO B 1 626 ? -1.914 -22.009 21.013 1.00 14.50 646 PRO B C 1
ATOM 10754 O O . PRO B 1 626 ? -1.397 -23.021 21.489 1.00 15.50 646 PRO B O 1
ATOM 10758 N N . PRO B 1 627 ? -1.355 -20.784 21.081 1.00 14.82 647 PRO B N 1
ATOM 10759 C CA . PRO B 1 627 ? 0.000 -20.567 21.634 1.00 14.48 647 PRO B CA 1
ATOM 10760 C C . PRO B 1 627 ? 0.118 -20.692 23.156 1.00 15.44 647 PRO B C 1
ATOM 10761 O O . PRO B 1 627 ? 1.234 -20.820 23.680 1.00 16.22 647 PRO B O 1
ATOM 10765 N N . VAL B 1 628 ? -1.008 -20.650 23.864 1.00 15.25 648 VAL B N 1
ATOM 10766 C CA . VAL B 1 628 ? -1.022 -20.817 25.316 1.00 15.39 648 VAL B CA 1
ATOM 10767 C C . VAL B 1 628 ? -2.069 -21.865 25.645 1.00 15.19 648 VAL B C 1
ATOM 10768 O O . VAL B 1 628 ? -3.232 -21.697 25.283 1.00 15.38 648 VAL B O 1
ATOM 10772 N N . VAL B 1 629 ? -1.674 -22.927 26.341 1.00 14.75 649 VAL B N 1
ATOM 10773 C CA . VAL B 1 629 ? -2.632 -23.917 26.850 1.00 14.38 649 VAL B CA 1
ATOM 10774 C C . VAL B 1 629 ? -2.490 -23.944 28.373 1.00 14.67 649 VAL B C 1
ATOM 10775 O O . VAL B 1 629 ? -1.514 -24.478 28.916 1.00 13.54 649 VAL B O 1
ATOM 10779 N N . PHE B 1 630 ? -3.472 -23.364 29.057 1.00 14.31 650 PHE B N 1
ATOM 10780 C CA . PHE B 1 630 ? -3.410 -23.209 30.508 1.00 13.67 650 PHE B CA 1
ATOM 10781 C C . PHE B 1 630 ? -3.093 -24.508 31.244 1.00 13.62 650 PHE B C 1
ATOM 10782 O O . PHE B 1 630 ? -2.293 -24.490 32.178 1.00 12.87 650 PHE B O 1
ATOM 10790 N N . GLU B 1 631 ? -3.733 -25.615 30.854 1.00 13.32 651 GLU B N 1
ATOM 10791 C CA . GLU B 1 631 ? -3.486 -26.920 31.475 1.00 14.93 651 GLU B CA 1
ATOM 10792 C C . GLU B 1 631 ? -1.975 -27.233 31.572 1.00 15.70 651 GLU B C 1
ATOM 10793 O O . GLU B 1 631 ? -1.514 -27.876 32.544 1.00 15.52 651 GLU B O 1
ATOM 10799 N N . GLN B 1 632 ? -1.214 -26.801 30.575 1.00 16.41 652 GLN B N 1
ATOM 10800 C CA . GLN B 1 632 ? 0.234 -27.077 30.554 1.00 16.95 652 GLN B CA 1
ATOM 10801 C C . GLN B 1 632 ? 0.962 -26.406 31.718 1.00 16.61 652 GLN B C 1
ATOM 10802 O O . GLN B 1 632 ? 1.985 -26.919 32.179 1.00 16.57 652 GLN B O 1
ATOM 10808 N N . PHE B 1 633 ? 0.422 -25.300 32.232 1.00 15.47 653 PHE B N 1
ATOM 10809 C CA . PHE B 1 633 ? 1.013 -24.623 33.390 1.00 15.55 653 PHE B CA 1
ATOM 10810 C C . PHE B 1 633 ? 1.076 -25.559 34.617 1.00 15.66 653 PHE B C 1
ATOM 10811 O O . PHE B 1 633 ? 1.854 -25.300 35.537 1.00 15.73 653 PHE B O 1
ATOM 10819 N N . LEU B 1 634 ? 0.208 -26.574 34.652 1.00 15.27 654 LEU B N 1
ATOM 10820 C CA . LEU B 1 634 ? 0.088 -27.519 35.758 1.00 16.21 654 LEU B CA 1
ATOM 10821 C C . LEU B 1 634 ? 0.870 -28.815 35.529 1.00 17.56 654 LEU B C 1
ATOM 10822 O O . LEU B 1 634 ? 0.980 -29.636 36.438 1.00 17.40 654 LEU B O 1
ATOM 10827 N N . HIS B 1 635 ? 1.403 -29.003 34.324 1.00 18.02 655 HIS B N 1
ATOM 10828 C CA A HIS B 1 635 ? 2.018 -30.276 33.957 0.50 18.34 655 HIS B CA 1
ATOM 10829 C CA B HIS B 1 635 ? 2.007 -30.286 33.966 0.50 18.75 655 HIS B CA 1
ATOM 10830 C C . HIS B 1 635 ? 3.191 -30.625 34.868 1.00 18.55 655 HIS B C 1
ATOM 10831 O O . HIS B 1 635 ? 3.344 -31.777 35.261 1.00 18.54 655 HIS B O 1
ATOM 10844 N N . ASN B 1 636 ? 4.002 -29.624 35.200 1.00 18.50 656 ASN B N 1
ATOM 10845 C CA . ASN B 1 636 ? 5.171 -29.851 36.056 1.00 18.78 656 ASN B CA 1
ATOM 10846 C C . ASN B 1 636 ? 4.851 -29.972 37.550 1.00 18.81 656 ASN B C 1
ATOM 10847 O O . ASN B 1 636 ? 5.748 -30.253 38.353 1.00 18.48 656 ASN B O 1
ATOM 10852 N N . ASN B 1 637 ? 3.585 -29.758 37.912 1.00 18.12 657 ASN B N 1
ATOM 10853 C CA . ASN B 1 637 ? 3.102 -30.010 39.268 1.00 18.11 657 ASN B CA 1
ATOM 10854 C C . ASN B 1 637 ? 4.087 -29.558 40.334 1.00 18.21 657 ASN B C 1
ATOM 10855 O O . ASN B 1 637 ? 4.563 -30.352 41.152 1.00 19.03 657 ASN B O 1
ATOM 10860 N N . GLU B 1 638 ? 4.351 -28.262 40.351 1.00 18.32 658 GLU B N 1
ATOM 10861 C CA . GLU B 1 638 ? 5.406 -27.699 41.170 1.00 18.73 658 GLU B CA 1
ATOM 10862 C C . GLU B 1 638 ? 5.027 -27.514 42.632 1.00 19.22 658 GLU B C 1
ATOM 10863 O O . GLU B 1 638 ? 3.827 -27.439 42.988 1.00 17.89 658 GLU B O 1
ATOM 10869 N N . ASN B 1 639 ? 6.054 -27.394 43.471 1.00 18.76 659 ASN B N 1
ATOM 10870 C CA . ASN B 1 639 ? 5.837 -27.072 44.878 1.00 19.46 659 ASN B CA 1
ATOM 10871 C C . ASN B 1 639 ? 5.321 -25.648 45.035 1.00 19.09 659 ASN B C 1
ATOM 10872 O O . ASN B 1 639 ? 5.871 -24.717 44.448 1.00 18.97 659 ASN B O 1
ATOM 10877 N N . ILE B 1 640 ? 4.256 -25.497 45.817 1.00 19.06 660 ILE B N 1
ATOM 10878 C CA . ILE B 1 640 ? 3.628 -24.179 46.063 1.00 19.55 660 ILE B CA 1
ATOM 10879 C C . ILE B 1 640 ? 3.653 -23.791 47.548 1.00 20.15 660 ILE B C 1
ATOM 10880 O O . ILE B 1 640 ? 2.854 -22.968 48.002 1.00 19.17 660 ILE B O 1
ATOM 10885 N N . GLU B 1 641 ? 4.598 -24.350 48.306 1.00 20.88 661 GLU B N 1
ATOM 10886 C CA . GLU B 1 641 ? 4.747 -23.971 49.714 1.00 21.92 661 GLU B CA 1
ATOM 10887 C C . GLU B 1 641 ? 5.766 -22.857 49.765 1.00 21.83 661 GLU B C 1
ATOM 10888 O O . GLU B 1 641 ? 6.899 -23.031 49.336 1.00 23.68 661 GLU B O 1
ATOM 10894 N N . ASN B 1 642 ? 5.390 -21.711 50.297 1.00 22.13 662 ASN B N 1
ATOM 10895 C CA . ASN B 1 642 ? 6.294 -20.581 50.383 1.00 22.66 662 ASN B CA 1
ATOM 10896 C C . ASN B 1 642 ? 6.938 -20.192 49.046 1.00 21.78 662 ASN B C 1
ATOM 10897 O O . ASN B 1 642 ? 8.176 -20.140 48.887 1.00 21.97 662 ASN B O 1
ATOM 10902 N N . GLU B 1 643 ? 6.071 -19.898 48.088 1.00 19.96 663 GLU B N 1
ATOM 10903 C CA . GLU B 1 643 ? 6.461 -19.491 46.754 1.00 19.29 663 GLU B CA 1
ATOM 10904 C C . GLU B 1 643 ? 5.638 -18.281 46.327 1.00 18.15 663 GLU B C 1
ATOM 10905 O O . GLU B 1 643 ? 4.666 -17.881 47.004 1.00 16.59 663 GLU B O 1
ATOM 10911 N N . ASP B 1 644 ? 6.053 -17.685 45.215 1.00 17.16 664 ASP B N 1
ATOM 10912 C CA . ASP B 1 644 ? 5.279 -16.640 44.566 1.00 16.63 664 ASP B CA 1
ATOM 10913 C C . ASP B 1 644 ? 4.158 -17.384 43.842 1.00 15.99 664 ASP B C 1
ATOM 10914 O O . ASP B 1 644 ? 4.390 -18.092 42.847 1.00 16.14 664 ASP B O 1
ATOM 10919 N N . LEU B 1 645 ? 2.944 -17.228 44.360 1.00 15.11 665 LEU B N 1
ATOM 10920 C CA . LEU B 1 645 ? 1.777 -17.899 43.830 1.00 13.91 665 LEU B CA 1
ATOM 10921 C C . LEU B 1 645 ? 0.886 -16.984 42.984 1.00 13.14 665 LEU B C 1
ATOM 10922 O O . LEU B 1 645 ? 0.790 -15.768 43.211 1.00 13.37 665 LEU B O 1
ATOM 10927 N N . VAL B 1 646 ? 0.246 -17.588 41.997 1.00 13.15 666 VAL B N 1
ATOM 10928 C CA . VAL B 1 646 ? -0.746 -16.881 41.182 1.00 13.34 666 VAL B CA 1
ATOM 10929 C C . VAL B 1 646 ? -2.034 -17.675 41.230 1.00 12.93 666 VAL B C 1
ATOM 10930 O O . VAL B 1 646 ? -2.026 -18.882 40.926 1.00 13.71 666 VAL B O 1
ATOM 10934 N N . ALA B 1 647 ? -3.134 -17.022 41.630 1.00 12.17 667 ALA B N 1
ATOM 10935 C CA . ALA B 1 647 ? -4.454 -17.636 41.573 1.00 12.21 667 ALA B CA 1
ATOM 10936 C C . ALA B 1 647 ? -5.066 -17.275 40.229 1.00 11.42 667 ALA B C 1
ATOM 10937 O O . ALA B 1 647 ? -4.913 -16.162 39.758 1.00 12.82 667 ALA B O 1
ATOM 10939 N N . TRP B 1 648 ? -5.771 -18.220 39.639 1.00 11.10 668 TRP B N 1
ATOM 10940 C CA . TRP B 1 648 ? -6.491 -17.976 38.399 1.00 10.71 668 TRP B CA 1
ATOM 10941 C C . TRP B 1 648 ? -7.936 -18.373 38.618 1.00 9.52 668 TRP B C 1
ATOM 10942 O O . TRP B 1 648 ? -8.202 -19.474 39.097 1.00 10.30 668 TRP B O 1
ATOM 10953 N N . VAL B 1 649 ? -8.865 -17.494 38.257 1.00 8.93 669 VAL B N 1
ATOM 10954 C CA . VAL B 1 649 ? -10.274 -17.652 38.619 1.00 9.69 669 VAL B CA 1
ATOM 10955 C C . VAL B 1 649 ? -11.157 -17.628 37.380 1.00 8.98 669 VAL B C 1
ATOM 10956 O O . VAL B 1 649 ? -11.052 -16.705 36.567 1.00 9.35 669 VAL B O 1
ATOM 10960 N N . THR B 1 650 ? -11.975 -18.664 37.238 1.00 9.48 670 THR B N 1
ATOM 10961 C CA . THR B 1 650 ? -13.018 -18.719 36.218 1.00 8.94 670 THR B CA 1
ATOM 10962 C C . THR B 1 650 ? -14.361 -18.357 36.865 1.00 8.68 670 THR B C 1
ATOM 10963 O O . THR B 1 650 ? -14.763 -18.994 37.839 1.00 9.36 670 THR B O 1
ATOM 10967 N N . VAL B 1 651 ? -15.067 -17.401 36.278 1.00 8.84 671 VAL B N 1
ATOM 10968 C CA . VAL B 1 651 ? -16.449 -17.076 36.683 1.00 9.30 671 VAL B CA 1
ATOM 10969 C C . VAL B 1 651 ? -17.333 -17.065 35.447 1.00 9.86 671 VAL B C 1
ATOM 10970 O O . VAL B 1 651 ? -16.864 -16.864 34.322 1.00 10.68 671 VAL B O 1
ATOM 10974 N N . GLY B 1 652 ? -18.629 -17.280 35.630 1.00 9.94 672 GLY B N 1
ATOM 10975 C CA . GLY B 1 652 ? -19.493 -17.252 34.457 1.00 9.04 672 GLY B CA 1
ATOM 10976 C C . GLY B 1 652 ? -20.891 -17.661 34.774 1.00 9.32 672 GLY B C 1
ATOM 10977 O O . GLY B 1 652 ? -21.260 -17.812 35.943 1.00 9.42 672 GLY B O 1
ATOM 10978 N N . PHE B 1 653 ? -21.676 -17.845 33.719 1.00 9.73 673 PHE B N 1
ATOM 10979 C CA . PHE B 1 653 ? -23.047 -18.253 33.874 1.00 10.10 673 PHE B CA 1
ATOM 10980 C C . PHE B 1 653 ? -23.619 -18.753 32.575 1.00 10.01 673 PHE B C 1
ATOM 10981 O O . PHE B 1 653 ? -23.275 -18.253 31.519 1.00 10.02 673 PHE B O 1
ATOM 10989 N N . LEU B 1 654 ? -24.527 -19.720 32.694 1.00 10.07 674 LEU B N 1
ATOM 10990 C CA . LEU B 1 654 ? -25.379 -20.177 31.595 1.00 9.98 674 LEU B CA 1
ATOM 10991 C C . LEU B 1 654 ? -26.421 -19.116 31.330 1.00 9.23 674 LEU B C 1
ATOM 10992 O O . LEU B 1 654 ? -27.045 -18.611 32.279 1.00 9.45 674 LEU B O 1
ATOM 10997 N N . HIS B 1 655 ? -26.588 -18.749 30.063 1.00 8.61 675 HIS B N 1
ATOM 10998 C CA . HIS B 1 655 ? -27.589 -17.763 29.652 1.00 7.92 675 HIS B CA 1
ATOM 10999 C C . HIS B 1 655 ? -28.492 -18.425 28.645 1.00 7.91 675 HIS B C 1
ATOM 11000 O O . HIS B 1 655 ? -28.104 -18.630 27.503 1.00 7.92 675 HIS B O 1
ATOM 11007 N N . ILE B 1 656 ? -29.686 -18.804 29.095 1.00 7.60 676 ILE B N 1
ATOM 11008 C CA . ILE B 1 656 ? -30.744 -19.246 28.203 1.00 8.32 676 ILE B CA 1
ATOM 11009 C C . ILE B 1 656 ? -31.572 -18.009 27.937 1.00 7.73 676 ILE B C 1
ATOM 11010 O O . ILE B 1 656 ? -32.210 -17.464 28.865 1.00 7.84 676 ILE B O 1
ATOM 11015 N N . PRO B 1 657 ? -31.568 -17.527 26.686 1.00 8.44 677 PRO B N 1
ATOM 11016 C CA . PRO B 1 657 ? -32.260 -16.269 26.511 1.00 7.99 677 PRO B CA 1
ATOM 11017 C C . PRO B 1 657 ? -33.753 -16.364 26.724 1.00 8.01 677 PRO B C 1
ATOM 11018 O O . PRO B 1 657 ? -34.337 -17.450 26.630 1.00 8.14 677 PRO B O 1
ATOM 11022 N N . HIS B 1 658 ? -34.337 -15.213 27.070 1.00 7.45 678 HIS B N 1
ATOM 11023 C CA . HIS B 1 658 ? -35.755 -15.102 27.338 1.00 7.29 678 HIS B CA 1
ATOM 11024 C C . HIS B 1 658 ? -36.264 -13.769 26.801 1.00 7.25 678 HIS B C 1
ATOM 11025 O O . HIS B 1 658 ? -35.478 -12.873 26.440 1.00 7.61 678 HIS B O 1
ATOM 11032 N N . SER B 1 659 ? -37.577 -13.643 26.691 1.00 7.38 679 SER B N 1
ATOM 11033 C CA . SER B 1 659 ? -38.162 -12.514 25.989 1.00 7.58 679 SER B CA 1
ATOM 11034 C C . SER B 1 659 ? -37.810 -11.176 26.621 1.00 8.14 679 SER B C 1
ATOM 11035 O O . SER B 1 659 ? -37.755 -10.164 25.923 1.00 8.55 679 SER B O 1
ATOM 11038 N N . GLU B 1 660 ? -37.515 -11.168 27.918 1.00 7.61 680 GLU B N 1
ATOM 11039 C CA . GLU B 1 660 ? -37.109 -9.918 28.570 1.00 7.90 680 GLU B CA 1
ATOM 11040 C C . GLU B 1 660 ? -35.707 -9.429 28.118 1.00 7.71 680 GLU B C 1
ATOM 11041 O O . GLU B 1 660 ? -35.362 -8.296 28.403 1.00 8.96 680 GLU B O 1
ATOM 11047 N N . ASP B 1 661 ? -34.940 -10.264 27.396 1.00 7.28 681 ASP B N 1
ATOM 11048 C CA . ASP B 1 661 ? -33.667 -9.875 26.801 1.00 7.45 681 ASP B CA 1
ATOM 11049 C C . ASP B 1 661 ? -33.814 -8.968 25.572 1.00 7.02 681 ASP B C 1
ATOM 11050 O O . ASP B 1 661 ? -32.802 -8.586 24.959 1.00 7.36 681 ASP B O 1
ATOM 11055 N N . ILE B 1 662 ? -35.049 -8.679 25.172 1.00 7.79 682 ILE B N 1
ATOM 11056 C CA . ILE B 1 662 ? -35.321 -7.839 24.016 1.00 8.16 682 ILE B CA 1
ATOM 11057 C C . ILE B 1 662 ? -35.720 -6.433 24.466 1.00 8.49 682 ILE B C 1
ATOM 11058 O O . ILE B 1 662 ? -36.688 -6.278 25.231 1.00 9.00 682 ILE B O 1
ATOM 11063 N N . PRO B 1 663 ? -35.045 -5.385 23.944 1.00 7.70 683 PRO B N 1
ATOM 11064 C CA . PRO B 1 663 ? -33.973 -5.396 22.952 1.00 7.87 683 PRO B CA 1
ATOM 11065 C C . PRO B 1 663 ? -32.616 -5.776 23.494 1.00 7.27 683 PRO B C 1
ATOM 11066 O O . PRO B 1 663 ? -31.766 -6.200 22.710 1.00 9.04 683 PRO B O 1
ATOM 11070 N N . ASN B 1 664 ? -32.378 -5.580 24.789 1.00 7.14 684 ASN B N 1
ATOM 11071 C CA . ASN B 1 664 ? -31.079 -5.870 25.398 1.00 8.10 684 ASN B CA 1
ATOM 11072 C C . ASN B 1 664 ? -31.166 -6.719 26.659 1.00 8.55 684 ASN B C 1
ATOM 11073 O O . ASN B 1 664 ? -32.113 -6.608 27.444 1.00 9.17 684 ASN B O 1
ATOM 11078 N N A THR B 1 665 ? -30.154 -7.547 26.867 0.50 8.06 685 THR B N 1
ATOM 11079 N N B THR B 1 665 ? -30.148 -7.533 26.884 0.50 8.92 685 THR B N 1
ATOM 11080 C CA A THR B 1 665 ? -29.901 -8.137 28.175 0.50 7.92 685 THR B CA 1
ATOM 11081 C CA B THR B 1 665 ? -29.964 -8.161 28.183 0.50 9.67 685 THR B CA 1
ATOM 11082 C C A THR B 1 665 ? -29.724 -6.985 29.175 0.50 8.70 685 THR B C 1
ATOM 11083 C C B THR B 1 665 ? -29.625 -7.064 29.206 0.50 9.60 685 THR B C 1
ATOM 11084 O O A THR B 1 665 ? -29.223 -5.911 28.815 0.50 7.94 685 THR B O 1
ATOM 11085 O O B THR B 1 665 ? -28.901 -6.112 28.895 0.50 9.43 685 THR B O 1
ATOM 11092 N N . ALA B 1 666 ? -30.192 -7.187 30.403 1.00 9.03 686 ALA B N 1
ATOM 11093 C CA . ALA B 1 666 ? -30.046 -6.172 31.452 1.00 9.17 686 ALA B CA 1
ATOM 11094 C C . ALA B 1 666 ? -29.124 -6.680 32.561 1.00 8.91 686 ALA B C 1
ATOM 11095 O O . ALA B 1 666 ? -28.938 -7.884 32.744 1.00 9.51 686 ALA B O 1
ATOM 11097 N N . THR B 1 667 ? -28.576 -5.736 33.328 1.00 9.21 687 THR B N 1
ATOM 11098 C CA . THR B 1 667 ? -27.557 -6.034 34.313 1.00 9.10 687 THR B CA 1
ATOM 11099 C C . THR B 1 667 ? -28.042 -6.680 35.646 1.00 10.72 687 THR B C 1
ATOM 11100 O O . THR B 1 667 ? -27.266 -7.413 36.247 1.00 11.28 687 THR B O 1
ATOM 11104 N N . PRO B 1 668 ? -29.283 -6.410 36.099 1.00 11.22 688 PRO B N 1
ATOM 11105 C CA . PRO B 1 668 ? -29.685 -7.021 37.379 1.00 12.17 688 PRO B CA 1
ATOM 11106 C C . PRO B 1 668 ? -29.610 -8.555 37.334 1.00 12.58 688 PRO B C 1
ATOM 11107 O O . PRO B 1 668 ? -30.140 -9.182 36.415 1.00 12.74 688 PRO B O 1
ATOM 11111 N N . GLY B 1 669 ? -28.875 -9.135 38.287 1.00 14.80 689 GLY B N 1
ATOM 11112 C CA . GLY B 1 669 ? -28.634 -10.571 38.336 1.00 15.42 689 GLY B CA 1
ATOM 11113 C C . GLY B 1 669 ? -27.655 -11.131 37.317 1.00 16.83 689 GLY B C 1
ATOM 11114 O O . GLY B 1 669 ? -27.340 -12.334 37.353 1.00 18.12 689 GLY B O 1
ATOM 11115 N N . ASN B 1 670 ? -27.156 -10.292 36.411 1.00 16.04 690 ASN B N 1
ATOM 11116 C CA . ASN B 1 670 ? -26.313 -10.754 35.319 1.00 16.13 690 ASN B CA 1
ATOM 11117 C C . ASN B 1 670 ? -24.879 -10.252 35.517 1.00 16.03 690 ASN B C 1
ATOM 11118 O O . ASN B 1 670 ? -24.290 -9.693 34.589 1.00 16.08 690 ASN B O 1
ATOM 11123 N N . SER B 1 671 ? -24.346 -10.435 36.725 1.00 14.70 691 SER B N 1
ATOM 11124 C CA . SER B 1 671 ? -22.955 -10.066 37.037 1.00 14.31 691 SER B CA 1
ATOM 11125 C C . SER B 1 671 ? -22.275 -11.267 37.715 1.00 13.11 691 SER B C 1
ATOM 11126 O O . SER B 1 671 ? -22.932 -12.063 38.371 1.00 12.64 691 SER B O 1
ATOM 11129 N N . VAL B 1 672 ? -20.965 -11.389 37.529 1.00 11.77 692 VAL B N 1
ATOM 11130 C CA . VAL B 1 672 ? -20.171 -12.419 38.185 1.00 11.43 692 VAL B CA 1
ATOM 11131 C C . VAL B 1 672 ? -18.851 -11.784 38.605 1.00 11.19 692 VAL B C 1
ATOM 11132 O O . VAL B 1 672 ? -18.515 -10.662 38.181 1.00 10.75 692 VAL B O 1
ATOM 11136 N N . GLY B 1 673 ? -18.110 -12.479 39.444 1.00 10.88 693 GLY B N 1
ATOM 11137 C CA . GLY B 1 673 ? -16.814 -11.956 39.860 1.00 10.17 693 GLY B CA 1
ATOM 11138 C C . GLY B 1 673 ? -16.328 -12.609 41.112 1.00 10.42 693 GLY B C 1
ATOM 11139 O O . GLY B 1 673 ? -16.661 -13.770 41.390 1.00 9.67 693 GLY B O 1
ATOM 11140 N N . PHE B 1 674 ? -15.525 -11.880 41.877 1.00 10.12 694 PHE B N 1
ATOM 11141 C CA . PHE B 1 674 ? -14.990 -12.438 43.119 1.00 10.04 694 PHE B CA 1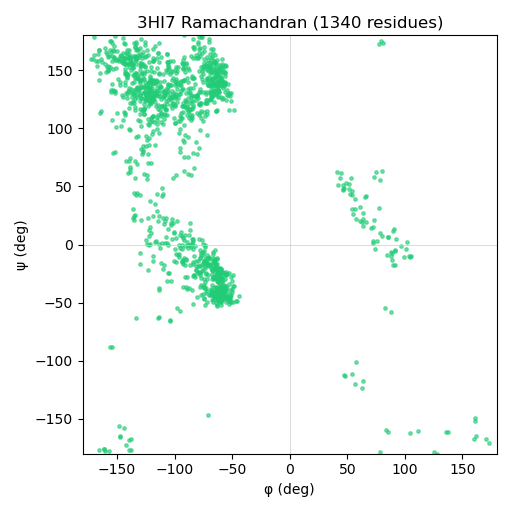
ATOM 11142 C C . PHE B 1 674 ? -14.582 -11.325 44.068 1.00 10.51 694 PHE B C 1
ATOM 11143 O O . PHE B 1 674 ? -14.444 -10.171 43.677 1.00 9.20 694 PHE B O 1
ATOM 11151 N N A LEU B 1 675 ? -14.416 -11.712 45.330 0.50 10.76 695 LEU B N 1
ATOM 11152 N N B LEU B 1 675 ? -14.419 -11.679 45.335 0.50 10.85 695 LEU B N 1
ATOM 11153 C CA A LEU B 1 675 ? -13.991 -10.834 46.410 0.50 11.49 695 LEU B CA 1
ATOM 11154 C CA B LEU B 1 675 ? -13.944 -10.736 46.329 0.50 11.66 695 LEU B CA 1
ATOM 11155 C C A LEU B 1 675 ? -12.629 -11.284 46.907 0.50 11.25 695 LEU B C 1
ATOM 11156 C C B LEU B 1 675 ? -12.685 -11.266 46.989 0.50 11.34 695 LEU B C 1
ATOM 11157 O O A LEU B 1 675 ? -12.316 -12.474 46.849 0.50 11.19 695 LEU B O 1
ATOM 11158 O O B LEU B 1 675 ? -12.509 -12.479 47.141 0.50 11.19 695 LEU B O 1
ATOM 11167 N N . LEU B 1 676 ? -11.838 -10.327 47.392 1.00 11.53 696 LEU B N 1
ATOM 11168 C CA . LEU B 1 676 ? -10.607 -10.586 48.128 1.00 11.55 696 LEU B CA 1
ATOM 11169 C C . LEU B 1 676 ? -10.758 -9.865 49.473 1.00 11.99 696 LEU B C 1
ATOM 11170 O O . LEU B 1 676 ? -10.903 -8.643 49.524 1.00 12.91 696 LEU B O 1
ATOM 11175 N N . ARG B 1 677 ? -10.788 -10.648 50.538 1.00 12.61 697 ARG B N 1
ATOM 11176 C CA . ARG B 1 677 ? -11.129 -10.172 51.868 1.00 13.71 697 ARG B CA 1
ATOM 11177 C C . ARG B 1 677 ? -9.961 -10.469 52.808 1.00 14.16 697 ARG B C 1
ATOM 11178 O O . ARG B 1 677 ? -9.454 -11.605 52.835 1.00 13.60 697 ARG B O 1
ATOM 11186 N N . PRO B 1 678 ? -9.573 -9.479 53.620 1.00 14.33 698 PRO B N 1
ATOM 11187 C CA . PRO B 1 678 ? -8.525 -9.775 54.618 1.00 14.58 698 PRO B CA 1
ATOM 11188 C C . PRO B 1 678 ? -8.987 -10.805 55.651 1.00 14.29 698 PRO B C 1
ATOM 11189 O O . PRO B 1 678 ? -10.156 -10.784 56.078 1.00 15.38 698 PRO B O 1
ATOM 11193 N N . PHE B 1 679 ? -8.100 -11.727 56.025 1.00 13.32 699 PHE B N 1
ATOM 11194 C CA . PHE B 1 679 ? -8.430 -12.787 56.963 1.00 12.96 699 PHE B CA 1
ATOM 11195 C C . PHE B 1 679 ? -7.245 -12.969 57.928 1.00 13.17 699 PHE B C 1
ATOM 11196 O O . PHE B 1 679 ? -6.263 -13.626 57.598 1.00 12.75 699 PHE B O 1
ATOM 11204 N N . ASN B 1 680 ? -7.371 -12.358 59.103 1.00 13.25 700 ASN B N 1
ATOM 11205 C CA . ASN B 1 680 ? -6.298 -12.278 60.112 1.00 13.45 700 ASN B CA 1
ATOM 11206 C C . ASN B 1 680 ? -5.081 -11.485 59.634 1.00 14.11 700 ASN B C 1
ATOM 11207 O O . ASN B 1 680 ? -3.985 -11.633 60.175 1.00 14.28 700 ASN B O 1
ATOM 11212 N N . PHE B 1 681 ? -5.294 -10.631 58.635 1.00 14.69 701 PHE B N 1
ATOM 11213 C CA . PHE B 1 681 ? -4.241 -9.807 58.047 1.00 14.93 701 PHE B CA 1
ATOM 11214 C C . PHE B 1 681 ? -3.981 -8.582 58.906 1.00 15.77 701 PHE B C 1
ATOM 11215 O O . PHE B 1 681 ? -2.813 -8.212 59.134 1.00 15.99 701 PHE B O 1
ATOM 11223 N N . PHE B 1 682 ? -5.065 -7.940 59.338 1.00 15.75 702 PHE B N 1
ATOM 11224 C CA . PHE B 1 682 ? -5.000 -6.713 60.156 1.00 16.28 702 PHE B CA 1
ATOM 11225 C C . PHE B 1 682 ? -5.334 -7.091 61.599 1.00 16.33 702 PHE B C 1
ATOM 11226 O O . PHE B 1 682 ? -6.111 -8.007 61.818 1.00 15.92 702 PHE B O 1
ATOM 11234 N N . PRO B 1 683 ? -4.729 -6.407 62.594 1.00 16.54 703 PRO B N 1
ATOM 11235 C CA . PRO B 1 683 ? -5.001 -6.806 63.982 1.00 16.43 703 PRO B CA 1
ATOM 11236 C C . PRO B 1 683 ? -6.458 -6.618 64.430 1.00 15.44 703 PRO B C 1
ATOM 11237 O O . PRO B 1 683 ? -6.900 -7.279 65.359 1.00 14.55 703 PRO B O 1
ATOM 11241 N N . GLU B 1 684 ? -7.146 -5.666 63.814 1.00 15.25 704 GLU B N 1
ATOM 11242 C CA . GLU B 1 684 ? -8.567 -5.435 64.044 1.00 15.47 704 GLU B CA 1
ATOM 11243 C C . GLU B 1 684 ? -9.135 -4.827 62.744 1.00 15.00 704 GLU B C 1
ATOM 11244 O O . GLU B 1 684 ? -8.406 -4.666 61.777 1.00 15.39 704 GLU B O 1
ATOM 11250 N N . ASP B 1 685 ? -10.428 -4.536 62.696 1.00 14.77 705 ASP B N 1
ATOM 11251 C CA . ASP B 1 685 ? -11.061 -3.925 61.494 1.00 14.12 705 ASP B CA 1
ATOM 11252 C C . ASP B 1 685 ? -10.272 -2.724 60.958 1.00 13.99 705 ASP B C 1
ATOM 11253 O O . ASP B 1 685 ? -10.172 -1.705 61.639 1.00 13.67 705 ASP B O 1
ATOM 11258 N N . PRO B 1 686 ? -9.731 -2.817 59.721 1.00 15.18 706 PRO B N 1
ATOM 11259 C CA . PRO B 1 686 ? -8.900 -1.721 59.215 1.00 15.70 706 PRO B CA 1
ATOM 11260 C C . PRO B 1 686 ? -9.670 -0.455 58.849 1.00 15.68 706 PRO B C 1
ATOM 11261 O O . PRO B 1 686 ? -9.051 0.593 58.652 1.00 17.19 706 PRO B O 1
ATOM 11265 N N . SER B 1 687 ? -11.007 -0.521 58.786 1.00 15.40 707 SER B N 1
ATOM 11266 C CA . SER B 1 687 ? -11.823 0.679 58.598 1.00 14.89 707 SER B CA 1
ATOM 11267 C C . SER B 1 687 ? -11.929 1.570 59.852 1.00 14.67 707 SER B C 1
ATOM 11268 O O . SER B 1 687 ? -12.483 2.657 59.777 1.00 14.97 707 SER B O 1
ATOM 11271 N N . LEU B 1 688 ? -11.386 1.134 60.985 1.00 15.61 708 LEU B N 1
ATOM 11272 C CA . LEU B 1 688 ? -11.457 1.925 62.219 1.00 15.51 708 LEU B CA 1
ATOM 11273 C C . LEU B 1 688 ? -10.720 3.263 62.093 1.00 15.95 708 LEU B C 1
ATOM 11274 O O . LEU B 1 688 ? -11.036 4.213 62.817 1.00 16.07 708 LEU B O 1
ATOM 11279 N N . ALA B 1 689 ? -9.778 3.367 61.160 1.00 16.22 709 ALA B N 1
ATOM 11280 C CA . ALA B 1 689 ? -9.153 4.675 60.873 1.00 16.24 709 ALA B CA 1
ATOM 11281 C C . ALA B 1 689 ? -10.116 5.706 60.249 1.00 16.62 709 ALA B C 1
ATOM 11282 O O . ALA B 1 689 ? -9.797 6.915 60.193 1.00 16.01 709 ALA B O 1
ATOM 11284 N N . SER B 1 690 ? -11.282 5.261 59.770 1.00 16.90 710 SER B N 1
ATOM 11285 C CA . SER B 1 690 ? -12.201 6.162 59.101 1.00 17.51 710 SER B CA 1
ATOM 11286 C C . SER B 1 690 ? -12.789 7.154 60.085 1.00 18.45 710 SER B C 1
ATOM 11287 O O . SER B 1 690 ? -13.282 6.787 61.162 1.00 18.55 710 SER B O 1
ATOM 11290 N N . ARG B 1 691 ? -12.739 8.428 59.708 1.00 18.91 711 ARG B N 1
ATOM 11291 C CA . ARG B 1 691 ? -13.301 9.481 60.548 1.00 20.18 711 ARG B CA 1
ATOM 11292 C C . ARG B 1 691 ? -14.771 9.786 60.214 1.00 19.56 711 ARG B C 1
ATOM 11293 O O . ARG B 1 691 ? -15.344 10.703 60.784 1.00 20.88 711 ARG B O 1
ATOM 11301 N N . ASP B 1 692 ? -15.386 8.973 59.348 1.00 19.26 712 ASP B N 1
ATOM 11302 C CA . ASP B 1 692 ? -16.813 9.091 59.006 1.00 18.51 712 ASP B CA 1
ATOM 11303 C C . ASP B 1 692 ? -17.728 8.438 60.046 1.00 17.37 712 ASP B C 1
ATOM 11304 O O . ASP B 1 692 ? -18.940 8.661 60.031 1.00 16.29 712 ASP B O 1
ATOM 11309 N N . THR B 1 693 ? -17.154 7.623 60.927 1.00 16.67 713 THR B N 1
ATOM 11310 C CA . THR B 1 693 ? -17.919 6.930 61.960 1.00 16.51 713 THR B CA 1
ATOM 11311 C C . THR B 1 693 ? -18.697 7.930 62.799 1.00 16.76 713 THR B C 1
ATOM 11312 O O . THR B 1 693 ? -18.191 9.002 63.133 1.00 16.74 713 THR B O 1
ATOM 11316 N N . VAL B 1 694 ? -19.939 7.584 63.113 1.00 15.95 714 VAL B N 1
ATOM 11317 C CA . VAL B 1 694 ? -20.783 8.369 64.008 1.00 15.05 714 VAL B CA 1
ATOM 11318 C C . VAL B 1 694 ? -21.219 7.494 65.184 1.00 15.13 714 VAL B C 1
ATOM 11319 O O . VAL B 1 694 ? -21.649 6.360 64.998 1.00 15.06 714 VAL B O 1
ATOM 11323 N N . ILE B 1 695 ? -21.087 8.012 66.404 1.00 14.53 715 ILE B N 1
ATOM 11324 C CA . ILE B 1 695 ? -21.609 7.318 67.584 1.00 15.14 715 ILE B CA 1
ATOM 11325 C C . ILE B 1 695 ? -22.543 8.267 68.327 1.00 15.27 715 ILE B C 1
ATOM 11326 O O . ILE B 1 695 ? -22.176 9.437 68.612 1.00 15.45 715 ILE B O 1
ATOM 11331 N N . VAL B 1 696 ? -23.750 7.776 68.622 1.00 15.18 716 VAL B N 1
ATOM 11332 C CA . VAL B 1 696 ? -24.760 8.539 69.342 1.00 15.41 716 VAL B CA 1
ATOM 11333 C C . VAL B 1 696 ? -24.824 7.985 70.771 1.00 16.06 716 VAL B C 1
ATOM 11334 O O . VAL B 1 696 ? -25.031 6.790 70.960 1.00 14.89 716 VAL B O 1
ATOM 11338 N N . TRP B 1 697 ? -24.638 8.868 71.762 1.00 16.97 717 TRP B N 1
ATOM 11339 C CA . TRP B 1 697 ? -24.566 8.496 73.179 1.00 18.14 717 TRP B CA 1
ATOM 11340 C C . TRP B 1 697 ? -25.702 9.142 73.976 1.00 19.11 717 TRP B C 1
ATOM 11341 O O . TRP B 1 697 ? -26.001 10.312 73.765 1.00 19.55 717 TRP B O 1
ATOM 11352 N N . PRO B 1 698 ? -26.320 8.401 74.910 1.00 20.10 718 PRO B N 1
ATOM 11353 C CA . PRO B 1 698 ? -27.361 9.018 75.736 1.00 21.85 718 PRO B CA 1
ATOM 11354 C C . PRO B 1 698 ? -26.747 9.947 76.788 1.00 24.15 718 PRO B C 1
ATOM 11355 O O . PRO B 1 698 ? -25.576 9.786 77.141 1.00 23.92 718 PRO B O 1
ATOM 11359 N N . ARG B 1 699 ? -27.534 10.907 77.260 1.00 27.31 719 ARG B N 1
ATOM 11360 C CA . ARG B 1 699 ? -27.105 11.836 78.318 1.00 29.95 719 ARG B CA 1
ATOM 11361 C C . ARG B 1 699 ? -28.180 11.920 79.386 1.00 31.78 719 ARG B C 1
ATOM 11362 O O . ARG B 1 699 ? -29.368 11.882 79.067 1.00 31.83 719 ARG B O 1
ATOM 11370 N N . ASP B 1 700 ? -27.777 12.049 80.649 1.00 34.25 720 ASP B N 1
ATOM 11371 C CA . ASP B 1 700 ? -28.752 12.212 81.741 1.00 36.19 720 ASP B CA 1
ATOM 11372 C C . ASP B 1 700 ? -29.523 13.524 81.583 1.00 36.71 720 ASP B C 1
ATOM 11373 O O . ASP B 1 700 ? -28.930 14.601 81.629 1.00 37.86 720 ASP B O 1
ATOM 11378 N N . ASN B 1 701 ? -30.831 13.422 81.354 1.00 37.14 721 ASN B N 1
ATOM 11379 C CA . ASN B 1 701 ? -31.748 14.576 81.355 1.00 37.30 721 ASN B CA 1
ATOM 11380 C C . ASN B 1 701 ? -31.573 15.627 80.245 1.00 37.22 721 ASN B C 1
ATOM 11381 O O . ASN B 1 701 ? -32.052 16.762 80.399 1.00 37.93 721 ASN B O 1
ATOM 11383 N N . GLY B 1 702 ? -30.905 15.265 79.145 1.00 35.97 722 GLY B N 1
ATOM 11384 C CA . GLY B 1 702 ? -30.736 16.167 77.992 1.00 34.95 722 GLY B CA 1
ATOM 11385 C C . GLY B 1 702 ? -30.830 15.433 76.654 1.00 33.72 722 GLY B C 1
ATOM 11386 O O . GLY B 1 702 ? -31.194 14.252 76.617 1.00 33.98 722 GLY B O 1
ATOM 11387 N N . PRO B 1 703 ? -30.529 16.131 75.541 1.00 31.90 723 PRO B N 1
ATOM 11388 C CA . PRO B 1 703 ? -30.458 15.455 74.245 1.00 30.24 723 PRO B CA 1
ATOM 11389 C C . PRO B 1 703 ? -29.240 14.567 74.178 1.00 28.00 723 PRO B C 1
ATOM 11390 O O . PRO B 1 703 ? -28.277 14.762 74.925 1.00 26.81 723 PRO B O 1
ATOM 11394 N N . ASN B 1 704 ? -29.276 13.593 73.280 1.00 25.36 724 ASN B N 1
ATOM 11395 C CA . ASN B 1 704 ? -28.133 12.726 73.083 1.00 23.24 724 ASN B CA 1
ATOM 11396 C C . ASN B 1 704 ? -26.943 13.511 72.557 1.00 21.98 724 ASN B C 1
ATOM 11397 O O . ASN B 1 704 ? -27.108 14.543 71.919 1.00 21.48 724 ASN B O 1
ATOM 11402 N N . TYR B 1 705 ? -25.754 12.985 72.804 1.00 20.69 725 TYR B N 1
ATOM 11403 C CA . TYR B 1 705 ? -24.526 13.500 72.222 1.00 20.72 725 TYR B CA 1
ATOM 11404 C C . TYR B 1 705 ? -24.199 12.754 70.930 1.00 20.22 725 TYR B C 1
ATOM 11405 O O . TYR B 1 705 ? -23.900 11.560 70.963 1.00 19.92 725 TYR B O 1
ATOM 11414 N N . VAL B 1 706 ? -24.243 13.456 69.807 1.00 19.33 726 VAL B N 1
ATOM 11415 C CA . VAL B 1 706 ? -23.875 12.849 68.538 1.00 19.55 726 VAL B CA 1
ATOM 11416 C C . VAL B 1 706 ? -22.389 13.105 68.288 1.00 19.11 726 VAL B C 1
ATOM 11417 O O . VAL B 1 706 ? -21.990 14.202 67.907 1.00 20.42 726 VAL B O 1
ATOM 11421 N N . GLN B 1 707 ? -21.584 12.081 68.516 1.00 19.19 727 GLN B N 1
ATOM 11422 C CA . GLN B 1 707 ? -20.147 12.175 68.405 1.00 19.80 727 GLN B CA 1
ATOM 11423 C C . GLN B 1 707 ? -19.685 11.949 66.959 1.00 20.79 727 GLN B C 1
ATOM 11424 O O . GLN B 1 707 ? -19.998 10.923 66.353 1.00 19.92 727 GLN B O 1
ATOM 11430 N N . ARG B 1 708 ? -18.966 12.931 66.418 1.00 21.37 728 ARG B N 1
ATOM 11431 C CA . ARG B 1 708 ? -18.454 12.904 65.056 1.00 22.53 728 ARG B CA 1
ATOM 11432 C C . ARG B 1 708 ? -17.003 13.318 65.042 1.00 23.35 728 ARG B C 1
ATOM 11433 O O . ARG B 1 708 ? -16.547 14.058 65.928 1.00 23.68 728 ARG B O 1
ATOM 11441 N N . TRP B 1 709 ? -16.301 12.865 64.014 1.00 23.27 729 TRP B N 1
ATOM 11442 C CA . TRP B 1 709 ? -14.904 13.214 63.793 1.00 23.97 729 TRP B CA 1
ATOM 11443 C C . TRP B 1 709 ? -14.731 14.007 62.503 1.00 24.53 729 TRP B C 1
ATOM 11444 O O . TRP B 1 709 ? -13.613 14.333 62.111 1.00 24.59 729 TRP B O 1
ATOM 11455 N N . ILE B 1 710 ? -15.850 14.300 61.844 1.00 25.73 730 ILE B N 1
ATOM 11456 C CA . ILE B 1 710 ? -15.903 15.160 60.666 1.00 26.26 730 ILE B CA 1
ATOM 11457 C C . ILE B 1 710 ? -17.274 15.849 60.710 1.00 26.49 730 ILE B C 1
ATOM 11458 O O . ILE B 1 710 ? -18.260 15.222 61.118 1.00 26.43 730 ILE B O 1
ATOM 11463 N N . PRO B 1 711 ? -17.360 17.140 60.319 1.00 26.27 731 PRO B N 1
ATOM 11464 C CA . PRO B 1 711 ? -18.679 17.765 60.508 1.00 25.96 731 PRO B CA 1
ATOM 11465 C C . PRO B 1 711 ? -19.769 17.195 59.606 1.00 25.44 731 PRO B C 1
ATOM 11466 O O . PRO B 1 711 ? -19.486 16.711 58.507 1.00 24.45 731 PRO B O 1
ATOM 11470 N N . GLU B 1 712 ? -21.004 17.248 60.094 1.00 25.44 732 GLU B N 1
ATOM 11471 C CA . GLU B 1 712 ? -22.177 16.914 59.294 1.00 25.87 732 GLU B CA 1
ATOM 11472 C C . GLU B 1 712 ? -22.201 17.808 58.070 1.00 26.61 732 GLU B C 1
ATOM 11473 O O . GLU B 1 712 ? -21.916 18.995 58.171 1.00 27.17 732 GLU B O 1
ATOM 11479 N N . ASP B 1 713 ? -22.526 17.237 56.918 1.00 27.25 733 ASP B N 1
ATOM 11480 C CA . ASP B 1 713 ? -22.561 17.991 55.667 1.00 28.15 733 ASP B CA 1
ATOM 11481 C C . ASP B 1 713 ? -23.907 17.802 54.994 1.00 27.87 733 ASP B C 1
ATOM 11482 O O . ASP B 1 713 ? -24.339 16.671 54.817 1.00 28.32 733 ASP B O 1
ATOM 11487 N N . ARG B 1 714 ? -24.546 18.893 54.577 1.00 27.75 734 ARG B N 1
ATOM 11488 C CA . ARG B 1 714 ? -25.770 18.791 53.769 1.00 28.19 734 ARG B CA 1
ATOM 11489 C C . ARG B 1 714 ? -25.708 19.645 52.502 1.00 27.94 734 ARG B C 1
ATOM 11490 O O . ARG B 1 714 ? -26.745 19.964 51.916 1.00 28.18 734 ARG B O 1
ATOM 11498 N N . ASP B 1 715 ? -24.496 19.995 52.063 1.00 27.35 735 ASP B N 1
ATOM 11499 C CA . ASP B 1 715 ? -24.331 20.818 50.863 1.00 27.03 735 ASP B CA 1
ATOM 11500 C C . ASP B 1 715 ? -24.749 20.054 49.616 1.00 26.48 735 ASP B C 1
ATOM 11501 O O . ASP B 1 715 ? -24.626 18.842 49.548 1.00 26.08 735 ASP B O 1
ATOM 11506 N N . CYS B 1 716 ? -25.253 20.788 48.636 1.00 26.39 736 CYS B N 1
ATOM 11507 C CA . CYS B 1 716 ? -25.615 20.218 47.353 1.00 26.18 736 CYS B CA 1
ATOM 11508 C C . CYS B 1 716 ? -24.899 21.027 46.290 1.00 26.35 736 CYS B C 1
ATOM 11509 O O . CYS B 1 716 ? -24.692 22.213 46.469 1.00 26.99 736 CYS B O 1
ATOM 11512 N N . SER B 1 717 ? -24.506 20.379 45.199 1.00 26.08 737 SER B N 1
ATOM 11513 C CA . SER B 1 717 ? -23.931 21.071 44.046 1.00 25.96 737 SER B CA 1
ATOM 11514 C C . SER B 1 717 ? -24.435 20.418 42.768 1.00 26.01 737 SER B C 1
ATOM 11515 O O . SER B 1 717 ? -24.991 19.330 42.815 1.00 25.46 737 SER B O 1
ATOM 11518 N N . MET B 1 718 ? -24.209 21.079 41.634 1.00 26.66 738 MET B N 1
ATOM 11519 C CA . MET B 1 718 ? -24.587 20.563 40.322 1.00 27.20 738 MET B CA 1
ATOM 11520 C C . MET B 1 718 ? -23.403 19.928 39.606 1.00 26.76 738 MET B C 1
ATOM 11521 O O . MET B 1 718 ? -22.295 20.463 39.618 1.00 27.15 738 MET B O 1
ATOM 11526 N N . PRO B 1 719 ? -23.640 18.811 38.917 1.00 26.40 739 PRO B N 1
ATOM 11527 C CA . PRO B 1 719 ? -22.594 18.268 38.066 1.00 25.89 739 PRO B CA 1
ATOM 11528 C C . PRO B 1 719 ? -22.539 19.046 36.740 1.00 25.33 739 PRO B C 1
ATOM 11529 O O . PRO B 1 719 ? -23.407 19.875 36.487 1.00 24.23 739 PRO B O 1
ATOM 11533 N N . PRO B 1 720 ? -21.529 18.774 35.891 1.00 25.24 740 PRO B N 1
ATOM 11534 C CA . PRO B 1 720 ? -21.513 19.319 34.527 1.00 25.14 740 PRO B CA 1
ATOM 11535 C C . PRO B 1 720 ? -22.773 18.946 33.741 1.00 24.00 740 PRO B C 1
ATOM 11536 O O . PRO B 1 720 ? -23.341 17.883 33.984 1.00 24.68 740 PRO B O 1
ATOM 11540 N N . PRO B 1 721 ? -23.225 19.803 32.816 1.00 22.63 741 PRO B N 1
ATOM 11541 C CA . PRO B 1 721 ? -24.323 19.354 31.958 1.00 21.88 741 PRO B CA 1
ATOM 11542 C C . PRO B 1 721 ? -23.914 18.111 31.164 1.00 19.91 741 PRO B C 1
ATOM 11543 O O . PRO B 1 721 ? -22.715 17.895 30.924 1.00 19.59 741 PRO B O 1
ATOM 11547 N N . PHE B 1 722 ? -24.892 17.295 30.789 1.00 18.06 742 PHE B N 1
ATOM 11548 C CA . PHE B 1 722 ? -24.610 16.079 30.039 1.00 16.63 742 PHE B CA 1
ATOM 11549 C C . PHE B 1 722 ? -23.999 16.437 28.695 1.00 16.29 742 PHE B C 1
ATOM 11550 O O . PHE B 1 722 ? -24.456 17.356 28.038 1.00 16.22 742 PHE B O 1
ATOM 11558 N N . SER B 1 723 ? -22.973 15.710 28.282 1.00 16.16 743 SER B N 1
ATOM 11559 C CA . SER B 1 723 ? -22.571 15.728 26.890 1.00 16.04 743 SER B CA 1
ATOM 11560 C C . SER B 1 723 ? -22.111 14.345 26.488 1.00 14.84 743 SER B C 1
ATOM 11561 O O . SER B 1 723 ? -21.739 13.527 27.333 1.00 14.18 743 SER B O 1
ATOM 11564 N N . TYR B 1 724 ? -22.107 14.110 25.184 1.00 14.34 744 TYR B N 1
ATOM 11565 C CA . TYR B 1 724 ? -21.629 12.835 24.647 1.00 14.37 744 TYR B CA 1
ATOM 11566 C C . TYR B 1 724 ? -21.104 13.046 23.240 1.00 14.83 744 TYR B C 1
ATOM 11567 O O . TYR B 1 724 ? -21.758 13.688 22.421 1.00 16.38 744 TYR B O 1
ATOM 11576 N N . ASN B 1 725 ? -19.921 12.521 22.946 1.00 14.28 745 ASN B N 1
ATOM 11577 C CA . ASN B 1 725 ? -19.314 12.762 21.638 1.00 14.20 745 ASN B CA 1
ATOM 11578 C C . ASN B 1 725 ? -19.570 11.660 20.598 1.00 14.14 745 ASN B C 1
ATOM 11579 O O . ASN B 1 725 ? -20.077 11.924 19.494 1.00 14.47 745 ASN B O 1
ATOM 11584 N N . GLY B 1 726 ? -19.183 10.430 20.939 1.00 12.95 746 GLY B N 1
ATOM 11585 C CA . GLY B 1 726 ? -19.476 9.271 20.110 1.00 12.88 746 GLY B CA 1
ATOM 11586 C C . GLY B 1 726 ? -18.423 8.971 19.055 1.00 13.12 746 GLY B C 1
ATOM 11587 O O . GLY B 1 726 ? -18.511 7.942 18.400 1.00 13.65 746 GLY B O 1
ATOM 11588 N N . THR B 1 727 ? -17.441 9.861 18.887 1.00 12.19 747 THR B N 1
ATOM 11589 C CA . THR B 1 727 ? -16.335 9.614 17.954 1.00 12.90 747 THR B CA 1
ATOM 11590 C C . THR B 1 727 ? -15.055 9.275 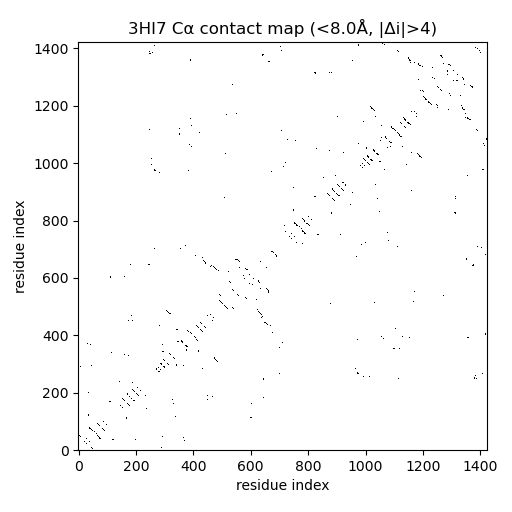18.690 1.00 12.88 747 THR B C 1
ATOM 11591 O O . THR B 1 727 ? -14.874 9.630 19.856 1.00 13.33 747 THR B O 1
ATOM 11595 N N . TYR B 1 728 ? -14.181 8.545 18.004 1.00 13.11 748 TYR B N 1
ATOM 11596 C CA . TYR B 1 728 ? -12.907 8.091 18.557 1.00 13.97 748 TYR B CA 1
ATOM 11597 C C . TYR B 1 728 ? -11.940 8.145 17.340 1.00 15.17 748 TYR B C 1
ATOM 11598 O O . TYR B 1 728 ? -12.058 7.364 16.377 1.00 15.23 748 TYR B O 1
ATOM 11607 N N . ARG B 1 729 ? -11.053 9.132 17.375 1.00 16.53 749 ARG B N 1
ATOM 11608 C CA . ARG B 1 729 ? -10.225 9.509 16.223 1.00 17.71 749 ARG B CA 1
ATOM 11609 C C . ARG B 1 729 ? -8.786 9.826 16.643 1.00 17.54 749 ARG B C 1
ATOM 11610 O O . ARG B 1 729 ? -8.534 10.169 17.788 1.00 16.64 749 ARG B O 1
ATOM 11618 N N . PRO B 1 730 ? -7.840 9.760 15.695 1.00 18.57 750 PRO B N 1
ATOM 11619 C CA . PRO B 1 730 ? -6.491 10.206 16.023 1.00 19.07 750 PRO B CA 1
ATOM 11620 C C . PRO B 1 730 ? -6.405 11.685 16.413 1.00 20.37 750 PRO B C 1
ATOM 11621 O O . PRO B 1 730 ? -7.246 12.467 16.018 1.00 20.46 750 PRO B O 1
ATOM 11625 N N . VAL B 1 731 ? -5.384 12.023 17.192 1.00 21.88 751 VAL B N 1
ATOM 11626 C CA . VAL B 1 731 ? -5.112 13.379 17.669 1.00 23.78 751 VAL B CA 1
ATOM 11627 C C . VAL B 1 731 ? -3.628 13.714 17.425 1.00 24.67 751 VAL B C 1
ATOM 11628 O O . VAL B 1 731 ? -2.696 12.990 17.807 1.00 25.04 751 VAL B O 1
#

Secondary structure (DSSP, 8-state):
--GGGGGPPPPHHHHHHHHHHHHT-GGG-B--TTSS-SSSEEEEEEEEEPPPHHHHHHHHHH-PPPPPPEEEEEEEE-SSSS-EEEEEEEE-SSS--EEEEES--TT---HHHHSPP-HHHHHHHHHHHHHHTGGGHHHHHHHHS-BSSS-SSSBEEEEE-SS-SSSTT--EEEEEEEE-STTGGG-EEEEEEEEE--SSSGGG-EEEEEEETTEE-SSHHHHHHHHHTT-----PPPP---PPPTTS----S--SB---S---EEE-TT--SSEEETTEEEEBTEEEEEEEETTTEEEEEEEEETTEEEEEEEEEEEEEEEE--SSHHHHH-EEEGGGGTGGG--PPP-BTTTB-TTSEEEEEEEEES-SS-EEEEEEEEEEEEE-SS-SEEEEEE-SSSSEEEEEEE--EEEEEEEEE-S---EEEEEEE-TTS-EEEEEEE-BPPPEEE--GGGGGSEEEEETTEEEE-EEEEEEEEEEE-TTSSEEEEEEEEEEEEEEE-TT-TTSEEEEEEEEEEEE-BGGGG-B-TTSPPPSEEEEEEEEE-TTSPEEEEEEEEE------SPTTSGGGGGGGGGG-SEEEEE--GGGS-S--TTTTT-SSS-S--TTHHHHT--B-SSEEEEEEEEEEEEE---GGGSS-B-STT-EEEEEEEEESSSSS-GGGG-TT-EEEE--TTSPPEEE-SSPPP-----PPPP------B--/-GGGGGPPPPHHHHHHHHHHHHT-GGG-B--TTSS-SSSEEEEEEEEEPPPHHHHHHHHHS--PPPPPEEEEEEEE-SSSS-EEEEEEEE-SSS--EEEE----TT---HHHHSPP-HHHHHHHHHHHHHHTGGGHHHHHHHHS-BSSS-TTSBEEEEE-SS-SSSTT--EEEEEEEE-STTGGG-EEEEEEEEE--SSSGGG-EEEEEEETTEE-SSHHHHHHHHHTT-S------PPPTTS----S--SB---S---EEE-TT--SSEEETTEEEEBTEEEEEEEETTTEEEEEEEEETTEEEEEEEEEEEEEEEE--SSHHHHH-EEEGGGG-GGG--PPPPBTTTB-TTPEEEEEEEEES-SS-EEEEEEEEEEEEE-SS-SEEEEEE-SSSSEEEEEEE--EEEEEEEEE-S---EEEEEEE-TTS-EEEEEEE-BPPPEEE--GGGGGSEEEEETTEEEE-EEEEEEEEEEE-TTSSEEEEEEEEEEEEEEE-TTSTTSEEEEEEEEEEE--BGGGG-B-TTS---SEEEEEEEEE-TTS-EEEEEEEEE------SPTTSGGGGGGGGGG-SEEEEE--GGGS-S--TTTTT-SSS-S--GGGGGTT--B-SSEEEEEEEEEEEEE---GGGSS-B-STT-EEEEEEEEES-SSS-GGGG-TT-EEEE--TTS--EEEESS-------PPPPP------B--

InterPro domains:
  IPR000269 Copper amine oxidase [PTHR10638] (31-714)
  IPR015798 Copper amine oxidase, catalytic domain [PF01179] (312-713)
  IPR015800 Copper amine oxidase, N2-terminal [PF02727] (39-125)
  IPR015802 Copper amine oxidase, N3-terminal [PF02728] (141-241)
  IPR016182 Copper amine oxidase, N-terminal [SSF54416] (20-126)
  IPR016182 Copper amine oxidase, N-terminal [SSF54416] (136-294)
  IPR036460 Copper amine oxidase, catalytic domain superfamily [G3DSA:2.70.98.20] (277-746)
  IPR036460 Copper amine oxidase, catalytic domain superfamily [SSF49998] (297-738)
  IPR049947 Copper amine oxidase, copper-binding site [PS01165] (670-683)
  IPR049948 Copper amine oxidase, TPQ-binding site [PS01164] (450-463)

B-factor: mean 17.48, std 7.37, range [2.0, 59.39]

Nearest PDB structures (foldseek):
  3hii-assembly1_B  TM=1.001E+00  e=0.000E+00  Homo sapiens
  3mph-assembly1_B  TM=1.001E+00  e=0.000E+00  Homo sapiens
  3hii-assembly1_A  TM=1.000E+00  e=0.000E+00  Homo sapiens
  3mph-assembly1_A  TM=1.000E+00  e=0.000E+00  Homo sapiens
  3k5t-assembly1_A  TM=1.000E+00  e=0.000E+00  Homo sapiens

Sequence (1423 aa):
PRKAGVFSDLSNQELKAVHSSFLWSKKELRLQPSSSTTTMAKNTTVFLIEMLLPKKYHVLRFLDKGERHPVREARAVIFFGDQEHPNVTEFAVGPLPGPCCYMRALSPRPGYQSSWASRPISTAEYALLYYHTLQEATKPLHQFFLNTTGFSFQDCHDRCLAFTDVAPRGVASGQRRSWLIIQRYVEGYFLHPTGLELLVDHGSSTDAGHWAVEQVWYNGKFYGSPEELARKYADGEVDVVVLEDPLEPPLFSSSHKPRGDFPSPIHVSGPRLLVQPHGPRFRLEGNAVLYGGWSFAFRLRSSSGLQVLNVHFGGERIIAYEVSVQEAVVALYGGHTPAGMQTKYLDVGWGLGSSVTHELAPGIDCPETATFLDTFHYYDADDPVHYPRALCLFEMMPTGVPLRRHFNSNFKGGFNFYAGLKGQVVLVLRTTSTVYNDYIWDFIFYPNGVMMEAKMHATGYVHATFYTPEGLRHGTRLHTHLIGNIHTHLVHYRVDLDVAGTTKNSSFQTLQMKLENITNPWSPRHRVVQPTLEQTQYSWERRQAAFRFKRKLPKYLLFTSPQENPWGHKRSSYRLQIHHSMMADQVLPPGWQEEQAITWARYPLAVTKYRESELCSSSIYHQNDPWDPPVVFEQFLHNNENIENNEEDLVAWVTVGFLHIPHSEDIPNTTATPGNSVGFLLRRPFNFFPEDPSLASRDTVIVWPRRDNGPNYVQRWIPEDRDCSMPPPFSYNGTYRPVRKAGVFSDLSNQELKAVHSSFLWSKKELRLQPSSTTTMAKNTTVFLIEMLLPKKYHVLRFLDKGERHPVREARAVIFFGDQEHPNVTEFAVGPLPGPCCYMRALSPRPGYQSSWASRPISTAEYALLYYHTLQEATKPLHQFFLNTTGFSFQQDCHDRCLAFTDVAPRGVASGQRRSWLIIQRYVEGYFLHPTGLELLVDHGSTDAGHWAVEQVWYNGKFYGSPEELARKYADGEVDVVVLEPPLFSSHKPRGDFPSPIHVSSGPRLLVQPHGPRFRLEGNAVLYGGWSSFAFRLRSSSGLQVLNVHFGGERIIAYEVSVQEAVVALYGGHTPAGMQTKYLDVGWGLGSSVTHELAPGIDCPETATFLLDTFHYYDADDPVHYPRALCLFEMMPTGVPLRRHFNSNFKGGFNFYAGLKGQVVLVLRTTSTVYNDYIWDFIFYPNGVMEAKMMHATGYVHATFYTPEGLRHGTRLHTHLIGNIHTHLVHYRVDLDVAGTTKNSFQTLQMKLENITNPWSPRHRVVQPTLEQTQYSWERQAAFRFKRKLPKYLLFTSPQENPWGHKRSSYRLQIHHSMMADQVLPPGWQEEQAITWARYPLAVTKYRESELCSSSIYHQNDPWDPPVVFEQFLHHNNENIENEDLVAWVTVGFLHIPHSEDIPNTTATPGNSVGFLLLRPFNFFPEDPSLASRDTVIVWPRDNGPNYVQRWIPEDRDCSMPPPFSYNGTYRPV

Foldseek 3Di:
DVLLCLVEKDAQVRQQQQVVVVVVPVVQQEDFLQPQFLQHKYWFFKIKDHDDPVQSCCVVPVVDDRDFTWIKIWMFNNNDPQTAIFIWIFDRPPPTDDTHGDLDDPPDRQRNLLAFDFPSNQVLVLVQCLVQLVLCQVVCCQAPVAGSPPGDQFHKDWDWFDDADFARNFHKIKIFIFTPDQLGLFGTRQKIWIWGCRHSGSVPIHGQWIGGNQDIQGGSNRVSVCVVVVNDPGHRDDDQPVDDDLLDPDDDDADPDDDDDDDDADFDVPADQWDDDRQWIDHQQWTWGWYQTQLFGIKIAQIGGNPFGWFGIKGWFWKWKQFPFPDPSRNRHIDICSLQRQSNQFAAQFDCPNHDLRKDFDKHWTRGSGRGIKIHGSSKIKDKDFPQDWPDWDFAAPVPPGGFKIKTFGWMKIWIWTWGPSDQIKIWIWIAGLQGKIWTKIFDKGAARWHFDDPSGVVAADDQDDGIGRGWIKMKIKMKTQTQHSHQWKFKKAKDWDWDWAQPPVHRVDIDTDTDIDMGGDWWQVRQFAFQVHDDGQWIWIFDPDAFPVGHTKTKTKFWFAPAHDDDDPPDALCQQPVVSRGQKTKAFDDPVPPHQHHSSCGHRSRDGSHRPVVRRVVGDTRHGGRMMMMGMHIGIQRDDNVCTSMDDGVVRMIIMMMGIDSNHNDRSSVPPQSMWMWGDDPPDHIDIDGSDDDDDDGDDRDDIDDDRDMGND/DLLCLVEKDAQVRQVQQVVVVVVPVVQQEDFLQDQFLQHKYFFFKIKDHDDPVQSCCVVPVVDDRDFTWIKIWMFNNNDPQTAIWIWTWDGPPPTDDTHTDDDDPPQRQRNLLAFDFPSNQVLVLVQCLVQQVLCQVVCCQQEVADCPPGVQWHKDWDWFDQADFARNFHKIKIFIFTPDQLRLFGTRQKIWIWGCNDSGSVPIDGQWMGGNQDIQGGSNRVSVCVVVVNDPGHRDVPDDLLDPDDDDADPDHDDDDDDADFDVPADQWDDDRQWIGHQQWIWGWYQTQLFGIKIAQIGGNPFGWFGIKGWFWKWKQFPFSDPRRNRHIDICSLQRQSNQFAAQFDCPNDDLRKAFDKHWTRGSGRGIWIHGSSKIKDKDFPPDWPDWDFAAPVPPGGQKIKTHTWMKIWIWTWGDSDQIKIWIWIGTNQGKIWTKIFDKGAANWHFDDPVGVVAADAQDDGIGRGWIKMKIKMKTQTQHSHFWKFKKAKAWDWDWAQDPVHRVDIDTDTDIDMGGDWWQVVQFDFLVDDDGQWIWIFDPDAFPVGHTWTKTKFWFAPAHDDDPPPDALCQQPVVSRGQKTKAFDDPVPPHQHHSSCGHRSRDGSHGPVVRCVVGHTRHGGRMMMMGMHIGIDRDDNVCTSMDDGVVRMTIMMIGIDSNHNDRSSPPPQSMWMWGDDPPDHIDIDGSDDDDDDGDDRDPTDDDRDMGRD

Organism: Homo sapiens (NCBI:txid9606)

Solvent-accessible surface area: 45930 Å² total

Radius of gyration: 33.48 Å; Cα contacts (8 Å, |Δi|>4): 3960; chains: 2; bounding box: 83×61×108 Å